Protein AF-A0A5J5F335-F1 (afdb_monomer_lite)

InterPro domains:
  IPR029191 Up-regulated during septation protein 1 [PF15456] (4-121)
  IPR056703 Domain of unknown function DUF7801 [PF25078] (533-702)

Structure (mmCIF, N/CA/C/O backbone):
data_AF-A0A5J5F335-F1
#
_entry.id   AF-A0A5J5F335-F1
#
loop_
_atom_site.group_PDB
_atom_site.id
_atom_site.type_symbol
_atom_site.label_atom_id
_atom_site.label_alt_id
_atom_site.label_comp_id
_atom_site.label_asym_id
_atom_site.label_entity_id
_atom_site.label_seq_id
_atom_site.pdbx_PDB_ins_code
_atom_site.Cartn_x
_atom_site.Cartn_y
_atom_site.Cartn_z
_atom_site.occupancy
_atom_site.B_iso_or_equiv
_atom_site.auth_seq_id
_atom_site.auth_comp_id
_atom_site.auth_asym_id
_atom_site.auth_atom_id
_atom_site.pdbx_PDB_model_num
ATOM 1 N N . MET A 1 1 ? 43.003 -23.056 -15.212 1.00 58.66 1 MET A N 1
ATOM 2 C CA . MET A 1 1 ? 42.452 -24.272 -14.570 1.00 58.66 1 MET A CA 1
ATOM 3 C C . MET A 1 1 ? 40.936 -24.201 -14.432 1.00 58.66 1 MET A C 1
ATOM 5 O O . MET A 1 1 ? 40.311 -24.820 -15.270 1.00 58.66 1 MET A O 1
ATOM 9 N N . SER A 1 2 ? 40.335 -23.432 -13.507 1.00 73.12 2 SER A N 1
ATOM 10 C CA . SER A 1 2 ? 38.863 -23.435 -13.282 1.00 73.12 2 SER A CA 1
ATOM 11 C C . SER A 1 2 ? 38.003 -23.395 -14.566 1.00 73.12 2 SER A C 1
ATOM 13 O O . SER A 1 2 ? 37.227 -24.313 -14.805 1.00 73.12 2 SER A O 1
ATOM 15 N N . LEU A 1 3 ? 38.220 -22.415 -15.456 1.00 77.25 3 LEU A N 1
ATOM 16 C CA . LEU A 1 3 ? 37.488 -22.321 -16.731 1.00 77.25 3 LEU A CA 1
ATOM 17 C C . LEU A 1 3 ? 37.682 -23.544 -17.650 1.00 77.25 3 LEU A C 1
ATOM 19 O O . LEU A 1 3 ? 36.741 -23.963 -18.308 1.00 77.25 3 LEU A O 1
ATOM 23 N N . HIS A 1 4 ? 38.879 -24.132 -17.677 1.00 78.81 4 HIS A N 1
ATOM 24 C CA . HIS A 1 4 ? 39.172 -25.312 -18.498 1.00 78.81 4 HIS A CA 1
ATOM 25 C C . HIS A 1 4 ? 38.404 -26.538 -17.989 1.00 78.81 4 HIS A C 1
ATOM 27 O O . HIS A 1 4 ? 37.780 -27.217 -18.794 1.00 78.81 4 HIS A O 1
ATOM 33 N N . LEU A 1 5 ? 38.357 -26.737 -16.666 1.00 84.62 5 LEU A N 1
ATOM 34 C CA . LEU A 1 5 ? 37.585 -27.805 -16.026 1.00 84.62 5 LEU A CA 1
ATOM 35 C C . LEU A 1 5 ? 36.072 -27.640 -16.266 1.00 84.62 5 LEU A C 1
ATOM 37 O O . LEU A 1 5 ? 35.371 -28.619 -16.501 1.00 84.62 5 LEU A O 1
ATOM 41 N N . LEU A 1 6 ? 35.567 -26.400 -16.254 1.00 85.00 6 LEU A N 1
ATOM 42 C CA . LEU A 1 6 ? 34.173 -26.096 -16.605 1.00 85.00 6 LEU A CA 1
ATOM 43 C C . LEU A 1 6 ? 33.867 -26.386 -18.084 1.00 85.00 6 LEU A C 1
ATOM 45 O O . LEU A 1 6 ? 32.785 -26.875 -18.393 1.00 85.00 6 LEU A O 1
ATOM 49 N N . VAL A 1 7 ? 34.813 -26.122 -18.991 1.00 84.06 7 VAL A N 1
ATOM 50 C CA . VAL A 1 7 ? 34.690 -26.463 -20.418 1.00 84.06 7 VAL A CA 1
ATOM 51 C C . VAL A 1 7 ? 34.743 -27.980 -20.629 1.00 84.06 7 VAL A C 1
ATOM 53 O O . VAL A 1 7 ? 33.899 -28.510 -21.343 1.00 84.06 7 VAL A O 1
ATOM 56 N N . GLU A 1 8 ? 35.655 -28.698 -19.969 1.00 83.50 8 GLU A N 1
ATOM 57 C CA . GLU A 1 8 ? 35.716 -30.167 -20.009 1.00 83.50 8 GLU A CA 1
ATOM 58 C C . GLU A 1 8 ? 34.421 -30.804 -19.484 1.00 83.50 8 GLU A C 1
ATOM 60 O O . GLU A 1 8 ? 33.870 -31.691 -20.137 1.00 83.50 8 GLU A O 1
ATOM 65 N N . GLN A 1 9 ? 33.877 -30.302 -18.368 1.00 87.12 9 GLN A N 1
ATOM 66 C CA . GLN A 1 9 ? 32.583 -30.740 -17.841 1.00 87.12 9 GLN A CA 1
ATOM 67 C C . GLN A 1 9 ? 31.438 -30.440 -18.823 1.00 87.12 9 GLN A C 1
ATOM 69 O O . GLN A 1 9 ? 30.628 -31.319 -19.094 1.00 87.12 9 GLN A O 1
ATOM 74 N N . ALA A 1 10 ? 31.395 -29.249 -19.428 1.00 85.19 10 ALA A N 1
ATOM 75 C CA . ALA A 1 10 ? 30.370 -28.898 -20.413 1.00 85.19 10 ALA A CA 1
ATOM 76 C C . ALA A 1 10 ? 30.464 -29.738 -21.703 1.00 85.19 10 ALA A C 1
ATOM 78 O O . ALA A 1 10 ? 29.437 -30.045 -22.310 1.00 85.19 10 ALA A O 1
ATOM 79 N N . ILE A 1 11 ? 31.664 -30.165 -22.110 1.00 84.62 11 ILE A N 1
ATOM 80 C CA . ILE A 1 11 ? 31.873 -31.102 -23.228 1.00 84.62 11 ILE A CA 1
ATOM 81 C C . ILE A 1 11 ? 31.425 -32.517 -22.833 1.00 84.62 11 ILE A C 1
ATOM 83 O O . ILE A 1 11 ? 30.781 -33.202 -23.628 1.00 84.62 11 ILE A O 1
ATOM 87 N N . PHE A 1 12 ? 31.704 -32.946 -21.600 1.00 84.69 12 PHE A N 1
ATOM 88 C CA . PHE A 1 12 ? 31.227 -34.223 -21.071 1.00 84.69 12 PHE A CA 1
ATOM 89 C C . PHE A 1 12 ? 29.693 -34.265 -21.001 1.00 84.69 12 PHE A C 1
ATOM 91 O O . PHE A 1 12 ? 29.079 -35.175 -21.558 1.00 84.69 12 PHE A O 1
ATOM 98 N N . ASP A 1 13 ? 29.061 -33.246 -20.419 1.00 87.56 13 ASP A N 1
ATOM 99 C CA . ASP A 1 13 ? 27.604 -33.152 -20.293 1.00 87.56 13 ASP A CA 1
ATOM 100 C C . ASP A 1 13 ? 26.923 -33.068 -21.669 1.00 87.56 13 ASP A C 1
ATOM 102 O O . ASP A 1 13 ? 25.933 -33.762 -21.922 1.00 87.56 13 ASP A O 1
ATOM 106 N N . SER A 1 14 ? 27.480 -32.285 -22.601 1.00 87.38 14 SER A N 1
ATOM 107 C CA . SER A 1 14 ? 26.935 -32.161 -23.963 1.00 87.38 14 SER A CA 1
ATOM 108 C C . SER A 1 14 ? 27.168 -33.390 -24.850 1.00 87.38 14 SER A C 1
ATOM 110 O O . SER A 1 14 ? 26.440 -33.566 -25.825 1.00 87.38 14 SER A O 1
ATOM 112 N N . SER A 1 15 ? 28.073 -34.308 -24.481 1.00 79.81 15 SER A N 1
ATOM 113 C CA . SER A 1 15 ? 28.213 -35.611 -25.158 1.00 79.81 15 SER A CA 1
ATOM 114 C C . SER A 1 15 ? 26.982 -36.521 -25.015 1.00 79.81 15 SER A C 1
ATOM 116 O O . SER A 1 15 ? 26.834 -37.476 -25.775 1.00 79.81 15 SER A O 1
ATOM 118 N N . SER A 1 16 ? 26.078 -36.207 -24.077 1.00 83.81 16 SER A N 1
ATOM 119 C CA . SER A 1 16 ? 24.790 -36.891 -23.900 1.00 83.81 16 SER A CA 1
ATOM 120 C C . SER A 1 16 ? 23.660 -36.352 -24.793 1.00 83.81 16 SER A C 1
ATOM 122 O O . SER A 1 16 ? 22.547 -36.878 -24.750 1.00 83.81 16 SER A O 1
ATOM 124 N N . TYR A 1 17 ? 23.904 -35.293 -25.573 1.00 89.56 17 TYR A N 1
ATOM 125 C CA . TYR A 1 17 ? 22.868 -34.612 -26.350 1.00 89.56 17 TYR A CA 1
ATOM 126 C C . TYR A 1 17 ? 22.776 -35.123 -27.791 1.00 89.56 17 TYR A C 1
ATOM 128 O O . TYR A 1 17 ? 23.773 -35.297 -28.488 1.00 89.56 17 TYR A O 1
ATOM 136 N N . GLU A 1 18 ? 21.542 -35.324 -28.248 1.00 85.50 18 GLU A N 1
ATOM 137 C CA . GLU A 1 18 ? 21.230 -35.791 -29.597 1.00 85.50 18 GLU A CA 1
ATOM 138 C C . GLU A 1 18 ? 21.487 -34.693 -30.642 1.00 85.50 18 GLU A C 1
ATOM 140 O O . GLU A 1 18 ? 20.960 -33.580 -30.549 1.00 85.50 18 GLU A O 1
ATOM 145 N N . VAL A 1 19 ? 22.290 -35.009 -31.662 1.00 87.44 19 VAL A N 1
ATOM 146 C CA . VAL A 1 19 ? 22.513 -34.134 -32.820 1.00 87.44 19 VAL A CA 1
ATOM 147 C C . VAL A 1 19 ? 21.468 -34.470 -33.884 1.00 87.44 19 VAL A C 1
ATOM 149 O O . VAL A 1 19 ? 21.657 -35.377 -34.693 1.00 87.44 19 VAL A O 1
ATOM 152 N N . LEU A 1 20 ? 20.351 -33.740 -33.847 1.00 90.00 20 LEU A N 1
ATOM 153 C CA . LEU A 1 20 ? 19.284 -33.810 -34.851 1.00 90.00 20 LEU A CA 1
ATOM 154 C C . LEU A 1 20 ? 19.783 -33.454 -36.264 1.00 90.00 20 LEU A C 1
ATOM 156 O O . LEU A 1 20 ? 20.772 -32.738 -36.432 1.00 90.00 20 LEU A O 1
ATOM 160 N N . SER A 1 21 ? 19.058 -33.905 -37.288 1.00 90.69 21 SER A N 1
ATOM 161 C CA . SER A 1 21 ? 19.352 -33.572 -38.684 1.00 90.69 21 SER A CA 1
ATOM 162 C C . SER A 1 21 ? 19.019 -32.114 -39.035 1.00 90.69 21 SER A C 1
ATOM 164 O O . SER A 1 21 ? 18.225 -31.443 -38.372 1.00 90.69 21 SER A O 1
ATOM 166 N N . TYR A 1 22 ? 19.593 -31.617 -40.137 1.00 88.94 22 TYR A N 1
ATOM 167 C CA . TYR A 1 22 ? 19.355 -30.251 -40.620 1.00 88.94 22 TYR A CA 1
ATOM 168 C C . TYR A 1 22 ? 17.865 -29.957 -40.880 1.00 88.94 22 TYR A C 1
ATOM 170 O O . TYR A 1 22 ? 17.378 -28.883 -40.523 1.00 88.94 22 TYR A O 1
ATOM 178 N N . GLU A 1 23 ? 17.129 -30.917 -41.449 1.00 92.06 23 GLU A N 1
ATOM 179 C CA . GLU A 1 23 ? 15.697 -30.777 -41.744 1.00 92.06 23 GLU A CA 1
ATOM 180 C C . GLU A 1 23 ? 14.858 -30.673 -40.462 1.00 92.06 23 GLU A C 1
ATOM 182 O O . GLU A 1 23 ? 13.974 -29.820 -40.364 1.00 92.06 23 GLU A O 1
ATOM 187 N N . GLU A 1 24 ? 15.179 -31.473 -39.441 1.00 92.31 24 GLU A N 1
ATOM 188 C CA . GLU A 1 24 ? 14.535 -31.407 -38.124 1.00 92.31 24 GLU A CA 1
ATOM 189 C C . GLU A 1 24 ? 14.860 -30.097 -37.398 1.00 92.31 24 GLU A C 1
ATOM 191 O O . GLU A 1 24 ? 13.988 -29.505 -36.766 1.00 92.31 24 GLU A O 1
ATOM 196 N N . VAL A 1 25 ? 16.090 -29.594 -37.523 1.00 92.56 25 VAL A N 1
ATOM 197 C CA . VAL A 1 25 ? 16.505 -28.305 -36.948 1.00 92.56 25 VAL A CA 1
ATOM 198 C C . VAL A 1 25 ? 15.804 -27.133 -37.637 1.00 92.56 25 VAL A C 1
ATOM 200 O O . VAL A 1 25 ? 15.388 -26.192 -36.959 1.00 92.56 25 VAL A O 1
ATOM 203 N N . GLU A 1 26 ? 15.615 -27.173 -38.959 1.00 93.00 26 GLU A N 1
ATOM 204 C CA . GLU A 1 26 ? 14.759 -26.205 -39.653 1.00 93.00 26 GLU A CA 1
ATOM 205 C C . GLU A 1 26 ? 13.293 -26.315 -39.219 1.00 93.00 26 GLU A C 1
ATOM 207 O O . GLU A 1 26 ? 12.652 -25.288 -38.986 1.00 93.00 26 GLU A O 1
ATOM 212 N N . ALA A 1 27 ? 12.757 -27.532 -39.098 1.00 93.62 27 ALA A N 1
ATOM 213 C CA . ALA A 1 27 ? 11.382 -27.762 -38.664 1.00 93.62 27 ALA A CA 1
ATOM 214 C C . ALA A 1 27 ? 11.145 -27.231 -37.242 1.00 93.62 27 ALA A C 1
ATOM 216 O O . ALA A 1 27 ? 10.187 -26.494 -37.025 1.00 93.62 27 ALA A O 1
ATOM 217 N N . LEU A 1 28 ? 12.057 -27.507 -36.303 1.00 94.38 28 LEU A N 1
ATOM 218 C CA . LEU A 1 28 ? 12.016 -26.995 -34.931 1.00 94.38 28 LEU A CA 1
ATOM 219 C C . LEU A 1 28 ? 12.176 -25.469 -34.871 1.00 94.38 28 LEU A C 1
ATOM 221 O O . LEU A 1 28 ? 11.483 -24.824 -34.090 1.00 94.38 28 LEU A O 1
ATOM 225 N N . LYS A 1 29 ? 13.025 -24.853 -35.708 1.00 95.06 29 LYS A N 1
ATOM 226 C CA . LYS A 1 29 ? 13.128 -23.381 -35.796 1.00 95.06 29 LYS A CA 1
ATOM 227 C C . LYS A 1 29 ? 11.828 -22.747 -36.301 1.00 95.06 29 LYS A C 1
ATOM 229 O O . LYS A 1 29 ? 11.349 -21.785 -35.703 1.00 95.06 29 LYS A O 1
ATOM 234 N N . LYS A 1 30 ? 11.229 -23.308 -37.357 1.00 96.44 30 LYS A N 1
ATOM 235 C CA . LYS A 1 30 ? 9.934 -22.863 -37.906 1.00 96.44 30 LYS A CA 1
ATOM 236 C C . LYS A 1 30 ? 8.808 -23.073 -36.889 1.00 96.44 30 LYS A C 1
ATOM 238 O O . LYS A 1 30 ? 7.989 -22.180 -36.685 1.00 96.44 30 LYS A O 1
ATOM 243 N N . GLU A 1 31 ? 8.796 -24.209 -36.190 1.00 95.56 31 GLU A N 1
ATOM 244 C CA . GLU A 1 31 ? 7.857 -24.469 -35.099 1.00 95.56 31 GLU A CA 1
ATOM 245 C C . GLU A 1 31 ? 8.012 -23.434 -33.978 1.00 95.56 31 GLU A C 1
ATOM 247 O O . GLU A 1 31 ? 7.020 -22.798 -33.621 1.00 95.56 31 GLU A O 1
ATOM 252 N N . HIS A 1 32 ? 9.234 -23.195 -33.489 1.00 95.31 32 HIS A N 1
ATOM 253 C CA . HIS A 1 32 ? 9.523 -22.184 -32.470 1.00 95.31 32 HIS A CA 1
ATOM 254 C C . HIS A 1 32 ? 8.989 -20.807 -32.876 1.00 95.31 32 HIS A C 1
ATOM 256 O O . HIS A 1 32 ? 8.255 -20.192 -32.111 1.00 95.31 32 HIS A O 1
ATOM 262 N N . GLU A 1 33 ? 9.275 -20.342 -34.096 1.00 96.12 33 GLU A N 1
ATOM 263 C CA . GLU A 1 33 ? 8.783 -19.053 -34.595 1.00 96.12 33 GLU A CA 1
ATOM 264 C C . GLU A 1 33 ? 7.241 -18.984 -34.622 1.00 96.12 33 GLU A C 1
ATOM 266 O O . GLU A 1 33 ? 6.650 -17.967 -34.246 1.00 96.12 33 GLU A O 1
ATOM 271 N N . THR A 1 34 ? 6.558 -20.070 -35.010 1.00 96.94 34 THR A N 1
ATOM 272 C CA . THR A 1 34 ? 5.085 -20.124 -34.947 1.00 96.94 34 THR A CA 1
ATOM 273 C C . THR A 1 34 ? 4.543 -20.198 -33.519 1.00 96.94 34 THR A C 1
ATOM 275 O O . THR A 1 34 ? 3.458 -19.674 -33.264 1.00 96.94 34 THR A O 1
ATOM 278 N N . LEU A 1 35 ? 5.276 -20.807 -32.582 1.00 96.12 35 LEU A N 1
ATOM 279 C CA . LEU A 1 35 ? 4.917 -20.840 -31.166 1.00 96.12 35 LEU A CA 1
ATOM 280 C C . LEU A 1 35 ? 5.094 -19.462 -30.529 1.00 96.12 35 LEU A C 1
ATOM 282 O O . LEU A 1 35 ? 4.150 -19.002 -29.895 1.00 96.12 35 LEU A O 1
ATOM 286 N N . THR A 1 36 ? 6.206 -18.757 -30.772 1.00 95.94 36 THR A N 1
ATOM 287 C CA . THR A 1 36 ? 6.413 -17.368 -30.321 1.00 95.94 36 THR A CA 1
ATOM 288 C C . THR A 1 36 ? 5.269 -16.471 -30.794 1.00 95.94 36 THR A C 1
ATOM 290 O O . THR A 1 36 ? 4.572 -15.891 -29.970 1.00 95.94 36 THR A O 1
ATOM 293 N N . LYS A 1 37 ? 4.943 -16.479 -32.096 1.00 96.88 37 LYS A N 1
ATOM 294 C CA . LYS A 1 37 ? 3.820 -15.689 -32.644 1.00 96.88 37 LYS A CA 1
ATOM 295 C C . LYS A 1 37 ? 2.458 -16.043 -32.027 1.00 96.88 37 LYS A C 1
ATOM 297 O O . LYS A 1 37 ? 1.587 -15.180 -31.924 1.00 96.88 37 LYS A O 1
ATOM 302 N N . ARG A 1 38 ? 2.245 -17.300 -31.611 1.00 96.75 38 ARG A N 1
ATOM 303 C CA . ARG A 1 38 ? 1.030 -17.727 -30.887 1.00 96.75 38 ARG A CA 1
ATOM 304 C C . ARG A 1 38 ? 1.041 -17.296 -29.421 1.00 96.75 38 ARG A C 1
ATOM 306 O O . ARG A 1 38 ? -0.008 -16.904 -28.922 1.00 96.75 38 ARG A O 1
ATOM 313 N N . ILE A 1 39 ? 2.194 -17.324 -28.756 1.00 96.81 39 ILE A N 1
ATOM 314 C CA . ILE A 1 39 ? 2.387 -16.801 -27.397 1.00 96.81 39 ILE A CA 1
ATOM 315 C C . ILE A 1 39 ? 2.133 -15.289 -27.387 1.00 96.81 39 ILE A C 1
ATOM 317 O O . ILE A 1 39 ? 1.351 -14.815 -26.568 1.00 96.81 39 ILE A O 1
ATOM 321 N N . ASP A 1 40 ? 2.673 -14.539 -28.347 1.00 96.31 40 ASP A N 1
ATOM 322 C CA . ASP A 1 40 ? 2.429 -13.099 -28.498 1.00 96.31 40 ASP A CA 1
ATOM 323 C C . ASP A 1 40 ? 0.942 -12.799 -28.752 1.00 96.31 40 ASP A C 1
ATOM 325 O O . ASP A 1 40 ? 0.357 -11.909 -28.130 1.00 96.31 40 ASP A O 1
ATOM 329 N N . ALA A 1 41 ? 0.275 -13.572 -29.614 1.00 95.62 41 ALA A N 1
ATOM 330 C CA . ALA A 1 41 ? -1.163 -13.427 -29.841 1.00 95.62 41 ALA A CA 1
ATOM 331 C C . ALA A 1 41 ? -1.994 -13.746 -28.579 1.00 95.62 41 ALA A C 1
ATOM 333 O O . ALA A 1 41 ? -2.930 -13.012 -28.249 1.00 95.62 41 ALA A O 1
ATOM 334 N N . ALA A 1 42 ? -1.656 -14.816 -27.853 1.00 93.88 42 ALA A N 1
ATOM 335 C CA . ALA A 1 42 ? -2.394 -15.263 -26.675 1.00 93.88 42 ALA A CA 1
ATOM 336 C C . ALA A 1 42 ? -2.124 -14.390 -25.433 1.00 93.88 42 ALA A C 1
ATOM 338 O O . ALA A 1 42 ? -3.052 -14.139 -24.667 1.00 93.88 42 ALA A O 1
ATOM 339 N N . THR A 1 43 ? -0.912 -13.848 -25.259 1.00 96.38 43 THR A N 1
ATOM 340 C CA . THR A 1 43 ? -0.593 -12.866 -24.202 1.00 96.38 43 THR A CA 1
ATOM 341 C C . THR A 1 43 ? -1.336 -11.557 -24.434 1.00 96.38 43 THR A C 1
ATOM 343 O O . THR A 1 43 ? -1.969 -11.053 -23.508 1.00 96.38 43 THR A O 1
ATOM 346 N N . ASN A 1 44 ? -1.367 -11.045 -25.670 1.00 96.19 44 ASN A N 1
ATOM 347 C CA . ASN A 1 44 ? -2.184 -9.881 -26.018 1.00 96.19 44 ASN A CA 1
ATOM 348 C C . ASN A 1 44 ? -3.684 -10.145 -25.787 1.00 96.19 44 ASN A C 1
ATOM 350 O O . ASN A 1 44 ? -4.380 -9.299 -25.223 1.00 96.19 44 ASN A O 1
ATOM 354 N N . LYS A 1 45 ? -4.187 -11.334 -26.148 1.00 96.31 45 LYS A N 1
ATOM 355 C CA . LYS A 1 45 ? -5.581 -11.735 -25.896 1.00 96.31 45 LYS A CA 1
ATOM 356 C C . LYS A 1 45 ? -5.896 -11.821 -24.395 1.00 96.31 45 LYS A C 1
ATOM 358 O O . LYS A 1 45 ? -6.913 -11.275 -23.974 1.00 96.31 45 LYS A O 1
ATOM 363 N N . LEU A 1 46 ? -5.016 -12.412 -23.581 1.00 96.31 46 LEU A N 1
ATOM 364 C CA . LEU A 1 46 ? -5.145 -12.453 -22.117 1.00 96.31 46 LEU A CA 1
ATOM 365 C C . LEU A 1 46 ? -5.077 -11.047 -21.499 1.00 96.31 46 LEU A C 1
ATOM 367 O O . LEU A 1 46 ? -5.864 -10.733 -20.612 1.00 96.31 46 LEU A O 1
ATOM 371 N N . ALA A 1 47 ? -4.197 -10.171 -21.987 1.00 95.94 47 ALA A N 1
ATOM 372 C CA . ALA A 1 47 ? -4.096 -8.789 -21.519 1.00 95.94 47 ALA A CA 1
ATOM 373 C C . ALA A 1 47 ? -5.345 -7.952 -21.853 1.00 95.94 47 ALA A C 1
ATOM 375 O O . ALA A 1 47 ? -5.653 -6.997 -21.138 1.00 95.94 47 ALA A O 1
ATOM 376 N N . MET A 1 48 ? -6.074 -8.295 -22.920 1.00 94.94 48 MET A N 1
ATOM 377 C CA . MET A 1 48 ? -7.357 -7.674 -23.260 1.00 94.94 48 MET A CA 1
ATOM 378 C C . MET A 1 48 ? -8.521 -8.278 -22.463 1.00 94.94 48 MET A C 1
ATOM 380 O O . MET A 1 48 ? -9.269 -7.520 -21.852 1.00 94.94 48 MET A O 1
ATOM 384 N N . GLU A 1 49 ? -8.645 -9.607 -22.381 1.00 94.31 49 GLU A N 1
ATOM 385 C CA . GLU A 1 49 ? -9.681 -10.262 -21.560 1.00 94.31 49 GLU A CA 1
ATOM 386 C C . GLU A 1 49 ? -9.498 -9.960 -20.058 1.00 94.31 49 GLU A C 1
ATOM 388 O O . GLU A 1 49 ? -10.490 -9.782 -19.364 1.00 94.31 49 GLU A O 1
ATOM 393 N N . SER A 1 50 ? -8.271 -9.750 -19.555 1.00 95.56 50 SER A N 1
ATOM 394 C CA . SER A 1 50 ? -8.057 -9.261 -18.181 1.00 95.56 50 SER A CA 1
ATOM 395 C C . SER A 1 50 ? -8.685 -7.886 -17.968 1.00 95.56 50 SER A C 1
ATOM 397 O O . SER A 1 50 ? -9.407 -7.693 -16.999 1.00 95.56 50 SER A O 1
ATOM 399 N N . LYS A 1 51 ? -8.486 -6.939 -18.896 1.00 96.25 51 LYS A N 1
ATOM 400 C CA . LYS A 1 51 ? -9.113 -5.608 -18.811 1.00 96.25 51 LYS A CA 1
ATOM 401 C C . LYS A 1 51 ? -10.640 -5.699 -18.884 1.00 96.25 51 LYS A C 1
ATOM 403 O O . LYS A 1 51 ? -11.315 -4.921 -18.218 1.00 96.25 51 LYS A O 1
ATOM 408 N N . VAL A 1 52 ? -11.183 -6.652 -19.649 1.00 94.06 52 VAL A N 1
ATOM 409 C CA . VAL A 1 52 ? -12.627 -6.947 -19.681 1.00 94.06 52 VAL A CA 1
ATOM 410 C C . VAL A 1 52 ? -13.102 -7.511 -18.338 1.00 94.06 52 VAL A C 1
ATOM 412 O O . VAL A 1 52 ? -14.109 -7.037 -17.821 1.00 94.06 52 VAL A O 1
ATOM 415 N N . ARG A 1 53 ? -12.361 -8.441 -17.728 1.00 94.75 53 ARG A N 1
ATOM 416 C CA . ARG A 1 53 ? -12.654 -9.017 -16.405 1.00 94.75 53 ARG A CA 1
ATOM 417 C C . ARG A 1 53 ? -12.652 -7.953 -15.310 1.00 94.75 53 ARG A C 1
ATOM 419 O O . ARG A 1 53 ? -13.559 -7.909 -14.484 1.00 94.75 53 ARG A O 1
ATOM 426 N N . ASP A 1 54 ? -11.662 -7.068 -15.337 1.00 94.06 54 ASP A N 1
ATOM 427 C CA . ASP A 1 54 ? -11.490 -5.992 -14.359 1.00 94.06 54 ASP A CA 1
ATOM 428 C C . ASP A 1 54 ? -12.556 -4.894 -14.552 1.00 94.06 54 ASP A C 1
ATOM 430 O O . ASP A 1 54 ? -13.090 -4.359 -13.577 1.00 94.06 54 ASP A O 1
ATOM 434 N N . ALA A 1 55 ? -12.964 -4.630 -15.801 1.00 93.12 55 ALA A N 1
ATOM 435 C CA . ALA A 1 55 ? -14.123 -3.797 -16.113 1.00 93.12 55 ALA A CA 1
ATOM 436 C C . ALA A 1 55 ? -15.442 -4.439 -15.639 1.00 93.12 55 ALA A C 1
ATOM 438 O O . ALA A 1 55 ? -16.223 -3.764 -14.971 1.00 93.12 55 ALA A O 1
ATOM 439 N N . ALA A 1 56 ? -15.674 -5.730 -15.895 1.00 90.75 56 ALA A N 1
ATOM 440 C CA . ALA A 1 56 ? -16.854 -6.465 -15.428 1.00 90.75 56 ALA A CA 1
ATOM 441 C C . ALA A 1 56 ? -16.946 -6.486 -13.892 1.00 90.75 56 ALA A C 1
ATOM 443 O O . ALA A 1 56 ? -18.006 -6.223 -13.331 1.00 90.75 56 ALA A O 1
ATOM 444 N N . LEU A 1 57 ? -15.817 -6.668 -13.201 1.00 90.38 57 LEU A N 1
ATOM 445 C CA . LEU A 1 57 ? -15.702 -6.549 -11.744 1.00 90.38 57 LEU A CA 1
ATOM 446 C C . LEU A 1 57 ? -15.963 -5.120 -11.241 1.00 90.38 57 LEU A C 1
ATOM 448 O O . LEU A 1 57 ? -16.514 -4.934 -10.154 1.00 90.38 57 LEU A O 1
ATOM 452 N N . SER A 1 58 ? -15.602 -4.089 -12.010 1.00 89.44 58 SER A N 1
ATOM 453 C CA . SER A 1 58 ? -15.998 -2.711 -11.690 1.00 89.44 58 SER A CA 1
ATOM 454 C C . SER A 1 58 ? -17.511 -2.507 -11.853 1.00 89.44 58 SER A C 1
ATOM 456 O O . SER A 1 58 ? -18.135 -1.863 -11.009 1.00 89.44 58 SER A O 1
ATOM 458 N N . LEU A 1 59 ? -18.122 -3.123 -12.872 1.00 84.25 59 LEU A N 1
ATOM 459 C CA . LEU A 1 59 ? -19.556 -3.053 -13.142 1.00 84.25 59 LEU A CA 1
ATOM 460 C C . LEU A 1 59 ? -20.375 -3.815 -12.092 1.00 84.25 59 LEU A C 1
ATOM 462 O O . LEU A 1 59 ? -21.323 -3.233 -11.569 1.00 84.25 59 LEU A O 1
ATOM 466 N N . SER A 1 60 ? -19.990 -5.033 -11.690 1.00 84.69 60 SER A N 1
ATOM 467 C CA . SER A 1 60 ? -20.697 -5.782 -10.635 1.00 84.69 60 SER A CA 1
ATOM 468 C C . SER A 1 60 ? -20.593 -5.106 -9.261 1.00 84.69 60 SER A C 1
ATOM 470 O O . SER A 1 60 ? -21.555 -5.065 -8.487 1.00 84.69 60 SER A O 1
ATOM 472 N N . ARG A 1 61 ? -19.464 -4.445 -8.970 1.00 85.88 61 ARG A N 1
ATOM 473 C CA . ARG A 1 61 ? -19.318 -3.559 -7.797 1.00 85.88 61 ARG A CA 1
ATOM 474 C C . ARG A 1 61 ? -20.205 -2.312 -7.875 1.00 85.88 61 ARG A C 1
ATOM 476 O O . ARG A 1 61 ? -20.600 -1.794 -6.830 1.00 85.88 61 ARG A O 1
ATOM 483 N N . LEU A 1 62 ? -20.531 -1.817 -9.070 1.00 78.44 62 LEU A N 1
ATOM 484 C CA . LEU A 1 62 ? -21.415 -0.662 -9.262 1.00 78.44 62 LEU A CA 1
ATOM 485 C C . LEU A 1 62 ? -22.903 -1.045 -9.247 1.00 78.44 62 LEU A C 1
ATOM 487 O O . LEU A 1 62 ? -23.685 -0.321 -8.625 1.00 78.44 62 LEU A O 1
ATOM 491 N N . THR A 1 63 ? -23.303 -2.175 -9.845 1.00 73.06 63 THR A N 1
ATOM 492 C CA . THR A 1 63 ? -24.684 -2.691 -9.772 1.00 73.06 63 THR A CA 1
ATOM 493 C C . THR A 1 63 ? -25.051 -3.015 -8.329 1.00 73.06 63 THR A C 1
ATOM 495 O O . THR A 1 63 ? -25.968 -2.396 -7.793 1.00 73.06 63 THR A O 1
ATOM 498 N N . SER A 1 64 ? -24.260 -3.843 -7.641 1.00 68.81 64 SER A N 1
ATOM 499 C CA . SER A 1 64 ? -24.497 -4.216 -6.238 1.00 68.81 64 SER A CA 1
ATOM 500 C C . SER A 1 64 ? -24.510 -3.007 -5.285 1.00 68.81 64 SER A C 1
ATOM 502 O O . SER A 1 64 ? -25.362 -2.912 -4.396 1.00 68.81 64 SER A O 1
ATOM 504 N N . LYS A 1 65 ? -23.627 -2.015 -5.487 1.00 69.25 65 LYS A N 1
ATOM 505 C CA . LYS A 1 65 ? -23.615 -0.766 -4.699 1.00 69.25 65 LYS A CA 1
ATOM 506 C C . LYS A 1 65 ? -24.830 0.130 -4.975 1.00 69.25 65 LYS A C 1
ATOM 508 O O . LYS A 1 65 ? -25.243 0.861 -4.073 1.00 69.25 65 LYS A O 1
ATOM 513 N N . LYS A 1 66 ? -25.423 0.069 -6.174 1.00 61.47 66 LYS A N 1
ATOM 514 C CA . LYS A 1 66 ? -26.669 0.779 -6.516 1.00 61.47 66 LYS A CA 1
ATOM 515 C C . LYS A 1 66 ? -27.912 0.021 -6.024 1.00 61.47 66 LYS A C 1
ATOM 517 O O . LYS A 1 66 ? -28.797 0.653 -5.453 1.00 61.47 66 LYS A O 1
ATOM 522 N N . SER A 1 67 ? -27.917 -1.312 -6.125 1.00 51.19 67 SER A N 1
ATOM 523 C CA . SER A 1 67 ? -28.964 -2.230 -5.638 1.00 51.19 67 SER A CA 1
ATOM 524 C C . SER A 1 67 ? -29.242 -2.043 -4.133 1.00 51.19 67 SER A C 1
ATOM 526 O O . SER A 1 67 ? -30.395 -1.963 -3.713 1.00 51.19 67 SER A O 1
ATOM 528 N N . ARG A 1 68 ? -28.207 -1.760 -3.318 1.00 54.91 68 ARG A N 1
ATOM 529 C CA . ARG A 1 68 ? -28.342 -1.379 -1.887 1.00 54.91 68 ARG A CA 1
ATOM 530 C C . ARG A 1 68 ? -29.183 -0.117 -1.596 1.00 54.91 68 ARG A C 1
ATOM 532 O O . ARG A 1 68 ? -29.394 0.194 -0.426 1.00 54.91 68 ARG A O 1
ATOM 539 N N . ARG A 1 69 ? -29.655 0.625 -2.606 1.00 56.28 69 ARG A N 1
ATOM 540 C CA . ARG A 1 69 ? -30.606 1.749 -2.458 1.00 56.28 69 ARG A CA 1
ATOM 541 C C . ARG A 1 69 ? -32.012 1.456 -3.007 1.00 56.28 69 ARG A C 1
ATOM 543 O O . ARG A 1 69 ? -32.877 2.319 -2.898 1.00 56.28 69 ARG A O 1
ATOM 550 N N . SER A 1 70 ? -32.262 0.270 -3.567 1.00 51.56 70 SER A N 1
ATOM 551 C CA . SER A 1 70 ? -33.543 -0.105 -4.184 1.00 51.56 70 SER A CA 1
ATOM 552 C C . SER A 1 70 ? -33.784 -1.619 -4.101 1.00 51.56 70 SER A C 1
ATOM 554 O O . SER A 1 70 ? -33.337 -2.374 -4.961 1.00 51.56 70 SER A O 1
ATOM 556 N N . ALA A 1 71 ? -34.518 -2.068 -3.080 1.00 51.50 71 ALA A N 1
ATOM 557 C CA . ALA A 1 71 ? -34.709 -3.484 -2.735 1.00 51.50 71 ALA A CA 1
ATOM 558 C C . ALA A 1 71 ? -35.683 -4.259 -3.664 1.00 51.50 71 ALA A C 1
ATOM 560 O O . ALA A 1 71 ? -36.594 -4.927 -3.182 1.00 51.50 71 ALA A O 1
ATOM 561 N N . ALA A 1 72 ? -35.537 -4.134 -4.990 1.00 52.03 72 ALA A N 1
ATOM 562 C CA . ALA A 1 72 ? -36.542 -4.585 -5.964 1.00 52.03 72 ALA A CA 1
ATOM 563 C C . ALA A 1 72 ? -35.994 -5.188 -7.283 1.00 52.03 72 ALA A C 1
ATOM 565 O O . ALA A 1 72 ? -36.776 -5.416 -8.203 1.00 52.03 72 ALA A O 1
ATOM 566 N N . SER A 1 73 ? -34.682 -5.433 -7.422 1.00 53.59 73 SER A N 1
ATOM 567 C CA . SER A 1 73 ? -34.054 -5.746 -8.727 1.00 53.59 73 SER A CA 1
ATOM 568 C C . SER A 1 73 ? -33.108 -6.959 -8.748 1.00 53.59 73 SER A C 1
ATOM 570 O O . SER A 1 73 ? -32.084 -6.931 -9.431 1.00 53.59 73 SER A O 1
ATOM 572 N N . THR A 1 74 ? -33.459 -8.052 -8.064 1.00 57.38 74 THR A N 1
ATOM 573 C CA . THR A 1 74 ? -32.639 -9.286 -7.985 1.00 57.38 74 THR A CA 1
ATOM 574 C C . THR A 1 74 ? -32.253 -9.890 -9.345 1.00 57.38 74 THR A C 1
ATOM 576 O O . THR A 1 74 ? -31.191 -10.491 -9.463 1.00 57.38 74 THR A O 1
ATOM 579 N N . ALA A 1 75 ? -33.060 -9.689 -10.393 1.00 58.78 75 ALA A N 1
ATOM 580 C CA . ALA A 1 75 ? -32.781 -10.167 -11.754 1.00 58.78 75 ALA A CA 1
ATOM 581 C C . ALA A 1 75 ? -31.744 -9.328 -12.542 1.00 58.78 75 ALA A C 1
ATOM 583 O O . ALA A 1 75 ? -31.429 -9.663 -13.686 1.00 58.78 75 ALA A O 1
ATOM 584 N N . SER A 1 76 ? -31.240 -8.225 -11.973 1.00 58.75 76 SER A N 1
ATOM 585 C CA . SER A 1 76 ? -30.160 -7.424 -12.573 1.00 58.75 76 SER A CA 1
ATOM 586 C C . SER A 1 76 ? -28.792 -7.702 -11.956 1.00 58.75 76 SER A C 1
ATOM 588 O O . SER A 1 76 ? -27.785 -7.411 -12.601 1.00 58.75 76 SER A O 1
ATOM 590 N N . ASP A 1 77 ? -28.746 -8.219 -10.728 1.00 60.50 77 ASP A N 1
ATOM 591 C CA . ASP A 1 77 ? -27.487 -8.443 -10.018 1.00 60.50 77 ASP A CA 1
ATOM 592 C C . ASP A 1 77 ? -26.754 -9.681 -10.580 1.00 60.50 77 ASP A C 1
ATOM 594 O O . ASP A 1 77 ? -25.547 -9.615 -10.804 1.00 60.50 77 ASP A O 1
ATOM 598 N N . THR A 1 78 ? -27.476 -10.753 -10.951 1.00 66.88 78 THR A N 1
ATOM 599 C CA . THR A 1 78 ? -26.851 -11.989 -11.474 1.00 66.88 78 THR A CA 1
ATOM 600 C C . THR A 1 78 ? -26.070 -11.767 -12.769 1.00 66.88 78 THR A C 1
ATOM 602 O O . THR A 1 78 ? -24.980 -12.303 -12.911 1.00 66.88 78 THR A O 1
ATOM 605 N N . LYS A 1 79 ? -26.559 -10.922 -13.689 1.00 75.81 79 LYS A N 1
ATOM 606 C CA . LYS A 1 79 ? -25.932 -10.715 -15.008 1.00 75.81 79 LYS A CA 1
ATOM 607 C C . LYS A 1 79 ? -24.513 -10.155 -14.930 1.00 75.81 79 LYS A C 1
ATOM 609 O O . LYS A 1 79 ? -23.649 -10.593 -15.680 1.00 75.81 79 LYS A O 1
ATOM 614 N N . GLY A 1 80 ? -24.260 -9.216 -14.016 1.00 79.62 80 GLY A N 1
ATOM 615 C CA . GLY A 1 80 ? -22.919 -8.653 -13.828 1.00 79.62 80 GLY A CA 1
ATOM 616 C C . GLY A 1 80 ? -21.931 -9.682 -13.271 1.00 79.62 80 GLY A C 1
ATOM 617 O O . GLY A 1 80 ? -20.775 -9.722 -13.690 1.00 79.62 80 GLY A O 1
ATOM 618 N N . ASP A 1 81 ? -22.400 -10.551 -12.375 1.00 83.94 81 ASP A N 1
ATOM 619 C CA . ASP A 1 81 ? -21.595 -11.634 -11.806 1.00 83.94 81 ASP A CA 1
ATOM 620 C C . ASP A 1 81 ? -21.423 -12.812 -12.789 1.00 83.94 81 ASP A C 1
ATOM 622 O O . ASP A 1 81 ? -20.355 -13.421 -12.832 1.00 83.94 81 ASP A O 1
ATOM 626 N N . GLU A 1 82 ? -22.417 -13.092 -13.640 1.00 87.94 82 GLU A N 1
ATOM 627 C CA . GLU A 1 82 ? -22.344 -14.038 -14.765 1.00 87.94 82 GLU A CA 1
ATOM 628 C C . GLU A 1 82 ? -21.317 -13.583 -15.817 1.00 87.94 82 GLU A C 1
ATOM 630 O O . GLU A 1 82 ? -20.465 -14.375 -16.227 1.00 87.94 82 GLU A O 1
ATOM 635 N N . GLU A 1 83 ? -21.344 -12.308 -16.222 1.00 87.69 83 GLU A N 1
ATOM 636 C CA . GLU A 1 83 ? -20.378 -11.720 -17.163 1.00 87.69 83 GLU A CA 1
ATOM 637 C C . GLU A 1 83 ? -18.954 -11.700 -16.582 1.00 87.69 83 GLU A C 1
ATOM 639 O O . GLU A 1 83 ? -17.998 -12.075 -17.271 1.00 87.69 83 GLU A O 1
ATOM 644 N N . TYR A 1 84 ? -18.801 -11.353 -15.298 1.00 92.19 84 TYR A N 1
ATOM 645 C CA . TYR A 1 84 ? -17.521 -11.450 -14.593 1.00 92.19 84 TYR A CA 1
ATOM 646 C C . TYR A 1 84 ? -17.009 -12.898 -14.524 1.00 92.19 84 TYR A C 1
ATOM 648 O O . TYR A 1 84 ? -15.855 -13.158 -14.871 1.00 92.19 84 TYR A O 1
ATOM 656 N N . ALA A 1 85 ? -17.856 -13.861 -14.144 1.00 92.19 85 ALA A N 1
ATOM 657 C CA . ALA A 1 85 ? -17.483 -15.273 -14.072 1.00 92.19 85 ALA A CA 1
ATOM 658 C C . ALA A 1 85 ? -17.106 -15.847 -15.449 1.00 92.19 85 ALA A C 1
ATOM 660 O O . ALA A 1 85 ? -16.154 -16.624 -15.553 1.00 92.19 85 ALA A O 1
ATOM 661 N N . ALA A 1 86 ? -17.804 -15.443 -16.515 1.00 92.12 86 ALA A N 1
ATOM 662 C CA . ALA A 1 86 ? -17.469 -15.818 -17.884 1.00 92.12 86 ALA A CA 1
ATOM 663 C C . ALA A 1 86 ? -16.119 -15.229 -18.332 1.00 92.12 86 ALA A C 1
ATOM 665 O O . ALA A 1 86 ? -15.308 -15.941 -18.923 1.00 92.12 86 ALA A O 1
ATOM 666 N N . SER A 1 87 ? -15.839 -13.959 -18.021 1.00 92.12 87 SER A N 1
ATOM 667 C CA . SER A 1 87 ? -14.549 -13.332 -18.342 1.00 92.12 87 SER A CA 1
ATOM 668 C C . SER A 1 87 ? -13.392 -13.901 -17.506 1.00 92.12 87 SER A C 1
ATOM 670 O O . SER A 1 87 ? -12.297 -14.093 -18.035 1.00 92.12 87 SER A O 1
ATOM 672 N N . SER A 1 88 ? -13.633 -14.278 -16.242 1.00 93.69 88 SER A N 1
ATOM 673 C CA . SER A 1 88 ? -12.644 -14.992 -15.422 1.00 93.69 88 SER A CA 1
ATOM 674 C C . SER A 1 88 ? -12.277 -16.333 -16.052 1.00 93.69 88 SER A C 1
ATOM 676 O O . SER A 1 88 ? -11.109 -16.538 -16.362 1.00 93.69 88 SER A O 1
ATOM 678 N N . ARG A 1 89 ? -13.267 -17.185 -16.368 1.00 95.62 89 ARG A N 1
ATOM 679 C CA . ARG A 1 89 ? -13.024 -18.498 -16.997 1.00 95.62 89 ARG A CA 1
ATOM 680 C C . ARG A 1 89 ? -12.215 -18.389 -18.288 1.00 95.62 89 ARG A C 1
ATOM 682 O O . ARG A 1 89 ? -11.284 -19.158 -18.480 1.00 95.62 89 ARG A O 1
ATOM 689 N N . LYS A 1 90 ? -12.498 -17.392 -19.132 1.00 95.44 90 LYS A N 1
ATOM 690 C CA . LYS A 1 90 ? -11.691 -17.118 -20.332 1.00 95.44 90 LYS A CA 1
ATOM 691 C C . LYS A 1 90 ? -10.249 -16.717 -20.014 1.00 95.44 90 LYS A C 1
ATOM 693 O O . LYS A 1 90 ? -9.343 -17.100 -20.747 1.00 95.44 90 LYS A O 1
ATOM 698 N N . CYS A 1 91 ? -10.014 -15.931 -18.960 1.00 95.69 91 CYS A N 1
ATOM 699 C CA . CYS A 1 91 ? -8.655 -15.612 -18.515 1.00 95.69 91 CYS A CA 1
ATOM 700 C C . CYS A 1 91 ? -7.924 -16.874 -18.043 1.00 95.69 91 CYS A C 1
ATOM 702 O O . CYS A 1 91 ? -6.765 -17.077 -18.403 1.00 95.69 91 CYS A O 1
ATOM 704 N N . ASP A 1 92 ? -8.614 -17.732 -17.292 1.00 96.25 92 ASP A N 1
ATOM 705 C CA . ASP A 1 92 ? -8.077 -18.991 -16.780 1.00 96.25 92 ASP A CA 1
ATOM 706 C C . ASP A 1 92 ? -7.727 -19.938 -17.948 1.00 96.25 92 ASP A C 1
ATOM 708 O O . ASP A 1 92 ? -6.593 -20.411 -18.046 1.00 96.25 92 ASP A O 1
ATOM 712 N N . GLU A 1 93 ? -8.642 -20.110 -18.909 1.00 96.38 93 GLU A N 1
ATOM 713 C CA . GLU A 1 93 ? -8.444 -20.852 -20.164 1.00 96.38 93 GLU A CA 1
ATOM 714 C C . GLU A 1 93 ? -7.249 -20.329 -20.978 1.00 96.38 93 GLU A C 1
ATOM 716 O O . GLU A 1 93 ? -6.394 -21.116 -21.388 1.00 96.38 93 GLU A O 1
ATOM 721 N N . LEU A 1 94 ? -7.142 -19.009 -21.172 1.00 96.00 94 LEU A N 1
ATOM 722 C CA . LEU A 1 94 ? -6.037 -18.383 -21.910 1.00 96.00 94 LEU A CA 1
ATOM 723 C C . LEU A 1 94 ? -4.696 -18.502 -21.181 1.00 96.00 94 LEU A C 1
ATOM 725 O O . LEU A 1 94 ? -3.666 -18.692 -21.826 1.00 96.00 94 LEU A O 1
ATOM 729 N N . SER A 1 95 ? -4.688 -18.432 -19.848 1.00 95.75 95 SER A N 1
ATOM 730 C CA . SER A 1 95 ? -3.477 -18.664 -19.055 1.00 95.75 95 SER A CA 1
ATOM 731 C C . SER A 1 95 ? -3.010 -20.124 -19.153 1.00 95.75 95 SER A C 1
ATOM 733 O O . SER A 1 95 ? -1.815 -20.384 -19.295 1.00 95.75 95 SER A O 1
ATOM 735 N N . ALA A 1 96 ? -3.947 -21.079 -19.189 1.00 96.88 96 ALA A N 1
ATOM 736 C CA . ALA A 1 96 ? -3.660 -22.496 -19.383 1.00 96.88 96 ALA A CA 1
ATOM 737 C C . ALA A 1 96 ? -3.236 -22.827 -20.828 1.00 96.88 96 ALA A C 1
ATOM 739 O O . ALA A 1 96 ? -2.427 -23.735 -21.034 1.00 96.88 96 ALA A O 1
ATOM 740 N N . GLU A 1 97 ? -3.745 -22.107 -21.833 1.00 95.69 97 GLU A N 1
ATOM 741 C CA . GLU A 1 97 ? -3.256 -22.174 -23.217 1.00 95.69 97 GLU A CA 1
ATOM 742 C C . GLU A 1 97 ? -1.820 -21.635 -23.314 1.00 95.69 97 GLU A C 1
ATOM 744 O O . GLU A 1 97 ? -0.940 -22.326 -23.829 1.00 95.69 97 GLU A O 1
ATOM 749 N N . LEU A 1 98 ? -1.548 -20.465 -22.729 1.00 96.00 98 LEU A N 1
ATOM 750 C CA . LEU A 1 98 ? -0.208 -19.876 -22.657 1.00 96.00 98 LEU A CA 1
ATOM 751 C C . LEU A 1 98 ? 0.801 -20.774 -21.940 1.00 96.00 98 LEU A C 1
ATOM 753 O O . LEU A 1 98 ? 1.911 -20.945 -22.436 1.00 96.00 98 LEU A O 1
ATOM 757 N N . ALA A 1 99 ? 0.426 -21.397 -20.821 1.00 95.69 99 ALA A N 1
ATOM 758 C CA . ALA A 1 99 ? 1.288 -22.346 -20.121 1.00 95.69 99 ALA A CA 1
ATOM 759 C C . ALA A 1 99 ? 1.679 -23.537 -21.017 1.00 95.69 99 ALA A C 1
ATOM 761 O O . ALA A 1 99 ? 2.845 -23.928 -21.049 1.00 95.69 99 ALA A O 1
ATOM 762 N N . LYS A 1 100 ? 0.734 -24.076 -21.803 1.00 96.94 100 LYS A N 1
ATOM 763 C CA . LYS A 1 100 ? 0.988 -25.170 -22.760 1.00 96.94 100 LYS A CA 1
ATOM 764 C C . LYS A 1 100 ? 1.855 -24.721 -23.940 1.00 96.94 100 LYS A C 1
ATOM 766 O O . LYS A 1 100 ? 2.754 -25.458 -24.341 1.00 96.94 100 LYS A O 1
ATOM 771 N N . LEU A 1 101 ? 1.608 -23.527 -24.484 1.00 95.62 101 LEU A N 1
ATOM 772 C CA . LEU A 1 101 ? 2.402 -22.958 -25.577 1.00 95.62 101 LEU A CA 1
ATOM 773 C C . LEU A 1 101 ? 3.843 -22.667 -25.132 1.00 95.62 101 LEU A C 1
ATOM 775 O O . LEU A 1 101 ? 4.771 -23.080 -25.821 1.00 95.62 101 LEU A O 1
ATOM 779 N N . ASN A 1 102 ? 4.033 -22.054 -23.959 1.00 95.25 102 ASN A N 1
ATOM 780 C CA . ASN A 1 102 ? 5.350 -21.800 -23.370 1.00 95.25 102 ASN A CA 1
ATOM 781 C C . ASN A 1 102 ? 6.094 -23.102 -23.049 1.00 95.25 102 ASN A C 1
ATOM 783 O O . ASN A 1 102 ? 7.265 -23.226 -23.386 1.00 95.25 102 ASN A O 1
ATOM 787 N N . ALA A 1 103 ? 5.428 -24.106 -22.465 1.00 96.50 103 ALA A N 1
ATOM 788 C CA . ALA A 1 103 ? 6.048 -25.409 -22.216 1.00 96.50 103 ALA A CA 1
ATOM 789 C C . ALA A 1 103 ? 6.541 -26.074 -23.516 1.00 96.50 103 ALA A C 1
ATOM 791 O O . ALA A 1 103 ? 7.643 -26.621 -23.553 1.00 96.50 103 ALA A O 1
ATOM 792 N N . ARG A 1 104 ? 5.761 -25.976 -24.603 1.00 96.38 104 ARG A N 1
ATOM 793 C CA . ARG A 1 104 ? 6.146 -26.493 -25.924 1.00 96.38 104 ARG A CA 1
ATOM 794 C C . ARG A 1 104 ? 7.271 -25.674 -26.570 1.00 96.38 104 ARG A C 1
ATOM 796 O O . ARG A 1 104 ? 8.188 -26.266 -27.126 1.00 96.38 104 ARG A O 1
ATOM 803 N N . ALA A 1 105 ? 7.242 -24.345 -26.462 1.00 95.50 105 ALA A N 1
ATOM 804 C CA . ALA A 1 105 ? 8.310 -23.478 -26.964 1.00 95.50 105 ALA A CA 1
ATOM 805 C C . ALA A 1 105 ? 9.638 -23.739 -26.235 1.00 95.50 105 ALA A C 1
ATOM 807 O O . ALA A 1 105 ? 10.657 -23.942 -26.889 1.00 95.50 105 ALA A O 1
ATOM 808 N N . ASN A 1 106 ? 9.603 -23.849 -24.903 1.00 94.50 106 ASN A N 1
ATOM 809 C CA . ASN A 1 106 ? 10.759 -24.195 -24.077 1.00 94.50 106 ASN A CA 1
ATOM 810 C C . ASN A 1 106 ? 11.325 -25.578 -24.436 1.00 94.50 106 ASN A C 1
ATOM 812 O O . ASN A 1 106 ? 12.537 -25.730 -24.512 1.00 94.50 106 ASN A O 1
ATOM 816 N N . GLU A 1 107 ? 10.479 -26.580 -24.697 1.00 96.19 107 GLU A N 1
ATOM 817 C CA . GLU A 1 107 ? 10.916 -27.915 -25.136 1.00 96.19 107 GLU A CA 1
ATOM 818 C C . GLU A 1 107 ? 11.588 -27.884 -26.522 1.00 96.19 107 GLU A C 1
ATOM 820 O O . GLU A 1 107 ? 12.634 -28.504 -26.721 1.00 96.19 107 GLU A O 1
ATOM 825 N N . VAL A 1 108 ? 11.040 -27.120 -27.472 1.00 95.06 108 VAL A N 1
ATOM 826 C CA . VAL A 1 108 ? 11.644 -26.915 -28.799 1.00 95.06 108 VAL A CA 1
ATOM 827 C C . VAL A 1 108 ? 12.978 -26.162 -28.686 1.00 95.06 108 VAL A C 1
ATOM 829 O O . VAL A 1 108 ? 13.977 -26.585 -29.270 1.00 95.06 108 VAL A O 1
ATOM 832 N N . GLN A 1 109 ? 13.036 -25.095 -27.884 1.00 95.12 109 GLN A N 1
ATOM 833 C CA . GLN A 1 109 ? 14.262 -24.340 -27.613 1.00 95.12 109 GLN A CA 1
ATOM 834 C C . GLN A 1 109 ? 15.318 -25.215 -26.922 1.00 95.12 109 GLN A C 1
ATOM 836 O O . GLN A 1 109 ? 16.485 -25.181 -27.307 1.00 95.12 109 GLN A O 1
ATOM 841 N N . ARG A 1 110 ? 14.918 -26.054 -25.957 1.00 94.19 110 ARG A N 1
ATOM 842 C CA . ARG A 1 110 ? 15.788 -27.020 -25.269 1.00 94.19 110 ARG A CA 1
ATOM 843 C C . ARG A 1 110 ? 16.429 -27.992 -26.258 1.00 94.19 110 ARG A C 1
ATOM 845 O O . ARG A 1 110 ? 17.636 -28.193 -26.183 1.00 94.19 110 ARG A O 1
ATOM 852 N N . ARG A 1 111 ? 15.668 -28.539 -27.217 1.00 93.75 111 ARG A N 1
ATOM 853 C CA . ARG A 1 111 ? 16.211 -29.405 -28.285 1.00 93.75 111 ARG A CA 1
ATOM 854 C C . ARG A 1 111 ? 17.176 -28.662 -29.205 1.00 93.75 111 ARG A C 1
ATOM 856 O O . ARG A 1 111 ? 18.253 -29.175 -29.486 1.00 93.75 111 ARG A O 1
ATOM 863 N N . LEU A 1 112 ? 16.838 -27.442 -29.628 1.00 93.75 112 LEU A N 1
ATOM 864 C CA . LEU A 1 112 ? 17.720 -26.615 -30.464 1.00 93.75 112 LEU A CA 1
ATOM 865 C C . LEU A 1 112 ? 19.039 -26.265 -29.750 1.00 93.75 112 LEU A C 1
ATOM 867 O O . LEU A 1 112 ? 20.102 -26.296 -30.373 1.00 93.75 112 LEU A O 1
ATOM 871 N N . LEU A 1 113 ? 18.992 -25.977 -28.446 1.00 92.69 113 LEU A N 1
ATOM 872 C CA . LEU A 1 113 ? 20.178 -25.738 -27.618 1.00 92.69 113 LEU A CA 1
ATOM 873 C C . LEU A 1 113 ? 20.988 -27.021 -27.389 1.00 92.69 113 LEU A C 1
ATOM 875 O O . LEU A 1 113 ? 22.208 -26.977 -27.511 1.00 92.69 113 LEU A O 1
ATOM 879 N N . GLN A 1 114 ? 20.338 -28.162 -27.137 1.00 92.94 114 GLN A N 1
ATOM 880 C CA . GLN A 1 114 ? 21.006 -29.462 -27.005 1.00 92.94 114 GLN A CA 1
ATOM 881 C C . GLN A 1 114 ? 21.726 -29.877 -28.290 1.00 92.94 114 GLN A C 1
ATOM 883 O O . GLN A 1 114 ? 22.905 -30.205 -28.228 1.00 92.94 114 GLN A O 1
ATOM 888 N N . HIS A 1 115 ? 21.074 -29.764 -29.450 1.00 92.75 115 HIS A N 1
ATOM 889 C CA . HIS A 1 115 ? 21.707 -29.950 -30.759 1.00 92.75 115 HIS A CA 1
ATOM 890 C C . HIS A 1 115 ? 22.920 -29.021 -30.940 1.00 92.75 115 HIS A C 1
ATOM 892 O O . HIS A 1 115 ? 23.984 -29.458 -31.372 1.00 92.75 115 HIS A O 1
ATOM 898 N N . SER A 1 116 ? 22.786 -27.740 -30.577 1.00 89.62 116 SER A N 1
ATOM 899 C CA . SER A 1 116 ? 23.866 -26.754 -30.735 1.00 89.62 116 SER A CA 1
ATOM 900 C C . SER A 1 116 ? 25.061 -27.055 -29.823 1.00 89.62 116 SER A C 1
ATOM 902 O O . SER A 1 116 ? 26.204 -26.991 -30.267 1.00 89.62 116 SER A O 1
ATOM 904 N N . ALA A 1 117 ? 24.810 -27.441 -28.570 1.00 90.38 117 ALA A N 1
ATOM 905 C CA . ALA A 1 117 ? 25.845 -27.873 -27.635 1.00 90.38 117 ALA A CA 1
ATOM 906 C C . ALA A 1 117 ? 26.475 -29.216 -28.048 1.00 90.38 117 ALA A C 1
ATOM 908 O O . ALA A 1 117 ? 27.691 -29.356 -27.972 1.00 90.38 117 ALA A O 1
ATOM 909 N N . GLY A 1 118 ? 25.685 -30.164 -28.563 1.00 88.56 118 GLY A N 1
ATOM 910 C CA . GLY A 1 118 ? 26.171 -31.432 -29.112 1.00 88.56 118 GLY A CA 1
ATOM 911 C C . GLY A 1 118 ? 27.094 -31.229 -30.318 1.00 88.56 118 GLY A C 1
ATOM 912 O O . GLY A 1 118 ? 28.174 -31.813 -30.360 1.00 88.56 118 GLY A O 1
ATOM 913 N N . ILE A 1 119 ? 26.747 -30.329 -31.249 1.00 88.88 119 ILE A N 1
ATOM 914 C CA . ILE A 1 119 ? 27.647 -29.927 -32.345 1.00 88.88 119 ILE A CA 1
ATOM 915 C C . ILE A 1 119 ? 28.944 -29.317 -31.806 1.00 88.88 119 ILE A C 1
ATOM 917 O O . ILE A 1 119 ? 30.014 -29.674 -32.291 1.00 88.88 119 ILE A O 1
ATOM 921 N N . LEU A 1 120 ? 28.882 -28.431 -30.807 1.00 86.38 120 LEU A N 1
ATOM 922 C CA . LEU A 1 120 ? 30.082 -27.821 -30.220 1.00 86.38 120 LEU A CA 1
ATOM 923 C C . LEU A 1 120 ? 30.973 -28.860 -29.514 1.00 86.38 120 LEU A C 1
ATOM 925 O O . LEU A 1 120 ? 32.190 -28.835 -29.694 1.00 86.38 120 LEU A O 1
ATOM 929 N N . GLY A 1 121 ? 30.384 -29.815 -28.788 1.00 85.31 121 GLY A N 1
ATOM 930 C CA . GLY A 1 121 ? 31.100 -30.938 -28.177 1.00 85.31 121 GLY A CA 1
ATOM 931 C C . GLY A 1 121 ? 31.745 -31.866 -29.213 1.00 85.31 121 GLY A C 1
ATOM 932 O O . GLY A 1 121 ? 32.917 -32.223 -29.080 1.00 85.31 121 GLY A O 1
ATOM 933 N N . VAL A 1 122 ? 31.028 -32.203 -30.292 1.00 83.62 122 VAL A N 1
ATOM 934 C CA . VAL A 1 122 ? 31.558 -32.995 -31.418 1.00 83.62 122 VAL A CA 1
ATOM 935 C C . VAL A 1 122 ? 32.673 -32.245 -32.151 1.00 83.62 122 VAL A C 1
ATOM 937 O O . VAL A 1 122 ? 33.703 -32.847 -32.446 1.00 83.62 122 VAL A O 1
ATOM 940 N N . ALA A 1 123 ? 32.525 -30.941 -32.394 1.00 79.19 123 ALA A N 1
ATOM 941 C CA . ALA A 1 123 ? 33.548 -30.115 -33.033 1.00 79.19 123 ALA A CA 1
ATOM 942 C C . ALA A 1 123 ? 34.822 -30.025 -32.177 1.00 79.19 123 ALA A C 1
ATOM 944 O O . ALA A 1 123 ? 35.918 -30.264 -32.682 1.00 79.19 123 ALA A O 1
ATOM 945 N N . HIS A 1 124 ? 34.693 -29.773 -30.870 1.00 77.94 124 HIS A N 1
ATOM 946 C CA . HIS A 1 124 ? 35.835 -29.770 -29.953 1.00 77.94 124 HIS A CA 1
ATOM 947 C C . HIS A 1 124 ? 36.503 -31.153 -29.871 1.00 77.94 124 HIS A C 1
ATOM 949 O O . HIS A 1 124 ? 37.730 -31.253 -29.810 1.00 77.94 124 HIS A O 1
ATOM 955 N N . LYS A 1 125 ? 35.725 -32.243 -29.907 1.00 72.94 125 LYS A N 1
ATOM 956 C CA . LYS A 1 125 ? 36.275 -33.604 -29.927 1.00 72.94 125 LYS A CA 1
ATOM 957 C C . LYS A 1 125 ? 36.997 -33.921 -31.241 1.00 72.94 125 LYS A C 1
ATOM 959 O O . LYS A 1 125 ? 38.064 -34.521 -31.193 1.00 72.94 125 LYS A O 1
ATOM 964 N N . ALA A 1 126 ? 36.484 -33.466 -32.384 1.00 63.09 126 ALA A N 1
ATOM 965 C CA . ALA A 1 126 ? 37.142 -33.611 -33.684 1.00 63.09 126 ALA A CA 1
ATOM 966 C C . ALA A 1 126 ? 38.469 -32.830 -33.770 1.00 63.09 126 ALA A C 1
ATOM 968 O O . ALA A 1 126 ? 39.412 -33.298 -34.403 1.00 63.09 126 ALA A O 1
ATOM 969 N N . VAL A 1 127 ? 38.573 -31.681 -33.090 1.00 63.94 127 VAL A N 1
ATOM 970 C CA . VAL A 1 127 ? 39.843 -30.950 -32.918 1.00 63.94 127 VAL A CA 1
ATOM 971 C C . VAL A 1 127 ? 40.807 -31.704 -31.987 1.00 63.94 127 VAL A C 1
ATOM 973 O O . VAL A 1 127 ? 42.009 -31.713 -32.238 1.00 63.94 127 VAL A O 1
ATOM 976 N N . GLY A 1 128 ? 40.301 -32.371 -30.944 1.00 58.19 128 GLY A N 1
ATOM 977 C CA . GLY A 1 128 ? 41.115 -33.134 -29.987 1.00 58.19 128 GLY A CA 1
ATOM 978 C C . GLY A 1 128 ? 41.663 -34.472 -30.506 1.00 58.19 128 GLY A C 1
ATOM 979 O O . GLY A 1 128 ? 42.787 -34.833 -30.173 1.00 58.19 128 GLY A O 1
ATOM 980 N N . ASP A 1 129 ? 40.901 -35.194 -31.334 1.00 49.97 129 ASP A N 1
ATOM 981 C CA . ASP A 1 129 ? 41.297 -36.498 -31.907 1.00 49.97 129 ASP A CA 1
ATOM 982 C C . ASP A 1 129 ? 42.233 -36.347 -33.133 1.00 49.97 129 ASP A C 1
ATOM 984 O O . ASP A 1 129 ? 42.810 -37.316 -33.628 1.00 49.97 129 ASP A O 1
ATOM 988 N N . GLY A 1 130 ? 42.422 -35.111 -33.619 1.00 43.00 130 GLY A N 1
ATOM 989 C CA . GLY A 1 130 ? 43.261 -34.728 -34.763 1.00 43.00 130 GLY A CA 1
ATOM 990 C C . GLY A 1 130 ? 44.774 -34.784 -34.504 1.00 43.00 130 GLY A C 1
ATOM 991 O O . GLY A 1 130 ? 45.496 -33.821 -34.769 1.00 43.00 130 GLY A O 1
ATOM 992 N N . GLY A 1 131 ? 45.271 -35.902 -33.977 1.00 43.03 131 GLY A N 1
ATOM 993 C CA . GLY A 1 131 ? 46.677 -36.088 -33.625 1.00 43.03 131 GLY A CA 1
ATOM 994 C C . GLY A 1 131 ? 47.646 -35.969 -34.813 1.00 43.03 131 GLY A C 1
ATOM 995 O O . GLY A 1 131 ? 47.705 -36.846 -35.669 1.00 43.03 131 GLY A O 1
ATOM 996 N N . ALA A 1 132 ? 48.491 -34.933 -34.777 1.00 43.25 132 ALA A N 1
ATOM 997 C CA . ALA A 1 132 ? 49.707 -34.754 -35.583 1.00 43.25 132 ALA A CA 1
ATOM 998 C C . ALA A 1 132 ? 49.556 -34.491 -37.104 1.00 43.25 132 ALA A C 1
ATOM 1000 O O . ALA A 1 132 ? 50.058 -35.241 -37.940 1.00 43.25 132 ALA A O 1
ATOM 1001 N N . SER A 1 133 ? 49.073 -33.295 -37.462 1.00 38.00 133 SER A N 1
ATOM 1002 C CA . SER A 1 133 ? 49.627 -32.562 -38.617 1.00 38.00 133 SER A CA 1
ATOM 1003 C C . SER A 1 133 ? 49.734 -31.058 -38.335 1.00 38.00 133 SER A C 1
ATOM 1005 O O . SER A 1 133 ? 49.001 -30.513 -37.514 1.00 38.00 133 SER A O 1
ATOM 1007 N N . ARG A 1 134 ? 50.692 -30.377 -38.977 1.00 48.00 134 ARG A N 1
ATOM 1008 C CA . ARG A 1 134 ? 50.988 -28.951 -38.747 1.00 48.00 134 ARG A CA 1
ATOM 1009 C C . ARG A 1 134 ? 50.104 -28.060 -39.621 1.00 48.00 134 ARG A C 1
ATOM 1011 O O . ARG A 1 134 ? 50.325 -27.984 -40.824 1.00 48.00 134 ARG A O 1
ATOM 1018 N N . GLY A 1 135 ? 49.202 -27.306 -38.998 1.00 35.25 135 GLY A N 1
ATOM 1019 C CA . GLY A 1 135 ? 48.453 -26.235 -39.656 1.00 35.25 135 GLY A CA 1
ATOM 1020 C C . GLY A 1 135 ? 47.611 -25.447 -38.659 1.00 35.25 135 GLY A C 1
ATOM 1021 O O . GLY A 1 135 ? 46.493 -25.851 -38.362 1.00 35.25 135 GLY A O 1
ATOM 1022 N N . SER A 1 136 ? 48.141 -24.337 -38.132 1.00 35.91 136 SER A N 1
ATOM 1023 C CA . SER A 1 136 ? 47.336 -23.443 -37.291 1.00 35.91 136 SER A CA 1
ATOM 1024 C C . SER A 1 136 ? 46.370 -22.656 -38.174 1.00 35.91 136 SER A C 1
ATOM 1026 O O . SER A 1 136 ? 46.795 -21.793 -38.941 1.00 35.91 136 SER A O 1
ATOM 1028 N N . VAL A 1 137 ? 45.080 -22.973 -38.074 1.00 40.62 137 VAL A N 1
ATOM 1029 C CA . VAL A 1 137 ? 43.983 -22.167 -38.621 1.00 40.62 137 VAL A CA 1
ATOM 1030 C C . VAL A 1 137 ? 43.173 -21.671 -37.429 1.00 40.62 137 VAL A C 1
ATOM 1032 O O . VAL A 1 137 ? 42.186 -22.274 -37.011 1.00 40.62 137 VAL A O 1
ATOM 1035 N N . GLU A 1 138 ? 43.682 -20.612 -36.810 1.00 30.08 138 GLU A N 1
ATOM 1036 C CA . GLU A 1 138 ? 43.211 -20.125 -35.519 1.00 30.08 138 GLU A CA 1
ATOM 1037 C C . GLU A 1 138 ? 42.024 -19.160 -35.675 1.00 30.08 138 GLU A C 1
ATOM 1039 O O . GLU A 1 138 ? 42.189 -17.950 -35.825 1.00 30.08 138 GLU A O 1
ATOM 1044 N N . TYR A 1 139 ? 40.802 -19.691 -35.599 1.00 36.62 139 TYR A N 1
ATOM 1045 C CA . TYR A 1 139 ? 39.577 -18.889 -35.492 1.00 36.62 139 TYR A CA 1
ATOM 1046 C C . TYR A 1 139 ? 39.319 -18.433 -34.040 1.00 36.62 139 TYR A C 1
ATOM 1048 O O . TYR A 1 139 ? 38.271 -18.721 -33.458 1.00 36.62 139 TYR A O 1
ATOM 1056 N N . SER A 1 140 ? 40.279 -17.717 -33.448 1.00 28.92 140 SER A N 1
ATOM 1057 C CA . SER A 1 140 ? 40.162 -17.142 -32.100 1.00 28.92 140 SER A CA 1
ATOM 1058 C C . SER A 1 140 ? 39.249 -15.908 -32.095 1.00 28.92 140 SER A C 1
ATOM 1060 O O . SER A 1 140 ? 39.689 -14.777 -32.304 1.00 28.92 140 SER A O 1
ATOM 1062 N N . LEU A 1 141 ? 37.958 -16.119 -31.825 1.00 36.97 141 LEU A N 1
ATOM 1063 C CA . LEU A 1 141 ? 37.048 -15.046 -31.419 1.00 36.97 141 LEU A CA 1
ATOM 1064 C C . LEU A 1 141 ? 37.312 -14.647 -29.957 1.00 36.97 141 LEU A C 1
ATOM 1066 O O . LEU A 1 141 ? 37.449 -15.505 -29.090 1.00 36.97 141 LEU A O 1
ATOM 1070 N N . SER A 1 142 ? 37.292 -13.336 -29.697 1.00 36.84 142 SER A N 1
ATOM 1071 C CA . SER A 1 142 ? 37.334 -12.705 -28.367 1.00 36.84 142 SER A CA 1
ATOM 1072 C C . SER A 1 142 ? 38.634 -12.862 -27.559 1.00 36.84 142 SER A C 1
ATOM 1074 O O . SER A 1 142 ? 38.743 -13.700 -26.669 1.00 36.84 142 SER A O 1
ATOM 1076 N N . SER A 1 143 ? 39.556 -11.909 -27.744 1.00 30.47 143 SER A N 1
ATOM 1077 C CA . SER A 1 143 ? 40.490 -11.485 -26.690 1.00 30.47 143 SER A CA 1
ATOM 1078 C C . SER A 1 143 ? 40.207 -10.029 -26.319 1.00 30.47 143 SER A C 1
ATOM 1080 O O . SER A 1 143 ? 40.048 -9.182 -27.198 1.00 30.47 143 SER A O 1
ATOM 1082 N N . SER A 1 144 ? 40.113 -9.739 -25.022 1.00 39.00 144 SER A N 1
ATOM 1083 C CA . SER A 1 144 ? 39.769 -8.418 -24.491 1.00 39.00 144 SER A CA 1
ATOM 1084 C C . SER A 1 144 ? 40.889 -7.870 -23.606 1.00 39.00 144 SER A C 1
ATOM 1086 O O . SER A 1 144 ? 40.925 -8.175 -22.414 1.00 39.00 144 SER A O 1
ATOM 1088 N N . ASN A 1 145 ? 41.786 -7.062 -24.181 1.00 33.44 145 ASN A N 1
ATOM 1089 C CA . ASN A 1 145 ? 42.434 -5.919 -23.518 1.00 33.44 145 ASN A CA 1
ATOM 1090 C C . ASN A 1 145 ? 43.253 -5.071 -24.522 1.00 33.44 145 ASN A C 1
ATOM 1092 O O . ASN A 1 145 ? 43.427 -5.504 -25.662 1.00 33.44 145 ASN A O 1
ATOM 1096 N N . PRO A 1 146 ? 43.638 -3.825 -24.174 1.00 45.84 146 PRO A N 1
ATOM 1097 C CA . PRO A 1 146 ? 43.837 -2.769 -25.169 1.00 45.84 146 PRO A CA 1
ATOM 1098 C C . PRO A 1 146 ? 45.162 -2.864 -25.932 1.00 45.84 146 PRO A C 1
ATOM 1100 O O . PRO A 1 146 ? 46.199 -3.205 -25.366 1.00 45.84 146 PRO A O 1
ATOM 1103 N N . ILE A 1 147 ? 45.115 -2.485 -27.212 1.00 37.28 147 ILE A N 1
ATOM 1104 C CA . ILE A 1 147 ? 46.274 -2.387 -28.104 1.00 37.28 147 ILE A CA 1
ATOM 1105 C C . ILE A 1 147 ? 46.664 -0.914 -28.275 1.00 37.28 147 ILE A C 1
ATOM 1107 O O . ILE A 1 147 ? 45.826 -0.064 -28.573 1.00 37.28 147 ILE A O 1
ATOM 1111 N N . ASP A 1 148 ? 47.954 -0.648 -28.087 1.00 41.44 148 ASP A N 1
ATOM 1112 C CA . ASP A 1 148 ? 48.626 0.633 -28.308 1.00 41.44 148 ASP A CA 1
ATOM 1113 C C . ASP A 1 148 ? 48.803 0.883 -29.827 1.00 41.44 148 ASP A C 1
ATOM 1115 O O . ASP A 1 148 ? 49.390 0.037 -30.509 1.00 41.44 148 ASP A O 1
ATOM 1119 N N . PRO A 1 149 ? 48.276 1.979 -30.411 1.00 44.84 149 PRO A N 1
ATOM 1120 C CA . PRO A 1 149 ? 48.075 2.096 -31.861 1.00 44.84 149 PRO A CA 1
ATOM 1121 C C . PRO A 1 149 ? 49.329 2.525 -32.655 1.00 44.84 149 PRO A C 1
ATOM 1123 O O . PRO A 1 149 ? 49.214 3.309 -33.599 1.00 44.84 149 PRO A O 1
ATOM 1126 N N . GLN A 1 150 ? 50.535 2.066 -32.284 1.00 50.53 150 GLN A N 1
ATOM 1127 C CA . GLN A 1 150 ? 51.784 2.614 -32.848 1.00 50.53 150 GLN A CA 1
ATOM 1128 C C . GLN A 1 150 ? 52.951 1.636 -33.122 1.00 50.53 150 GLN A C 1
ATOM 1130 O O . GLN A 1 150 ? 54.077 2.092 -33.327 1.00 50.53 150 GLN A O 1
ATO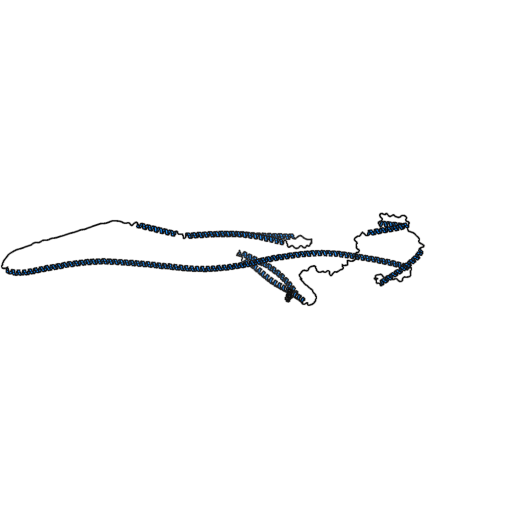M 1135 N N . ALA A 1 151 ? 52.723 0.316 -33.189 1.00 43.28 151 ALA A N 1
ATOM 1136 C CA . ALA A 1 151 ? 53.782 -0.679 -33.440 1.00 43.28 151 ALA A CA 1
ATOM 1137 C C . ALA A 1 151 ? 53.513 -1.599 -34.654 1.00 43.28 151 ALA A C 1
ATOM 1139 O O . ALA A 1 151 ? 52.467 -2.234 -34.710 1.00 43.28 151 ALA A O 1
ATOM 1140 N N . PHE A 1 152 ? 54.521 -1.721 -35.542 1.00 31.02 152 PHE A N 1
ATOM 1141 C CA . PHE A 1 152 ? 54.566 -2.472 -36.823 1.00 31.02 152 PHE A CA 1
ATOM 1142 C C . PHE A 1 152 ? 53.553 -2.004 -37.894 1.00 31.02 152 PHE A C 1
ATOM 1144 O O . PHE A 1 152 ? 52.356 -2.016 -37.652 1.00 31.02 152 PHE A O 1
ATOM 1151 N N . ASP A 1 153 ? 53.897 -1.496 -39.088 1.00 48.41 153 ASP A N 1
ATOM 1152 C CA . ASP A 1 153 ? 55.056 -1.553 -40.022 1.00 48.41 153 ASP A CA 1
ATOM 1153 C C . ASP A 1 153 ? 54.912 -2.529 -41.211 1.00 48.41 153 ASP A C 1
ATOM 1155 O O . ASP A 1 153 ? 55.530 -3.591 -41.261 1.00 48.41 153 ASP A O 1
ATOM 1159 N N . ASP A 1 154 ? 54.161 -2.081 -42.224 1.00 39.59 154 ASP A N 1
ATOM 1160 C CA . ASP A 1 154 ? 54.018 -2.715 -43.544 1.00 39.59 154 ASP A CA 1
ATOM 1161 C C . ASP A 1 154 ? 54.935 -2.105 -44.634 1.00 39.59 154 ASP A C 1
ATOM 1163 O O . ASP A 1 154 ? 54.682 -2.237 -45.834 1.00 39.59 154 ASP A O 1
ATOM 1167 N N . ARG A 1 155 ? 56.056 -1.450 -44.283 1.00 51.72 155 ARG A N 1
ATOM 1168 C CA . ARG A 1 155 ? 56.977 -0.851 -45.283 1.00 51.72 155 ARG A CA 1
ATOM 1169 C C . ARG A 1 155 ? 57.845 -1.860 -46.058 1.00 51.72 155 ARG A C 1
ATOM 1171 O O . ARG A 1 155 ? 58.815 -1.469 -46.712 1.00 51.72 155 ARG A O 1
ATOM 1178 N N . SER A 1 156 ? 57.517 -3.151 -46.013 1.00 51.03 156 SER A N 1
ATOM 1179 C CA . SER A 1 156 ? 58.440 -4.232 -46.389 1.00 51.03 156 SER A CA 1
ATOM 1180 C C . SER A 1 156 ? 58.213 -4.887 -47.759 1.00 51.03 156 SER A C 1
ATOM 1182 O O . SER A 1 156 ? 59.038 -5.716 -48.140 1.00 51.03 156 SER A O 1
ATOM 1184 N N . PHE A 1 157 ? 57.180 -4.514 -48.534 1.00 40.84 157 PHE A N 1
ATOM 1185 C CA . PHE A 1 157 ? 56.892 -5.171 -49.829 1.00 40.84 157 PHE A CA 1
ATOM 1186 C C . PHE A 1 157 ? 56.865 -4.301 -51.096 1.00 40.84 157 PHE A C 1
ATOM 1188 O O . PHE A 1 157 ? 56.767 -4.861 -52.185 1.00 40.84 157 PHE A O 1
ATOM 1195 N N . TYR A 1 158 ? 57.082 -2.983 -51.010 1.00 43.88 158 TYR A N 1
ATOM 1196 C CA . TYR A 1 158 ? 57.313 -2.147 -52.200 1.00 43.88 158 TYR A CA 1
ATOM 1197 C C . TYR A 1 158 ? 58.583 -1.300 -52.067 1.00 43.88 158 TYR A C 1
ATOM 1199 O O . TYR A 1 158 ? 58.568 -0.178 -51.569 1.00 43.88 158 TYR A O 1
ATOM 1207 N N . LYS A 1 159 ? 59.704 -1.847 -52.558 1.00 46.72 159 LYS A N 1
ATOM 1208 C CA . LYS A 1 159 ? 60.945 -1.102 -52.823 1.00 46.72 159 LYS A CA 1
ATOM 1209 C C . LYS A 1 159 ? 61.125 -0.901 -54.327 1.00 46.72 159 LYS A C 1
ATOM 1211 O O . LYS A 1 159 ? 61.844 -1.650 -54.982 1.00 46.72 159 LYS A O 1
ATOM 1216 N N . THR A 1 160 ? 60.503 0.142 -54.862 1.00 40.09 160 THR A N 1
ATOM 1217 C CA . THR A 1 160 ? 60.727 0.616 -56.234 1.00 40.09 160 THR A CA 1
ATOM 1218 C C . THR A 1 160 ? 61.545 1.904 -56.215 1.00 40.09 160 THR A C 1
ATOM 1220 O O . THR A 1 160 ? 61.018 2.962 -55.902 1.00 40.09 160 THR A O 1
ATOM 1223 N N . VAL A 1 161 ? 62.840 1.773 -56.523 1.00 37.31 161 VAL A N 1
ATOM 1224 C CA . VAL A 1 161 ? 63.735 2.804 -57.096 1.00 37.31 161 VAL A CA 1
ATOM 1225 C C . VAL A 1 161 ? 63.407 4.287 -56.824 1.00 37.31 161 VAL A C 1
ATOM 1227 O O . VAL A 1 161 ? 63.082 5.034 -57.738 1.00 37.31 161 VAL A O 1
ATOM 1230 N N . ASP A 1 162 ? 63.645 4.741 -55.590 1.00 40.59 162 ASP A N 1
ATOM 1231 C CA . ASP A 1 162 ? 63.836 6.170 -55.277 1.00 40.59 162 ASP A CA 1
ATOM 1232 C C . ASP A 1 162 ? 65.047 6.389 -54.349 1.00 40.59 162 ASP A C 1
ATOM 1234 O O . ASP A 1 162 ? 64.919 6.764 -53.185 1.00 40.59 162 ASP A O 1
ATOM 1238 N N . LYS A 1 163 ? 66.246 6.054 -54.854 1.00 45.81 163 LYS A N 1
ATOM 1239 C CA . LYS A 1 163 ? 67.557 6.482 -54.315 1.00 45.81 163 LYS A CA 1
ATOM 1240 C C . LYS A 1 163 ? 68.627 6.521 -55.413 1.00 45.81 163 LYS A C 1
ATOM 1242 O O . LYS A 1 163 ? 69.586 5.754 -55.382 1.00 45.81 163 LYS A O 1
ATOM 1247 N N . LEU A 1 164 ? 68.472 7.441 -56.366 1.00 38.12 164 LEU A N 1
ATOM 1248 C CA . LEU A 1 164 ? 69.544 7.836 -57.296 1.00 38.12 164 LEU A CA 1
ATOM 1249 C C . LEU A 1 164 ? 69.692 9.366 -57.431 1.00 38.12 164 LEU A C 1
ATOM 1251 O O . LEU A 1 164 ? 70.144 9.882 -58.448 1.00 38.12 164 LEU A O 1
ATOM 1255 N N . ALA A 1 165 ? 69.369 10.098 -56.360 1.00 40.84 165 ALA A N 1
ATOM 1256 C CA . ALA A 1 165 ? 69.726 11.507 -56.206 1.00 40.84 165 ALA A CA 1
ATOM 1257 C C . ALA A 1 165 ? 71.257 11.648 -56.070 1.00 40.84 165 ALA A C 1
ATOM 1259 O O . ALA A 1 165 ? 71.795 11.599 -54.963 1.00 40.84 165 ALA A O 1
ATOM 1260 N N . GLY A 1 166 ? 71.967 11.741 -57.201 1.00 41.06 166 GLY A N 1
ATOM 1261 C CA . GLY A 1 166 ? 73.434 11.704 -57.200 1.00 41.06 166 GLY A CA 1
ATOM 1262 C C . GLY A 1 166 ? 74.164 11.907 -58.532 1.00 41.06 166 GLY A C 1
ATOM 1263 O O . GLY A 1 166 ? 75.364 11.663 -58.564 1.00 41.06 166 GLY A O 1
ATOM 1264 N N . PHE A 1 167 ? 73.502 12.339 -59.612 1.00 34.31 167 PHE A N 1
ATOM 1265 C CA . PHE A 1 167 ? 74.156 12.789 -60.853 1.00 34.31 167 PHE A CA 1
ATOM 1266 C C . PHE A 1 167 ? 73.234 13.745 -61.631 1.00 34.31 167 PHE A C 1
ATOM 1268 O O . PHE A 1 167 ? 72.032 13.506 -61.683 1.00 34.31 167 PHE A O 1
ATOM 1275 N N . GLY A 1 168 ? 73.798 14.776 -62.277 1.00 33.25 168 GLY A N 1
ATOM 1276 C CA . GLY A 1 168 ? 73.094 15.553 -63.311 1.00 33.25 168 GLY A CA 1
ATOM 1277 C C . GLY A 1 168 ? 72.623 16.971 -62.956 1.00 33.25 168 GLY A C 1
ATOM 1278 O O . GLY A 1 168 ? 71.472 17.306 -63.221 1.00 33.25 168 GLY A O 1
ATOM 1279 N N . GLU A 1 169 ? 73.505 17.853 -62.473 1.00 40.62 169 GLU A N 1
ATOM 1280 C CA . GLU A 1 169 ? 73.327 19.288 -62.757 1.00 40.62 169 GLU A CA 1
ATOM 1281 C C . GLU A 1 169 ? 73.574 19.535 -64.256 1.00 40.62 169 GLU A C 1
ATOM 1283 O O . GLU A 1 169 ? 74.717 19.750 -64.650 1.00 40.62 169 GLU A O 1
ATOM 1288 N N . MET A 1 170 ? 72.533 19.502 -65.101 1.00 33.12 170 MET A N 1
ATOM 1289 C CA . MET A 1 170 ? 72.542 20.216 -66.390 1.00 33.12 170 MET A CA 1
ATOM 1290 C C . MET A 1 170 ? 71.168 20.321 -67.068 1.00 33.12 170 MET A C 1
ATOM 1292 O O . MET A 1 170 ? 70.446 19.344 -67.225 1.00 33.12 170 MET A O 1
ATOM 1296 N N . SER A 1 171 ? 70.878 21.533 -67.548 1.00 36.75 171 SER A N 1
ATOM 1297 C CA . SER A 1 171 ? 69.973 21.867 -68.657 1.00 36.75 171 SER A CA 1
ATOM 1298 C C . SER A 1 171 ? 68.577 21.228 -68.716 1.00 36.75 171 SER A C 1
ATOM 1300 O O . SER A 1 171 ? 68.347 20.289 -69.475 1.00 36.75 171 SER A O 1
ATOM 1302 N N . ARG A 1 172 ? 67.583 21.943 -68.166 1.00 30.66 172 ARG A N 1
ATOM 1303 C CA . ARG A 1 172 ? 66.474 22.446 -69.007 1.00 30.66 172 ARG A CA 1
ATOM 1304 C C . ARG A 1 172 ? 65.728 23.614 -68.357 1.00 30.66 172 ARG A C 1
ATOM 1306 O O . ARG A 1 172 ? 64.892 23.430 -67.483 1.00 30.66 172 ARG A O 1
ATOM 1313 N N . GLY A 1 173 ? 65.998 24.817 -68.854 1.00 29.17 173 GLY A N 1
ATOM 1314 C CA . GLY A 1 173 ? 65.078 25.944 -68.759 1.00 29.17 173 GLY A CA 1
ATOM 1315 C C . GLY A 1 173 ? 64.646 26.347 -70.165 1.00 29.17 173 GLY A C 1
ATOM 1316 O O . GLY A 1 173 ? 65.502 26.654 -70.988 1.00 29.17 173 GLY A O 1
ATOM 1317 N N . VAL A 1 174 ? 63.339 26.357 -70.432 1.00 35.03 174 VAL A N 1
ATOM 1318 C CA . VAL A 1 174 ? 62.725 27.154 -71.504 1.00 35.03 174 VAL A CA 1
ATOM 1319 C C . VAL A 1 174 ? 61.442 27.744 -70.928 1.00 35.03 174 VAL A C 1
ATOM 1321 O O . VAL A 1 174 ? 60.518 27.023 -70.570 1.00 35.03 174 VAL A O 1
ATOM 1324 N N . GLY A 1 175 ? 61.429 29.065 -70.792 1.00 37.25 175 GLY A N 1
ATOM 1325 C CA . GLY A 1 175 ? 60.366 29.841 -70.149 1.00 37.25 175 GLY A CA 1
ATOM 1326 C C . GLY A 1 175 ? 60.664 31.329 -70.302 1.00 37.25 175 GLY A C 1
ATOM 1327 O O . GLY A 1 175 ? 60.720 32.061 -69.322 1.00 37.25 175 GLY A O 1
ATOM 1328 N N . GLY A 1 176 ? 60.996 31.730 -71.531 1.00 33.09 176 GLY A N 1
ATOM 1329 C CA . GLY A 1 176 ? 61.643 33.007 -71.835 1.00 33.09 176 GLY A CA 1
ATOM 1330 C C . GLY A 1 176 ? 61.880 33.182 -73.332 1.00 33.09 176 GLY A C 1
ATOM 1331 O O . GLY A 1 176 ? 63.013 33.380 -73.762 1.00 33.09 176 GLY A O 1
ATOM 1332 N N . ASP A 1 177 ? 60.814 33.057 -74.124 1.00 40.06 177 ASP A N 1
ATOM 1333 C CA . ASP A 1 177 ? 60.846 33.459 -75.532 1.00 40.06 177 ASP A CA 1
ATOM 1334 C C . ASP A 1 177 ? 61.042 34.987 -75.627 1.00 40.06 177 ASP A C 1
ATOM 1336 O O . ASP A 1 177 ? 60.420 35.741 -74.876 1.00 40.06 177 ASP A O 1
ATOM 1340 N N . GLY A 1 178 ? 61.935 35.435 -76.515 1.00 43.94 178 GLY A N 1
ATOM 1341 C CA . GLY A 1 178 ? 62.236 36.858 -76.740 1.00 43.94 178 GLY A CA 1
ATOM 1342 C C . GLY A 1 178 ? 63.689 37.321 -76.542 1.00 43.94 178 GLY A C 1
ATOM 1343 O O . GLY A 1 178 ? 63.993 38.450 -76.914 1.00 43.94 178 GLY A O 1
ATOM 1344 N N . ALA A 1 179 ? 64.604 36.496 -76.011 1.00 44.88 179 ALA A N 1
ATOM 1345 C CA . ALA A 1 179 ? 65.978 36.937 -75.698 1.00 44.88 179 ALA A CA 1
ATOM 1346 C C . ALA A 1 179 ? 67.057 36.602 -76.754 1.00 44.88 179 ALA A C 1
ATOM 1348 O O . ALA A 1 179 ? 68.075 37.285 -76.809 1.00 44.88 179 ALA A O 1
ATOM 1349 N N . GLN A 1 180 ? 66.874 35.571 -77.590 1.00 45.50 180 GLN A N 1
ATOM 1350 C CA . GLN A 1 180 ? 67.939 35.106 -78.503 1.00 45.50 180 GLN A CA 1
ATOM 1351 C C . GLN A 1 180 ? 67.980 35.843 -79.854 1.00 45.50 180 GLN A C 1
ATOM 1353 O O . GLN A 1 180 ? 69.059 36.008 -80.416 1.00 45.50 180 GLN A O 1
ATOM 1358 N N . LYS A 1 181 ? 66.842 36.360 -80.342 1.00 48.22 181 LYS A N 1
ATOM 1359 C CA . LYS A 1 181 ? 66.756 37.041 -81.650 1.00 48.22 181 LYS A CA 1
ATOM 1360 C C . LYS A 1 181 ? 67.663 38.270 -81.778 1.00 48.22 181 LYS A C 1
ATOM 1362 O O . LYS A 1 181 ? 68.251 38.480 -82.829 1.00 48.22 181 LYS A O 1
ATOM 1367 N N . ALA A 1 182 ? 67.808 39.046 -80.703 1.00 48.97 182 ALA A N 1
ATOM 1368 C CA . ALA A 1 182 ? 68.588 40.284 -80.723 1.00 48.97 182 ALA A CA 1
ATOM 1369 C C . ALA A 1 182 ? 70.093 40.061 -80.976 1.00 48.97 182 ALA A C 1
ATOM 1371 O O . ALA A 1 182 ? 70.747 40.936 -81.530 1.00 48.97 182 ALA A O 1
ATOM 1372 N N . VAL A 1 183 ? 70.635 38.898 -80.591 1.00 54.97 183 VAL A N 1
ATOM 1373 C CA . VAL A 1 183 ? 72.071 38.588 -80.721 1.00 54.97 183 VAL A CA 1
ATOM 1374 C C . VAL A 1 183 ? 72.406 38.025 -82.107 1.00 54.97 183 VAL A C 1
ATOM 1376 O O . VAL A 1 183 ? 73.501 38.249 -82.619 1.00 54.97 183 VAL A O 1
ATOM 1379 N N . GLU A 1 184 ? 71.467 37.316 -82.743 1.00 55.56 184 GLU A N 1
ATOM 1380 C CA . GLU A 1 184 ? 71.649 36.830 -84.116 1.00 55.56 184 GLU A CA 1
ATOM 1381 C C . GLU A 1 184 ? 71.601 37.980 -85.134 1.00 55.56 184 GLU A C 1
ATOM 1383 O O . GLU A 1 184 ? 72.451 38.028 -86.023 1.00 55.56 184 GLU A O 1
ATOM 1388 N N . ASP A 1 185 ? 70.682 38.941 -84.971 1.00 59.22 185 ASP A N 1
ATOM 1389 C CA . ASP A 1 185 ? 70.600 40.116 -85.851 1.00 59.22 185 ASP A CA 1
ATOM 1390 C C . ASP A 1 185 ? 71.883 40.978 -85.783 1.00 59.22 185 ASP A C 1
ATOM 1392 O O . ASP A 1 185 ? 72.392 41.398 -86.822 1.00 59.22 185 ASP A O 1
ATOM 1396 N N . GLU A 1 186 ? 72.464 41.186 -84.594 1.00 64.00 186 GLU A N 1
ATOM 1397 C CA . GLU A 1 186 ? 73.689 41.989 -84.405 1.00 64.00 186 GLU A CA 1
ATOM 1398 C C . GLU A 1 186 ? 74.925 41.352 -85.084 1.00 64.00 186 GLU A C 1
ATOM 1400 O O . GLU A 1 186 ? 75.680 42.031 -85.784 1.00 64.00 186 GLU A O 1
ATOM 1405 N N . LEU A 1 187 ? 75.080 40.023 -84.989 1.00 67.88 187 LEU A N 1
ATOM 1406 C CA . LEU A 1 187 ? 76.139 39.270 -85.685 1.00 67.88 187 LEU A CA 1
ATOM 1407 C C . LEU A 1 187 ? 75.941 39.203 -87.211 1.00 67.88 187 LEU A C 1
ATOM 1409 O O . LEU A 1 187 ? 76.915 39.121 -87.966 1.00 67.88 187 LEU A O 1
ATOM 1413 N N . VAL A 1 188 ? 74.693 39.225 -87.690 1.00 68.38 188 VAL A N 1
ATOM 1414 C CA . VAL A 1 188 ? 74.390 39.306 -89.129 1.00 68.38 188 VAL A CA 1
ATOM 1415 C C . VAL A 1 188 ? 74.731 40.696 -89.676 1.00 68.38 188 VAL A C 1
ATOM 1417 O O . VAL A 1 188 ? 75.296 40.780 -90.770 1.00 68.38 188 VAL A O 1
ATOM 1420 N N . VAL A 1 189 ? 74.471 41.758 -88.904 1.00 72.31 189 VAL A N 1
ATOM 1421 C CA . VAL A 1 189 ? 74.831 43.144 -89.246 1.00 72.31 189 VAL A CA 1
ATOM 1422 C C . VAL A 1 189 ? 76.349 43.310 -89.396 1.00 72.31 189 VAL A C 1
ATOM 1424 O O . VAL A 1 189 ? 76.815 43.761 -90.443 1.00 72.31 189 VAL A O 1
ATOM 1427 N N . GLU A 1 190 ? 77.151 42.874 -88.418 1.00 70.88 190 GLU A N 1
ATOM 1428 C CA . GLU A 1 190 ? 78.623 42.974 -88.496 1.00 70.88 190 GLU A CA 1
ATOM 1429 C C . GLU A 1 190 ? 79.185 42.241 -89.734 1.00 70.88 190 GLU A C 1
ATOM 1431 O O . GLU A 1 190 ? 80.054 42.744 -90.457 1.00 70.88 190 GLU A O 1
ATOM 1436 N N . ARG A 1 191 ? 78.636 41.059 -90.046 1.00 74.25 191 ARG A N 1
ATOM 1437 C CA . ARG A 1 191 ? 79.105 40.228 -91.162 1.00 74.25 191 ARG A CA 1
ATOM 1438 C C . ARG A 1 191 ? 78.720 40.775 -92.541 1.00 74.25 191 ARG A C 1
ATOM 1440 O O . ARG A 1 191 ? 79.499 40.623 -93.487 1.00 74.25 191 ARG A O 1
ATOM 1447 N N . LEU A 1 192 ? 77.553 41.407 -92.675 1.00 73.88 192 LEU A N 1
ATOM 1448 C CA . LEU A 1 192 ? 77.146 42.100 -93.903 1.00 73.88 192 LEU A CA 1
ATOM 1449 C C . LEU A 1 192 ? 77.962 43.378 -94.132 1.00 73.88 192 LEU A C 1
ATOM 1451 O O . LEU A 1 192 ? 78.286 43.700 -95.278 1.00 73.88 192 LEU A O 1
ATOM 1455 N N . GLU A 1 193 ? 78.356 44.071 -93.063 1.00 76.12 193 GLU A N 1
ATOM 1456 C CA . GLU A 1 193 ? 79.232 45.243 -93.139 1.00 76.12 193 GLU A CA 1
ATOM 1457 C C . GLU A 1 193 ? 80.635 44.867 -93.641 1.00 76.12 193 GLU A C 1
ATOM 1459 O O . GLU A 1 193 ? 81.136 45.456 -94.604 1.00 76.12 193 GLU A O 1
ATOM 1464 N N . MET A 1 194 ? 81.223 43.800 -93.082 1.00 73.75 194 MET A N 1
ATOM 1465 C CA . MET A 1 194 ? 82.486 43.226 -93.568 1.00 73.75 194 MET A CA 1
ATOM 1466 C C . MET A 1 194 ? 82.428 42.826 -95.049 1.00 73.75 194 MET A C 1
ATOM 1468 O O . MET A 1 194 ? 83.384 43.066 -95.791 1.00 73.75 194 MET A O 1
ATOM 1472 N N . PHE A 1 195 ? 81.330 42.209 -95.498 1.00 74.06 195 PHE A N 1
ATOM 1473 C CA . PHE A 1 195 ? 81.203 41.767 -96.889 1.00 74.06 195 PHE A CA 1
ATOM 1474 C C . PHE A 1 195 ? 81.043 42.949 -97.856 1.00 74.06 195 PHE A C 1
ATOM 1476 O O . PHE A 1 195 ? 81.691 42.978 -98.902 1.00 74.06 195 PHE A O 1
ATOM 1483 N N . ASN A 1 196 ? 80.274 43.975 -97.477 1.00 74.75 196 ASN A N 1
ATOM 1484 C CA . ASN A 1 196 ? 80.195 45.229 -98.228 1.00 74.75 196 ASN A CA 1
ATOM 1485 C C . ASN A 1 196 ? 81.568 45.905 -98.364 1.00 74.75 196 ASN A C 1
ATOM 1487 O O . ASN A 1 196 ? 81.938 46.307 -99.468 1.00 74.75 196 ASN A O 1
ATOM 1491 N N . ALA A 1 197 ? 82.361 45.959 -97.288 1.00 74.50 197 ALA A N 1
ATOM 1492 C CA . ALA A 1 197 ? 83.721 46.497 -97.337 1.00 74.50 197 ALA A CA 1
ATOM 1493 C C . ALA A 1 197 ? 84.636 45.707 -98.299 1.00 74.50 197 ALA A C 1
ATOM 1495 O O . ALA A 1 197 ? 85.423 46.307 -99.030 1.00 74.50 197 ALA A O 1
ATOM 1496 N N . GLN A 1 198 ? 84.502 44.375 -98.367 1.00 74.12 198 GLN A N 1
ATOM 1497 C CA . GLN A 1 198 ? 85.252 43.545 -99.320 1.00 74.12 198 GLN A CA 1
ATOM 1498 C C . GLN A 1 198 ? 84.848 43.803 -100.781 1.00 74.12 198 GLN A C 1
ATOM 1500 O O . GLN A 1 198 ? 85.725 43.922 -101.638 1.00 74.12 198 GLN A O 1
ATOM 1505 N N . VAL A 1 199 ? 83.551 43.940 -101.084 1.00 71.12 199 VAL A N 1
ATOM 1506 C CA . VAL A 1 199 ? 83.102 44.268 -102.452 1.00 71.12 199 VAL A CA 1
ATOM 1507 C C . VAL A 1 199 ? 83.514 45.694 -102.837 1.00 71.12 199 VAL A C 1
ATOM 1509 O O . VAL A 1 199 ? 83.933 45.917 -103.972 1.00 71.12 199 VAL A O 1
ATOM 1512 N N . GLN A 1 200 ? 83.492 46.649 -101.902 1.00 71.19 200 GLN A N 1
ATOM 1513 C CA . GLN A 1 200 ? 83.991 48.007 -102.143 1.00 71.19 200 GLN A CA 1
ATOM 1514 C C . GLN A 1 200 ? 85.507 48.053 -102.378 1.00 71.19 200 GLN A C 1
ATOM 1516 O O . GLN A 1 200 ? 85.952 48.809 -103.241 1.00 71.19 200 GLN A O 1
ATOM 1521 N N . GLU A 1 201 ? 86.305 47.214 -101.709 1.00 69.88 201 GLU A N 1
ATOM 1522 C CA . GLU A 1 201 ? 87.737 47.098 -102.013 1.00 69.88 201 GLU A CA 1
ATOM 1523 C C . GLU A 1 201 ? 87.979 46.504 -103.410 1.00 69.88 201 GLU A C 1
ATOM 1525 O O . GLU A 1 201 ? 88.820 47.005 -104.159 1.00 69.88 201 GLU A O 1
ATOM 1530 N N . LEU A 1 202 ? 87.191 45.499 -103.812 1.00 68.25 202 LEU A N 1
ATOM 1531 C CA . LEU A 1 202 ? 87.241 44.947 -105.169 1.00 68.25 202 LEU A CA 1
ATOM 1532 C C . LEU A 1 202 ? 86.872 46.007 -106.220 1.00 68.25 202 LEU A C 1
ATOM 1534 O O . LEU A 1 202 ? 87.629 46.190 -107.172 1.00 68.25 202 LEU A O 1
ATOM 1538 N N . LEU A 1 203 ? 85.797 46.776 -106.016 1.00 67.81 203 LEU A N 1
ATOM 1539 C CA . LEU A 1 203 ? 85.410 47.902 -106.882 1.00 67.81 203 LEU A CA 1
ATOM 1540 C C . LEU A 1 203 ? 86.484 48.998 -106.952 1.00 67.81 203 LEU A C 1
ATOM 1542 O O . LEU A 1 203 ? 86.754 49.537 -108.028 1.00 67.81 203 LEU A O 1
ATOM 1546 N N . ARG A 1 204 ? 87.137 49.298 -105.822 1.00 66.94 204 ARG A N 1
ATOM 1547 C CA . ARG A 1 204 ? 88.251 50.251 -105.740 1.00 66.94 204 ARG A CA 1
ATOM 1548 C C . ARG A 1 204 ? 89.474 49.761 -106.515 1.00 66.94 204 ARG A C 1
ATOM 1550 O O . ARG A 1 204 ? 90.102 50.553 -107.212 1.00 66.94 204 ARG A O 1
ATOM 1557 N N . SER A 1 205 ? 89.776 48.462 -106.454 1.00 62.59 205 SER A N 1
ATOM 1558 C CA . SER A 1 205 ? 90.845 47.839 -107.248 1.00 62.59 205 SER A CA 1
ATOM 1559 C C . SER A 1 205 ? 90.503 47.718 -108.743 1.00 62.59 205 SER A C 1
ATOM 1561 O O . SER A 1 205 ? 91.401 47.788 -109.579 1.00 62.59 205 SER A O 1
ATOM 1563 N N . ALA A 1 206 ? 89.214 47.619 -109.088 1.00 58.12 206 ALA A N 1
ATOM 1564 C CA . ALA A 1 206 ? 88.702 47.621 -110.460 1.00 58.12 206 ALA A CA 1
ATOM 1565 C C . ALA A 1 206 ? 88.571 49.033 -111.076 1.00 58.12 206 ALA A C 1
ATOM 1567 O O . ALA A 1 206 ? 88.296 49.159 -112.267 1.00 58.12 206 ALA A O 1
ATOM 1568 N N . GLY A 1 207 ? 88.790 50.100 -110.295 1.00 60.19 207 GLY A N 1
ATOM 1569 C CA . GLY A 1 207 ? 88.851 51.479 -110.793 1.00 60.19 207 GLY A CA 1
ATOM 1570 C C . GLY A 1 207 ? 87.507 52.209 -110.925 1.00 60.19 207 GLY A C 1
ATOM 1571 O O . GLY A 1 207 ? 87.443 53.215 -111.637 1.00 60.19 207 GLY A O 1
ATOM 1572 N N . ALA A 1 208 ? 86.450 51.744 -110.249 1.00 57.09 208 ALA A N 1
ATOM 1573 C CA . ALA A 1 208 ? 85.162 52.443 -110.200 1.00 57.09 208 ALA A CA 1
ATOM 1574 C C . ALA A 1 208 ? 85.302 53.848 -109.574 1.00 57.09 208 ALA A C 1
ATOM 1576 O O . ALA A 1 208 ? 86.098 54.051 -108.653 1.00 57.09 208 ALA A O 1
ATOM 1577 N N . LYS A 1 209 ? 84.550 54.832 -110.092 1.00 55.75 209 LYS A N 1
ATOM 1578 C CA . LYS A 1 209 ? 84.809 56.264 -109.833 1.00 55.75 209 LYS A CA 1
ATOM 1579 C C . LYS A 1 209 ? 83.776 56.997 -108.978 1.00 55.75 209 LYS A C 1
ATOM 1581 O O . LYS A 1 209 ? 84.122 58.021 -108.396 1.00 55.75 209 LYS A O 1
ATOM 1586 N N . ASP A 1 210 ? 82.573 56.449 -108.869 1.00 57.03 210 ASP A N 1
ATOM 1587 C CA . ASP A 1 210 ? 81.513 56.914 -107.978 1.00 57.03 210 ASP A CA 1
ATOM 1588 C C . ASP A 1 210 ? 81.199 55.785 -106.988 1.00 57.03 210 ASP A C 1
ATOM 1590 O O . ASP A 1 210 ? 80.978 54.642 -107.394 1.00 57.03 210 ASP A O 1
ATOM 1594 N N . LEU A 1 211 ? 81.237 56.083 -105.687 1.00 58.25 211 LEU A N 1
ATOM 1595 C CA . LEU A 1 211 ? 81.065 55.098 -104.616 1.00 58.25 211 LEU A CA 1
ATOM 1596 C C . LEU A 1 211 ? 80.110 55.667 -103.549 1.00 58.25 211 LEU A C 1
ATOM 1598 O O . LEU A 1 211 ? 80.355 56.781 -103.072 1.00 58.25 211 LEU A O 1
ATOM 1602 N N . PRO A 1 212 ? 79.026 54.962 -103.169 1.00 58.69 212 PRO A N 1
ATOM 1603 C CA . PRO A 1 212 ? 78.067 55.473 -102.194 1.00 58.69 212 PRO A CA 1
ATOM 1604 C C . PRO A 1 212 ? 78.691 55.562 -100.794 1.00 58.69 212 PRO A C 1
ATOM 1606 O O . PRO A 1 212 ? 79.291 54.608 -100.297 1.00 58.69 212 PRO A O 1
ATOM 1609 N N . LEU A 1 213 ? 78.536 56.720 -100.147 1.00 58.47 213 LEU A N 1
ATOM 1610 C CA . LEU A 1 213 ? 78.996 56.962 -98.778 1.00 58.47 213 LEU A CA 1
ATOM 1611 C C . LEU A 1 213 ? 77.922 56.519 -97.765 1.00 58.47 213 LEU A C 1
ATOM 1613 O O . LEU A 1 213 ? 76.769 56.920 -97.920 1.00 58.47 213 LEU A O 1
ATOM 1617 N N . PRO A 1 214 ? 78.273 55.751 -96.715 1.00 56.09 214 PRO A N 1
ATOM 1618 C CA . PRO A 1 214 ? 77.318 55.338 -95.689 1.00 56.09 214 PRO A CA 1
ATOM 1619 C C . PRO A 1 214 ? 76.972 56.499 -94.744 1.00 56.09 214 PRO A C 1
ATOM 1621 O O . PRO A 1 214 ? 77.870 57.164 -94.214 1.00 56.09 214 PRO A O 1
ATOM 1624 N N . ASP A 1 215 ? 75.677 56.717 -94.496 1.00 53.44 215 ASP A N 1
ATOM 1625 C CA . ASP A 1 215 ? 75.205 57.711 -93.528 1.00 53.44 215 ASP A CA 1
ATOM 1626 C C . ASP A 1 215 ? 75.250 57.133 -92.103 1.00 53.44 215 ASP A C 1
ATOM 1628 O O . ASP A 1 215 ? 74.616 56.128 -91.776 1.00 53.44 215 ASP A O 1
ATOM 1632 N N . LYS A 1 216 ? 76.071 57.738 -91.242 1.00 55.56 216 LYS A N 1
ATOM 1633 C CA . LYS A 1 216 ? 76.659 57.064 -90.069 1.00 55.56 216 LYS A CA 1
ATOM 1634 C C . LYS A 1 216 ? 75.747 56.952 -88.842 1.00 55.56 216 LYS A C 1
ATOM 1636 O O . LYS A 1 216 ? 76.239 56.639 -87.764 1.00 55.56 216 LYS A O 1
ATOM 1641 N N . ASN A 1 217 ? 74.452 57.234 -88.984 1.00 54.53 217 ASN A N 1
ATOM 1642 C CA . ASN A 1 217 ? 73.519 57.347 -87.856 1.00 54.53 217 ASN A CA 1
ATOM 1643 C C . ASN A 1 217 ? 72.331 56.362 -87.894 1.00 54.53 217 ASN A C 1
ATOM 1645 O O . ASN A 1 217 ? 71.517 56.405 -86.975 1.00 54.53 217 ASN A O 1
ATOM 1649 N N . LEU A 1 218 ? 72.214 55.493 -88.912 1.00 52.50 218 LEU A N 1
ATOM 1650 C CA . LEU A 1 218 ? 71.135 54.485 -89.009 1.00 52.50 218 LEU A CA 1
ATOM 1651 C C . LEU A 1 218 ? 71.592 53.045 -89.337 1.00 52.50 218 LEU A C 1
ATOM 1653 O O . LEU A 1 218 ? 70.775 52.131 -89.264 1.00 52.50 218 LEU A O 1
ATOM 1657 N N . ALA A 1 219 ? 72.885 52.821 -89.605 1.00 52.53 219 ALA A N 1
ATOM 1658 C CA . ALA A 1 219 ? 73.450 51.606 -90.224 1.00 52.53 219 ALA A CA 1
ATOM 1659 C C . ALA A 1 219 ? 73.233 50.248 -89.501 1.00 52.53 219 ALA A C 1
ATOM 1661 O O . ALA A 1 219 ? 73.647 49.209 -90.007 1.00 52.53 219 ALA A O 1
ATOM 1662 N N . ASN A 1 220 ? 72.554 50.218 -88.354 1.00 60.47 220 ASN A N 1
ATOM 1663 C CA . ASN A 1 220 ? 72.388 49.043 -87.494 1.00 60.47 220 ASN A CA 1
ATOM 1664 C C . ASN A 1 220 ? 71.243 48.097 -87.932 1.00 60.47 220 ASN A C 1
ATOM 1666 O O . ASN A 1 220 ? 70.787 47.281 -87.134 1.00 60.47 220 ASN A O 1
ATOM 1670 N N . THR A 1 221 ? 70.735 48.211 -89.167 1.00 67.62 221 THR A N 1
ATOM 1671 C CA . THR A 1 221 ? 69.598 47.409 -89.659 1.00 67.62 221 THR A CA 1
ATOM 1672 C C . THR A 1 221 ? 69.987 46.580 -90.884 1.00 67.62 221 THR A C 1
ATOM 1674 O O . THR A 1 221 ? 70.310 47.131 -91.936 1.00 67.62 221 THR A O 1
ATOM 1677 N N . VAL A 1 222 ? 69.844 45.251 -90.780 1.00 69.81 222 VAL A N 1
ATOM 1678 C CA . VAL A 1 222 ? 70.152 44.243 -91.824 1.00 69.81 222 VAL A CA 1
ATOM 1679 C C . VAL A 1 222 ? 69.655 44.640 -93.227 1.00 69.81 222 VAL A C 1
ATOM 1681 O O . VAL A 1 222 ? 70.331 44.409 -94.229 1.00 69.81 222 VAL A O 1
ATOM 1684 N N . HIS A 1 223 ? 68.477 45.264 -93.316 1.00 69.12 223 HIS A N 1
ATOM 1685 C CA . HIS A 1 223 ? 67.841 45.636 -94.583 1.00 69.12 223 HIS A CA 1
ATOM 1686 C C . HIS A 1 223 ? 68.588 46.744 -95.357 1.00 69.12 223 HIS A C 1
ATOM 1688 O O . HIS A 1 223 ? 68.667 46.692 -96.586 1.00 69.12 223 HIS A O 1
ATOM 1694 N N . GLU A 1 224 ? 69.193 47.717 -94.667 1.00 68.44 224 GLU A N 1
ATOM 1695 C CA . GLU A 1 224 ? 69.942 48.804 -95.318 1.00 68.44 224 GLU A CA 1
ATOM 1696 C C . GLU A 1 224 ? 71.310 48.320 -95.819 1.00 68.44 224 GLU A C 1
ATOM 1698 O O . GLU A 1 224 ? 71.720 48.647 -96.933 1.00 68.44 224 GLU A O 1
ATOM 1703 N N . GLN A 1 225 ? 71.982 47.450 -95.059 1.00 69.38 225 GLN A N 1
ATOM 1704 C CA . GLN A 1 225 ? 73.242 46.833 -95.486 1.00 69.38 225 GLN A CA 1
ATOM 1705 C C . GLN A 1 225 ? 73.064 45.872 -96.676 1.00 69.38 225 GLN A C 1
ATOM 1707 O O . GLN A 1 225 ? 73.942 45.798 -97.540 1.00 69.38 225 GLN A O 1
ATOM 1712 N N . LEU A 1 226 ? 71.926 45.170 -96.767 1.00 74.31 226 LEU A N 1
ATOM 1713 C CA . LEU A 1 226 ? 71.554 44.411 -97.969 1.00 74.31 226 LEU A CA 1
ATOM 1714 C C . LEU A 1 226 ? 71.322 45.339 -99.172 1.00 74.31 226 LEU A C 1
ATOM 1716 O O . LEU A 1 226 ? 71.808 45.052 -100.262 1.00 74.31 226 LEU A O 1
ATOM 1720 N N . THR A 1 227 ? 70.671 46.487 -98.966 1.00 76.38 227 THR A N 1
ATOM 1721 C CA . THR A 1 227 ? 70.456 47.495 -100.022 1.00 76.38 227 THR A CA 1
ATOM 1722 C C . THR A 1 227 ? 71.786 48.067 -100.545 1.00 76.38 227 THR A C 1
ATOM 1724 O O . THR A 1 227 ? 71.964 48.236 -101.753 1.00 76.38 227 THR A O 1
ATOM 1727 N N . LEU A 1 228 ? 72.763 48.302 -99.659 1.00 74.06 228 LEU A N 1
ATOM 1728 C CA . LEU A 1 228 ? 74.143 48.652 -100.029 1.00 74.06 228 LEU A CA 1
ATOM 1729 C C . LEU A 1 228 ? 74.835 47.540 -100.835 1.00 74.06 228 LEU A C 1
ATOM 1731 O O . LEU A 1 228 ? 75.530 47.830 -101.811 1.00 74.06 228 LEU A O 1
ATOM 1735 N N . LEU A 1 229 ? 74.619 46.273 -100.472 1.00 75.06 229 LEU A N 1
ATOM 1736 C CA . LEU A 1 229 ? 75.215 45.133 -101.168 1.00 75.06 229 LEU A CA 1
ATOM 1737 C C . LEU A 1 229 ? 74.665 44.970 -102.589 1.00 75.06 229 LEU A C 1
ATOM 1739 O O . LEU A 1 229 ? 75.437 44.724 -103.515 1.00 75.06 229 LEU A O 1
ATOM 1743 N N . GLU A 1 230 ? 73.360 45.159 -102.784 1.00 76.12 230 GLU A N 1
ATOM 1744 C CA . GLU A 1 230 ? 72.735 45.140 -104.111 1.00 76.12 230 GLU A CA 1
ATOM 1745 C C . GLU A 1 230 ? 73.311 46.231 -105.029 1.00 76.12 230 GLU A C 1
ATOM 1747 O O . GLU A 1 230 ? 73.616 45.958 -106.192 1.00 76.12 230 GLU A O 1
ATOM 1752 N N . GLN A 1 231 ? 73.557 47.436 -104.500 1.00 72.38 231 GLN A N 1
ATOM 1753 C CA . GLN A 1 231 ? 74.205 48.529 -105.239 1.00 72.38 231 GLN A CA 1
ATOM 1754 C C . GLN A 1 231 ? 75.672 48.210 -105.576 1.00 72.38 231 GLN A C 1
ATOM 1756 O O . GLN A 1 231 ? 76.083 48.347 -106.729 1.00 72.38 231 GLN A O 1
ATOM 1761 N N . ASN A 1 232 ? 76.450 47.713 -104.608 1.00 69.75 232 ASN A N 1
ATOM 1762 C CA . ASN A 1 232 ? 77.843 47.307 -104.824 1.00 69.75 232 ASN A CA 1
ATOM 1763 C C . ASN A 1 232 ? 77.954 46.188 -105.891 1.00 69.75 232 ASN A C 1
ATOM 1765 O O . ASN A 1 232 ? 78.813 46.242 -106.774 1.00 69.75 232 ASN A O 1
ATOM 1769 N N . LEU A 1 233 ? 77.053 45.198 -105.869 1.00 73.38 233 LEU A N 1
ATOM 1770 C CA . LEU A 1 233 ? 76.993 44.132 -106.879 1.00 73.38 233 LEU A CA 1
ATOM 1771 C C . LEU A 1 233 ? 76.533 44.632 -108.260 1.00 73.38 233 LEU A C 1
ATOM 1773 O O . LEU A 1 233 ? 76.944 44.065 -109.276 1.00 73.38 233 LEU A O 1
ATOM 1777 N N . HIS A 1 234 ? 75.732 45.700 -108.324 1.00 68.50 234 HIS A N 1
ATOM 1778 C CA . HIS A 1 234 ? 75.361 46.347 -109.585 1.00 68.50 234 HIS A CA 1
ATOM 1779 C C . HIS A 1 234 ? 76.587 46.978 -110.263 1.00 68.50 234 HIS A C 1
ATOM 1781 O O . HIS A 1 234 ? 76.891 46.637 -111.406 1.00 68.50 234 HIS A O 1
ATOM 1787 N N . CYS A 1 235 ? 77.368 47.780 -109.530 1.00 65.75 235 CYS A N 1
ATOM 1788 C CA . CYS A 1 235 ? 78.609 48.381 -110.037 1.00 65.75 235 CYS A CA 1
ATOM 1789 C C . CYS A 1 235 ? 79.646 47.328 -110.480 1.00 65.75 235 CYS A C 1
ATOM 1791 O O . CYS A 1 235 ? 80.379 47.538 -111.451 1.00 65.75 235 CYS A O 1
ATOM 1793 N N . LEU A 1 236 ? 79.694 46.175 -109.797 1.00 65.44 236 LEU A N 1
ATOM 1794 C CA . LEU A 1 236 ? 80.595 45.068 -110.139 1.00 65.44 236 LEU A CA 1
ATOM 1795 C C . LEU A 1 236 ? 80.169 44.357 -111.436 1.00 65.44 236 LEU A C 1
ATOM 1797 O O . LEU A 1 236 ? 81.018 43.915 -112.208 1.00 65.44 236 LEU A O 1
ATOM 1801 N N . ARG A 1 237 ? 78.859 44.280 -111.709 1.00 64.25 237 ARG A N 1
ATOM 1802 C CA . ARG A 1 237 ? 78.315 43.745 -112.969 1.00 64.25 237 ARG A CA 1
ATOM 1803 C C . ARG A 1 237 ? 78.641 44.635 -114.174 1.00 64.25 237 ARG A C 1
ATOM 1805 O O . ARG A 1 237 ? 78.777 44.103 -115.274 1.00 64.25 237 ARG A O 1
ATOM 1812 N N . GLU A 1 238 ? 78.766 45.948 -113.993 1.00 60.03 238 GLU A N 1
ATOM 1813 C CA . GLU A 1 238 ? 79.088 46.875 -115.089 1.00 60.03 238 GLU A CA 1
ATOM 1814 C C . GLU A 1 238 ? 80.569 46.843 -115.512 1.00 60.03 238 GLU A C 1
ATOM 1816 O O . GLU A 1 238 ? 80.879 47.221 -116.640 1.00 60.03 238 GLU A O 1
ATOM 1821 N N . ASN A 1 239 ? 81.481 46.347 -114.662 1.00 56.84 239 ASN A N 1
ATOM 1822 C CA . ASN A 1 239 ? 82.931 46.348 -114.918 1.00 56.84 239 ASN A CA 1
ATOM 1823 C C . ASN A 1 239 ? 83.575 44.948 -114.755 1.00 56.84 239 ASN A C 1
ATOM 1825 O O . ASN A 1 239 ? 84.318 44.714 -113.799 1.00 56.84 239 ASN A O 1
ATOM 1829 N N . PRO A 1 240 ? 83.323 43.995 -115.676 1.00 60.53 240 PRO A N 1
ATOM 1830 C CA . PRO A 1 240 ? 83.907 42.654 -115.615 1.00 60.53 240 PRO A CA 1
ATOM 1831 C C . PRO A 1 240 ? 85.394 42.637 -116.042 1.00 60.53 240 PRO A C 1
ATOM 1833 O O . PRO A 1 240 ? 85.710 43.045 -117.166 1.00 60.53 240 PRO A O 1
ATOM 1836 N N . PRO A 1 241 ? 86.324 42.105 -115.221 1.00 47.41 241 PRO A N 1
ATOM 1837 C CA . PRO A 1 241 ? 87.738 42.018 -115.582 1.00 47.41 241 PRO A CA 1
ATOM 1838 C C . PRO A 1 241 ? 87.979 40.995 -116.705 1.00 47.41 241 PRO A C 1
ATOM 1840 O O . PRO A 1 241 ? 87.911 39.782 -116.512 1.00 47.41 241 PRO A O 1
ATOM 1843 N N . SER A 1 242 ? 88.298 41.520 -117.885 1.00 43.66 242 SER A N 1
ATOM 1844 C CA . SER A 1 242 ? 88.776 40.803 -119.075 1.00 43.66 242 SER A CA 1
ATOM 1845 C C . SER A 1 242 ? 90.268 41.123 -119.275 1.00 43.66 242 SER A C 1
ATOM 1847 O O . SER A 1 242 ? 90.697 42.209 -118.900 1.00 43.66 242 SER A O 1
ATOM 1849 N N . SER A 1 243 ? 91.121 40.300 -119.888 1.00 44.16 243 SER A N 1
ATOM 1850 C CA . SER A 1 243 ? 91.023 38.901 -120.341 1.00 44.16 243 SER A CA 1
ATOM 1851 C C . SER A 1 243 ? 92.399 38.499 -120.887 1.00 44.16 243 SER A C 1
ATOM 1853 O O . SER A 1 243 ? 92.971 39.299 -121.618 1.00 44.16 243 SER A O 1
ATOM 1855 N N . ASP A 1 244 ? 92.879 37.273 -120.659 1.00 39.09 244 ASP A N 1
ATOM 1856 C CA . ASP A 1 244 ? 93.955 36.702 -121.490 1.00 39.09 244 ASP A CA 1
ATOM 1857 C C . ASP A 1 244 ? 93.913 35.164 -121.481 1.00 39.09 244 ASP A C 1
ATOM 1859 O O . ASP A 1 244 ? 94.282 34.502 -120.510 1.00 39.09 244 ASP A O 1
ATOM 1863 N N . LEU A 1 245 ? 93.421 34.585 -122.581 1.00 51.19 245 LEU A N 1
ATOM 1864 C CA . LEU A 1 245 ? 93.305 33.143 -122.799 1.00 51.19 245 LEU A CA 1
ATOM 1865 C C . LEU A 1 245 ? 93.774 32.805 -124.218 1.00 51.19 245 LEU A C 1
ATOM 1867 O O . LEU A 1 245 ? 93.096 33.149 -125.180 1.00 51.19 245 LEU A O 1
ATOM 1871 N N . ASN A 1 246 ? 94.909 32.107 -124.340 1.00 54.03 246 ASN A N 1
ATOM 1872 C CA . ASN A 1 246 ? 95.199 31.236 -125.493 1.00 54.03 246 ASN A CA 1
ATOM 1873 C C . ASN A 1 246 ? 96.392 30.296 -125.242 1.00 54.03 246 ASN A C 1
ATOM 1875 O O . ASN A 1 246 ? 96.283 29.101 -125.492 1.00 54.03 246 ASN A O 1
ATOM 1879 N N . ASN A 1 247 ? 97.501 30.783 -124.673 1.00 53.38 247 ASN A N 1
ATOM 1880 C CA . ASN A 1 247 ? 98.708 29.950 -124.507 1.00 53.38 247 ASN A CA 1
ATOM 1881 C C . ASN A 1 247 ? 98.577 28.861 -123.425 1.00 53.38 247 ASN A C 1
ATOM 1883 O O . ASN A 1 247 ? 99.258 27.844 -123.499 1.00 53.38 247 ASN A O 1
ATOM 1887 N N . ARG A 1 248 ? 97.686 29.040 -122.441 1.00 52.06 248 ARG A N 1
ATOM 1888 C CA . ARG A 1 248 ? 97.522 28.098 -121.321 1.00 52.06 248 ARG A CA 1
ATOM 1889 C C . ARG A 1 248 ? 96.773 26.810 -121.699 1.00 52.06 248 ARG A C 1
ATOM 1891 O O . ARG A 1 248 ? 96.848 25.838 -120.958 1.00 52.06 248 ARG A O 1
ATOM 1898 N N . ALA A 1 249 ? 96.077 26.778 -122.839 1.00 52.91 249 ALA A N 1
ATOM 1899 C CA . ALA A 1 249 ? 95.181 25.678 -123.205 1.00 52.91 249 ALA A CA 1
ATOM 1900 C C . ALA A 1 249 ? 95.899 24.332 -123.439 1.00 52.91 249 ALA A C 1
ATOM 1902 O O . ALA A 1 249 ? 95.323 23.287 -123.158 1.00 52.91 249 ALA A O 1
ATOM 1903 N N . ALA A 1 250 ? 97.151 24.348 -123.915 1.00 56.12 250 ALA A N 1
ATOM 1904 C CA . ALA A 1 250 ? 97.942 23.131 -124.120 1.00 56.12 250 ALA A CA 1
ATOM 1905 C C . ALA A 1 250 ? 98.427 22.537 -122.785 1.00 56.12 250 ALA A C 1
ATOM 1907 O O . ALA A 1 250 ? 98.135 21.383 -122.483 1.00 56.12 250 ALA A O 1
ATOM 1908 N N . GLU A 1 251 ? 99.066 23.355 -121.941 1.00 58.03 251 GLU A N 1
ATOM 1909 C CA . GLU A 1 251 ? 99.466 22.967 -120.578 1.00 58.03 251 GLU A CA 1
ATOM 1910 C C . GLU A 1 251 ? 98.254 22.547 -119.732 1.00 58.03 251 GLU A C 1
ATOM 1912 O O . GLU A 1 251 ? 98.342 21.630 -118.921 1.00 58.03 251 GLU A O 1
ATOM 1917 N N . GLN A 1 252 ? 97.095 23.185 -119.934 1.00 56.03 252 GLN A N 1
ATOM 1918 C CA . GLN A 1 252 ? 95.845 22.796 -119.283 1.00 56.03 252 GLN A CA 1
ATOM 1919 C C . GLN A 1 252 ? 95.342 21.422 -119.716 1.00 56.03 252 GLN A C 1
ATOM 1921 O O . GLN A 1 252 ? 94.711 20.782 -118.886 1.00 56.03 252 GLN A O 1
ATOM 1926 N N . LEU A 1 253 ? 95.606 20.950 -120.938 1.00 63.25 253 LEU A N 1
ATOM 1927 C CA . LEU A 1 253 ? 95.178 19.617 -121.370 1.00 63.25 253 LEU A CA 1
ATOM 1928 C C . LEU A 1 253 ? 96.044 18.517 -120.744 1.00 63.25 253 LEU A C 1
ATOM 1930 O O . LEU A 1 253 ? 95.486 17.608 -120.138 1.00 63.25 253 LEU A O 1
ATOM 1934 N N . GLU A 1 254 ? 97.376 18.639 -120.770 1.00 65.12 254 GLU A N 1
ATOM 1935 C CA . GLU A 1 254 ? 98.262 17.692 -120.063 1.00 65.12 254 GLU A CA 1
ATOM 1936 C C . GLU A 1 254 ? 98.024 17.725 -118.542 1.00 65.12 254 GLU A C 1
ATOM 1938 O O . GLU A 1 254 ? 97.956 16.686 -117.885 1.00 65.12 254 GLU A O 1
ATOM 1943 N N . HIS A 1 255 ? 97.815 18.915 -117.966 1.00 71.56 255 HIS A N 1
ATOM 1944 C CA . HIS A 1 255 ? 97.480 19.053 -116.549 1.00 71.56 255 HIS A CA 1
ATOM 1945 C C . HIS A 1 255 ? 96.090 18.484 -116.219 1.00 71.56 255 HIS A C 1
ATOM 1947 O O . HIS A 1 255 ? 95.930 17.878 -115.164 1.00 71.56 255 HIS A O 1
ATOM 1953 N N . GLN A 1 256 ? 95.097 18.619 -117.106 1.00 69.31 256 GLN A N 1
ATOM 1954 C CA . GLN A 1 256 ? 93.784 17.981 -116.949 1.00 69.31 256 GLN A CA 1
ATOM 1955 C C . GLN A 1 256 ? 93.882 16.460 -117.056 1.00 69.31 256 GLN A C 1
ATOM 1957 O O . GLN A 1 256 ? 93.271 15.780 -116.244 1.00 69.31 256 GLN A O 1
ATOM 1962 N N . GLU A 1 257 ? 94.663 15.912 -117.985 1.00 71.06 257 GLU A N 1
ATOM 1963 C CA . GLU A 1 257 ? 94.866 14.463 -118.112 1.00 71.06 257 GLU A CA 1
ATOM 1964 C C . GLU A 1 257 ? 95.611 13.882 -116.895 1.00 71.06 257 GLU A C 1
ATOM 1966 O O . GLU A 1 257 ? 95.212 12.846 -116.359 1.00 71.06 257 GLU A O 1
ATOM 1971 N N . SER A 1 258 ? 96.600 14.608 -116.360 1.00 79.00 258 SER A N 1
ATOM 1972 C CA . SER A 1 258 ? 97.264 14.299 -115.083 1.00 79.00 258 SER A CA 1
ATOM 1973 C C . SER A 1 258 ? 96.324 14.405 -113.867 1.00 79.00 258 SER A C 1
ATOM 1975 O O . SER A 1 258 ? 96.362 13.557 -112.974 1.00 79.00 258 SER A O 1
ATOM 1977 N N . ILE A 1 259 ? 95.434 15.403 -113.828 1.00 78.81 259 ILE A N 1
ATOM 1978 C CA . ILE A 1 259 ? 94.391 15.514 -112.795 1.00 78.81 259 ILE A CA 1
ATOM 1979 C C . ILE A 1 259 ? 93.373 14.374 -112.927 1.00 78.81 259 ILE A C 1
ATOM 1981 O O . ILE A 1 259 ? 92.943 13.824 -111.922 1.00 78.81 259 ILE A O 1
ATOM 1985 N N . LEU A 1 260 ? 92.989 13.981 -114.141 1.00 78.50 260 LEU A N 1
ATOM 1986 C CA . LEU A 1 260 ? 91.995 12.930 -114.370 1.00 78.50 260 LEU A CA 1
ATOM 1987 C C . LEU A 1 260 ? 92.543 11.532 -114.063 1.00 78.50 260 LEU A C 1
ATOM 1989 O O . LEU A 1 260 ? 91.796 10.709 -113.541 1.00 78.50 260 LEU A O 1
ATOM 1993 N N . THR A 1 261 ? 93.830 11.281 -114.313 1.00 78.19 261 THR A N 1
ATOM 1994 C CA . THR A 1 261 ? 94.513 10.050 -113.875 1.00 78.19 261 THR A CA 1
ATOM 1995 C C . THR A 1 261 ? 94.700 10.020 -112.360 1.00 78.19 261 THR A C 1
ATOM 1997 O O . THR A 1 261 ? 94.298 9.049 -111.734 1.00 78.19 261 THR A O 1
ATOM 2000 N N . THR A 1 262 ? 95.177 11.097 -111.727 1.00 80.75 262 THR A N 1
ATOM 2001 C CA . THR A 1 262 ? 95.296 11.128 -110.252 1.00 80.75 262 THR A CA 1
ATOM 2002 C C . THR A 1 262 ? 93.943 11.089 -109.528 1.00 80.75 262 THR A C 1
ATOM 2004 O O . THR A 1 262 ? 93.847 10.491 -108.458 1.00 80.75 262 THR A O 1
ATOM 2007 N N . LEU A 1 263 ? 92.874 11.649 -110.109 1.00 81.56 263 LEU A N 1
ATOM 2008 C CA . LEU A 1 263 ? 91.501 11.466 -109.618 1.00 81.56 263 LEU A CA 1
ATOM 2009 C C . LEU A 1 263 ? 90.971 10.050 -109.872 1.00 81.56 263 LEU A C 1
ATOM 2011 O O . LEU A 1 263 ? 90.208 9.552 -109.051 1.00 81.56 263 LEU A O 1
ATOM 2015 N N . TRP A 1 264 ? 91.338 9.401 -110.981 1.00 80.12 264 TRP A N 1
ATOM 2016 C CA . TRP A 1 264 ? 90.975 8.006 -111.237 1.00 80.12 264 TRP A CA 1
ATOM 2017 C C . TRP A 1 264 ? 91.638 7.073 -110.228 1.00 80.12 264 TRP A C 1
ATOM 2019 O O . TRP A 1 264 ? 90.925 6.328 -109.566 1.00 80.12 264 TRP A O 1
ATOM 2029 N N . ASP A 1 265 ? 92.954 7.180 -110.043 1.00 79.12 265 ASP A N 1
ATOM 2030 C CA . ASP A 1 265 ? 93.701 6.389 -109.063 1.00 79.12 265 ASP A CA 1
ATOM 2031 C C . ASP A 1 265 ? 93.131 6.603 -107.654 1.00 79.12 265 ASP A C 1
ATOM 2033 O O . ASP A 1 265 ? 92.867 5.635 -106.950 1.00 79.12 265 ASP A O 1
ATOM 2037 N N . MET A 1 266 ? 92.828 7.854 -107.277 1.00 79.56 266 MET A N 1
ATOM 2038 C CA . MET A 1 266 ? 92.192 8.182 -105.996 1.00 79.56 266 MET A CA 1
ATOM 2039 C C . MET A 1 266 ? 90.775 7.594 -105.853 1.00 79.56 266 MET A C 1
ATOM 2041 O O . MET A 1 266 ? 90.406 7.139 -104.772 1.00 79.56 266 MET A O 1
ATOM 2045 N N . ILE A 1 267 ? 89.969 7.586 -106.922 1.00 79.56 267 ILE A N 1
ATOM 2046 C CA . ILE A 1 267 ? 88.646 6.939 -106.926 1.00 79.56 267 ILE A CA 1
ATOM 2047 C C . ILE A 1 267 ? 88.796 5.422 -106.794 1.00 79.56 267 ILE A C 1
ATOM 2049 O O . ILE A 1 267 ? 88.052 4.825 -106.024 1.00 79.56 267 ILE A O 1
ATOM 2053 N N . VAL A 1 268 ? 89.757 4.808 -107.490 1.00 79.06 268 VAL A N 1
ATOM 2054 C CA . VAL A 1 268 ? 90.029 3.367 -107.406 1.00 79.06 268 VAL A CA 1
ATOM 2055 C C . VAL A 1 268 ? 90.513 2.993 -106.005 1.00 79.06 268 VAL A C 1
ATOM 2057 O O . VAL A 1 268 ? 89.956 2.067 -105.427 1.00 79.06 268 VAL A O 1
ATOM 2060 N N . THR A 1 269 ? 91.446 3.738 -105.399 1.00 79.00 269 THR A N 1
ATOM 2061 C CA . THR A 1 269 ? 91.878 3.471 -104.015 1.00 79.00 269 THR A CA 1
ATOM 2062 C C . THR A 1 269 ? 90.747 3.660 -103.008 1.00 79.00 269 THR A C 1
ATOM 2064 O O . THR A 1 269 ? 90.623 2.845 -102.102 1.00 79.00 269 THR A O 1
ATOM 2067 N N . PHE A 1 270 ? 89.876 4.665 -103.166 1.00 75.81 270 PHE A N 1
ATOM 2068 C CA . PHE A 1 270 ? 88.718 4.817 -102.275 1.00 75.81 270 PHE A CA 1
ATOM 2069 C C . PHE A 1 270 ? 87.631 3.756 -102.505 1.00 75.81 270 PHE A C 1
ATOM 2071 O O . PHE A 1 270 ? 87.001 3.328 -101.541 1.00 75.81 270 PHE A O 1
ATOM 2078 N N . ASP A 1 271 ? 87.393 3.310 -103.742 1.00 73.88 271 ASP A N 1
ATOM 2079 C CA . ASP A 1 271 ? 86.497 2.181 -104.019 1.00 73.88 271 ASP A CA 1
ATOM 2080 C C . ASP A 1 271 ? 87.066 0.876 -103.415 1.00 73.88 271 ASP A C 1
ATOM 2082 O O . ASP A 1 271 ? 86.300 0.085 -102.862 1.00 73.88 271 ASP A O 1
ATOM 2086 N N . GLU A 1 272 ? 88.391 0.689 -103.436 1.00 74.56 272 GLU A N 1
ATOM 2087 C CA . GLU A 1 272 ? 89.105 -0.430 -102.804 1.00 74.56 272 GLU A CA 1
ATOM 2088 C C . GLU A 1 272 ? 89.012 -0.373 -101.266 1.00 74.56 272 GLU A C 1
ATOM 2090 O O . GLU A 1 272 ? 88.525 -1.321 -100.653 1.00 74.56 272 GLU A O 1
ATOM 2095 N N . GLU A 1 273 ? 89.335 0.764 -100.634 1.00 76.75 273 GLU A N 1
ATOM 2096 C CA . GLU A 1 273 ? 89.167 0.990 -99.184 1.00 76.75 273 GLU A CA 1
ATOM 2097 C C . GLU A 1 273 ? 87.709 0.783 -98.730 1.00 76.75 273 GLU A C 1
ATOM 2099 O O . GLU A 1 273 ? 87.445 0.212 -97.669 1.00 76.75 273 GLU A O 1
ATOM 2104 N N . VAL A 1 274 ? 86.728 1.215 -99.531 1.00 73.25 274 VAL A N 1
ATOM 2105 C CA . VAL A 1 274 ? 85.299 0.996 -99.251 1.00 73.25 274 VAL A CA 1
ATOM 2106 C C . VAL A 1 274 ? 84.906 -0.474 -99.439 1.00 73.25 274 VAL A C 1
ATOM 2108 O O . VAL A 1 274 ? 84.034 -0.964 -98.713 1.00 73.25 274 VAL A O 1
ATOM 2111 N N . ARG A 1 275 ? 85.532 -1.203 -100.370 1.00 72.88 275 ARG A N 1
ATOM 2112 C CA . ARG A 1 275 ? 85.350 -2.653 -100.543 1.00 72.88 275 ARG A CA 1
ATOM 2113 C C . ARG A 1 275 ? 85.952 -3.428 -99.368 1.00 72.88 275 ARG A C 1
ATOM 2115 O O . ARG A 1 275 ? 85.311 -4.359 -98.879 1.00 72.88 275 ARG A O 1
ATOM 2122 N N . GLU A 1 276 ? 87.113 -3.011 -98.867 1.00 75.06 276 GLU A N 1
ATOM 2123 C CA . GLU A 1 276 ? 87.737 -3.569 -97.665 1.00 75.06 276 GLU A CA 1
ATOM 2124 C C . GLU A 1 276 ? 86.902 -3.275 -96.411 1.00 75.06 276 GLU A C 1
ATOM 2126 O O . GLU A 1 276 ? 86.481 -4.223 -95.755 1.00 75.06 276 GLU A O 1
ATOM 2131 N N . GLN A 1 277 ? 86.498 -2.025 -96.144 1.00 71.06 277 GLN A N 1
ATOM 2132 C CA . GLN A 1 277 ? 85.602 -1.713 -95.014 1.00 71.06 277 GLN A CA 1
ATOM 2133 C C . GLN A 1 277 ? 84.254 -2.452 -95.086 1.00 71.06 277 GLN A C 1
ATOM 2135 O O . GLN A 1 277 ? 83.686 -2.823 -94.056 1.00 71.06 277 GLN A O 1
ATOM 2140 N N . LYS A 1 278 ? 83.706 -2.682 -96.289 1.00 69.62 278 LYS A N 1
ATOM 2141 C CA . LYS A 1 278 ? 82.521 -3.539 -96.474 1.00 69.62 278 LYS A CA 1
ATOM 2142 C C . LYS A 1 278 ? 82.807 -4.989 -96.078 1.00 69.62 278 LYS A C 1
ATOM 2144 O O . LYS A 1 278 ? 81.963 -5.609 -95.436 1.00 69.62 278 LYS A O 1
ATOM 2149 N N . LEU A 1 279 ? 83.961 -5.535 -96.465 1.00 69.38 279 LEU A N 1
ATOM 2150 C CA . LEU A 1 279 ? 84.382 -6.893 -96.110 1.00 69.38 279 LEU A CA 1
ATOM 2151 C C . LEU A 1 279 ? 84.654 -7.038 -94.610 1.00 69.38 279 LEU A C 1
ATOM 2153 O O . LEU A 1 279 ? 84.211 -8.021 -94.024 1.00 69.38 279 LEU A O 1
ATOM 2157 N N . GLU A 1 280 ? 85.279 -6.049 -93.973 1.00 70.75 280 GLU A N 1
ATOM 2158 C CA . GLU A 1 280 ? 85.455 -5.995 -92.518 1.00 70.75 280 GLU A CA 1
ATOM 2159 C C . GLU A 1 280 ? 84.101 -5.973 -91.797 1.00 70.75 280 GLU A C 1
ATOM 2161 O O . GLU A 1 280 ? 83.866 -6.791 -90.912 1.00 70.75 280 GLU A O 1
ATOM 2166 N N . ARG A 1 281 ? 83.150 -5.127 -92.221 1.00 68.88 281 ARG A N 1
ATOM 2167 C CA . ARG A 1 281 ? 81.790 -5.107 -91.642 1.00 68.88 281 ARG A CA 1
ATOM 2168 C C . ARG A 1 281 ? 80.995 -6.389 -91.919 1.00 68.88 281 ARG A C 1
ATOM 2170 O O . ARG A 1 281 ? 80.183 -6.780 -91.081 1.00 68.88 281 ARG A O 1
ATOM 2177 N N . LYS A 1 282 ? 81.243 -7.077 -93.046 1.00 67.00 282 LYS A N 1
ATOM 2178 C CA . LYS A 1 282 ? 80.713 -8.432 -93.313 1.00 67.00 282 LYS A CA 1
ATOM 2179 C C . LYS A 1 282 ? 81.332 -9.474 -92.369 1.00 67.00 282 LYS A C 1
ATOM 2181 O O . LYS A 1 282 ? 80.593 -10.305 -91.853 1.00 67.00 282 LYS A O 1
ATOM 2186 N N . GLN A 1 283 ? 82.642 -9.427 -92.100 1.00 67.31 283 GLN A N 1
ATOM 2187 C CA . GLN A 1 283 ? 83.309 -10.345 -91.160 1.00 67.31 283 GLN A CA 1
ATOM 2188 C C . GLN A 1 283 ? 82.924 -10.088 -89.695 1.00 67.31 283 GLN A C 1
ATOM 2190 O O . GLN A 1 283 ? 82.707 -11.040 -88.950 1.00 67.31 283 GLN A O 1
ATOM 2195 N N . ASN A 1 284 ? 82.776 -8.822 -89.298 1.00 66.56 284 ASN A N 1
ATOM 2196 C CA . ASN A 1 284 ? 82.398 -8.420 -87.939 1.00 66.56 284 ASN A CA 1
ATOM 2197 C C . ASN A 1 284 ? 80.902 -8.640 -87.630 1.00 66.56 284 ASN A C 1
ATOM 2199 O O . ASN A 1 284 ? 80.489 -8.494 -86.482 1.00 66.56 284 ASN A O 1
ATOM 2203 N N . GLY A 1 285 ? 80.084 -8.998 -88.628 1.00 60.59 285 GLY A N 1
ATOM 2204 C CA . GLY A 1 285 ? 78.665 -9.324 -88.449 1.00 60.59 285 GLY A CA 1
ATOM 2205 C C . GLY A 1 285 ? 77.736 -8.122 -88.230 1.00 60.59 285 GLY A C 1
ATOM 2206 O O . GLY A 1 285 ? 76.584 -8.310 -87.852 1.00 60.59 285 GLY A O 1
ATOM 2207 N N . GLU A 1 286 ? 78.201 -6.894 -88.476 1.00 59.09 286 GLU A N 1
ATOM 2208 C CA . GLU A 1 286 ? 77.448 -5.655 -88.199 1.00 59.09 286 GLU A CA 1
ATOM 2209 C C . GLU A 1 286 ? 76.427 -5.283 -89.295 1.00 59.09 286 GLU A C 1
ATOM 2211 O O . GLU A 1 286 ? 75.676 -4.312 -89.164 1.00 59.09 286 GLU A O 1
ATOM 2216 N N . LEU A 1 287 ? 76.385 -6.035 -90.398 1.00 51.03 287 LEU A N 1
ATOM 2217 C CA . LEU A 1 287 ? 75.472 -5.784 -91.513 1.00 51.03 287 LEU A CA 1
ATOM 2218 C C . LEU A 1 287 ? 74.101 -6.435 -91.294 1.00 51.03 287 LEU A C 1
ATOM 2220 O O . LEU A 1 287 ? 73.894 -7.616 -91.571 1.00 51.03 287 LEU A O 1
ATOM 2224 N N . ASN A 1 288 ? 73.133 -5.615 -90.877 1.00 52.81 288 ASN A N 1
ATOM 2225 C CA . ASN A 1 288 ? 71.713 -5.939 -91.007 1.00 52.81 288 ASN A CA 1
ATOM 2226 C C . ASN A 1 288 ? 71.364 -6.212 -92.482 1.00 52.81 288 ASN A C 1
ATOM 2228 O O . ASN A 1 288 ? 71.692 -5.411 -93.359 1.00 52.81 288 ASN A O 1
ATOM 2232 N N . ALA A 1 289 ? 70.649 -7.310 -92.740 1.00 50.66 289 ALA A N 1
ATOM 2233 C CA . ALA A 1 289 ? 70.374 -7.843 -94.081 1.00 50.66 289 ALA A CA 1
ATOM 2234 C C . ALA A 1 289 ? 69.414 -7.000 -94.960 1.00 50.66 289 ALA A C 1
ATOM 2236 O O . ALA A 1 289 ? 69.077 -7.418 -96.063 1.00 50.66 289 ALA A O 1
ATOM 2237 N N . ASP A 1 290 ? 68.980 -5.830 -94.482 1.00 50.66 290 ASP A N 1
ATOM 2238 C CA . ASP A 1 290 ? 68.028 -4.927 -95.151 1.00 50.66 290 ASP A CA 1
ATOM 2239 C C . ASP A 1 290 ? 68.702 -3.892 -96.081 1.00 50.66 290 ASP A C 1
ATOM 2241 O O . ASP A 1 290 ? 68.020 -3.117 -96.752 1.00 50.66 290 ASP A O 1
ATOM 2245 N N . TYR A 1 291 ? 70.040 -3.847 -96.139 1.00 52.34 291 TYR A N 1
ATOM 2246 C CA . TYR A 1 291 ? 70.750 -2.992 -97.098 1.00 52.34 291 TYR A CA 1
ATOM 2247 C C . TYR A 1 291 ? 70.762 -3.620 -98.503 1.00 52.34 291 TYR A C 1
ATOM 2249 O O . TYR A 1 291 ? 71.222 -4.754 -98.642 1.00 52.34 291 TYR A O 1
ATOM 2257 N N . PRO A 1 292 ? 70.343 -2.897 -99.565 1.00 52.34 292 PRO A N 1
ATOM 2258 C CA . PRO A 1 292 ? 70.388 -3.414 -100.930 1.00 52.34 292 PRO A CA 1
ATOM 2259 C C . PRO A 1 292 ? 71.813 -3.785 -101.364 1.00 52.34 292 PRO A C 1
ATOM 2261 O O . PRO A 1 292 ? 72.681 -2.923 -101.523 1.00 52.34 292 PRO A O 1
ATOM 2264 N N . GLU A 1 293 ? 72.042 -5.078 -101.590 1.00 54.94 293 GLU A N 1
ATOM 2265 C CA . GLU A 1 293 ? 73.314 -5.636 -102.052 1.00 54.94 293 GLU A CA 1
ATOM 2266 C C . GLU A 1 293 ? 73.484 -5.419 -103.567 1.00 54.94 293 GLU A C 1
ATOM 2268 O O . GLU A 1 293 ? 73.401 -6.336 -104.380 1.00 54.94 293 GLU A O 1
ATOM 2273 N N . SER A 1 294 ? 73.649 -4.152 -103.957 1.00 54.22 294 SER A N 1
ATOM 2274 C CA . SER A 1 294 ? 73.807 -3.722 -105.349 1.00 54.22 294 SER A CA 1
ATOM 2275 C C . SER A 1 294 ? 75.265 -3.394 -105.688 1.00 54.22 294 SER A C 1
ATOM 2277 O O . SER A 1 294 ? 75.888 -2.571 -105.006 1.00 54.22 294 SER A O 1
ATOM 2279 N N . ASP A 1 295 ? 75.734 -3.953 -106.804 1.00 49.91 295 ASP A N 1
ATOM 2280 C CA . ASP A 1 295 ? 76.981 -3.633 -107.510 1.00 49.91 295 ASP A CA 1
ATOM 2281 C C . ASP A 1 295 ? 78.278 -4.006 -106.759 1.00 49.91 295 ASP A C 1
ATOM 2283 O O . ASP A 1 295 ? 79.123 -3.156 -106.461 1.00 49.91 295 ASP A O 1
ATOM 2287 N N . ASP A 1 296 ? 78.464 -5.311 -106.530 1.00 51.09 296 ASP A N 1
ATOM 2288 C CA . ASP A 1 296 ? 79.800 -5.924 -106.564 1.00 51.09 296 ASP A CA 1
ATOM 2289 C C . ASP A 1 296 ? 80.224 -6.038 -108.050 1.00 51.09 296 ASP A C 1
ATOM 2291 O O . ASP A 1 296 ? 79.847 -6.977 -108.753 1.00 51.09 296 ASP A O 1
ATOM 2295 N N . GLU A 1 297 ? 80.947 -5.034 -108.561 1.00 56.22 297 GLU A N 1
ATOM 2296 C CA . GLU A 1 297 ? 81.512 -5.025 -109.925 1.00 56.22 297 GLU A CA 1
ATOM 2297 C C . GLU A 1 297 ? 82.922 -5.657 -109.982 1.00 56.22 297 GLU A C 1
ATOM 2299 O O . GLU A 1 297 ? 83.625 -5.673 -108.970 1.00 56.22 297 GLU A O 1
ATOM 2304 N N . PRO A 1 298 ? 83.348 -6.182 -111.152 1.00 56.16 298 PRO A N 1
ATOM 2305 C CA . PRO A 1 298 ? 84.655 -6.819 -111.328 1.00 56.16 298 PRO A CA 1
ATOM 2306 C C . PRO A 1 298 ? 85.833 -5.826 -111.332 1.00 56.16 298 PRO A C 1
ATOM 2308 O O . PRO A 1 298 ? 85.645 -4.611 -111.357 1.00 56.16 298 PRO A O 1
ATOM 2311 N N . GLU A 1 299 ? 87.047 -6.389 -111.334 1.00 56.84 299 GLU A N 1
ATOM 2312 C CA . GLU A 1 299 ? 88.350 -5.705 -111.306 1.00 56.84 299 GLU A CA 1
ATOM 2313 C C . GLU A 1 299 ? 88.425 -4.469 -112.224 1.00 56.84 299 GLU A C 1
ATOM 2315 O O . GLU A 1 299 ? 87.952 -4.484 -113.364 1.00 56.84 299 GLU A O 1
ATOM 2320 N N . ALA A 1 300 ? 89.038 -3.393 -111.718 1.00 58.09 300 ALA A N 1
ATOM 2321 C CA . ALA A 1 300 ? 89.071 -2.098 -112.390 1.00 58.09 300 ALA A CA 1
ATOM 2322 C C . ALA A 1 300 ? 89.804 -2.173 -113.751 1.00 58.09 300 ALA A C 1
ATOM 2324 O O . ALA A 1 300 ? 90.992 -2.501 -113.784 1.00 58.09 300 ALA A O 1
ATOM 2325 N N . PRO A 1 301 ? 89.140 -1.848 -114.879 1.00 62.00 301 PRO A N 1
ATOM 2326 C CA . PRO A 1 301 ? 89.791 -1.812 -116.184 1.00 62.00 301 PRO A CA 1
ATOM 2327 C C . PRO A 1 301 ? 90.729 -0.601 -116.312 1.00 62.00 301 PRO A C 1
ATOM 2329 O O . PRO A 1 301 ? 90.583 0.398 -115.606 1.00 62.00 301 PRO A O 1
ATOM 2332 N N . GLU A 1 302 ? 91.666 -0.682 -117.260 1.00 60.50 302 GLU A N 1
ATOM 2333 C CA . GLU A 1 302 ? 92.648 0.370 -117.554 1.00 60.50 302 GLU A CA 1
ATOM 2334 C C . GLU A 1 302 ? 91.997 1.748 -117.802 1.00 60.50 302 GLU A C 1
ATOM 2336 O O . GLU A 1 302 ? 90.886 1.850 -118.338 1.00 60.50 302 GLU A O 1
ATOM 2341 N N . PHE A 1 303 ? 92.701 2.822 -117.416 1.00 69.81 303 PHE A N 1
ATOM 2342 C CA . PHE A 1 303 ? 92.178 4.189 -117.466 1.00 69.81 303 PHE A CA 1
ATOM 2343 C C . PHE A 1 303 ? 91.674 4.571 -118.864 1.00 69.81 303 PHE A C 1
ATOM 2345 O O . PHE A 1 303 ? 92.397 4.533 -119.859 1.00 69.81 303 PHE A O 1
ATOM 2352 N N . SER A 1 304 ? 90.417 5.006 -118.922 1.00 76.38 304 SER A N 1
ATOM 2353 C CA . SER A 1 304 ? 89.785 5.512 -120.135 1.00 76.38 304 SER A CA 1
ATOM 2354 C C . SER A 1 304 ? 88.771 6.590 -119.782 1.00 76.38 304 SER A C 1
ATOM 2356 O O . SER A 1 304 ? 87.938 6.413 -118.890 1.00 76.38 304 SER A O 1
ATOM 2358 N N . MET A 1 305 ? 88.794 7.699 -120.523 1.00 68.81 305 MET A N 1
ATOM 2359 C CA . MET A 1 305 ? 87.940 8.868 -120.278 1.00 68.81 305 MET A CA 1
ATOM 2360 C C . MET A 1 305 ? 86.437 8.528 -120.281 1.00 68.81 305 MET A C 1
ATOM 2362 O O . MET A 1 305 ? 85.659 9.094 -119.510 1.00 68.81 305 MET A O 1
ATOM 2366 N N . SER A 1 306 ? 86.020 7.548 -121.093 1.00 75.50 306 SER A N 1
ATOM 2367 C CA . SER A 1 306 ? 84.636 7.052 -121.098 1.00 75.50 306 SER A CA 1
ATOM 2368 C C . SER A 1 306 ? 84.289 6.271 -119.826 1.00 75.50 306 SER A C 1
ATOM 2370 O O . SER A 1 306 ? 83.165 6.371 -119.331 1.00 75.50 306 SER A O 1
ATOM 2372 N N . VAL A 1 307 ? 85.240 5.505 -119.282 1.00 76.75 307 VAL A N 1
ATOM 2373 C CA . VAL A 1 307 ? 85.052 4.722 -118.053 1.00 76.75 307 VAL A CA 1
ATOM 2374 C C . VAL A 1 307 ? 85.004 5.660 -116.849 1.00 76.75 307 VAL A C 1
ATOM 2376 O O . VAL A 1 307 ? 84.028 5.604 -116.100 1.00 76.75 307 VAL A O 1
ATOM 2379 N N . PHE A 1 308 ? 85.961 6.591 -116.733 1.00 80.75 308 PHE A N 1
ATOM 2380 C CA . PHE A 1 308 ? 85.973 7.648 -115.713 1.00 80.75 308 PHE A CA 1
ATOM 2381 C C . PHE A 1 308 ? 84.648 8.423 -115.695 1.00 80.75 308 PHE A C 1
ATOM 2383 O O . PHE A 1 308 ? 83.982 8.494 -114.661 1.00 80.75 308 PHE A O 1
ATOM 2390 N N . SER A 1 309 ? 84.200 8.924 -116.855 1.00 80.50 309 SER A N 1
ATOM 2391 C CA . SER A 1 309 ? 82.928 9.650 -116.970 1.00 80.50 309 SER A CA 1
ATOM 2392 C C . SER A 1 309 ? 81.734 8.800 -116.511 1.00 80.50 309 SER A C 1
ATOM 2394 O O . SER A 1 309 ? 80.904 9.271 -115.730 1.00 80.50 309 SER A O 1
ATOM 2396 N N . SER A 1 310 ? 81.681 7.519 -116.898 1.00 80.31 310 SER A N 1
ATOM 2397 C CA . SER A 1 310 ? 80.626 6.599 -116.450 1.00 80.31 310 SER A CA 1
ATOM 2398 C C . SER A 1 310 ? 80.661 6.322 -114.940 1.00 80.31 310 SER A C 1
ATOM 2400 O O . SER A 1 310 ? 79.604 6.193 -114.321 1.00 80.31 310 SER A O 1
ATOM 2402 N N . ARG A 1 311 ? 81.850 6.250 -114.319 1.00 80.81 311 ARG A N 1
ATOM 2403 C CA . ARG A 1 311 ? 82.008 6.029 -112.871 1.00 80.81 311 ARG A CA 1
ATOM 2404 C C . ARG A 1 311 ? 81.565 7.268 -112.097 1.00 80.81 311 ARG A C 1
ATOM 2406 O O . ARG A 1 311 ? 80.770 7.133 -111.173 1.00 80.81 311 ARG A O 1
ATOM 2413 N N . VAL A 1 312 ? 81.959 8.467 -112.534 1.00 84.44 312 VAL A N 1
ATOM 2414 C CA . VAL A 1 312 ? 81.526 9.743 -111.934 1.00 84.44 312 VAL A CA 1
ATOM 2415 C C . VAL A 1 312 ? 80.012 9.949 -112.070 1.00 84.44 312 VAL A C 1
ATOM 2417 O O . VAL A 1 312 ? 79.363 10.325 -111.097 1.00 84.44 312 VAL A O 1
ATOM 2420 N N . GLN A 1 313 ? 79.408 9.638 -113.224 1.00 82.25 313 GLN A N 1
ATOM 2421 C CA . GLN A 1 313 ? 77.947 9.699 -113.390 1.00 82.25 313 GLN A CA 1
ATOM 2422 C C . GLN A 1 313 ? 77.214 8.693 -112.488 1.00 82.25 313 GLN A C 1
ATOM 2424 O O . GLN A 1 313 ? 76.199 9.036 -111.877 1.00 82.25 313 GLN A O 1
ATOM 2429 N N . ARG A 1 314 ? 77.730 7.464 -112.347 1.00 81.75 314 ARG A N 1
ATOM 2430 C CA . ARG A 1 314 ? 77.173 6.467 -111.418 1.00 81.75 314 ARG A CA 1
ATOM 2431 C C . ARG A 1 314 ? 77.328 6.890 -109.957 1.00 81.75 314 ARG A C 1
ATOM 2433 O O . ARG A 1 314 ? 76.367 6.764 -109.201 1.00 81.75 314 ARG A O 1
ATOM 2440 N N . LEU A 1 315 ? 78.470 7.462 -109.577 1.00 83.38 315 LEU A N 1
ATOM 2441 C CA . LEU A 1 315 ? 78.706 8.007 -108.239 1.00 83.38 315 LEU A CA 1
ATOM 2442 C C . LEU A 1 315 ? 77.753 9.172 -107.933 1.00 83.38 315 LEU A C 1
ATOM 2444 O O . LEU A 1 315 ? 77.135 9.182 -106.872 1.00 83.38 315 LEU A O 1
ATOM 2448 N N . LEU A 1 316 ? 77.548 10.096 -108.877 1.00 84.12 316 LEU A N 1
ATOM 2449 C CA . LEU A 1 316 ? 76.581 11.190 -108.744 1.00 84.12 316 LEU A CA 1
ATOM 2450 C C . LEU A 1 316 ? 75.151 10.657 -108.556 1.00 84.12 316 LEU A C 1
ATOM 2452 O O . LEU A 1 316 ? 74.457 11.078 -107.633 1.00 84.12 316 LEU A O 1
ATOM 2456 N N . ASN A 1 317 ? 74.728 9.682 -109.366 1.00 86.19 317 ASN A N 1
ATOM 2457 C CA . ASN A 1 317 ? 73.417 9.039 -109.224 1.00 86.19 317 ASN A CA 1
ATOM 2458 C C . ASN A 1 317 ? 73.267 8.304 -107.877 1.00 86.19 317 ASN A C 1
ATOM 2460 O O . ASN A 1 317 ? 72.201 8.355 -107.264 1.00 86.19 317 ASN A O 1
ATOM 2464 N N . LYS A 1 318 ? 74.333 7.661 -107.384 1.00 84.25 318 LYS A N 1
ATOM 2465 C CA . LYS A 1 318 ? 74.383 7.004 -106.067 1.00 84.25 318 LYS A CA 1
ATOM 2466 C C . LYS A 1 318 ? 74.279 8.018 -104.923 1.00 84.25 318 LYS A C 1
ATOM 2468 O O . LYS A 1 318 ? 73.503 7.797 -104.001 1.00 84.25 318 LYS A O 1
ATOM 2473 N N . VAL A 1 319 ? 74.976 9.153 -105.011 1.00 87.38 319 VAL A N 1
ATOM 2474 C CA . VAL A 1 319 ? 74.870 10.266 -104.049 1.00 87.38 319 VAL A CA 1
ATOM 2475 C C . VAL A 1 319 ? 73.470 10.887 -104.063 1.00 87.38 319 VAL A C 1
ATOM 2477 O O . VAL A 1 319 ? 72.925 11.166 -102.998 1.00 87.38 319 VAL A O 1
ATOM 2480 N N . MET A 1 320 ? 72.846 11.054 -105.234 1.00 83.62 320 MET A N 1
ATOM 2481 C CA . MET A 1 320 ? 71.471 11.563 -105.334 1.00 83.62 320 MET A CA 1
ATOM 2482 C C . MET A 1 320 ? 70.444 10.596 -104.724 1.00 83.62 320 MET A C 1
ATOM 2484 O O . MET A 1 320 ? 69.563 11.051 -103.996 1.00 83.62 320 MET A O 1
ATOM 2488 N N . LYS A 1 321 ? 70.587 9.278 -104.946 1.00 86.19 321 LYS A N 1
ATOM 2489 C CA . LYS A 1 321 ? 69.771 8.250 -104.271 1.00 86.19 321 LYS A CA 1
ATOM 2490 C C . LYS A 1 321 ? 69.959 8.292 -102.756 1.00 86.19 321 LYS A C 1
ATOM 2492 O O . LYS A 1 321 ? 69.002 8.583 -102.053 1.00 86.19 321 LYS A O 1
ATOM 2497 N N . LEU A 1 322 ? 71.197 8.148 -102.273 1.00 86.50 322 LEU A N 1
ATOM 2498 C CA . LEU A 1 322 ? 71.517 8.157 -100.839 1.00 86.50 322 LEU A CA 1
ATOM 2499 C C . LEU A 1 322 ? 71.089 9.453 -100.139 1.00 86.50 322 LEU A C 1
ATOM 2501 O O . LEU A 1 322 ? 70.731 9.427 -98.964 1.00 86.50 322 LEU A O 1
ATOM 2505 N N . ARG A 1 323 ? 71.092 10.594 -100.842 1.00 85.88 323 ARG A N 1
ATOM 2506 C CA . ARG A 1 323 ? 70.517 11.839 -100.325 1.00 85.88 323 ARG A CA 1
ATOM 2507 C C . ARG A 1 323 ? 68.997 11.743 -100.181 1.00 85.88 323 ARG A C 1
ATOM 2509 O O . ARG A 1 323 ? 68.487 12.149 -99.143 1.00 85.88 323 ARG A O 1
ATOM 2516 N N . GLY A 1 324 ? 68.294 11.218 -101.184 1.00 88.56 324 GLY A N 1
ATOM 2517 C CA . GLY A 1 324 ? 66.857 10.945 -101.102 1.00 88.56 324 GLY A CA 1
ATOM 2518 C C . GLY A 1 324 ? 66.523 9.987 -99.957 1.00 88.56 324 GLY A C 1
ATOM 2519 O O . GLY A 1 324 ? 65.677 10.307 -99.130 1.00 88.56 324 GLY A O 1
ATOM 2520 N N . ASP A 1 325 ? 67.255 8.878 -99.844 1.00 85.31 325 ASP A N 1
ATOM 2521 C CA . ASP A 1 325 ? 67.089 7.883 -98.779 1.00 85.31 325 ASP A CA 1
ATOM 2522 C C . ASP A 1 325 ? 67.337 8.500 -97.390 1.00 85.31 325 ASP A C 1
ATOM 2524 O O . ASP A 1 325 ? 66.546 8.305 -96.469 1.00 85.31 325 ASP A O 1
ATOM 2528 N N . ARG A 1 326 ? 68.390 9.319 -97.240 1.00 88.06 326 ARG A N 1
ATOM 2529 C CA . ARG A 1 326 ? 68.684 10.083 -96.014 1.00 88.06 326 ARG A CA 1
ATOM 2530 C C . ARG A 1 326 ? 67.573 11.074 -95.671 1.00 88.06 326 ARG A C 1
ATOM 2532 O O . ARG A 1 326 ? 67.200 11.181 -94.506 1.00 88.06 326 ARG A O 1
ATOM 2539 N N . ASP A 1 327 ? 67.081 11.822 -96.654 1.00 88.25 327 ASP A N 1
ATOM 2540 C CA . ASP A 1 327 ? 66.076 12.862 -96.433 1.00 88.25 327 ASP A CA 1
ATOM 2541 C C . ASP A 1 327 ? 64.710 12.221 -96.086 1.00 88.25 327 ASP A C 1
ATOM 2543 O O . ASP A 1 327 ? 64.061 12.665 -95.139 1.00 88.25 327 ASP A O 1
ATOM 2547 N N . MET A 1 328 ? 64.360 11.085 -96.709 1.00 88.50 328 MET A N 1
ATOM 2548 C CA . MET A 1 328 ? 63.224 10.222 -96.335 1.00 88.50 328 MET A CA 1
ATOM 2549 C C . MET A 1 328 ? 63.378 9.594 -94.940 1.00 88.50 328 MET A C 1
ATOM 2551 O O . MET A 1 328 ? 62.421 9.560 -94.167 1.00 88.50 328 MET A O 1
ATOM 2555 N N . LEU A 1 329 ? 64.570 9.102 -94.582 1.00 86.62 329 LEU A N 1
ATOM 2556 C CA . LEU A 1 329 ? 64.842 8.565 -93.243 1.00 86.62 329 LEU A CA 1
ATOM 2557 C C . LEU A 1 329 ? 64.721 9.654 -92.174 1.00 86.62 329 LEU A C 1
ATOM 2559 O O . LEU A 1 329 ? 64.109 9.409 -91.140 1.00 86.62 329 LEU A O 1
ATOM 2563 N N . ARG A 1 330 ? 65.227 10.864 -92.439 1.00 86.75 330 ARG A N 1
ATOM 2564 C CA . ARG A 1 330 ? 65.096 12.024 -91.545 1.00 86.75 330 ARG A CA 1
ATOM 2565 C C . ARG A 1 330 ? 63.644 12.482 -91.399 1.00 86.75 330 ARG A C 1
ATOM 2567 O O . ARG A 1 330 ? 63.238 12.887 -90.312 1.00 86.75 330 ARG A O 1
ATOM 2574 N N . GLU A 1 331 ? 62.849 12.409 -92.463 1.00 87.75 331 GLU A N 1
ATOM 2575 C CA . GLU A 1 331 ? 61.408 12.652 -92.376 1.00 87.75 331 GLU A CA 1
ATOM 2576 C C . GLU A 1 331 ? 60.699 11.563 -91.557 1.00 87.75 331 GLU A C 1
ATOM 2578 O O . GLU A 1 331 ? 59.840 11.886 -90.735 1.00 87.75 331 GLU A O 1
ATOM 2583 N N . ARG A 1 332 ? 61.088 10.289 -91.711 1.00 88.75 332 ARG A N 1
ATOM 2584 C CA . ARG A 1 332 ? 60.549 9.170 -90.924 1.00 88.75 332 ARG A CA 1
ATOM 2585 C C . ARG A 1 332 ? 60.906 9.278 -89.440 1.00 88.75 332 ARG A C 1
ATOM 2587 O O . ARG A 1 332 ? 60.010 9.109 -88.617 1.00 88.75 332 ARG A O 1
ATOM 2594 N N . THR A 1 333 ? 62.157 9.589 -89.085 1.00 86.44 333 THR A N 1
ATOM 2595 C CA . THR A 1 333 ? 62.537 9.801 -87.677 1.00 86.44 333 THR A CA 1
ATOM 2596 C C . THR A 1 333 ? 61.828 11.020 -87.108 1.00 86.44 333 THR A C 1
ATOM 2598 O O . THR A 1 333 ? 61.246 10.907 -86.042 1.00 86.44 333 THR A O 1
ATOM 2601 N N . SER A 1 334 ? 61.738 12.132 -87.846 1.00 89.62 334 SER A N 1
ATOM 2602 C CA . SER A 1 334 ? 61.003 13.321 -87.391 1.00 89.62 334 SER A CA 1
ATOM 2603 C C . SER A 1 334 ? 59.506 13.063 -87.173 1.00 89.62 334 SER A C 1
ATOM 2605 O O . SER A 1 334 ? 58.911 13.651 -86.271 1.00 89.62 334 SER A O 1
ATOM 2607 N N . HIS A 1 335 ? 58.874 12.207 -87.983 1.00 86.19 335 HIS A N 1
ATOM 2608 C CA . HIS A 1 335 ? 57.487 11.786 -87.758 1.00 86.19 335 HIS A CA 1
ATOM 2609 C C . HIS A 1 335 ? 57.355 10.848 -86.554 1.00 86.19 335 HIS A C 1
ATOM 2611 O O . HIS A 1 335 ? 56.399 10.979 -85.795 1.00 86.19 335 HIS A O 1
ATOM 2617 N N . GLN A 1 336 ? 58.316 9.945 -86.345 1.00 88.06 336 GLN A N 1
ATOM 2618 C CA . GLN A 1 336 ? 58.349 9.080 -85.166 1.00 88.06 336 GLN A CA 1
ATOM 2619 C C . GLN A 1 336 ? 58.588 9.883 -83.878 1.00 88.06 336 GLN A C 1
ATOM 2621 O O . GLN A 1 336 ? 57.897 9.660 -82.894 1.00 88.06 336 GLN A O 1
ATOM 2626 N N . GLU A 1 337 ? 59.511 10.845 -83.888 1.00 84.81 337 GLU A N 1
ATOM 2627 C CA . GLU A 1 337 ? 59.793 11.761 -82.776 1.00 84.81 337 GLU A CA 1
ATOM 2628 C C . GLU A 1 337 ? 58.550 12.580 -82.407 1.00 84.81 337 GLU A C 1
ATOM 2630 O O . GLU A 1 337 ? 58.177 12.607 -81.238 1.00 84.81 337 GLU A O 1
ATOM 2635 N N . ARG A 1 338 ? 57.853 13.162 -83.397 1.00 86.88 338 ARG A N 1
ATOM 2636 C CA . ARG A 1 338 ? 56.588 13.884 -83.172 1.00 86.88 338 ARG A CA 1
ATOM 2637 C C . ARG A 1 338 ? 55.480 12.987 -82.623 1.00 86.88 338 ARG A C 1
ATOM 2639 O O . ARG A 1 338 ? 54.831 13.382 -81.666 1.00 86.88 338 ARG A O 1
ATOM 2646 N N . GLY A 1 339 ? 55.303 11.779 -83.163 1.00 88.94 339 GLY A N 1
ATOM 2647 C CA . GLY A 1 339 ? 54.327 10.821 -82.628 1.00 88.94 339 GLY A CA 1
ATOM 2648 C C . GLY A 1 339 ? 54.620 10.443 -81.173 1.00 88.94 339 GLY A C 1
ATOM 2649 O O . GLY A 1 339 ? 53.729 10.482 -80.336 1.00 88.94 339 GLY A O 1
ATOM 2650 N N . MET A 1 340 ? 55.888 10.181 -80.841 1.00 86.94 340 MET A N 1
ATOM 2651 C CA . MET A 1 340 ? 56.308 9.879 -79.467 1.00 86.94 340 MET A CA 1
ATOM 2652 C C . MET A 1 340 ? 56.192 11.095 -78.528 1.00 86.94 340 MET A C 1
ATOM 2654 O O . MET A 1 340 ? 55.976 10.910 -77.334 1.00 86.94 340 MET A O 1
ATOM 2658 N N . GLU A 1 341 ? 56.328 12.329 -79.029 1.00 90.94 341 GLU A N 1
ATOM 2659 C CA . GLU A 1 341 ? 56.099 13.565 -78.262 1.00 90.94 341 GLU A CA 1
ATOM 2660 C C . GLU A 1 341 ? 54.599 13.827 -78.028 1.00 90.94 341 GLU A C 1
ATOM 2662 O O . GLU A 1 341 ? 54.208 14.207 -76.922 1.00 90.94 341 GLU A O 1
ATOM 2667 N N . GLU A 1 342 ? 53.749 13.554 -79.022 1.00 90.38 342 GLU A N 1
ATOM 2668 C CA . GLU A 1 342 ? 52.287 13.577 -78.897 1.00 90.38 342 GLU A CA 1
ATOM 2669 C C . GLU A 1 342 ? 51.797 12.508 -77.901 1.00 90.38 342 GLU A C 1
ATOM 2671 O O . GLU A 1 342 ? 51.063 12.844 -76.969 1.00 90.38 342 GLU A O 1
ATOM 2676 N N . ASP A 1 343 ? 52.278 11.263 -78.003 1.00 92.62 343 ASP A N 1
ATOM 2677 C CA . ASP A 1 343 ? 51.976 10.175 -77.059 1.00 92.62 343 ASP A CA 1
ATOM 2678 C C . ASP A 1 343 ? 52.478 10.488 -75.636 1.00 92.62 343 ASP A C 1
ATOM 2680 O O . ASP A 1 343 ? 51.748 10.302 -74.660 1.00 92.62 343 ASP A O 1
ATOM 2684 N N . MET A 1 344 ? 53.703 11.014 -75.488 1.00 90.31 344 MET A N 1
ATOM 2685 C CA . MET A 1 344 ? 54.234 11.466 -74.191 1.00 90.31 344 MET A CA 1
ATOM 2686 C C . MET A 1 344 ? 53.378 12.568 -73.572 1.00 90.31 344 MET A C 1
ATOM 2688 O O . MET A 1 344 ? 53.157 12.565 -72.361 1.00 90.31 344 MET A O 1
ATOM 2692 N N . LYS A 1 345 ? 52.876 13.502 -74.384 1.00 92.94 345 LYS A N 1
ATOM 2693 C CA . LYS A 1 345 ? 51.990 14.564 -73.911 1.00 92.94 345 LYS A CA 1
ATOM 2694 C C . LYS A 1 345 ? 50.631 14.013 -73.478 1.00 92.94 345 LYS A C 1
ATOM 2696 O O . LYS A 1 345 ? 50.168 14.373 -72.400 1.00 92.94 345 LYS A O 1
ATOM 2701 N N . MET A 1 346 ? 50.037 13.105 -74.254 1.00 90.69 346 MET A N 1
ATOM 2702 C CA . MET A 1 346 ? 48.796 12.419 -73.874 1.00 90.69 346 MET A CA 1
ATOM 2703 C C . MET A 1 346 ? 48.963 11.658 -72.552 1.00 90.69 346 MET A C 1
ATOM 2705 O O . MET A 1 346 ? 48.154 11.834 -71.643 1.00 90.69 346 MET A O 1
ATOM 2709 N N . MET A 1 347 ? 50.053 10.899 -72.387 1.00 90.94 347 MET A N 1
ATOM 2710 C CA . MET A 1 347 ? 50.367 10.222 -71.122 1.00 90.94 347 MET A CA 1
ATOM 2711 C C . MET A 1 347 ? 50.603 11.207 -69.967 1.00 90.94 347 MET A C 1
ATOM 2713 O O . MET A 1 347 ? 50.180 10.939 -68.845 1.00 90.94 347 MET A O 1
ATOM 2717 N N . GLN A 1 348 ? 51.234 12.361 -70.207 1.00 93.31 348 GLN A N 1
ATOM 2718 C CA . GLN A 1 348 ? 51.426 13.392 -69.182 1.00 93.31 348 GLN A CA 1
ATOM 2719 C C . GLN A 1 348 ? 50.098 14.046 -68.762 1.00 93.31 348 GLN A C 1
ATOM 2721 O O . GLN A 1 348 ? 49.899 14.296 -67.570 1.00 93.31 348 GLN A O 1
ATOM 2726 N N . ASP A 1 349 ? 49.176 14.289 -69.694 1.00 92.50 349 ASP A N 1
ATOM 2727 C CA . ASP A 1 349 ? 47.835 14.811 -69.402 1.00 92.50 349 ASP A CA 1
ATOM 2728 C C . ASP A 1 349 ? 46.971 13.754 -68.668 1.00 92.50 349 ASP A C 1
ATOM 2730 O O . ASP A 1 349 ? 46.275 14.077 -67.697 1.00 92.50 349 ASP A O 1
ATOM 2734 N N . GLU A 1 350 ? 47.082 12.467 -69.023 1.00 94.56 350 GLU A N 1
ATOM 2735 C CA . GLU A 1 350 ? 46.468 11.353 -68.279 1.00 94.56 350 GLU A CA 1
ATOM 2736 C C . GLU A 1 350 ? 47.038 11.218 -66.856 1.00 94.56 350 GLU A C 1
ATOM 2738 O O . GLU A 1 350 ? 46.277 11.163 -65.891 1.00 94.56 350 GLU A O 1
ATOM 2743 N N . ILE A 1 351 ? 48.363 11.257 -66.680 1.00 92.94 351 ILE A N 1
ATOM 2744 C CA . ILE A 1 351 ? 49.008 11.246 -65.354 1.00 92.94 351 ILE A CA 1
ATOM 2745 C C . ILE A 1 351 ? 48.562 12.455 -64.521 1.00 92.94 351 ILE A C 1
ATOM 2747 O O . ILE A 1 351 ? 48.293 12.315 -63.327 1.00 92.94 351 ILE A O 1
ATOM 2751 N N . SER A 1 352 ? 48.425 13.631 -65.137 1.00 93.88 352 SER A N 1
ATOM 2752 C CA . SER A 1 352 ? 47.997 14.857 -64.449 1.00 93.88 352 SER A CA 1
ATOM 2753 C C . SER A 1 352 ? 46.528 14.790 -64.012 1.00 93.88 352 SER A C 1
ATOM 2755 O O . SER A 1 352 ? 46.194 15.172 -62.889 1.00 93.88 352 SER A O 1
ATOM 2757 N N . THR A 1 353 ? 45.641 14.251 -64.855 1.00 94.75 353 THR A N 1
ATOM 2758 C CA . THR A 1 353 ? 44.221 14.062 -64.507 1.00 94.75 353 THR A CA 1
ATOM 2759 C C . THR A 1 353 ? 44.012 12.945 -63.482 1.00 94.75 353 THR A C 1
ATOM 2761 O O . THR A 1 353 ? 43.201 13.111 -62.569 1.00 94.75 353 THR A O 1
ATOM 2764 N N . MET A 1 354 ? 44.776 11.851 -63.552 1.00 93.00 354 MET A N 1
ATOM 2765 C CA . MET A 1 354 ? 44.783 10.801 -62.526 1.00 93.00 354 MET A CA 1
ATOM 2766 C C . MET A 1 354 ? 45.353 11.307 -61.193 1.00 93.00 354 MET A C 1
ATOM 2768 O O . MET A 1 354 ? 44.793 11.006 -60.140 1.00 93.00 354 MET A O 1
ATOM 2772 N N . GLY A 1 355 ? 46.403 12.134 -61.216 1.00 94.00 355 GLY A N 1
ATOM 2773 C CA . GLY A 1 355 ? 46.941 12.800 -60.026 1.00 94.00 355 GLY A CA 1
ATOM 2774 C C . GLY A 1 355 ? 45.901 13.683 -59.333 1.00 94.00 355 GLY A C 1
ATOM 2775 O O . GLY A 1 355 ? 45.687 13.554 -58.128 1.00 94.00 355 GLY A O 1
ATOM 2776 N N . ALA A 1 356 ? 45.169 14.496 -60.102 1.00 94.31 356 ALA A N 1
ATOM 2777 C CA . ALA A 1 356 ? 44.069 15.308 -59.580 1.00 94.31 356 ALA A CA 1
ATOM 2778 C C . ALA A 1 356 ? 42.920 14.460 -58.995 1.00 94.31 356 ALA A C 1
ATOM 2780 O O . ALA A 1 356 ? 42.334 14.836 -57.979 1.00 94.31 356 ALA A O 1
ATOM 2781 N N . GLN A 1 357 ? 42.610 13.294 -59.579 1.00 95.38 357 GLN A N 1
ATOM 2782 C CA . GLN A 1 357 ? 41.642 12.351 -59.000 1.00 95.38 357 GLN A CA 1
ATOM 2783 C C . GLN A 1 357 ? 42.142 11.751 -57.676 1.00 95.38 357 GLN A C 1
ATOM 2785 O O . GLN A 1 357 ? 41.369 11.648 -56.724 1.00 95.38 357 GLN A O 1
ATOM 2790 N N . VAL A 1 358 ? 43.428 11.397 -57.575 1.00 94.88 358 VAL A N 1
ATOM 2791 C CA . VAL A 1 358 ? 44.032 10.897 -56.327 1.00 94.88 358 VAL A CA 1
ATOM 2792 C C . VAL A 1 358 ? 44.019 11.971 -55.233 1.00 94.88 358 VAL A C 1
ATOM 2794 O O . VAL A 1 358 ? 43.702 11.660 -54.087 1.00 94.88 358 VAL A O 1
ATOM 2797 N N . GLU A 1 359 ? 44.272 13.239 -55.564 1.00 94.69 359 GLU A N 1
ATOM 2798 C CA . GLU A 1 359 ? 44.173 14.352 -54.608 1.00 94.69 359 GLU A CA 1
ATOM 2799 C C . GLU A 1 359 ? 42.722 14.604 -54.147 1.00 94.69 359 GLU A C 1
ATOM 2801 O O . GLU A 1 359 ? 42.464 14.795 -52.953 1.00 94.69 359 GLU A O 1
ATOM 2806 N N . GLN A 1 360 ? 41.744 14.509 -55.054 1.00 95.62 360 GLN A N 1
ATOM 2807 C CA . GLN A 1 360 ? 40.316 14.572 -54.709 1.00 95.62 360 GLN A CA 1
ATOM 2808 C C . GLN A 1 360 ? 39.875 13.405 -53.812 1.00 95.62 360 GLN A C 1
ATOM 2810 O O . GLN A 1 360 ? 39.128 13.609 -52.855 1.00 95.62 360 GLN A O 1
ATOM 2815 N N . LEU A 1 361 ? 40.357 12.185 -54.066 1.00 94.19 361 LEU A N 1
ATOM 2816 C CA . LEU A 1 361 ? 40.074 11.027 -53.214 1.00 94.19 361 LEU A CA 1
ATOM 2817 C C . LEU A 1 361 ? 40.766 11.138 -51.848 1.00 94.19 361 LEU A C 1
ATOM 2819 O O . LEU A 1 361 ? 40.143 10.841 -50.834 1.00 94.19 361 LEU A O 1
ATOM 2823 N N . SER A 1 362 ? 42.009 11.623 -51.801 1.00 95.94 362 SER A N 1
ATOM 2824 C CA . SER A 1 362 ? 42.762 11.866 -50.563 1.00 95.94 362 SER A CA 1
ATOM 2825 C C . SER A 1 362 ? 42.078 12.912 -49.673 1.00 95.94 362 SER A C 1
ATOM 2827 O O . SER A 1 362 ? 41.833 12.675 -48.489 1.00 95.94 362 SER A O 1
ATOM 2829 N N . THR A 1 363 ? 41.662 14.043 -50.252 1.00 95.88 363 THR A N 1
ATOM 2830 C CA . THR A 1 363 ? 40.925 15.085 -49.517 1.00 95.88 363 THR A CA 1
ATOM 2831 C C . THR A 1 363 ? 39.538 14.618 -49.061 1.00 95.88 363 THR A C 1
ATOM 2833 O O . THR A 1 363 ? 39.116 14.976 -47.959 1.00 95.88 363 THR A O 1
ATOM 2836 N N . LEU A 1 364 ? 38.848 13.772 -49.835 1.00 96.44 364 LEU A N 1
ATOM 2837 C CA . LEU A 1 364 ? 37.587 13.146 -49.420 1.00 96.44 364 LEU A CA 1
ATOM 2838 C C . LEU A 1 364 ? 37.791 12.120 -48.292 1.00 96.44 364 LEU A C 1
ATOM 2840 O O . LEU A 1 364 ? 37.001 12.103 -47.348 1.00 96.44 364 LEU A O 1
ATOM 2844 N N . LEU A 1 365 ? 38.845 11.300 -48.343 1.00 94.88 365 LEU A N 1
ATOM 2845 C CA . LEU A 1 365 ? 39.199 10.371 -47.263 1.00 94.88 365 LEU A CA 1
ATOM 2846 C C . LEU A 1 365 ? 39.486 11.130 -45.964 1.00 94.88 365 LEU A C 1
ATOM 2848 O O . LEU A 1 365 ? 38.847 10.846 -44.953 1.00 94.88 365 LEU A O 1
ATOM 2852 N N . GLY A 1 366 ? 40.317 12.175 -46.012 1.00 96.06 366 GLY A N 1
ATOM 2853 C CA . GLY A 1 366 ? 40.577 13.036 -44.856 1.00 96.06 366 GLY A CA 1
ATOM 2854 C C . GLY A 1 366 ? 39.309 13.698 -44.298 1.00 96.06 366 GLY A C 1
ATOM 2855 O O . GLY A 1 366 ? 39.157 13.821 -43.084 1.00 96.06 366 GLY A O 1
ATOM 2856 N N . GLN A 1 367 ? 38.340 14.075 -45.142 1.00 95.75 367 GLN A N 1
ATOM 2857 C CA . GLN A 1 367 ? 37.028 14.540 -44.665 1.00 95.75 367 GLN A CA 1
ATOM 2858 C C . GLN A 1 367 ? 36.260 13.433 -43.923 1.00 95.75 367 GLN A C 1
ATOM 2860 O O . GLN A 1 367 ? 35.726 13.692 -42.845 1.00 95.75 367 GLN A O 1
ATOM 2865 N N . ARG A 1 368 ? 36.244 12.195 -44.437 1.00 93.81 368 ARG A N 1
ATOM 2866 C CA . ARG A 1 368 ? 35.577 11.059 -43.772 1.00 93.81 368 ARG A CA 1
ATOM 2867 C C . ARG A 1 368 ? 36.273 10.626 -42.481 1.00 93.81 368 ARG A C 1
ATOM 2869 O O . ARG A 1 368 ? 35.586 10.273 -41.531 1.00 93.81 368 ARG A O 1
ATOM 2876 N N . GLU A 1 369 ? 37.595 10.713 -42.391 1.00 96.12 369 GLU A N 1
ATOM 2877 C CA . GLU A 1 369 ? 38.341 10.472 -41.146 1.00 96.12 369 GLU A CA 1
ATOM 2878 C C . GLU A 1 369 ? 38.014 11.524 -40.071 1.00 96.12 369 GLU A C 1
ATOM 2880 O O . GLU A 1 369 ? 37.796 11.183 -38.904 1.00 96.12 369 GLU A O 1
ATOM 2885 N N . ASN A 1 370 ? 37.881 12.796 -40.462 1.00 96.25 370 ASN A N 1
ATOM 2886 C CA . ASN A 1 370 ? 37.422 13.867 -39.571 1.00 96.25 370 ASN A CA 1
ATOM 2887 C C . ASN A 1 370 ? 35.949 13.685 -39.141 1.00 96.25 370 ASN A C 1
ATOM 2889 O O . ASN A 1 370 ? 35.607 13.912 -37.981 1.00 96.25 370 ASN A O 1
ATOM 2893 N N . GLU A 1 371 ? 35.067 13.221 -40.031 1.00 96.06 371 GLU A N 1
ATOM 2894 C CA . GLU A 1 371 ? 33.690 12.859 -39.667 1.00 96.06 371 GLU A CA 1
ATOM 2895 C C . GLU A 1 371 ? 33.632 11.656 -38.710 1.00 96.06 371 GLU A C 1
ATOM 2897 O O . GLU A 1 371 ? 32.884 11.692 -37.733 1.00 96.06 371 GLU A O 1
ATOM 2902 N N . LEU A 1 372 ? 34.428 10.607 -38.953 1.00 95.25 372 LEU A N 1
ATOM 2903 C CA . LEU A 1 372 ? 34.489 9.401 -38.120 1.00 95.25 372 LEU A CA 1
ATOM 2904 C C . LEU A 1 372 ? 35.054 9.695 -36.727 1.00 95.25 372 LEU A C 1
ATOM 2906 O O . LEU A 1 372 ? 34.494 9.239 -35.732 1.00 95.25 372 LEU A O 1
ATOM 2910 N N . THR A 1 373 ? 36.115 10.496 -36.623 1.00 96.25 373 THR A N 1
ATOM 2911 C CA . THR A 1 373 ? 36.654 10.930 -35.322 1.00 96.25 373 THR A CA 1
ATOM 2912 C C . THR A 1 373 ? 35.659 11.815 -34.566 1.00 96.25 373 THR A C 1
ATOM 2914 O O . THR A 1 373 ? 35.429 11.589 -33.376 1.00 96.25 373 THR A O 1
ATOM 2917 N N . ALA A 1 374 ? 34.967 12.738 -35.244 1.00 96.12 374 ALA A N 1
ATOM 2918 C CA . ALA A 1 374 ? 33.892 13.529 -34.642 1.00 96.12 374 ALA A CA 1
ATOM 2919 C C . ALA A 1 374 ? 32.664 12.684 -34.233 1.00 96.12 374 ALA A C 1
ATOM 2921 O O . ALA A 1 374 ? 32.002 12.999 -33.241 1.00 96.12 374 ALA A O 1
ATOM 2922 N N . ALA A 1 375 ? 32.347 11.611 -34.964 1.00 93.94 375 ALA A N 1
ATOM 2923 C CA . ALA A 1 375 ? 31.300 10.657 -34.600 1.00 93.94 375 ALA A CA 1
ATOM 2924 C C . ALA A 1 375 ? 31.703 9.805 -33.385 1.00 93.94 375 ALA A C 1
ATOM 2926 O O . ALA A 1 375 ? 30.911 9.657 -32.456 1.00 93.94 375 ALA A O 1
ATOM 2927 N N . ASN A 1 376 ? 32.949 9.326 -33.341 1.00 94.31 376 ASN A N 1
ATOM 2928 C CA . ASN A 1 376 ? 33.497 8.578 -32.209 1.00 94.31 376 ASN A CA 1
ATOM 2929 C C . ASN A 1 376 ? 33.545 9.427 -30.930 1.00 94.31 376 ASN A C 1
ATOM 2931 O O . ASN A 1 376 ? 33.148 8.940 -29.875 1.00 94.31 376 ASN A O 1
ATOM 2935 N N . ALA A 1 377 ? 33.923 10.706 -31.014 1.00 96.19 377 ALA A N 1
ATOM 2936 C CA . ALA A 1 377 ? 33.875 11.626 -29.874 1.00 96.19 377 ALA A CA 1
ATOM 2937 C C . ALA A 1 377 ? 32.438 11.837 -29.350 1.00 96.19 377 ALA A C 1
ATOM 2939 O O . ALA A 1 377 ? 32.198 11.814 -28.144 1.00 96.19 377 ALA A O 1
ATOM 2940 N N . LYS A 1 378 ? 31.446 11.967 -30.246 1.00 96.06 378 LYS A N 1
ATOM 2941 C CA . LYS A 1 378 ? 30.022 12.023 -29.858 1.00 96.06 378 LYS A CA 1
ATOM 2942 C C . LYS A 1 378 ? 29.554 10.719 -29.207 1.00 96.06 378 LYS A C 1
ATOM 2944 O O . LYS A 1 378 ? 28.826 10.771 -28.222 1.00 96.06 378 LYS A O 1
ATOM 2949 N N . MET A 1 379 ? 29.980 9.566 -29.727 1.00 94.31 379 MET A N 1
ATOM 2950 C CA . MET A 1 379 ? 29.676 8.260 -29.140 1.00 94.31 379 MET A CA 1
ATOM 2951 C C . MET A 1 379 ? 30.281 8.122 -27.737 1.00 94.31 379 MET A C 1
ATOM 2953 O O . MET A 1 379 ? 29.574 7.710 -26.825 1.00 94.31 379 MET A O 1
ATOM 2957 N N . GLN A 1 380 ? 31.541 8.527 -27.544 1.00 95.88 380 GLN A N 1
ATOM 2958 C CA . GLN A 1 380 ? 32.206 8.529 -26.237 1.00 95.88 380 GLN A CA 1
ATOM 2959 C C . GLN A 1 380 ? 31.452 9.396 -25.220 1.00 95.88 380 GLN A C 1
ATOM 2961 O O . GLN A 1 380 ? 31.139 8.916 -24.129 1.00 95.88 380 GLN A O 1
ATOM 2966 N N . ASN A 1 381 ? 31.066 10.620 -25.599 1.00 96.69 381 ASN A N 1
ATOM 2967 C CA . ASN A 1 381 ? 30.261 11.497 -24.744 1.00 96.69 381 ASN A CA 1
ATOM 2968 C C . ASN A 1 381 ? 28.909 10.860 -24.382 1.00 96.69 381 ASN A C 1
ATOM 2970 O O . ASN A 1 381 ? 28.556 10.814 -23.208 1.00 96.69 381 ASN A O 1
ATOM 2974 N N . LEU A 1 382 ? 28.191 10.284 -25.354 1.00 95.12 382 LEU A N 1
ATOM 2975 C CA . LEU A 1 382 ? 26.924 9.587 -25.096 1.00 95.12 382 LEU A CA 1
ATOM 2976 C C . LEU A 1 382 ? 27.102 8.356 -24.191 1.00 95.12 382 LEU A C 1
ATOM 2978 O O . LEU A 1 382 ? 26.246 8.098 -23.349 1.00 95.12 382 LEU A O 1
ATOM 2982 N N . THR A 1 383 ? 28.207 7.610 -24.303 1.00 95.00 383 THR A N 1
ATOM 2983 C CA . THR A 1 383 ? 28.498 6.511 -23.364 1.00 95.00 383 THR A CA 1
ATOM 2984 C C . THR A 1 383 ? 28.839 7.009 -21.959 1.00 95.00 383 THR A C 1
ATOM 2986 O O . THR A 1 383 ? 28.456 6.361 -20.990 1.00 95.00 383 THR A O 1
ATOM 2989 N N . ALA A 1 384 ? 29.486 8.171 -21.822 1.00 96.19 384 ALA A N 1
ATOM 2990 C CA . ALA A 1 384 ? 29.733 8.792 -20.521 1.00 96.19 384 ALA A CA 1
ATOM 2991 C C . ALA A 1 384 ? 28.428 9.293 -19.874 1.00 96.19 384 ALA A C 1
ATOM 2993 O O . ALA A 1 384 ? 28.176 8.994 -18.709 1.00 96.19 384 ALA A O 1
ATOM 2994 N N . GLU A 1 385 ? 27.557 9.962 -20.639 1.00 96.62 385 GLU A N 1
ATOM 2995 C CA . GLU A 1 385 ? 26.221 10.386 -20.189 1.00 96.62 385 GLU A CA 1
ATOM 2996 C C . GLU A 1 385 ? 25.342 9.192 -19.777 1.00 96.62 385 GLU A C 1
ATOM 2998 O O . GLU A 1 385 ? 24.643 9.259 -18.765 1.00 96.62 385 GLU A O 1
ATOM 3003 N N . LEU A 1 386 ? 25.393 8.078 -20.521 1.00 93.44 386 LEU A N 1
ATOM 3004 C CA . LEU A 1 386 ? 24.690 6.839 -20.168 1.00 93.44 386 LEU A CA 1
ATOM 3005 C C . LEU A 1 386 ? 25.251 6.187 -18.897 1.00 93.44 386 LEU A C 1
ATOM 3007 O O . LEU A 1 386 ? 24.469 5.713 -18.076 1.00 93.44 386 LEU A O 1
ATOM 3011 N N . ASN A 1 387 ? 26.572 6.181 -18.705 1.00 96.00 387 ASN A N 1
ATOM 3012 C CA . ASN A 1 387 ? 27.188 5.649 -17.488 1.00 96.00 387 ASN A CA 1
ATOM 3013 C C . ASN A 1 387 ? 26.818 6.496 -16.263 1.00 96.00 387 ASN A C 1
ATOM 3015 O O . ASN A 1 387 ? 26.310 5.942 -15.292 1.00 96.00 387 ASN A O 1
ATOM 3019 N N . GLN A 1 388 ? 26.934 7.827 -16.348 1.00 96.75 388 GLN A N 1
ATOM 3020 C CA . GLN A 1 388 ? 26.476 8.736 -15.291 1.00 96.75 388 GLN A CA 1
ATOM 3021 C C . GLN A 1 388 ? 24.984 8.525 -14.978 1.00 96.75 388 GLN A C 1
ATOM 3023 O O . GLN A 1 388 ? 24.592 8.453 -13.817 1.00 96.75 388 GLN A O 1
ATOM 3028 N N . ARG A 1 389 ? 24.132 8.364 -16.001 1.00 94.25 389 ARG A N 1
ATOM 3029 C CA . ARG A 1 389 ? 22.701 8.071 -15.804 1.00 94.25 389 ARG A CA 1
ATOM 3030 C C . ARG A 1 389 ? 22.446 6.714 -15.153 1.00 94.25 389 ARG A C 1
ATOM 3032 O O . ARG A 1 389 ? 21.501 6.603 -14.379 1.00 94.25 389 ARG A O 1
ATOM 3039 N N . ASN A 1 390 ? 23.267 5.704 -15.427 1.00 93.50 390 ASN A N 1
ATOM 3040 C CA . ASN A 1 390 ? 23.188 4.412 -14.745 1.00 93.50 390 ASN A CA 1
ATOM 3041 C C . ASN A 1 390 ? 23.633 4.514 -13.277 1.00 93.50 390 ASN A C 1
ATOM 3043 O O . ASN A 1 390 ? 23.013 3.885 -12.426 1.00 93.50 390 ASN A O 1
ATOM 3047 N N . GLU A 1 391 ? 24.640 5.332 -12.961 1.00 96.19 391 GLU A N 1
ATOM 3048 C CA . GLU A 1 391 ? 25.067 5.618 -11.583 1.00 96.19 391 GLU A CA 1
ATOM 3049 C C . GLU A 1 391 ? 23.983 6.392 -10.803 1.00 96.19 391 GLU A C 1
ATOM 3051 O O . GLU A 1 391 ? 23.618 5.994 -9.697 1.00 96.19 391 GLU A O 1
ATOM 3056 N N . GLU A 1 392 ? 23.376 7.423 -11.407 1.00 95.00 392 GLU A N 1
ATOM 3057 C CA . GLU A 1 392 ? 22.220 8.154 -10.853 1.00 95.00 392 GLU A CA 1
ATOM 3058 C C . GLU A 1 392 ? 21.007 7.222 -10.611 1.00 95.00 392 GLU A C 1
ATOM 3060 O O . GLU A 1 392 ? 20.320 7.322 -9.588 1.00 95.00 392 GLU A O 1
ATOM 3065 N N . LEU A 1 393 ? 20.755 6.270 -11.520 1.00 93.88 393 LEU A N 1
ATOM 3066 C CA . LEU A 1 393 ? 19.704 5.255 -11.368 1.00 93.88 393 LEU A CA 1
ATOM 3067 C C . LEU A 1 393 ? 20.033 4.200 -10.301 1.00 93.88 393 LEU A C 1
ATOM 3069 O O . LEU A 1 393 ? 19.126 3.754 -9.604 1.00 93.88 393 LEU A O 1
ATOM 3073 N N . GLN A 1 394 ? 21.300 3.810 -10.133 1.00 94.56 394 GLN A N 1
ATOM 3074 C CA . GLN A 1 394 ? 21.713 2.906 -9.054 1.00 94.56 394 GLN A CA 1
ATOM 3075 C C . GLN A 1 394 ? 21.604 3.580 -7.683 1.00 94.56 394 GLN A C 1
ATOM 3077 O O . GLN A 1 394 ? 21.088 2.966 -6.753 1.00 94.56 394 GLN A O 1
ATOM 3082 N N . HIS A 1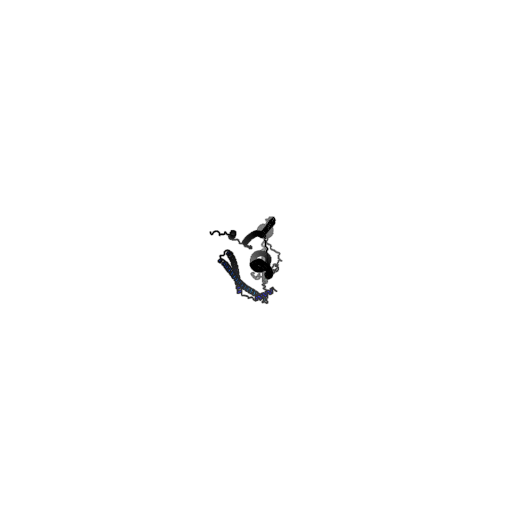 395 ? 22.005 4.849 -7.559 1.00 95.69 395 HIS A N 1
ATOM 3083 C CA . HIS A 1 395 ? 21.853 5.611 -6.317 1.00 95.69 395 HIS A CA 1
ATOM 3084 C C . HIS A 1 395 ? 20.379 5.691 -5.894 1.00 95.69 395 HIS A C 1
ATOM 3086 O O . HIS A 1 395 ? 20.021 5.276 -4.793 1.00 95.69 395 HIS A O 1
ATOM 3092 N N . THR A 1 396 ? 19.505 6.119 -6.810 1.00 93.31 396 THR A N 1
ATOM 3093 C CA . THR A 1 396 ? 18.064 6.247 -6.534 1.00 93.31 396 THR A CA 1
ATOM 3094 C C . THR A 1 396 ? 17.353 4.903 -6.341 1.00 93.31 396 THR A C 1
ATOM 3096 O O . THR A 1 396 ? 16.365 4.838 -5.608 1.00 93.31 396 THR A O 1
ATOM 3099 N N . ALA A 1 397 ? 17.855 3.809 -6.928 1.00 92.50 397 ALA A N 1
ATOM 3100 C CA . ALA A 1 397 ? 17.383 2.457 -6.628 1.00 92.50 397 ALA A CA 1
ATOM 3101 C C . ALA A 1 397 ? 17.772 2.008 -5.208 1.00 92.50 397 ALA A C 1
ATOM 3103 O O . ALA A 1 397 ? 16.923 1.470 -4.496 1.00 92.50 397 ALA A O 1
ATOM 3104 N N . ASN A 1 398 ? 19.008 2.280 -4.775 1.00 94.88 398 ASN A N 1
ATOM 3105 C CA . ASN A 1 398 ? 19.478 1.965 -3.424 1.00 94.88 398 ASN A CA 1
ATOM 3106 C C . ASN A 1 398 ? 18.700 2.768 -2.366 1.00 94.88 398 ASN A C 1
ATOM 3108 O O . ASN A 1 398 ? 18.188 2.183 -1.417 1.00 94.88 398 ASN A O 1
ATOM 3112 N N . GLU A 1 399 ? 18.509 4.078 -2.565 1.00 94.94 399 GLU A N 1
ATOM 3113 C CA . GLU A 1 399 ? 17.680 4.927 -1.687 1.00 94.94 399 GLU A CA 1
ATOM 3114 C C . GLU A 1 399 ? 16.229 4.415 -1.586 1.00 94.94 399 GLU A C 1
ATOM 3116 O O . GLU A 1 399 ? 15.608 4.450 -0.518 1.00 94.94 399 GLU A O 1
ATOM 3121 N N . LEU A 1 400 ? 15.674 3.901 -2.690 1.00 92.62 400 LEU A N 1
ATOM 3122 C CA . LEU A 1 400 ? 14.344 3.295 -2.706 1.00 92.62 400 LEU A CA 1
ATOM 3123 C C . LEU A 1 400 ? 14.310 1.947 -1.967 1.00 92.62 400 LEU A C 1
ATOM 3125 O O . LEU A 1 400 ? 13.303 1.639 -1.326 1.00 92.62 400 LEU A O 1
ATOM 3129 N N . GLU A 1 401 ? 15.381 1.151 -2.015 1.00 93.06 401 GLU A N 1
ATOM 3130 C CA . GLU A 1 401 ? 15.500 -0.106 -1.268 1.00 93.06 401 GLU A CA 1
ATOM 3131 C C . GLU A 1 401 ? 15.727 0.124 0.237 1.00 93.06 401 GLU A C 1
ATOM 3133 O O . GLU A 1 401 ? 15.081 -0.536 1.054 1.00 93.06 401 GLU A O 1
ATOM 3138 N N . GLU A 1 402 ? 16.521 1.122 0.630 1.00 94.12 402 GLU A N 1
ATOM 3139 C CA . GLU A 1 402 ? 16.637 1.586 2.021 1.00 94.12 402 GLU A CA 1
ATOM 3140 C C . GLU A 1 402 ? 15.285 2.086 2.556 1.00 94.12 402 GLU A C 1
ATOM 3142 O O . GLU A 1 402 ? 14.829 1.674 3.624 1.00 94.12 402 GLU A O 1
ATOM 3147 N N . SER A 1 403 ? 14.568 2.900 1.776 1.00 89.12 403 SER A N 1
ATOM 3148 C CA . SER A 1 403 ? 13.216 3.359 2.122 1.00 89.12 403 SER A CA 1
ATOM 3149 C C . SER A 1 403 ? 12.220 2.194 2.245 1.00 89.12 403 SER A C 1
ATOM 3151 O O . SER A 1 403 ? 11.426 2.130 3.189 1.00 89.12 403 SER A O 1
ATOM 3153 N N . ARG A 1 404 ? 12.291 1.211 1.337 1.00 92.56 404 ARG A N 1
ATOM 3154 C CA . ARG A 1 404 ? 11.434 0.015 1.335 1.00 92.56 404 ARG A CA 1
ATOM 3155 C C . ARG A 1 404 ? 11.735 -0.931 2.497 1.00 92.56 404 ARG A C 1
ATOM 3157 O O . ARG A 1 404 ? 10.796 -1.473 3.080 1.00 92.56 404 ARG A O 1
ATOM 3164 N N . THR A 1 405 ? 13.001 -1.134 2.848 1.00 92.75 405 THR A N 1
ATOM 3165 C CA . THR A 1 405 ? 13.403 -1.957 3.999 1.00 92.75 405 THR A CA 1
ATOM 3166 C C . THR A 1 405 ? 13.037 -1.270 5.313 1.00 92.75 405 THR A C 1
ATOM 3168 O O . THR A 1 405 ? 12.409 -1.905 6.158 1.00 92.75 405 THR A O 1
ATOM 3171 N N . ALA A 1 406 ? 13.263 0.041 5.445 1.00 93.81 406 ALA A N 1
ATOM 3172 C CA . ALA A 1 406 ? 12.802 0.826 6.593 1.00 93.81 406 ALA A CA 1
ATOM 3173 C C . ALA A 1 406 ? 11.266 0.826 6.742 1.00 93.81 406 ALA A C 1
ATOM 3175 O O . ALA A 1 406 ? 10.752 0.745 7.860 1.00 93.81 406 ALA A O 1
ATOM 3176 N N . PHE A 1 407 ? 10.512 0.871 5.636 1.00 92.06 407 PHE A N 1
ATOM 3177 C CA . PHE A 1 407 ? 9.057 0.687 5.659 1.00 92.06 407 PHE A CA 1
ATOM 3178 C C . PHE A 1 407 ? 8.666 -0.742 6.067 1.00 92.06 407 PHE A C 1
ATOM 3180 O O . PHE A 1 407 ? 7.751 -0.921 6.867 1.00 92.06 407 PHE A O 1
ATOM 3187 N N . SER A 1 408 ? 9.374 -1.762 5.570 1.00 93.81 408 SER A N 1
ATOM 3188 C CA . SER A 1 408 ? 9.128 -3.162 5.934 1.00 93.81 408 SER A CA 1
ATOM 3189 C C . SER A 1 408 ? 9.396 -3.436 7.416 1.00 93.81 408 SER A C 1
ATOM 3191 O O . SER A 1 408 ? 8.628 -4.170 8.033 1.00 93.81 408 SER A O 1
ATOM 3193 N N . MET A 1 409 ? 10.436 -2.830 8.001 1.00 92.75 409 MET A N 1
ATOM 3194 C CA . MET A 1 409 ? 10.720 -2.913 9.439 1.00 92.75 409 MET A CA 1
ATOM 3195 C C . MET A 1 409 ? 9.610 -2.248 10.255 1.00 92.75 409 MET A C 1
ATOM 3197 O O . MET A 1 409 ? 9.003 -2.909 11.089 1.00 92.75 409 MET A O 1
ATOM 3201 N N . LYS A 1 410 ? 9.231 -1.005 9.930 1.00 92.06 410 LYS A N 1
ATOM 3202 C CA . LYS A 1 410 ? 8.114 -0.307 10.597 1.00 92.06 410 LYS A CA 1
ATOM 3203 C C . LYS A 1 410 ? 6.776 -1.033 10.451 1.00 92.06 410 LYS A C 1
ATOM 3205 O O . LYS A 1 410 ? 5.945 -0.990 11.353 1.00 92.06 410 LYS A O 1
ATOM 3210 N N . SER A 1 411 ? 6.556 -1.724 9.332 1.00 90.56 411 SER A N 1
ATOM 3211 C CA . SER A 1 411 ? 5.375 -2.569 9.144 1.00 90.56 411 SER A CA 1
ATOM 3212 C C . SER A 1 411 ? 5.423 -3.851 9.981 1.00 90.56 411 SER A C 1
ATOM 3214 O O . SER A 1 411 ? 4.359 -4.350 10.338 1.00 90.56 411 SER A O 1
ATOM 3216 N N . ALA A 1 412 ? 6.606 -4.389 10.290 1.00 92.19 412 ALA A N 1
ATOM 3217 C CA . ALA A 1 412 ? 6.764 -5.518 11.205 1.00 92.19 412 ALA A CA 1
ATOM 3218 C C . ALA A 1 412 ? 6.583 -5.072 12.666 1.00 92.19 412 ALA A C 1
ATOM 3220 O O . ALA A 1 412 ? 5.764 -5.655 13.369 1.00 92.19 412 ALA A O 1
ATOM 3221 N N . GLU A 1 413 ? 7.233 -3.976 13.073 1.00 92.69 413 GLU A N 1
ATOM 3222 C CA . GLU A 1 413 ? 7.059 -3.317 14.380 1.00 92.69 413 GLU A CA 1
ATOM 3223 C C . GLU A 1 413 ? 5.578 -3.003 14.661 1.00 92.69 413 GLU A C 1
ATOM 3225 O O . GLU A 1 413 ? 5.069 -3.273 15.747 1.00 92.69 413 GLU A O 1
ATOM 3230 N N . PHE A 1 414 ? 4.845 -2.490 13.664 1.00 92.44 414 PHE A N 1
ATOM 3231 C CA . PHE A 1 414 ? 3.409 -2.223 13.787 1.00 92.44 414 PHE A CA 1
ATOM 3232 C C . PHE A 1 414 ? 2.569 -3.501 13.951 1.00 92.44 414 PHE A C 1
ATOM 3234 O O . PHE A 1 414 ? 1.607 -3.504 14.719 1.00 92.44 414 PHE A O 1
ATOM 3241 N N . LEU A 1 415 ? 2.911 -4.590 13.252 1.00 92.88 415 LEU A N 1
ATOM 3242 C CA . LEU A 1 415 ? 2.223 -5.878 13.401 1.00 92.88 415 LEU A CA 1
ATOM 3243 C C . LEU A 1 415 ? 2.504 -6.521 14.767 1.00 92.88 415 LEU A C 1
ATOM 3245 O O . LEU A 1 415 ? 1.592 -7.097 15.358 1.00 92.88 415 LEU A O 1
ATOM 3249 N N . GLU A 1 416 ? 3.728 -6.389 15.281 1.00 92.69 416 GLU A N 1
ATOM 3250 C CA . GLU A 1 416 ? 4.118 -6.860 16.611 1.00 92.69 416 GLU A CA 1
ATOM 3251 C C . GLU A 1 416 ? 3.393 -6.068 17.709 1.00 92.69 416 GLU A C 1
ATOM 3253 O O . GLU A 1 416 ? 2.688 -6.667 18.520 1.00 92.69 416 GLU A O 1
ATOM 3258 N N . ALA A 1 417 ? 3.416 -4.732 17.654 1.00 93.12 417 ALA A N 1
ATOM 3259 C CA . ALA A 1 417 ? 2.674 -3.875 18.583 1.00 93.12 417 ALA A CA 1
ATOM 3260 C C . ALA A 1 417 ? 1.149 -4.106 18.526 1.00 93.12 417 ALA A C 1
ATOM 3262 O O . ALA A 1 417 ? 0.469 -4.074 19.552 1.00 93.12 417 ALA A O 1
ATOM 3263 N N . MET A 1 418 ? 0.585 -4.380 17.343 1.00 90.25 418 MET A N 1
ATOM 3264 C CA . MET A 1 418 ? -0.830 -4.745 17.201 1.00 90.25 418 MET A CA 1
ATOM 3265 C C . MET A 1 418 ? -1.135 -6.106 17.850 1.00 90.25 418 MET A C 1
ATOM 3267 O O . MET A 1 418 ? -2.167 -6.252 18.504 1.00 90.25 418 MET A O 1
ATOM 3271 N N . HIS A 1 419 ? -0.234 -7.084 17.710 1.00 92.81 419 HIS A N 1
ATOM 3272 C CA . HIS A 1 419 ? -0.351 -8.389 18.358 1.00 92.81 419 HIS A CA 1
ATOM 3273 C C . HIS A 1 419 ? -0.223 -8.287 19.887 1.00 92.81 419 HIS A C 1
ATOM 3275 O O . HIS A 1 419 ? -1.021 -8.897 20.596 1.00 92.81 419 HIS A O 1
ATOM 3281 N N . GLU A 1 420 ? 0.703 -7.479 20.415 1.00 93.19 420 GLU A N 1
ATOM 3282 C CA . GLU A 1 420 ? 0.796 -7.200 21.855 1.00 93.19 420 GLU A CA 1
ATOM 3283 C C . GLU A 1 420 ? -0.499 -6.584 22.402 1.00 93.19 420 GLU A C 1
ATOM 3285 O O . GLU A 1 420 ? -1.015 -7.038 23.426 1.00 93.19 420 GLU A O 1
ATOM 3290 N N . LEU A 1 421 ? -1.072 -5.608 21.690 1.00 91.62 421 LEU A N 1
ATOM 3291 C CA . LEU A 1 421 ? -2.298 -4.914 22.088 1.00 91.62 421 LEU A CA 1
ATOM 3292 C C . LEU A 1 421 ? -3.521 -5.855 22.064 1.00 91.62 421 LEU A C 1
ATOM 3294 O O . LEU A 1 421 ? -4.352 -5.814 22.973 1.00 91.62 421 LEU A O 1
ATOM 3298 N N . ASP A 1 422 ? -3.625 -6.763 21.088 1.00 91.38 422 ASP A N 1
ATOM 3299 C CA . ASP A 1 422 ? -4.675 -7.793 21.078 1.00 91.38 422 ASP A CA 1
ATOM 3300 C C . ASP A 1 422 ? -4.446 -8.896 22.133 1.00 91.38 422 ASP A C 1
ATOM 3302 O O . ASP A 1 422 ? -5.412 -9.378 22.736 1.00 91.38 422 ASP A O 1
ATOM 3306 N N . VAL A 1 423 ? -3.193 -9.238 22.457 1.00 93.56 423 VAL A N 1
ATOM 3307 C CA . VAL A 1 423 ? -2.860 -10.098 23.606 1.00 93.56 423 VAL A CA 1
ATOM 3308 C C . VAL A 1 423 ? -3.260 -9.423 24.923 1.00 93.56 423 VAL A C 1
ATOM 3310 O O . VAL A 1 423 ? -3.848 -10.081 25.783 1.00 93.56 423 VAL A O 1
ATOM 3313 N N . GLU A 1 424 ? -3.012 -8.127 25.097 1.00 91.62 424 GLU A N 1
ATOM 3314 C CA . GLU A 1 424 ? -3.416 -7.382 26.294 1.00 91.62 424 GLU A CA 1
ATOM 3315 C C . GLU A 1 424 ? -4.943 -7.270 26.415 1.00 91.62 424 GLU A C 1
ATOM 3317 O O . GLU A 1 424 ? -5.505 -7.646 27.446 1.00 91.62 424 GLU A O 1
ATOM 3322 N N . ARG A 1 425 ? -5.645 -6.941 25.321 1.00 89.62 425 ARG A N 1
ATOM 3323 C CA . ARG A 1 425 ? -7.117 -7.021 25.242 1.00 89.62 425 ARG A CA 1
ATOM 3324 C C . ARG A 1 425 ? -7.658 -8.405 25.597 1.00 89.62 425 ARG A C 1
ATOM 3326 O O . ARG A 1 425 ? -8.721 -8.496 26.210 1.00 89.62 425 ARG A O 1
ATOM 3333 N N . SER A 1 426 ? -6.968 -9.484 25.220 1.00 92.12 426 SER A N 1
ATOM 3334 C CA . SER A 1 426 ? -7.388 -10.846 25.573 1.00 92.12 426 SER A CA 1
ATOM 3335 C C . SER A 1 426 ? -7.283 -11.104 27.083 1.00 92.12 426 SER A C 1
ATOM 3337 O O . SER A 1 426 ? -8.224 -11.645 27.670 1.00 92.12 426 SER A O 1
ATOM 3339 N N . LYS A 1 427 ? -6.208 -10.624 27.729 1.00 92.88 427 LYS A N 1
ATOM 3340 C CA . LYS A 1 427 ? -6.006 -10.696 29.186 1.00 92.88 427 LYS A CA 1
ATOM 3341 C C . LYS A 1 427 ? -7.049 -9.865 29.931 1.00 92.88 427 LYS A C 1
ATOM 3343 O O . LYS A 1 427 ? -7.635 -10.353 30.891 1.00 92.88 427 LYS A O 1
ATOM 3348 N N . ASP A 1 428 ? -7.336 -8.649 29.473 1.00 90.12 428 ASP A N 1
ATOM 3349 C CA . ASP A 1 428 ? -8.341 -7.785 30.104 1.00 90.12 428 ASP A CA 1
ATOM 3350 C C . ASP A 1 428 ? -9.767 -8.300 29.907 1.00 90.12 428 ASP A C 1
ATOM 3352 O O . ASP A 1 428 ? -10.574 -8.257 30.836 1.00 90.12 428 ASP A O 1
ATOM 3356 N N . LYS A 1 429 ? -10.071 -8.899 28.751 1.00 91.56 429 LYS A N 1
ATOM 3357 C CA . LYS A 1 429 ? -11.335 -9.615 28.542 1.00 91.56 429 LYS A CA 1
ATOM 3358 C C . LYS A 1 429 ? -11.456 -10.838 29.456 1.00 91.56 429 LYS A C 1
ATOM 3360 O O . LYS A 1 429 ? -12.548 -11.105 29.954 1.00 91.56 429 LYS A O 1
ATOM 3365 N N . GLN A 1 430 ? -10.364 -11.562 29.712 1.00 91.06 430 GLN A N 1
ATOM 3366 C CA . GLN A 1 430 ? -10.355 -12.655 30.687 1.00 91.06 430 GLN A CA 1
ATOM 3367 C C . GLN A 1 430 ? -10.574 -12.132 32.116 1.00 91.06 430 GLN A C 1
ATOM 3369 O O . GLN A 1 430 ? -11.495 -12.604 32.778 1.00 91.06 430 GLN A O 1
ATOM 3374 N N . ARG A 1 431 ? -9.834 -11.104 32.555 1.00 92.00 431 ARG A N 1
ATOM 3375 C CA . ARG A 1 431 ? -10.024 -10.439 33.861 1.00 92.00 431 ARG A CA 1
ATOM 3376 C C . ARG A 1 431 ? -11.465 -9.955 34.057 1.00 92.00 431 ARG A C 1
ATOM 3378 O O . ARG A 1 431 ? -12.041 -10.149 35.121 1.00 92.00 431 ARG A O 1
ATOM 3385 N N . ALA A 1 432 ? -12.071 -9.363 33.026 1.00 89.75 432 ALA A N 1
ATOM 3386 C CA . ALA A 1 432 ? -13.464 -8.924 33.058 1.00 89.75 432 ALA A CA 1
ATOM 3387 C C . ALA A 1 432 ? -14.452 -10.102 33.160 1.00 89.75 432 ALA A C 1
ATOM 3389 O O . ALA A 1 432 ? -15.453 -10.000 33.866 1.00 89.75 432 ALA A O 1
ATOM 3390 N N . ASN A 1 433 ? -14.180 -11.231 32.499 1.00 90.88 433 ASN A N 1
ATOM 3391 C CA . ASN A 1 433 ? -14.985 -12.448 32.645 1.00 90.88 433 ASN A CA 1
ATOM 3392 C C . ASN A 1 433 ? -14.853 -13.057 34.052 1.00 90.88 433 ASN A C 1
ATOM 3394 O O . ASN A 1 433 ? -15.859 -13.459 34.629 1.00 90.88 433 ASN A O 1
ATOM 3398 N N . GLU A 1 434 ? -13.644 -13.094 34.615 1.00 92.69 434 GLU A N 1
ATOM 3399 C CA . GLU A 1 434 ? -13.371 -13.582 35.975 1.00 92.69 434 GLU A CA 1
ATOM 3400 C C . GLU A 1 434 ? -14.052 -12.698 37.032 1.00 92.69 434 GLU A C 1
ATOM 3402 O O . GLU A 1 434 ? -14.735 -13.211 37.919 1.00 92.69 434 GLU A O 1
ATOM 3407 N N . ALA A 1 435 ? -13.973 -11.370 36.886 1.00 90.94 435 ALA A N 1
ATOM 3408 C CA . ALA A 1 435 ? -14.691 -10.421 37.735 1.00 90.94 435 ALA A CA 1
ATOM 3409 C C . ALA A 1 435 ? -16.219 -10.572 37.618 1.00 90.94 435 ALA A C 1
ATOM 3411 O O . ALA A 1 435 ? -16.912 -10.593 38.632 1.00 90.94 435 ALA A O 1
ATOM 3412 N N . ASN A 1 436 ? -16.754 -10.744 36.402 1.00 90.12 436 ASN A N 1
ATOM 3413 C CA . ASN A 1 436 ? -18.183 -11.001 36.193 1.00 90.12 436 ASN A CA 1
ATOM 3414 C C . ASN A 1 436 ? -18.637 -12.341 36.797 1.00 90.12 436 ASN A C 1
ATOM 3416 O O . ASN A 1 436 ? -19.740 -12.413 37.331 1.00 90.12 436 ASN A O 1
ATOM 3420 N N . ALA A 1 437 ? -17.806 -13.387 36.753 1.00 92.19 437 ALA A N 1
ATOM 3421 C CA . ALA A 1 437 ? -18.100 -14.666 37.399 1.00 92.19 437 ALA A CA 1
ATOM 3422 C C . ALA A 1 437 ? -18.113 -14.536 38.933 1.00 92.19 437 ALA A C 1
ATOM 3424 O O . ALA A 1 437 ? -19.031 -15.041 39.579 1.00 92.19 437 ALA A O 1
ATOM 3425 N N . GLY A 1 438 ? -17.157 -13.796 39.508 1.00 92.31 438 GLY A N 1
ATOM 3426 C CA . GLY A 1 438 ? -17.142 -13.459 40.935 1.00 92.31 438 GLY A CA 1
ATOM 3427 C C . GLY A 1 438 ? -18.383 -12.670 41.361 1.00 92.31 438 GLY A C 1
ATOM 3428 O O . GLY A 1 438 ? -19.062 -13.062 42.308 1.00 92.31 438 GLY A O 1
ATOM 3429 N N . LEU A 1 439 ? -18.745 -11.627 40.605 1.00 90.12 439 LEU A N 1
ATOM 3430 C CA . LEU A 1 439 ? -19.964 -10.846 40.837 1.00 90.12 439 LEU A CA 1
ATOM 3431 C C . LEU A 1 439 ? -21.232 -11.702 40.714 1.00 90.12 439 LEU A C 1
ATOM 3433 O O . LEU A 1 439 ? -22.127 -11.560 41.536 1.00 90.12 439 LEU A O 1
ATOM 3437 N N . GLN A 1 440 ? -21.325 -12.617 39.742 1.00 91.62 440 GLN A N 1
ATOM 3438 C CA . GLN A 1 440 ? -22.458 -13.549 39.634 1.00 91.62 440 GLN A CA 1
ATOM 3439 C C . GLN A 1 440 ? -22.541 -14.502 40.834 1.00 91.62 440 GLN A C 1
ATOM 3441 O O . GLN A 1 440 ? -23.637 -14.749 41.342 1.00 91.62 440 GLN A O 1
ATOM 3446 N N . GLN A 1 441 ? -21.402 -15.005 41.317 1.00 92.00 441 GLN A N 1
ATOM 3447 C CA . GLN A 1 441 ? -21.352 -15.838 42.516 1.00 92.00 441 GLN A CA 1
ATOM 3448 C C . GLN A 1 441 ? -21.819 -15.054 43.752 1.00 92.00 441 GLN A C 1
ATOM 3450 O O . GLN A 1 441 ? -22.698 -15.531 44.472 1.00 92.00 441 GLN A O 1
ATOM 3455 N N . GLU A 1 442 ? -21.314 -13.836 43.958 1.00 91.50 442 GLU A N 1
ATOM 3456 C CA . GLU A 1 442 ? -21.733 -12.939 45.042 1.00 91.50 442 GLU A CA 1
ATOM 3457 C C . GLU A 1 442 ? -23.229 -12.593 44.955 1.00 91.50 442 GLU A C 1
ATOM 3459 O O . GLU A 1 442 ? -23.947 -12.691 45.951 1.00 91.50 442 GLU A O 1
ATOM 3464 N N . HIS A 1 443 ? -23.743 -12.299 43.755 1.00 90.56 443 HIS A N 1
ATOM 3465 C CA . HIS A 1 443 ? -25.164 -12.019 43.539 1.00 90.56 443 HIS A CA 1
ATOM 3466 C C . HIS A 1 443 ? -26.053 -13.227 43.877 1.00 90.56 443 HIS A C 1
ATOM 3468 O O . HIS A 1 443 ? -27.136 -13.051 44.440 1.00 90.56 443 HIS A O 1
ATOM 3474 N N . SER A 1 444 ? -25.592 -14.448 43.575 1.00 92.81 444 SER A N 1
ATOM 3475 C CA . SER A 1 444 ? -26.294 -15.690 43.924 1.00 92.81 444 SER A CA 1
ATOM 3476 C C . SER A 1 444 ? -26.271 -15.971 45.433 1.00 92.81 444 SER A C 1
ATOM 3478 O O . SER A 1 444 ? -27.290 -16.377 45.993 1.00 92.81 444 SER A O 1
ATOM 3480 N N . ALA A 1 445 ? -25.160 -15.670 46.115 1.00 92.94 445 ALA A N 1
ATOM 3481 C CA . ALA A 1 445 ? -25.044 -15.784 47.567 1.00 92.94 445 ALA A CA 1
ATOM 3482 C C . ALA A 1 445 ? -25.930 -14.753 48.290 1.00 92.94 445 ALA A C 1
ATOM 3484 O O . ALA A 1 445 ? -26.636 -15.105 49.233 1.00 92.94 445 ALA A O 1
ATOM 3485 N N . LEU A 1 446 ? -25.980 -13.509 47.799 1.00 92.88 446 LEU A N 1
ATOM 3486 C CA . LEU A 1 446 ? -26.923 -12.484 48.261 1.00 92.88 446 LEU A CA 1
ATOM 3487 C C . LEU A 1 446 ? -28.382 -12.904 48.049 1.00 92.88 446 LEU A C 1
ATOM 3489 O O . LEU A 1 446 ? -29.217 -12.684 48.924 1.00 92.88 446 LEU A O 1
ATOM 3493 N N . GLN A 1 447 ? -28.708 -13.537 46.918 1.00 93.12 447 GLN A N 1
ATOM 3494 C CA . GLN A 1 447 ? -30.059 -14.042 46.666 1.00 93.12 447 GLN A CA 1
ATOM 3495 C C . GLN A 1 447 ? -30.444 -15.162 47.647 1.00 93.12 447 GLN A C 1
ATOM 3497 O O . GLN A 1 447 ? -31.548 -15.126 48.190 1.00 93.12 447 GLN A O 1
ATOM 3502 N N . GLN A 1 448 ? -29.535 -16.100 47.934 1.00 93.62 448 GLN A N 1
ATOM 3503 C CA . GLN A 1 448 ? -29.740 -17.153 48.939 1.00 93.62 448 GLN A CA 1
ATOM 3504 C C . GLN A 1 448 ? -29.860 -16.579 50.361 1.00 93.62 448 GLN A C 1
ATOM 3506 O O . GLN A 1 448 ? -30.748 -16.978 51.112 1.00 93.62 448 GLN A O 1
ATOM 3511 N N . ALA A 1 449 ? -29.029 -15.597 50.724 1.00 91.62 449 ALA A N 1
ATOM 3512 C CA . ALA A 1 449 ? -29.104 -14.920 52.018 1.00 91.62 449 ALA A CA 1
ATOM 3513 C C . ALA A 1 449 ? -30.431 -14.158 52.197 1.00 91.62 449 ALA A C 1
ATOM 3515 O O . ALA A 1 449 ? -31.050 -14.239 53.256 1.00 91.62 449 ALA A O 1
ATOM 3516 N N . ASN A 1 450 ? -30.914 -13.481 51.151 1.00 91.88 450 ASN A N 1
ATOM 3517 C CA . ASN A 1 450 ? -32.216 -12.809 51.160 1.00 91.88 450 ASN A CA 1
ATOM 3518 C C . ASN A 1 450 ? -33.390 -13.801 51.248 1.00 91.88 450 ASN A C 1
ATOM 3520 O O . ASN A 1 450 ? -34.379 -13.506 51.916 1.00 91.88 450 ASN A O 1
ATOM 3524 N N . GLN A 1 451 ? -33.284 -14.982 50.629 1.00 93.44 451 GLN A N 1
ATOM 3525 C CA . GLN A 1 451 ? -34.267 -16.062 50.788 1.00 93.44 451 GLN A CA 1
ATOM 3526 C C . GLN A 1 451 ? -34.289 -16.584 52.232 1.00 93.44 451 GLN A C 1
ATOM 3528 O O . GLN A 1 451 ? -35.353 -16.608 52.846 1.00 93.44 451 GLN A O 1
ATOM 3533 N N . ALA A 1 452 ? -33.127 -16.887 52.817 1.00 93.38 452 ALA A N 1
ATOM 3534 C CA . ALA A 1 452 ? -33.023 -17.320 54.211 1.00 93.38 452 ALA A CA 1
ATOM 3535 C C . ALA A 1 452 ? -33.524 -16.254 55.209 1.00 93.38 452 ALA A C 1
ATOM 3537 O O . ALA A 1 452 ? -34.163 -16.590 56.205 1.00 93.38 452 ALA A O 1
ATOM 3538 N N . LEU A 1 453 ? -33.294 -14.963 54.938 1.00 91.62 453 LEU A N 1
ATOM 3539 C CA . LEU A 1 453 ? -33.856 -13.864 55.732 1.00 91.62 453 LEU A CA 1
ATOM 3540 C C . LEU A 1 453 ? -35.385 -13.789 55.623 1.00 91.62 453 LEU A C 1
ATOM 3542 O O . LEU A 1 453 ? -36.044 -13.592 56.642 1.00 91.62 453 LEU A O 1
ATOM 3546 N N . ALA A 1 454 ? -35.959 -13.984 54.433 1.00 92.56 454 ALA A N 1
ATOM 3547 C CA . ALA A 1 454 ? -37.410 -14.023 54.249 1.00 92.56 454 ALA A CA 1
ATOM 3548 C C . ALA A 1 454 ? -38.051 -15.244 54.940 1.00 92.56 454 ALA A C 1
ATOM 3550 O O . ALA A 1 454 ? -39.103 -15.116 55.565 1.00 92.56 454 ALA A O 1
ATOM 3551 N N . GLU A 1 455 ? -37.400 -16.411 54.897 1.00 93.12 455 GLU A N 1
ATOM 3552 C CA . GLU A 1 455 ? -37.822 -17.610 55.635 1.00 93.12 455 GLU A CA 1
ATOM 3553 C C . GLU A 1 455 ? -37.763 -17.399 57.155 1.00 93.12 455 GLU A C 1
ATOM 3555 O O . GLU A 1 455 ? -38.708 -17.754 57.862 1.00 93.12 455 GLU A O 1
ATOM 3560 N N . LEU A 1 456 ? -36.696 -16.774 57.665 1.00 92.56 456 LEU A N 1
ATOM 3561 C CA . LEU A 1 456 ? -36.576 -16.416 59.081 1.00 92.56 456 LEU A CA 1
ATOM 3562 C C . LEU A 1 456 ? -37.631 -15.386 59.503 1.00 92.56 456 LEU A C 1
ATOM 3564 O O . LEU A 1 456 ? -38.223 -15.546 60.565 1.00 92.56 456 LEU A O 1
ATOM 3568 N N . GLN A 1 457 ? -37.918 -14.374 58.679 1.00 93.00 457 GLN A N 1
ATOM 3569 C CA . GLN A 1 457 ? -38.991 -13.404 58.937 1.00 93.00 457 GLN A CA 1
ATOM 3570 C C . GLN A 1 457 ? -40.372 -14.071 58.961 1.00 93.00 457 GLN A C 1
ATOM 3572 O O . GLN A 1 457 ? -41.159 -13.801 59.866 1.00 93.00 457 GLN A O 1
ATOM 3577 N N . ALA A 1 458 ? -40.657 -14.989 58.032 1.00 92.31 458 ALA A N 1
ATOM 3578 C CA . ALA A 1 458 ? -41.905 -15.752 58.028 1.00 92.31 458 ALA A CA 1
ATOM 3579 C C . ALA A 1 458 ? -42.047 -16.637 59.281 1.00 92.31 458 ALA A C 1
ATOM 3581 O O . ALA A 1 458 ? -43.117 -16.676 59.887 1.00 92.31 458 ALA A O 1
ATOM 3582 N N . GLN A 1 459 ? -40.965 -17.293 59.718 1.00 94.25 459 GLN A N 1
ATOM 3583 C CA . GLN A 1 459 ? -40.944 -18.043 60.979 1.00 94.25 459 GLN A CA 1
ATOM 3584 C C . GLN A 1 459 ? -41.136 -17.134 62.200 1.00 94.25 459 GLN A C 1
ATOM 3586 O O . GLN A 1 459 ? -41.833 -17.524 63.133 1.00 94.25 459 GLN A O 1
ATOM 3591 N N . LEU A 1 460 ? -40.549 -15.933 62.204 1.00 91.75 460 LEU A N 1
ATOM 3592 C CA . LEU A 1 460 ? -40.690 -14.961 63.291 1.00 91.75 460 LEU A CA 1
ATOM 3593 C C . LEU A 1 460 ? -42.155 -14.512 63.415 1.00 91.75 460 LEU A C 1
ATOM 3595 O O . LEU A 1 460 ? -42.726 -14.632 64.494 1.00 91.75 460 LEU A O 1
ATOM 3599 N N . ILE A 1 461 ? -42.800 -14.167 62.295 1.00 94.19 461 ILE A N 1
ATOM 3600 C CA . ILE A 1 461 ? -44.236 -13.844 62.225 1.00 94.19 461 ILE A CA 1
ATOM 3601 C C . ILE A 1 461 ? -45.107 -15.035 62.675 1.00 94.19 461 ILE A C 1
ATOM 3603 O O . ILE A 1 461 ? -46.099 -14.848 63.377 1.00 94.19 461 ILE A O 1
ATOM 3607 N N . GLU A 1 462 ? -44.751 -16.279 62.331 1.00 94.06 462 GLU A N 1
ATOM 3608 C CA . GLU A 1 462 ? -45.441 -17.473 62.854 1.00 94.06 462 GLU A CA 1
ATOM 3609 C C . GLU A 1 462 ? -45.307 -17.577 64.387 1.00 94.06 462 GLU A C 1
ATOM 3611 O O . GLU A 1 462 ? -46.286 -17.888 65.069 1.00 94.06 462 GLU A O 1
ATOM 3616 N N . LYS A 1 463 ? -44.126 -17.285 64.955 1.00 91.62 463 LYS A N 1
ATOM 3617 C CA . LYS A 1 463 ? -43.927 -17.290 66.416 1.00 91.62 463 LYS A CA 1
ATOM 3618 C C . LYS A 1 463 ? -44.640 -16.132 67.106 1.00 91.62 463 LYS A C 1
ATOM 3620 O O . LYS A 1 463 ? -45.198 -16.361 68.171 1.00 91.62 463 LYS A O 1
ATOM 3625 N N . GLU A 1 464 ? -44.679 -14.942 66.514 1.00 93.69 464 GLU A N 1
ATOM 3626 C CA . GLU A 1 464 ? -45.423 -13.787 67.033 1.00 93.69 464 GLU A CA 1
ATOM 3627 C C . GLU A 1 464 ? -46.930 -14.057 67.055 1.00 93.69 464 GLU A C 1
ATOM 3629 O O . GLU A 1 464 ? -47.561 -13.905 68.100 1.00 93.69 464 GLU A O 1
ATOM 3634 N N . ASN A 1 465 ? -47.499 -14.560 65.953 1.00 93.94 465 ASN A N 1
ATOM 3635 C CA . ASN A 1 465 ? -48.907 -14.965 65.904 1.00 93.94 465 ASN A CA 1
ATOM 3636 C C . ASN A 1 465 ? -49.216 -16.046 66.949 1.00 93.94 465 ASN A C 1
ATOM 3638 O O . ASN A 1 465 ? -50.197 -15.939 67.682 1.00 93.94 465 ASN A O 1
ATOM 3642 N N . ARG A 1 466 ? -48.350 -17.057 67.083 1.00 94.44 466 ARG A N 1
ATOM 3643 C CA . ARG A 1 466 ? -48.528 -18.135 68.065 1.00 94.44 466 ARG A CA 1
ATOM 3644 C C . ARG A 1 466 ? -48.336 -17.672 69.514 1.00 94.44 466 ARG A C 1
ATOM 3646 O O . ARG A 1 466 ? -48.967 -18.223 70.412 1.00 94.44 466 ARG A O 1
ATOM 3653 N N . LEU A 1 467 ? -47.497 -16.667 69.764 1.00 92.12 467 LEU A N 1
ATOM 3654 C CA . LEU A 1 467 ? -47.407 -16.002 71.066 1.00 92.12 467 LEU A CA 1
ATOM 3655 C C . LEU A 1 467 ? -48.693 -15.223 71.357 1.00 92.12 467 LEU A C 1
ATOM 3657 O O . LEU A 1 467 ? -49.250 -15.395 72.435 1.00 92.12 467 LEU A O 1
ATOM 3661 N N . ALA A 1 468 ? -49.222 -14.467 70.392 1.00 92.44 468 ALA A N 1
ATOM 3662 C CA . ALA A 1 468 ? -50.492 -13.757 70.537 1.00 92.44 468 ALA A CA 1
ATOM 3663 C C . ALA A 1 468 ? -51.680 -14.712 70.779 1.00 92.44 468 ALA A C 1
ATOM 3665 O O . ALA A 1 468 ? -52.527 -14.432 71.625 1.00 92.44 468 ALA A O 1
ATOM 3666 N N . GLU A 1 469 ? -51.728 -15.872 70.112 1.00 93.00 469 GLU A N 1
ATOM 3667 C CA . GLU A 1 469 ? -52.695 -16.943 70.402 1.00 93.00 469 GLU A CA 1
ATOM 3668 C C . GLU A 1 469 ? -52.576 -17.448 71.849 1.00 93.00 469 GLU A C 1
ATOM 3670 O O . GLU A 1 469 ? -53.578 -17.517 72.562 1.00 93.00 469 GLU A O 1
ATOM 3675 N N . MET A 1 470 ? -51.358 -17.754 72.310 1.00 89.50 470 MET A N 1
ATOM 3676 C CA . MET A 1 470 ? -51.109 -18.208 73.685 1.00 89.50 470 MET A CA 1
ATOM 3677 C C . MET A 1 470 ? -51.417 -17.122 74.729 1.00 89.50 470 MET A C 1
ATOM 3679 O O . MET A 1 470 ? -51.918 -17.437 75.808 1.00 89.50 470 MET A O 1
ATOM 3683 N N . GLU A 1 471 ? -51.161 -15.846 74.430 1.00 92.25 471 GLU A N 1
ATOM 3684 C CA . GLU A 1 471 ? -51.521 -14.712 75.288 1.00 92.25 471 GLU A CA 1
ATOM 3685 C C . GLU A 1 471 ? -53.033 -14.482 75.346 1.00 92.25 471 GLU A C 1
ATOM 3687 O O . GLU A 1 471 ? -53.560 -14.186 76.419 1.00 92.25 471 GLU A O 1
ATOM 3692 N N . ASN A 1 472 ? -53.742 -14.653 74.227 1.00 92.75 472 ASN A N 1
ATOM 3693 C CA . ASN A 1 472 ? -55.201 -14.587 74.180 1.00 92.75 472 ASN A CA 1
ATOM 3694 C C . ASN A 1 472 ? -55.820 -15.724 75.003 1.00 92.75 472 ASN A C 1
ATOM 3696 O O . ASN A 1 472 ? -56.604 -15.442 75.905 1.00 92.75 472 ASN A O 1
ATOM 3700 N N . GLN A 1 473 ? -55.369 -16.970 74.817 1.00 92.44 473 GLN A N 1
ATOM 3701 C CA . GLN A 1 473 ? -55.780 -18.110 75.651 1.00 92.44 473 GLN A CA 1
ATOM 3702 C C . GLN A 1 473 ? -55.459 -17.879 77.138 1.00 92.44 473 GLN A C 1
ATOM 3704 O O . GLN A 1 473 ? -56.269 -18.178 78.013 1.00 92.44 473 GLN A O 1
ATOM 3709 N N . ALA A 1 474 ? -54.298 -17.295 77.457 1.00 89.69 474 ALA A N 1
ATOM 3710 C CA . ALA A 1 474 ? -53.939 -16.944 78.830 1.00 89.69 474 ALA A CA 1
ATOM 3711 C C . ALA A 1 474 ? -54.773 -15.781 79.404 1.00 89.69 474 ALA A C 1
ATOM 3713 O O . ALA A 1 474 ? -54.864 -15.656 80.628 1.00 89.69 474 ALA A O 1
ATOM 3714 N N . ARG A 1 475 ? -55.374 -14.932 78.561 1.00 92.69 475 ARG A N 1
ATOM 3715 C CA . ARG A 1 475 ? -56.316 -13.876 78.962 1.00 92.69 475 ARG A CA 1
ATOM 3716 C C . ARG A 1 475 ? -57.709 -14.456 79.198 1.00 92.69 475 ARG A C 1
ATOM 3718 O O . ARG A 1 475 ? -58.239 -14.272 80.285 1.00 92.69 475 ARG A O 1
ATOM 3725 N N . GLU A 1 476 ? -58.219 -15.256 78.265 1.00 9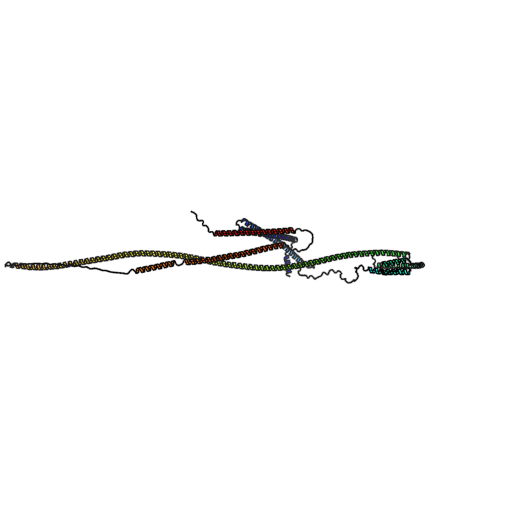2.19 476 GLU A N 1
ATOM 3726 C CA . GLU A 1 476 ? -59.480 -16.004 78.386 1.00 92.19 476 GLU A CA 1
ATOM 3727 C C . GLU A 1 476 ? -59.485 -16.896 79.638 1.00 92.19 476 GLU A C 1
ATOM 3729 O O . GLU A 1 476 ? -60.409 -16.837 80.445 1.00 92.19 476 GLU A O 1
ATOM 3734 N N . MET A 1 477 ? -58.405 -17.645 79.891 1.00 91.00 477 MET A N 1
ATOM 3735 C CA . MET A 1 477 ? -58.258 -18.448 81.112 1.00 91.00 477 MET A CA 1
ATOM 3736 C C . MET A 1 477 ? -58.224 -17.598 82.392 1.00 91.00 477 MET A C 1
ATOM 3738 O O . MET A 1 477 ? -58.747 -18.030 83.419 1.00 91.00 477 MET A O 1
ATOM 3742 N N . LYS A 1 478 ? -57.647 -16.387 82.363 1.00 90.31 478 LYS A N 1
ATOM 3743 C CA . LYS A 1 478 ? -57.698 -15.451 83.505 1.00 90.31 478 LYS A CA 1
ATOM 3744 C C . LYS A 1 478 ? -59.098 -14.880 83.704 1.00 90.31 478 LYS A C 1
ATOM 3746 O O . LYS A 1 478 ? -59.523 -14.746 84.845 1.00 90.31 478 LYS A O 1
ATOM 3751 N N . GLU A 1 479 ? -59.818 -14.570 82.632 1.00 91.62 479 GLU A N 1
ATOM 3752 C CA . GLU A 1 479 ? -61.200 -14.090 82.691 1.00 91.62 479 GLU A CA 1
ATOM 3753 C C . GLU A 1 479 ? -62.132 -15.185 83.227 1.00 91.62 479 GLU A C 1
ATOM 3755 O O . GLU A 1 479 ? -62.853 -14.931 84.188 1.00 91.62 479 GLU A O 1
ATOM 3760 N N . HIS A 1 480 ? -62.014 -16.426 82.746 1.00 91.06 480 HIS A N 1
ATOM 3761 C CA . HIS A 1 480 ? -62.712 -17.587 83.308 1.00 91.06 480 HIS A CA 1
ATOM 3762 C C . HIS A 1 480 ? -62.349 -17.856 84.776 1.00 91.06 480 HIS A C 1
ATOM 3764 O O . HIS A 1 480 ? -63.231 -18.135 85.588 1.00 91.06 480 HIS A O 1
ATOM 3770 N N . HIS A 1 481 ? -61.072 -17.744 85.160 1.00 91.12 481 HIS A N 1
ATOM 3771 C CA . HIS A 1 481 ? -60.675 -17.843 86.568 1.00 91.12 481 HIS A CA 1
ATOM 3772 C C . HIS A 1 481 ? -61.266 -16.704 87.412 1.00 91.12 481 HIS A C 1
ATOM 3774 O O . HIS A 1 481 ? -61.669 -16.948 88.547 1.00 91.12 481 HIS A O 1
ATOM 3780 N N . ASN A 1 482 ? -61.361 -15.484 86.877 1.00 91.06 482 ASN A N 1
ATOM 3781 C CA . ASN A 1 482 ? -61.951 -14.340 87.570 1.00 91.06 482 ASN A CA 1
ATOM 3782 C C . ASN A 1 482 ? -63.475 -14.472 87.717 1.00 91.06 482 ASN A C 1
ATOM 3784 O O . ASN A 1 482 ? -63.989 -14.156 88.787 1.00 91.06 482 ASN A O 1
ATOM 3788 N N . THR A 1 483 ? -64.200 -14.976 86.710 1.00 91.81 483 THR A N 1
ATOM 3789 C CA . THR A 1 483 ? -65.648 -15.225 86.830 1.00 91.81 483 THR A CA 1
ATOM 3790 C C . THR A 1 483 ? -65.932 -16.357 87.812 1.00 91.81 483 THR A C 1
ATOM 3792 O O . THR A 1 483 ? -66.703 -16.159 88.742 1.00 91.81 483 THR A O 1
ATOM 3795 N N . VAL A 1 484 ? -65.231 -17.494 87.705 1.00 92.00 484 VAL A N 1
ATOM 3796 C CA . VAL A 1 484 ? -65.373 -18.609 88.664 1.00 92.00 484 VAL A CA 1
ATOM 3797 C C . VAL A 1 484 ? -64.992 -18.171 90.082 1.00 92.00 484 VAL A C 1
ATOM 3799 O O . VAL A 1 484 ? -65.635 -18.576 91.048 1.00 92.00 484 VAL A O 1
ATOM 3802 N N . ARG A 1 485 ? -63.982 -17.304 90.232 1.00 93.75 485 ARG A N 1
ATOM 3803 C CA . ARG A 1 485 ? -63.640 -16.693 91.521 1.00 93.75 485 ARG A CA 1
ATOM 3804 C C . ARG A 1 485 ? -64.766 -15.802 92.047 1.00 93.75 485 ARG A C 1
ATOM 3806 O O . ARG A 1 485 ? -65.089 -15.919 93.223 1.00 93.75 485 ARG A O 1
ATOM 3813 N N . ALA A 1 486 ? -65.358 -14.949 91.214 1.00 91.00 486 ALA A N 1
ATOM 3814 C CA . ALA A 1 486 ? -66.467 -14.084 91.614 1.00 91.00 486 ALA A CA 1
ATOM 3815 C C . ALA A 1 486 ? -67.713 -14.896 92.013 1.00 91.00 486 ALA A C 1
ATOM 3817 O O . ALA A 1 486 ? -68.329 -14.594 93.032 1.00 91.00 486 ALA A O 1
ATOM 3818 N N . ASP A 1 487 ? -68.030 -15.969 91.283 1.00 91.12 487 ASP A N 1
ATOM 3819 C CA . ASP A 1 487 ? -69.115 -16.900 91.620 1.00 91.12 487 ASP A CA 1
ATOM 3820 C C . ASP A 1 487 ? -68.857 -17.606 92.965 1.00 91.12 487 ASP A C 1
ATOM 3822 O O . ASP A 1 487 ? -69.761 -17.730 93.794 1.00 91.12 487 ASP A O 1
ATOM 3826 N N . LEU A 1 488 ? -67.612 -18.029 93.222 1.00 89.00 488 LEU A N 1
ATOM 3827 C CA . LEU A 1 488 ? -67.206 -18.616 94.503 1.00 89.00 488 LEU A CA 1
ATOM 3828 C C . LEU A 1 488 ? -67.248 -17.597 95.651 1.00 89.00 488 LEU A C 1
ATOM 3830 O O . LEU A 1 488 ? -67.737 -17.928 96.729 1.00 89.00 488 LEU A O 1
ATOM 3834 N N . GLU A 1 489 ? -66.784 -16.365 95.442 1.00 91.50 489 GLU A N 1
ATOM 3835 C CA . GLU A 1 489 ? -66.847 -15.290 96.442 1.00 91.50 489 GLU A CA 1
ATOM 3836 C C . GLU A 1 489 ? -68.302 -14.887 96.741 1.00 91.50 489 GLU A C 1
ATOM 3838 O O . GLU A 1 489 ? -68.658 -14.714 97.908 1.00 91.50 489 GLU A O 1
ATOM 3843 N N . ALA A 1 490 ? -69.177 -14.847 95.731 1.00 90.38 490 ALA A N 1
ATOM 3844 C CA . ALA A 1 490 ? -70.614 -14.630 95.899 1.00 90.38 490 ALA A CA 1
ATOM 3845 C C . ALA A 1 490 ? -71.296 -15.790 96.648 1.00 90.38 490 ALA A C 1
ATOM 3847 O O . ALA A 1 490 ? -72.087 -15.553 97.563 1.00 90.38 490 ALA A O 1
ATOM 3848 N N . ALA A 1 491 ? -70.959 -17.043 96.329 1.00 90.19 491 ALA A N 1
ATOM 3849 C CA . ALA A 1 491 ? -71.466 -18.212 97.046 1.00 90.19 491 ALA A CA 1
ATOM 3850 C C . ALA A 1 491 ? -70.989 -18.240 98.510 1.00 90.19 491 ALA A C 1
ATOM 3852 O O . ALA A 1 491 ? -71.779 -18.534 99.409 1.00 90.19 491 ALA A O 1
ATOM 3853 N N . VAL A 1 492 ? -69.727 -17.886 98.775 1.00 90.56 492 VAL A N 1
ATOM 3854 C CA . VAL A 1 492 ? -69.189 -17.727 100.136 1.00 90.56 492 VAL A CA 1
ATOM 3855 C C . VAL A 1 492 ? -69.905 -16.596 100.874 1.00 90.56 492 VAL A C 1
ATOM 3857 O O . VAL A 1 492 ? -70.285 -16.791 102.026 1.00 90.56 492 VAL A O 1
ATOM 3860 N N . ALA A 1 493 ? -70.176 -15.459 100.226 1.00 89.81 493 ALA A N 1
ATOM 3861 C CA . ALA A 1 493 ? -70.951 -14.367 100.815 1.00 89.81 493 ALA A CA 1
ATOM 3862 C C . ALA A 1 493 ? -72.403 -14.778 101.134 1.00 89.81 493 ALA A C 1
ATOM 3864 O O . ALA A 1 493 ? -72.913 -14.429 102.198 1.00 89.81 493 ALA A O 1
ATOM 3865 N N . GLU A 1 494 ? -73.051 -15.576 100.276 1.00 90.31 494 GLU A N 1
ATOM 3866 C CA . GLU A 1 494 ? -74.381 -16.154 100.524 1.00 90.31 494 GLU A CA 1
ATOM 3867 C C . GLU A 1 494 ? -74.368 -17.099 101.737 1.00 90.31 494 GLU A C 1
ATOM 3869 O O . GLU A 1 494 ? -75.244 -17.007 102.600 1.00 90.31 494 GLU A O 1
ATOM 3874 N N . LYS A 1 495 ? -73.359 -17.979 101.856 1.00 88.19 495 LYS A N 1
ATOM 3875 C CA . LYS A 1 495 ? -73.240 -18.876 103.021 1.00 88.19 495 LYS A CA 1
ATOM 3876 C C . LYS A 1 495 ? -72.871 -18.112 104.293 1.00 88.19 495 LYS A C 1
ATOM 3878 O O . LYS A 1 495 ? -73.406 -18.427 105.347 1.00 88.19 495 LYS A O 1
ATOM 3883 N N . ALA A 1 496 ? -72.032 -17.081 104.204 1.00 89.88 496 ALA A N 1
ATOM 3884 C CA . ALA A 1 496 ? -71.694 -16.197 105.320 1.00 89.88 496 ALA A CA 1
ATOM 3885 C C . ALA A 1 496 ? -72.849 -15.260 105.720 1.00 89.88 496 ALA A C 1
ATOM 3887 O O . ALA A 1 496 ? -72.866 -14.762 106.842 1.00 89.88 496 ALA A O 1
ATOM 3888 N N . GLY A 1 497 ? -73.807 -14.996 104.825 1.00 89.31 497 GLY A N 1
ATOM 3889 C CA . GLY A 1 497 ? -75.116 -14.427 105.162 1.00 89.31 497 GLY A CA 1
ATOM 3890 C C . GLY A 1 497 ? -75.916 -15.405 106.007 1.00 89.31 497 GLY A C 1
ATOM 3891 O O . GLY A 1 497 ? -76.148 -15.146 107.180 1.00 89.31 497 GLY A O 1
ATOM 3892 N N . LYS A 1 498 ? -76.188 -16.591 105.454 1.00 90.44 498 LYS A N 1
ATOM 3893 C CA . LYS A 1 498 ? -76.973 -17.641 106.121 1.00 90.44 498 LYS A CA 1
ATOM 3894 C C . LYS A 1 498 ? -76.382 -18.110 107.453 1.00 90.44 498 LYS A C 1
ATOM 3896 O O . LYS A 1 498 ? -77.138 -18.480 108.339 1.00 90.44 498 LYS A O 1
ATOM 3901 N N . LEU A 1 499 ? -75.058 -18.081 107.615 1.00 89.81 499 LEU A N 1
ATOM 3902 C CA . LEU A 1 499 ? -74.408 -18.327 108.905 1.00 89.81 499 LEU A CA 1
ATOM 3903 C C . LEU A 1 499 ? -74.720 -17.225 109.922 1.00 89.81 499 LEU A C 1
ATOM 3905 O O . LEU A 1 499 ? -75.107 -17.562 111.030 1.00 89.81 499 LEU A O 1
ATOM 3909 N N . ARG A 1 500 ? -74.649 -15.941 109.546 1.00 90.94 500 ARG A N 1
ATOM 3910 C CA . ARG A 1 500 ? -75.035 -14.828 110.435 1.00 90.94 500 ARG A CA 1
ATOM 3911 C C . ARG A 1 500 ? -76.524 -14.835 110.770 1.00 90.94 500 ARG A C 1
ATOM 3913 O O . ARG A 1 500 ? -76.881 -14.534 111.902 1.00 90.94 500 ARG A O 1
ATOM 3920 N N . ASP A 1 501 ? -77.375 -15.206 109.815 1.00 89.44 501 ASP A N 1
ATOM 3921 C CA . ASP A 1 501 ? -78.813 -15.367 110.049 1.00 89.44 501 ASP A CA 1
ATOM 3922 C C . ASP A 1 501 ? -79.060 -16.484 111.086 1.00 89.44 501 ASP A C 1
ATOM 3924 O O . ASP A 1 501 ? -79.761 -16.273 112.071 1.00 89.44 501 ASP A O 1
ATOM 3928 N N . LEU A 1 502 ? -78.391 -17.638 110.939 1.00 89.56 502 LEU A N 1
ATOM 3929 C CA . LEU A 1 502 ? -78.448 -18.747 111.902 1.00 89.56 502 LEU A CA 1
ATOM 3930 C C . LEU A 1 502 ? -77.819 -18.403 113.265 1.00 89.56 502 LEU A C 1
ATOM 3932 O O . LEU A 1 502 ? -78.334 -18.829 114.294 1.00 89.56 502 LEU A O 1
ATOM 3936 N N . GLU A 1 503 ? -76.727 -17.638 113.304 1.00 90.56 503 GLU A N 1
ATOM 3937 C CA . GLU A 1 503 ? -76.119 -17.133 114.543 1.00 90.56 503 GLU A CA 1
ATOM 3938 C C . GLU A 1 503 ? -77.077 -16.179 115.276 1.00 90.56 503 GLU A C 1
ATOM 3940 O O . GLU A 1 503 ? -77.221 -16.263 116.496 1.00 90.56 503 GLU A O 1
ATOM 3945 N N . GLN A 1 504 ? -77.794 -15.325 114.540 1.00 89.25 504 GLN A N 1
ATOM 3946 C CA . GLN A 1 504 ? -78.806 -14.426 115.091 1.00 89.25 504 GLN A CA 1
ATOM 3947 C C . GLN A 1 504 ? -80.047 -15.184 115.592 1.00 89.25 504 GLN A C 1
ATOM 3949 O O . GLN A 1 504 ? -80.533 -14.880 116.684 1.00 89.25 504 GLN A O 1
ATOM 3954 N N . ASP A 1 505 ? -80.521 -16.197 114.857 1.00 88.12 505 ASP A N 1
ATOM 3955 C CA . ASP A 1 505 ? -81.581 -17.109 115.312 1.00 88.12 505 ASP A CA 1
ATOM 3956 C C . ASP A 1 505 ? -81.158 -17.853 116.590 1.00 88.12 505 ASP A C 1
ATOM 3958 O O . ASP A 1 505 ? -81.941 -17.967 117.534 1.00 88.12 505 ASP A O 1
ATOM 3962 N N . ILE A 1 506 ? -79.903 -18.311 116.671 1.00 87.56 506 ILE A N 1
ATOM 3963 C CA . ILE A 1 506 ? -79.343 -18.946 117.873 1.00 87.56 506 ILE A CA 1
ATOM 3964 C C . ILE A 1 506 ? -79.342 -17.975 119.063 1.00 87.56 506 ILE A C 1
ATOM 3966 O O . ILE A 1 506 ? -79.686 -18.400 120.166 1.00 87.56 506 ILE A O 1
ATOM 3970 N N . ILE A 1 507 ? -79.009 -16.693 118.875 1.00 89.00 507 ILE A N 1
ATOM 3971 C CA . ILE A 1 507 ? -79.079 -15.679 119.944 1.00 89.00 507 ILE A CA 1
ATOM 3972 C C . ILE A 1 507 ? -80.527 -15.488 120.418 1.00 89.00 507 ILE A C 1
ATOM 3974 O O . ILE A 1 507 ? -80.790 -15.586 121.616 1.00 89.00 507 ILE A O 1
ATOM 3978 N N . VAL A 1 508 ? -81.480 -15.305 119.498 1.00 88.62 508 VAL A N 1
ATOM 3979 C CA . VAL A 1 508 ? -82.908 -15.133 119.834 1.00 88.62 508 VAL A CA 1
ATOM 3980 C C . VAL A 1 508 ? -83.469 -16.370 120.549 1.00 88.62 508 VAL A C 1
ATOM 3982 O O . VAL A 1 508 ? -84.247 -16.244 121.495 1.00 88.62 508 VAL A O 1
ATOM 3985 N N . LEU A 1 509 ? -83.041 -17.575 120.160 1.00 85.62 509 LEU A N 1
ATOM 3986 C CA . LEU A 1 509 ? -83.399 -18.813 120.853 1.00 85.62 509 LEU A CA 1
ATOM 3987 C C . LEU A 1 509 ? -82.789 -18.898 122.262 1.00 85.62 509 LEU A C 1
ATOM 3989 O O . LEU A 1 509 ? -83.470 -19.370 123.171 1.00 85.62 509 LEU A O 1
ATOM 3993 N N . HIS A 1 510 ? -81.564 -18.410 122.485 1.00 88.56 510 HIS A N 1
ATOM 3994 C CA . HIS A 1 510 ? -80.991 -18.324 123.835 1.00 88.56 510 HIS A CA 1
ATOM 3995 C C . HIS A 1 510 ? -81.752 -17.321 124.716 1.00 88.56 510 HIS A C 1
ATOM 3997 O O . HIS A 1 510 ? -82.052 -17.645 125.862 1.00 88.56 510 HIS A O 1
ATOM 4003 N N . GLU A 1 511 ? -82.138 -16.153 124.195 1.00 85.56 511 GLU A N 1
ATOM 4004 C CA . GLU A 1 511 ? -82.970 -15.178 124.924 1.00 85.56 511 GLU A CA 1
ATOM 4005 C C . GLU A 1 511 ? -84.365 -15.747 125.260 1.00 85.56 511 GLU A C 1
ATOM 4007 O O . GLU A 1 511 ? -84.879 -15.561 126.369 1.00 85.56 511 GLU A O 1
ATOM 4012 N N . ALA A 1 512 ? -84.969 -16.506 124.338 1.00 83.00 512 ALA A N 1
ATOM 4013 C CA . ALA A 1 512 ? -86.237 -17.202 124.563 1.00 83.00 512 ALA A CA 1
ATOM 4014 C C . ALA A 1 512 ? -86.126 -18.316 125.626 1.00 83.00 512 ALA A C 1
ATOM 4016 O O . ALA A 1 512 ? -87.033 -18.488 126.443 1.00 83.00 512 ALA A O 1
ATOM 4017 N N . VAL A 1 513 ? -85.008 -19.051 125.663 1.00 85.62 513 VAL A N 1
ATOM 4018 C CA . VAL A 1 513 ? -84.730 -20.039 126.719 1.00 85.62 513 VAL A CA 1
ATOM 4019 C C . VAL A 1 513 ? -84.499 -19.345 128.061 1.00 85.62 513 VAL A C 1
ATOM 4021 O O . VAL A 1 513 ? -85.154 -19.701 129.036 1.00 85.62 513 VAL A O 1
ATOM 4024 N N . GLU A 1 514 ? -83.656 -18.313 128.125 1.00 85.94 514 GLU A N 1
ATOM 4025 C CA . GLU A 1 514 ? -83.330 -17.614 129.375 1.00 85.94 514 GLU A CA 1
ATOM 4026 C C . GLU A 1 514 ? -84.570 -16.934 129.996 1.00 85.94 514 GLU A C 1
ATOM 4028 O O . GLU A 1 514 ? -84.769 -16.958 131.213 1.00 85.94 514 GLU A O 1
ATOM 4033 N N . THR A 1 515 ? -85.463 -16.375 129.172 1.00 84.69 515 THR A N 1
ATOM 4034 C CA . THR A 1 515 ? -86.754 -15.838 129.639 1.00 84.69 515 THR A CA 1
ATOM 4035 C C . THR A 1 515 ? -87.721 -16.936 130.092 1.00 84.69 515 THR A C 1
ATOM 4037 O O . THR A 1 515 ? -88.399 -16.761 131.109 1.00 84.69 515 THR A O 1
ATOM 4040 N N . SER A 1 516 ? -87.738 -18.097 129.426 1.00 79.31 516 SER A N 1
ATOM 4041 C CA . SER A 1 516 ? -88.496 -19.271 129.879 1.00 79.31 516 SER A CA 1
ATOM 4042 C C . SER A 1 516 ? -87.965 -19.836 131.205 1.00 79.31 516 SER A C 1
ATOM 4044 O O . SER A 1 516 ? -88.758 -20.243 132.056 1.00 79.31 516 SER A O 1
ATOM 4046 N N . GLU A 1 517 ? -86.648 -19.852 131.418 1.00 84.06 517 GLU A N 1
ATOM 4047 C CA . GLU A 1 517 ? -86.025 -20.279 132.677 1.00 84.06 517 GLU A CA 1
ATOM 4048 C C . GLU A 1 517 ? -86.328 -19.299 133.815 1.00 84.06 517 GLU A C 1
ATOM 4050 O O . GLU A 1 517 ? -86.738 -19.727 134.894 1.00 84.06 517 GLU A O 1
ATOM 4055 N N . LYS A 1 518 ? -86.244 -17.984 133.571 1.00 84.62 518 LYS A N 1
ATOM 4056 C CA . LYS A 1 518 ? -86.656 -16.950 134.541 1.00 84.62 518 LYS A CA 1
ATOM 4057 C C . LYS A 1 518 ? -88.123 -17.111 134.959 1.00 84.62 518 LYS A C 1
ATOM 4059 O O . LYS A 1 518 ? -88.422 -17.081 136.153 1.00 84.62 518 LYS A O 1
ATOM 4064 N N . ALA A 1 519 ? -89.027 -17.348 134.005 1.00 79.31 519 ALA A N 1
ATOM 4065 C CA . ALA A 1 519 ? -90.443 -17.595 134.287 1.00 79.31 519 ALA A CA 1
ATOM 4066 C C . ALA A 1 519 ? -90.673 -18.899 135.077 1.00 79.31 519 ALA A C 1
ATOM 4068 O O . ALA A 1 519 ? -91.472 -18.924 136.015 1.00 79.31 519 ALA A O 1
ATOM 4069 N N . ARG A 1 520 ? -89.941 -19.971 134.741 1.00 81.06 520 ARG A N 1
ATOM 4070 C CA . ARG A 1 520 ? -89.974 -21.255 135.459 1.00 81.06 520 ARG A CA 1
ATOM 4071 C C . ARG A 1 520 ? -89.488 -21.113 136.904 1.00 81.06 520 ARG A C 1
ATOM 4073 O O . ARG A 1 520 ? -90.142 -21.626 137.808 1.00 81.06 520 ARG A O 1
ATOM 4080 N N . ASN A 1 521 ? -88.386 -20.399 137.122 1.00 84.81 521 ASN A N 1
ATOM 4081 C CA . ASN A 1 521 ? -87.813 -20.187 138.451 1.00 84.81 521 ASN A CA 1
ATOM 4082 C C . ASN A 1 521 ? -88.778 -19.389 139.341 1.00 84.81 521 ASN A C 1
ATOM 4084 O O . ASN A 1 521 ? -89.094 -19.837 140.443 1.00 84.81 521 ASN A O 1
ATOM 4088 N N . TRP A 1 522 ? -89.350 -18.293 138.827 1.00 80.31 522 TRP A N 1
ATOM 4089 C CA . TRP A 1 522 ? -90.383 -17.526 139.535 1.00 80.31 522 TRP A CA 1
ATOM 4090 C C . TRP A 1 522 ? -91.598 -18.388 139.916 1.00 80.31 522 TRP A C 1
ATOM 4092 O O . TRP A 1 522 ? -92.076 -18.315 141.048 1.00 80.31 522 TRP A O 1
ATOM 4102 N N . ALA A 1 523 ? -92.067 -19.262 139.017 1.00 76.50 523 ALA A N 1
ATOM 4103 C CA . ALA A 1 523 ? -93.159 -20.185 139.326 1.00 76.50 523 ALA A CA 1
ATOM 4104 C C . ALA A 1 523 ? -92.802 -21.144 140.481 1.00 76.50 523 ALA A C 1
ATOM 4106 O O . ALA A 1 523 ? -93.615 -21.335 141.385 1.00 76.50 523 ALA A O 1
ATOM 4107 N N . THR A 1 524 ? -91.576 -21.685 140.511 1.00 81.44 524 THR A N 1
ATOM 4108 C CA . THR A 1 524 ? -91.122 -22.539 141.626 1.00 81.44 524 THR A CA 1
ATOM 4109 C C . THR A 1 524 ? -90.931 -21.777 142.943 1.00 81.44 524 THR A C 1
ATOM 4111 O O . THR A 1 524 ? -91.149 -22.345 144.012 1.00 81.44 524 THR A O 1
ATOM 4114 N N . GLU A 1 525 ? -90.580 -20.488 142.913 1.00 81.88 525 GLU A N 1
ATOM 4115 C CA . GLU A 1 525 ? -90.546 -19.648 144.121 1.00 81.88 525 GLU A CA 1
ATOM 4116 C C . GLU A 1 525 ? -91.956 -19.424 144.693 1.00 81.88 525 GLU A C 1
ATOM 4118 O O . GLU A 1 525 ? -92.154 -19.548 145.903 1.00 81.88 525 GLU A O 1
ATOM 4123 N N . GLN A 1 526 ? -92.955 -19.169 143.836 1.00 77.44 526 GLN A N 1
ATOM 4124 C CA . GLN A 1 526 ? -94.357 -19.044 144.260 1.00 77.44 526 GLN A CA 1
ATOM 4125 C C . GLN A 1 526 ? -94.914 -20.360 144.831 1.00 77.44 526 GLN A C 1
ATOM 4127 O O . GLN A 1 526 ? -95.600 -20.342 145.853 1.00 77.44 526 GLN A O 1
ATOM 4132 N N . GLU A 1 527 ? -94.595 -21.503 144.216 1.00 74.06 527 GLU A N 1
ATOM 4133 C CA . GLU A 1 527 ? -95.009 -22.828 144.701 1.00 74.06 527 GLU A CA 1
ATOM 4134 C C . GLU A 1 527 ? -94.436 -23.126 146.099 1.00 74.06 527 GLU A C 1
ATOM 4136 O O . GLU A 1 527 ? -95.170 -23.541 147.000 1.00 74.06 527 GLU A O 1
ATOM 4141 N N . ASN A 1 528 ? -93.150 -22.827 146.322 1.00 81.56 528 ASN A N 1
ATOM 4142 C CA . ASN A 1 528 ? -92.511 -22.979 147.632 1.00 81.56 528 ASN A CA 1
ATOM 4143 C C . ASN A 1 528 ? -93.117 -22.047 148.701 1.00 81.56 528 ASN A C 1
ATOM 4145 O O . ASN A 1 528 ? -93.309 -22.473 149.840 1.00 81.56 528 ASN A O 1
ATOM 4149 N N . LEU A 1 529 ? -93.467 -20.804 148.349 1.00 86.12 529 LEU A N 1
ATOM 4150 C CA . LEU A 1 529 ? -94.089 -19.857 149.282 1.00 86.12 529 LEU A CA 1
ATOM 4151 C C . LEU A 1 529 ? -95.495 -20.306 149.715 1.00 86.12 529 LEU A C 1
ATOM 4153 O O . LEU A 1 529 ? -95.821 -20.268 150.903 1.00 86.12 529 LEU A O 1
ATOM 4157 N N . LEU A 1 530 ? -96.319 -20.773 148.770 1.00 75.94 530 LEU A N 1
ATOM 4158 C CA . LEU A 1 530 ? -97.647 -21.330 149.059 1.00 75.94 530 LEU A CA 1
ATOM 4159 C C . LEU A 1 530 ? -97.552 -22.592 149.924 1.00 75.94 530 LEU A C 1
ATOM 4161 O O . LEU A 1 530 ? -98.341 -22.776 150.853 1.00 75.94 530 LEU A O 1
ATOM 4165 N N . ARG A 1 531 ? -96.552 -23.439 149.661 1.00 81.50 531 ARG A N 1
ATOM 4166 C CA . ARG A 1 531 ? -96.265 -24.617 150.478 1.00 81.50 531 ARG A CA 1
ATOM 4167 C C . ARG A 1 531 ? -95.904 -24.244 151.918 1.00 81.50 531 ARG A C 1
ATOM 4169 O O . ARG A 1 531 ? -96.483 -24.822 152.834 1.00 81.50 531 ARG A O 1
ATOM 4176 N N . GLN A 1 532 ? -95.023 -23.263 152.128 1.00 79.44 532 GLN A N 1
ATOM 4177 C CA . GLN A 1 532 ? -94.676 -22.796 153.475 1.00 79.44 532 GLN A CA 1
ATOM 4178 C C . GLN A 1 532 ? -95.916 -22.289 154.231 1.00 79.44 532 GLN A C 1
ATOM 4180 O O . GLN A 1 532 ? -96.116 -22.650 155.388 1.00 79.44 532 GLN A O 1
ATOM 4185 N N . GLN A 1 533 ? -96.798 -21.527 153.573 1.00 78.31 533 GLN A N 1
ATOM 4186 C CA . GLN A 1 533 ? -98.056 -21.077 154.184 1.00 78.31 533 GLN A CA 1
ATOM 4187 C C . GLN A 1 533 ? -98.982 -22.246 154.563 1.00 78.31 533 GLN A C 1
ATOM 4189 O O . GLN A 1 533 ? -99.647 -22.189 155.597 1.00 78.31 533 GLN A O 1
ATOM 4194 N N . SER A 1 534 ? -99.016 -23.327 153.776 1.00 71.81 534 SER A N 1
ATOM 4195 C CA . SER A 1 534 ? -99.757 -24.544 154.140 1.00 71.81 534 SER A CA 1
ATOM 4196 C C . SER A 1 534 ? -99.157 -25.234 155.369 1.00 71.81 534 SER A C 1
ATOM 4198 O O . SER A 1 534 ? -99.892 -25.590 156.287 1.00 71.81 534 SER A O 1
ATOM 4200 N N . GLU A 1 535 ? -97.830 -25.382 155.419 1.00 79.69 535 GLU A N 1
ATOM 4201 C CA . GLU A 1 535 ? -97.122 -26.012 156.542 1.00 79.69 535 GLU A CA 1
ATOM 4202 C C . GLU A 1 535 ? -97.261 -25.182 157.844 1.00 79.69 535 GLU A C 1
ATOM 4204 O O . GLU A 1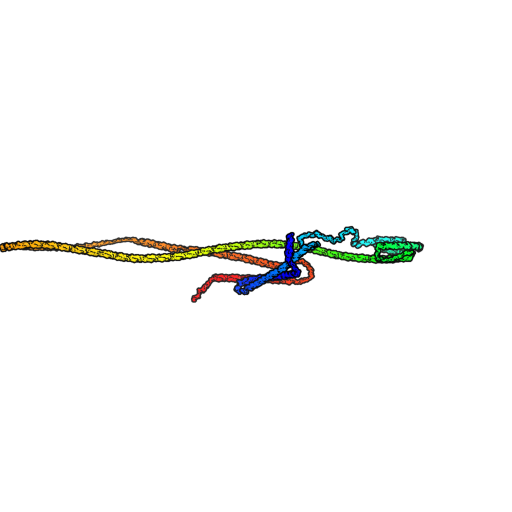 535 ? -97.412 -25.748 158.931 1.00 79.69 535 GLU A O 1
ATOM 4209 N N . GLU A 1 536 ? -9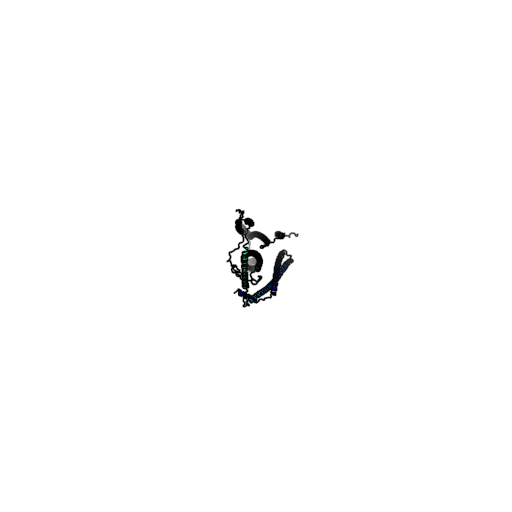7.324 -23.847 157.748 1.00 75.50 536 GLU A N 1
ATOM 4210 C CA . GLU A 1 536 ? -97.638 -22.945 158.869 1.00 75.50 536 GLU A CA 1
ATOM 4211 C C . GLU A 1 536 ? -99.105 -23.049 159.333 1.00 75.50 536 GLU A C 1
ATOM 4213 O O . GLU A 1 536 ? -99.362 -23.077 160.540 1.00 75.50 536 GLU A O 1
ATOM 4218 N N . ASN A 1 537 ? -100.072 -23.163 158.413 1.00 73.25 537 ASN A N 1
ATOM 4219 C CA . ASN A 1 537 ? -101.489 -23.360 158.752 1.00 73.25 537 ASN A CA 1
ATOM 4220 C C . ASN A 1 537 ? -101.731 -24.714 159.447 1.00 73.25 537 ASN A C 1
ATOM 4222 O O . ASN A 1 537 ? -102.402 -24.766 160.482 1.00 73.25 537 ASN A O 1
ATOM 4226 N N . ASP A 1 538 ? -101.120 -25.797 158.958 1.00 76.31 538 ASP A N 1
ATOM 4227 C CA . ASP A 1 538 ? -101.171 -27.119 159.601 1.00 76.31 538 ASP A CA 1
ATOM 4228 C C . ASP A 1 538 ? -100.558 -27.103 161.013 1.00 76.31 538 ASP A C 1
ATOM 4230 O O . ASP A 1 538 ? -101.001 -27.831 161.908 1.00 76.31 538 ASP A O 1
ATOM 4234 N N . ALA A 1 539 ? -99.535 -26.271 161.239 1.00 80.25 539 ALA A N 1
ATOM 4235 C CA . ALA A 1 539 ? -98.934 -26.072 162.556 1.00 80.25 539 ALA A CA 1
ATOM 4236 C C . ALA A 1 539 ? -99.817 -25.240 163.509 1.00 80.25 539 ALA A C 1
ATOM 4238 O O . ALA A 1 539 ? -99.711 -25.408 164.726 1.00 80.25 539 ALA A O 1
ATOM 4239 N N . GLN A 1 540 ? -100.695 -24.372 162.992 1.00 77.25 540 GLN A N 1
ATOM 4240 C CA . GLN A 1 540 ? -101.712 -23.679 163.795 1.00 77.25 540 GLN A CA 1
ATOM 4241 C C . GLN A 1 540 ? -102.875 -24.610 164.161 1.00 77.25 540 GLN A C 1
ATOM 4243 O O . GLN A 1 540 ? -103.257 -24.658 165.331 1.00 77.25 540 GLN A O 1
ATOM 4248 N N . MET A 1 541 ? -103.372 -25.412 163.212 1.00 67.75 541 MET A N 1
ATOM 4249 C CA . MET A 1 541 ? -104.425 -26.408 163.468 1.00 67.75 541 MET A CA 1
ATOM 4250 C C . MET A 1 541 ? -104.037 -27.367 164.601 1.00 67.75 541 MET A C 1
ATOM 4252 O O . MET A 1 541 ? -104.775 -27.501 165.572 1.00 67.75 541 MET A O 1
ATOM 4256 N N . LYS A 1 542 ? -102.816 -27.920 164.566 1.00 79.94 542 LYS A N 1
ATOM 4257 C CA . LYS A 1 542 ? -102.302 -28.822 165.617 1.00 79.94 542 LYS A CA 1
ATOM 4258 C C . LYS A 1 542 ? -102.219 -28.189 167.014 1.00 79.94 542 LYS A C 1
ATOM 4260 O O . LYS A 1 542 ? -102.226 -28.923 167.999 1.00 79.94 542 LYS A O 1
ATOM 4265 N N . LYS A 1 543 ? -102.134 -26.856 167.124 1.00 78.38 543 LYS A N 1
ATOM 4266 C CA . LYS A 1 543 ? -102.205 -26.147 168.417 1.00 78.38 543 LYS A CA 1
ATOM 4267 C C . LYS A 1 543 ? -103.648 -26.019 168.896 1.00 78.38 543 LYS A C 1
ATOM 4269 O O . LYS A 1 543 ? -103.925 -26.370 170.036 1.00 78.38 543 LYS A O 1
ATOM 4274 N N . MET A 1 544 ? -104.561 -25.615 168.010 1.00 68.25 544 MET A N 1
ATOM 4275 C CA . MET A 1 544 ? -105.999 -25.567 168.305 1.00 68.25 544 MET A CA 1
ATOM 4276 C C . MET A 1 544 ? -106.540 -26.943 168.728 1.00 68.25 544 MET A C 1
ATOM 4278 O O . MET A 1 544 ? -107.282 -27.027 169.701 1.00 68.25 544 MET A O 1
ATOM 4282 N N . ASP A 1 545 ? -106.123 -28.028 168.068 1.00 76.19 545 ASP A N 1
ATOM 4283 C CA . ASP A 1 545 ? -106.510 -29.395 168.444 1.00 76.19 545 ASP A CA 1
ATOM 4284 C C . ASP A 1 545 ? -105.983 -29.796 169.837 1.00 76.19 545 ASP A C 1
ATOM 4286 O O . ASP A 1 545 ? -106.700 -30.426 170.614 1.00 76.19 545 ASP A O 1
ATOM 4290 N N . ALA A 1 546 ? -104.756 -29.393 170.193 1.00 79.50 546 ALA A N 1
ATOM 4291 C CA . ALA A 1 546 ? -104.189 -29.643 171.520 1.00 79.50 546 ALA A CA 1
ATOM 4292 C C . ALA A 1 546 ? -104.903 -28.837 172.623 1.00 79.50 546 ALA A C 1
ATOM 4294 O O . ALA A 1 546 ? -105.223 -29.386 173.678 1.00 79.50 546 ALA A O 1
ATOM 4295 N N . GLU A 1 547 ? -105.213 -27.563 172.365 1.00 78.62 547 GLU A N 1
ATOM 4296 C CA . GLU A 1 547 ? -106.011 -26.713 173.260 1.00 78.62 547 GLU A CA 1
ATOM 4297 C C . GLU A 1 547 ? -107.437 -27.273 173.443 1.00 78.62 547 GLU A C 1
ATOM 4299 O O . GLU A 1 547 ? -107.975 -27.267 174.553 1.00 78.62 547 GLU A O 1
ATOM 4304 N N . LEU A 1 548 ? -108.037 -27.833 172.385 1.00 73.25 548 LEU A N 1
ATOM 4305 C CA . LEU A 1 548 ? -109.338 -28.504 172.452 1.00 73.25 548 LEU A CA 1
ATOM 4306 C C . LEU A 1 548 ? -109.308 -29.783 173.299 1.00 73.25 548 LEU A C 1
ATOM 4308 O O . LEU A 1 548 ? -110.266 -30.017 174.036 1.00 73.25 548 LEU A O 1
ATOM 4312 N N . GLU A 1 549 ? -108.250 -30.597 173.244 1.00 79.38 549 GLU A N 1
ATOM 4313 C CA . GLU A 1 549 ? -108.135 -31.778 174.116 1.00 79.38 549 GLU A CA 1
ATOM 4314 C C . GLU A 1 549 ? -107.832 -31.416 175.578 1.00 79.38 549 GLU A C 1
ATOM 4316 O O . GLU A 1 549 ? -108.389 -32.034 176.487 1.00 79.38 549 GLU A O 1
ATOM 4321 N N . GLU A 1 550 ? -107.056 -30.360 175.846 1.00 80.81 550 GLU A N 1
ATOM 4322 C CA . GLU A 1 550 ? -106.881 -29.852 177.216 1.00 80.81 550 GLU A CA 1
ATOM 4323 C C . GLU A 1 550 ? -108.219 -29.365 177.811 1.00 80.81 550 GLU A C 1
ATOM 4325 O O . GLU A 1 550 ? -108.533 -29.625 178.977 1.00 80.81 550 GLU A O 1
ATOM 4330 N N . LEU A 1 551 ? -109.057 -28.713 176.998 1.00 75.31 551 LEU A N 1
ATOM 4331 C CA . LEU A 1 551 ? -110.413 -28.318 177.387 1.00 75.31 551 LEU A CA 1
ATOM 4332 C C . LEU A 1 551 ? -111.354 -29.524 177.558 1.00 75.31 551 LEU A C 1
ATOM 4334 O O . LEU A 1 551 ? -112.157 -29.528 178.491 1.00 75.31 551 LEU A O 1
ATOM 4338 N N . ARG A 1 552 ? -111.249 -30.568 176.721 1.00 74.00 552 ARG A N 1
ATOM 4339 C CA . ARG A 1 552 ? -112.021 -31.821 176.871 1.00 74.00 552 ARG A CA 1
ATOM 4340 C C . ARG A 1 552 ? -111.672 -32.550 178.169 1.00 74.00 552 ARG A C 1
ATOM 4342 O O . ARG A 1 552 ? -112.588 -32.962 178.880 1.00 74.00 552 ARG A O 1
ATOM 4349 N N . MET A 1 553 ? -110.386 -32.640 178.514 1.00 74.19 553 MET A N 1
ATOM 4350 C CA . MET A 1 553 ? -109.906 -33.196 179.787 1.00 74.19 553 MET A CA 1
ATOM 4351 C C . MET A 1 553 ? -110.516 -32.453 180.987 1.00 74.19 553 MET A C 1
ATOM 4353 O O . MET A 1 553 ? -111.149 -33.072 181.840 1.00 74.19 553 MET A O 1
ATOM 4357 N N . LYS A 1 554 ? -110.436 -31.116 180.998 1.00 71.88 554 LYS A N 1
ATOM 4358 C CA . LYS A 1 554 ? -111.002 -30.272 182.069 1.00 71.88 554 LYS A CA 1
ATOM 4359 C C . LYS A 1 554 ? -112.526 -30.391 182.188 1.00 71.88 554 LYS A C 1
ATOM 4361 O O . LYS A 1 554 ? -113.065 -30.382 183.292 1.00 71.88 554 LYS A O 1
ATOM 4366 N N . VAL A 1 555 ? -113.238 -30.535 181.067 1.00 70.75 555 VAL A N 1
ATOM 4367 C CA . VAL A 1 555 ? -114.689 -30.802 181.068 1.00 70.75 555 VAL A CA 1
ATOM 4368 C C . VAL A 1 555 ? -115.004 -32.193 181.630 1.00 70.75 555 VAL A C 1
ATOM 4370 O O . VAL A 1 555 ? -115.997 -32.338 182.344 1.00 70.75 555 VAL A O 1
ATOM 4373 N N . ALA A 1 556 ? -114.170 -33.204 181.365 1.00 68.81 556 ALA A N 1
ATOM 4374 C CA . ALA A 1 556 ? -114.346 -34.543 181.925 1.00 68.81 556 ALA A CA 1
ATOM 4375 C C . ALA A 1 556 ? -114.180 -34.550 183.456 1.00 68.81 556 ALA A C 1
ATOM 4377 O O . ALA A 1 556 ? -115.063 -35.060 184.146 1.00 68.81 556 ALA A O 1
ATOM 4378 N N . GLU A 1 557 ? -113.129 -33.920 183.989 1.00 66.88 557 GLU A N 1
ATOM 4379 C CA . GLU A 1 557 ? -112.897 -33.780 185.437 1.00 66.88 557 GLU A CA 1
ATOM 4380 C C . GLU A 1 557 ? -114.096 -33.110 186.129 1.00 66.88 557 GLU A C 1
ATOM 4382 O O . GLU A 1 557 ? -114.765 -33.737 186.958 1.00 66.88 557 GLU A O 1
ATOM 4387 N N . LEU A 1 558 ? -114.466 -31.901 185.683 1.00 65.38 558 LEU A N 1
ATOM 4388 C CA . LEU A 1 558 ? -115.611 -31.144 186.206 1.00 65.38 558 LEU A CA 1
ATOM 4389 C C . LEU A 1 558 ? -116.939 -31.917 186.102 1.00 65.38 558 LEU A C 1
ATOM 4391 O O . LEU A 1 558 ? -117.815 -31.764 186.955 1.00 65.38 558 LEU A O 1
ATOM 4395 N N . SER A 1 559 ? -117.111 -32.776 185.088 1.00 66.75 559 SER A N 1
ATOM 4396 C CA . SER A 1 559 ? -118.323 -33.596 184.957 1.00 66.75 559 SER A CA 1
ATOM 4397 C C . SER A 1 559 ? -118.471 -34.638 186.072 1.00 66.75 559 SER A C 1
ATOM 4399 O O . SER A 1 559 ? -119.597 -34.943 186.466 1.00 66.75 559 SER A O 1
ATOM 4401 N N . THR A 1 560 ? -117.361 -35.145 186.624 1.00 63.12 560 THR A N 1
ATOM 4402 C CA . THR A 1 560 ? -117.384 -36.125 187.724 1.00 63.12 560 THR A CA 1
ATOM 4403 C C . THR A 1 560 ? -117.648 -35.467 189.078 1.00 63.12 560 THR A C 1
ATOM 4405 O O . THR A 1 560 ? -118.461 -35.969 189.859 1.00 63.12 560 THR A O 1
ATOM 4408 N N . GLU A 1 561 ? -117.066 -34.290 189.318 1.00 63.88 561 GLU A N 1
ATOM 4409 C CA . GLU A 1 561 ? -117.317 -33.488 190.521 1.00 63.88 561 GLU A CA 1
ATOM 4410 C C . GLU A 1 561 ? -118.794 -33.064 190.610 1.00 63.88 561 GLU A C 1
ATOM 4412 O O . GLU A 1 561 ? -119.424 -33.197 191.660 1.00 63.88 561 GLU A O 1
ATOM 4417 N N . VAL A 1 562 ? -119.395 -32.668 189.478 1.00 63.31 562 VAL A N 1
ATOM 4418 C CA . VAL A 1 562 ? -120.824 -32.312 189.369 1.00 63.31 562 VAL A CA 1
ATOM 4419 C C . VAL A 1 562 ? -121.771 -33.486 189.666 1.00 63.31 562 VAL A C 1
ATOM 4421 O O . VAL A 1 562 ? -122.929 -33.248 190.018 1.00 63.31 562 VAL A O 1
ATOM 4424 N N . VAL A 1 563 ? -121.328 -34.744 189.559 1.00 64.88 563 VAL A N 1
ATOM 4425 C CA . VAL A 1 563 ? -122.149 -35.912 189.935 1.00 64.88 563 VAL A CA 1
ATOM 4426 C C . VAL A 1 563 ? -122.111 -36.157 191.443 1.00 64.88 563 VAL A C 1
ATOM 4428 O O . VAL A 1 563 ? -123.169 -36.364 192.034 1.00 64.88 563 VAL A O 1
ATOM 4431 N N . MET A 1 564 ? -120.942 -36.072 192.087 1.00 58.50 564 MET A N 1
ATOM 4432 C CA . MET A 1 564 ? -120.854 -36.235 193.548 1.00 58.50 564 MET A CA 1
ATOM 4433 C C . MET A 1 564 ? -121.519 -35.064 194.285 1.00 58.50 564 MET A C 1
ATOM 4435 O O . MET A 1 564 ? -122.352 -35.285 195.163 1.00 58.50 564 MET A O 1
ATOM 4439 N N . ALA A 1 565 ? -121.273 -33.826 193.844 1.00 58.34 565 ALA A N 1
ATOM 4440 C CA . ALA A 1 565 ? -121.895 -32.629 194.414 1.00 58.34 565 ALA A CA 1
ATOM 4441 C C . ALA A 1 565 ? -123.434 -32.603 194.285 1.00 58.34 565 ALA A C 1
ATOM 4443 O O . ALA A 1 565 ? -124.097 -31.868 195.013 1.00 58.34 565 ALA A O 1
ATOM 4444 N N . LYS A 1 566 ? -124.032 -33.409 193.394 1.00 51.03 566 LYS A N 1
ATOM 4445 C CA . LYS A 1 566 ? -125.495 -33.540 193.265 1.00 51.03 566 LYS A CA 1
ATOM 4446 C C . LYS A 1 566 ? -126.144 -34.485 194.276 1.00 51.03 566 LYS A C 1
ATOM 4448 O O . LYS A 1 566 ? -127.357 -34.413 194.429 1.00 51.03 566 LYS A O 1
ATOM 4453 N N . ALA A 1 567 ? -125.385 -35.336 194.967 1.00 54.91 567 ALA A N 1
ATOM 4454 C CA . ALA A 1 567 ? -125.932 -36.209 196.008 1.00 54.91 567 ALA A CA 1
ATOM 4455 C C . ALA A 1 567 ? -126.071 -35.497 197.368 1.00 54.91 567 ALA A C 1
ATOM 4457 O O . ALA A 1 567 ? -126.951 -35.835 198.155 1.00 54.91 567 ALA A O 1
ATOM 4458 N N . GLU A 1 568 ? -125.224 -34.500 197.638 1.00 53.19 568 GLU A N 1
ATOM 4459 C CA . GLU A 1 568 ? -125.189 -33.778 198.921 1.00 53.19 568 GLU A CA 1
ATOM 4460 C C . GLU A 1 568 ? -126.088 -32.523 198.935 1.00 53.19 568 GLU A C 1
ATOM 4462 O O . GLU A 1 568 ? -126.480 -32.045 199.999 1.00 53.19 568 GLU A O 1
ATOM 4467 N N . LEU A 1 569 ? -126.457 -32.000 197.758 1.00 49.41 569 LEU A N 1
ATOM 4468 C CA . LEU A 1 569 ? -127.178 -30.728 197.614 1.00 49.41 569 LEU A CA 1
ATOM 4469 C C . LEU A 1 569 ? -128.687 -30.810 197.924 1.00 49.41 569 LEU A C 1
ATOM 4471 O O . LEU A 1 569 ? -129.290 -29.807 198.308 1.00 49.41 569 LEU A O 1
ATOM 4475 N N . ASP A 1 570 ? -129.301 -31.991 197.802 1.00 50.59 570 ASP A N 1
ATOM 4476 C CA . ASP A 1 570 ? -130.766 -32.184 197.855 1.00 50.59 570 ASP A CA 1
ATOM 4477 C C . ASP A 1 570 ? -131.382 -32.113 199.275 1.00 50.59 570 ASP A C 1
ATOM 4479 O O . ASP A 1 570 ? -132.570 -32.378 199.461 1.00 50.59 570 ASP A O 1
ATOM 4483 N N . ILE A 1 571 ? -130.599 -31.721 200.291 1.00 45.12 571 ILE A N 1
ATOM 4484 C CA . ILE A 1 571 ? -131.064 -31.533 201.680 1.00 45.12 571 ILE A CA 1
ATOM 4485 C C . ILE A 1 571 ? -130.910 -30.074 202.183 1.00 45.12 571 ILE A C 1
ATOM 4487 O O . ILE A 1 571 ? -131.573 -29.711 203.157 1.00 45.12 571 ILE A O 1
ATOM 4491 N N . ALA A 1 572 ? -130.122 -29.191 201.536 1.00 31.36 572 ALA A N 1
ATOM 4492 C CA . ALA A 1 572 ? -129.828 -27.849 202.084 1.00 31.36 572 ALA A CA 1
ATOM 4493 C C . ALA A 1 572 ? -129.600 -26.692 201.063 1.00 31.36 572 ALA A C 1
ATOM 4495 O O . ALA A 1 572 ? -128.477 -26.369 200.698 1.00 31.36 572 ALA A O 1
ATOM 4496 N N . TYR A 1 573 ? -130.690 -26.001 200.694 1.00 36.53 573 TYR A N 1
ATOM 4497 C CA . TYR A 1 573 ? -130.822 -24.551 200.384 1.00 36.53 573 TYR A CA 1
ATOM 4498 C C . TYR A 1 573 ? -129.593 -23.667 199.978 1.00 36.53 573 TYR A C 1
ATOM 4500 O O . TYR A 1 573 ? -128.783 -23.318 200.831 1.00 36.53 573 TYR A O 1
ATOM 4508 N N . GLY A 1 574 ? -129.673 -22.990 198.805 1.00 32.41 574 GLY A N 1
ATOM 4509 C CA . GLY A 1 574 ? -129.657 -21.496 198.782 1.00 32.41 574 GLY A CA 1
ATOM 4510 C C . GLY A 1 574 ? -128.784 -20.646 197.800 1.00 32.41 574 GLY A C 1
ATOM 4511 O O . GLY A 1 574 ? -127.608 -20.435 198.040 1.00 32.41 574 GLY A O 1
ATOM 4512 N N . SER A 1 575 ? -129.452 -19.917 196.874 1.00 35.16 575 SER A N 1
ATOM 4513 C CA . SER A 1 575 ? -129.308 -18.446 196.587 1.00 35.16 575 SER A CA 1
ATOM 4514 C C . SER A 1 575 ? -128.190 -17.764 195.705 1.00 35.16 575 SER A C 1
ATOM 4516 O O . SER A 1 575 ? -127.178 -17.328 196.237 1.00 35.16 575 SER A O 1
ATOM 4518 N N . LYS A 1 576 ? -128.585 -17.338 194.470 1.00 37.94 576 LYS A N 1
ATOM 4519 C CA . LYS A 1 576 ? -128.376 -16.013 193.748 1.00 37.94 576 LYS A CA 1
ATOM 4520 C C . LYS A 1 576 ? -127.015 -15.543 193.099 1.00 37.94 576 LYS A C 1
ATOM 4522 O O . LYS A 1 576 ? -125.951 -15.984 193.498 1.00 37.94 576 LYS A O 1
ATOM 4527 N N . SER A 1 577 ? -127.125 -14.558 192.154 1.00 33.53 577 SER A N 1
ATOM 4528 C CA . SER A 1 577 ? -126.113 -13.761 191.340 1.00 33.53 577 SER A CA 1
ATOM 4529 C C . SER A 1 577 ? -125.478 -14.422 190.064 1.00 33.53 577 SER A C 1
ATOM 4531 O O . SER A 1 577 ? -125.469 -15.646 190.034 1.00 33.53 577 SER A O 1
ATOM 4533 N N . GLU A 1 578 ? -124.970 -13.797 188.946 1.00 31.83 578 GLU A N 1
ATOM 4534 C CA . GLU A 1 578 ? -124.821 -12.396 188.361 1.00 31.83 578 GLU A CA 1
ATOM 4535 C C . GLU A 1 578 ? -124.439 -12.345 186.796 1.00 31.83 578 GLU A C 1
ATOM 4537 O O . GLU A 1 578 ? -124.535 -13.413 186.190 1.00 31.83 578 GLU A O 1
ATOM 4542 N N . ARG A 1 579 ? -124.070 -11.191 186.101 1.00 38.09 579 ARG A N 1
ATOM 4543 C CA . ARG A 1 579 ? -123.718 -10.938 184.600 1.00 38.09 579 ARG A CA 1
ATOM 4544 C C . ARG A 1 579 ? -123.019 -9.532 184.282 1.00 38.09 579 ARG A C 1
ATOM 4546 O O . ARG A 1 579 ? -122.992 -8.774 185.240 1.00 38.09 579 ARG A O 1
ATOM 4553 N N . ALA A 1 580 ? -122.606 -8.942 183.095 1.00 49.78 580 ALA A N 1
ATOM 4554 C CA . ALA A 1 580 ? -121.971 -9.159 181.708 1.00 49.78 580 ALA A CA 1
ATOM 4555 C C . ALA A 1 580 ? -121.982 -7.790 180.842 1.00 49.78 580 ALA A C 1
ATOM 4557 O O . ALA A 1 580 ? -122.745 -6.938 181.286 1.00 49.78 580 ALA A O 1
ATOM 4558 N N . ALA A 1 581 ? -121.386 -7.381 179.656 1.00 48.12 581 ALA A N 1
ATOM 4559 C CA . ALA A 1 581 ? -120.242 -7.627 178.672 1.00 48.12 581 ALA A CA 1
ATOM 4560 C C . ALA A 1 581 ? -120.101 -6.477 177.531 1.00 48.12 581 ALA A C 1
ATOM 4562 O O . ALA A 1 581 ? -121.029 -5.675 177.460 1.00 48.12 581 ALA A O 1
ATOM 4563 N N . ALA A 1 582 ? -119.039 -6.337 176.646 1.00 42.25 582 ALA A N 1
ATOM 4564 C CA . ALA A 1 582 ? -118.805 -5.221 175.591 1.00 42.25 582 ALA A CA 1
ATOM 4565 C C . ALA A 1 582 ? -117.723 -5.415 174.368 1.00 42.25 582 ALA A C 1
ATOM 4567 O O . ALA A 1 582 ? -117.163 -6.507 174.359 1.00 42.25 582 ALA A O 1
ATOM 4568 N N . THR A 1 583 ? -117.412 -4.465 173.356 1.00 51.50 583 THR A N 1
ATOM 4569 C CA . THR A 1 583 ? -116.585 -4.573 171.992 1.00 51.50 583 THR A CA 1
ATOM 4570 C C . THR A 1 583 ? -115.953 -3.294 171.150 1.00 51.50 583 THR A C 1
ATOM 4572 O O . THR A 1 583 ? -116.397 -2.197 171.468 1.00 51.50 583 THR A O 1
ATOM 4575 N N . ALA A 1 584 ? -115.046 -3.346 170.055 1.00 50.16 584 ALA A N 1
ATOM 4576 C CA . ALA A 1 584 ? -114.424 -2.195 169.154 1.00 50.16 584 ALA A CA 1
ATOM 4577 C C . ALA A 1 584 ? -113.685 -2.427 167.678 1.00 50.16 584 ALA A C 1
ATOM 4579 O O . ALA A 1 584 ? -113.697 -3.580 167.260 1.00 50.16 584 ALA A O 1
ATOM 4580 N N . GLN A 1 585 ? -113.086 -1.429 166.856 1.00 50.69 585 GLN A N 1
ATOM 4581 C CA . GLN A 1 585 ? -112.501 -1.472 165.372 1.00 50.69 585 GLN A CA 1
ATOM 4582 C C . GLN A 1 585 ? -111.409 -0.379 164.751 1.00 50.69 585 GLN A C 1
ATOM 4584 O O . GLN A 1 585 ? -111.146 0.572 165.478 1.00 50.69 585 GLN A O 1
ATOM 4589 N N . ALA A 1 586 ? -110.793 -0.422 163.467 1.00 51.41 586 ALA A N 1
ATOM 4590 C CA . ALA A 1 586 ? -109.721 0.530 162.779 1.00 51.41 586 ALA A CA 1
ATOM 4591 C C . ALA A 1 586 ? -109.325 0.543 161.157 1.00 51.41 586 ALA A C 1
ATOM 4593 O O . ALA A 1 586 ? -109.862 -0.330 160.476 1.00 51.41 586 ALA A O 1
ATOM 4594 N N . LYS A 1 587 ? -108.437 1.457 160.509 1.00 46.19 587 LYS A N 1
ATOM 4595 C CA . LYS A 1 587 ? -107.797 1.580 159.040 1.00 46.19 587 LYS A CA 1
ATOM 4596 C C . LYS A 1 587 ? -106.824 2.861 158.691 1.00 46.19 587 LYS A C 1
ATOM 4598 O O . LYS A 1 587 ? -106.742 3.608 159.655 1.00 46.19 587 LYS A O 1
ATOM 4603 N N . ALA A 1 588 ? -106.100 3.360 157.570 1.00 44.56 588 ALA A N 1
ATOM 4604 C CA . ALA A 1 588 ? -105.493 3.188 156.118 1.00 44.56 588 ALA A CA 1
ATOM 4605 C C . ALA A 1 588 ? -104.539 4.459 155.619 1.00 44.56 588 ALA A C 1
ATOM 4607 O O . ALA A 1 588 ? -104.443 5.294 156.510 1.00 44.56 588 ALA A O 1
ATOM 4608 N N . ALA A 1 589 ? -103.827 4.896 154.462 1.00 44.81 589 ALA A N 1
ATOM 4609 C CA . ALA A 1 589 ? -103.300 4.640 153.000 1.00 44.81 589 ALA A CA 1
ATOM 4610 C C . ALA A 1 589 ? -102.211 5.722 152.331 1.00 44.81 589 ALA A C 1
ATOM 4612 O O . ALA A 1 589 ? -101.861 6.621 153.088 1.00 44.81 589 ALA A O 1
ATOM 4613 N N . ALA A 1 590 ? -101.656 5.729 151.023 1.00 44.78 590 ALA A N 1
ATOM 4614 C CA . ALA A 1 590 ? -100.523 6.647 150.390 1.00 44.78 590 ALA A CA 1
ATOM 4615 C C . ALA A 1 590 ? -100.255 6.883 148.764 1.00 44.78 590 ALA A C 1
ATOM 4617 O O . ALA A 1 590 ? -101.015 6.285 148.009 1.00 44.78 590 ALA A O 1
ATOM 4618 N N . LEU A 1 591 ? -99.247 7.705 148.184 1.00 41.62 591 LEU A N 1
ATOM 4619 C CA . LEU A 1 591 ? -98.906 8.054 146.670 1.00 41.62 591 LEU A CA 1
ATOM 4620 C C . LEU A 1 591 ? -97.506 8.797 146.165 1.00 41.62 591 LEU A C 1
ATOM 4622 O O . LEU A 1 591 ? -96.741 9.137 147.061 1.00 41.62 591 LEU A O 1
ATOM 4626 N N . ALA A 1 592 ? -97.133 9.082 144.824 1.00 48.69 592 ALA A N 1
ATOM 4627 C CA . ALA A 1 592 ? -95.811 9.706 144.211 1.00 48.69 592 ALA A CA 1
ATOM 4628 C C . ALA A 1 592 ? -95.672 10.326 142.674 1.00 48.69 592 ALA A C 1
ATOM 4630 O O . ALA A 1 592 ? -96.679 10.233 141.977 1.00 48.69 592 ALA A O 1
ATOM 4631 N N . LEU A 1 593 ? -94.520 10.941 142.109 1.00 49.72 593 LEU A N 1
ATOM 4632 C CA . LEU A 1 593 ? -94.243 11.547 140.665 1.00 49.72 593 LEU A CA 1
ATOM 4633 C C . LEU A 1 593 ? -92.757 12.051 140.127 1.00 49.72 593 LEU A C 1
ATOM 4635 O O . LEU A 1 593 ? -91.866 12.086 140.970 1.00 49.72 593 LEU A O 1
ATOM 4639 N N . GLU A 1 594 ? -92.440 12.480 138.817 1.00 48.12 594 GLU A N 1
ATOM 4640 C CA . GLU A 1 594 ? -91.057 12.843 138.142 1.00 48.12 594 GLU A CA 1
ATOM 4641 C C . GLU A 1 594 ? -90.866 13.817 136.816 1.00 48.12 594 GLU A C 1
ATOM 4643 O O . GLU A 1 594 ? -91.914 14.179 136.273 1.00 48.12 594 GLU A O 1
ATOM 4648 N N . LYS A 1 595 ? -89.619 14.243 136.268 1.00 50.16 595 LYS A N 1
ATOM 4649 C CA . LYS A 1 595 ? -89.144 14.713 134.813 1.00 50.16 595 LYS A CA 1
ATOM 4650 C C . LYS A 1 595 ? -87.773 15.569 134.500 1.00 50.16 595 LYS A C 1
ATOM 4652 O O . LYS A 1 595 ? -87.215 16.072 135.467 1.00 50.16 595 LYS A O 1
ATOM 4657 N N . ALA A 1 596 ? -87.220 15.780 133.217 1.00 46.62 596 ALA A N 1
ATOM 4658 C CA . ALA A 1 596 ? -85.937 16.568 132.754 1.00 46.62 596 ALA A CA 1
ATOM 4659 C C . ALA A 1 596 ? -85.651 16.991 131.186 1.00 46.62 596 ALA A C 1
ATOM 4661 O O . ALA A 1 596 ? -86.478 16.590 130.372 1.00 46.62 596 ALA A O 1
ATOM 4662 N N . ASN A 1 597 ? -84.568 17.768 130.707 1.00 47.50 597 ASN A N 1
ATOM 4663 C CA . ASN A 1 597 ? -84.247 18.246 129.241 1.00 47.50 597 ASN A CA 1
ATOM 4664 C C . ASN A 1 597 ? -82.855 19.003 128.757 1.00 47.50 597 ASN A C 1
ATOM 4666 O O . ASN A 1 597 ? -82.279 19.699 129.586 1.00 47.50 597 ASN A O 1
ATOM 4670 N N . LYS A 1 598 ? -82.445 19.030 127.413 1.00 48.22 598 LYS A N 1
ATOM 4671 C CA . LYS A 1 598 ? -81.659 19.997 126.438 1.00 48.22 598 LYS A CA 1
ATOM 4672 C C . LYS A 1 598 ? -80.117 19.983 125.899 1.00 48.22 598 LYS A C 1
ATOM 4674 O O . LYS A 1 598 ? -79.325 19.190 126.384 1.00 48.22 598 LYS A O 1
ATOM 4679 N N . GLN A 1 599 ? -79.717 20.807 124.836 1.00 47.03 599 GLN A N 1
ATOM 4680 C CA . GLN A 1 599 ? -78.456 20.899 123.910 1.00 47.03 599 GLN A CA 1
ATOM 4681 C C . GLN A 1 599 ? -78.328 22.263 123.026 1.00 47.03 599 GLN A C 1
ATOM 4683 O O . GLN A 1 599 ? -79.204 23.074 123.373 1.00 47.03 599 GLN A O 1
ATOM 4688 N N . PRO A 1 600 ? -77.528 22.636 121.900 1.00 52.22 600 PRO A N 1
ATOM 4689 C CA . PRO A 1 600 ? -76.245 22.277 121.077 1.00 52.22 600 PRO A CA 1
ATOM 4690 C C . PRO A 1 600 ? -75.327 23.420 120.323 1.00 52.22 600 PRO A C 1
ATOM 4692 O O . PRO A 1 600 ? -75.757 24.569 120.344 1.00 52.22 600 PRO A O 1
ATOM 4695 N N . GLN A 1 601 ? -74.165 23.182 119.569 1.00 39.16 601 GLN A N 1
ATOM 4696 C CA . GLN A 1 601 ? -73.433 24.147 118.579 1.00 39.16 601 GLN A CA 1
ATOM 4697 C C . GLN A 1 601 ? -72.173 23.693 117.638 1.00 39.16 601 GLN A C 1
ATOM 4699 O O . GLN A 1 601 ? -71.387 22.881 118.108 1.00 39.16 601 GLN A O 1
ATOM 4704 N N . SER A 1 602 ? -71.898 24.315 116.420 1.00 39.94 602 SER A N 1
ATOM 4705 C CA . SER A 1 602 ? -70.613 24.597 115.556 1.00 39.94 602 SER A CA 1
ATOM 4706 C C . SER A 1 602 ? -69.653 23.511 114.860 1.00 39.94 602 SER A C 1
ATOM 4708 O O . SER A 1 602 ? -69.774 22.380 115.304 1.00 39.94 602 SER A O 1
ATOM 4710 N N . ILE A 1 603 ? -68.649 23.652 113.887 1.00 43.31 603 ILE A N 1
ATOM 4711 C CA . ILE A 1 603 ? -68.095 24.522 112.716 1.00 43.31 603 ILE A CA 1
ATOM 4712 C C . ILE A 1 603 ? -66.851 23.833 111.926 1.00 43.31 603 ILE A C 1
ATOM 4714 O O . ILE A 1 603 ? -66.230 23.021 112.597 1.00 43.31 603 ILE A O 1
ATOM 4718 N N . ASP A 1 604 ? -66.419 24.111 110.625 1.00 40.94 604 ASP A N 1
ATOM 4719 C C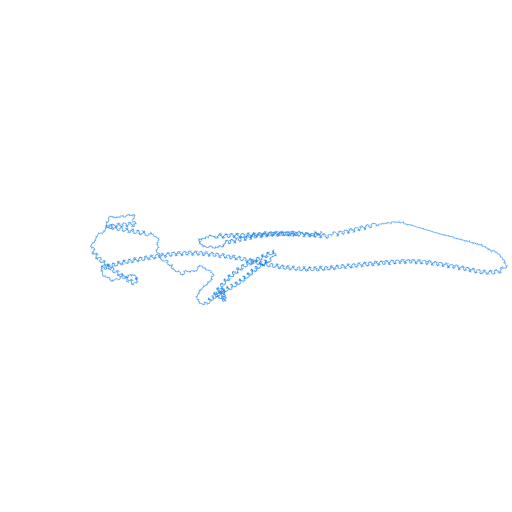A . ASP A 1 604 ? -65.231 23.433 109.890 1.00 40.94 604 ASP A CA 1
ATOM 4720 C C . ASP A 1 604 ? -64.617 23.972 108.488 1.00 40.94 604 ASP A C 1
ATOM 4722 O O . ASP A 1 604 ? -65.225 24.869 107.897 1.00 40.94 604 ASP A O 1
ATOM 4726 N N . PRO A 1 605 ? -63.464 23.456 107.896 1.00 53.78 605 PRO A N 1
ATOM 4727 C CA . PRO A 1 605 ? -62.668 24.078 106.775 1.00 53.78 605 PRO A CA 1
ATOM 4728 C C . PRO A 1 605 ? -62.317 23.280 105.445 1.00 53.78 605 PRO A C 1
ATOM 4730 O O . PRO A 1 605 ? -61.156 23.246 105.029 1.00 53.78 605 PRO A O 1
ATOM 4733 N N . GLY A 1 606 ? -63.246 22.656 104.703 1.00 57.28 606 GLY A N 1
ATOM 4734 C CA . GLY A 1 606 ? -62.886 21.729 103.586 1.00 57.28 606 GLY A CA 1
ATOM 4735 C C . GLY A 1 606 ? -62.373 22.288 102.226 1.00 57.28 606 GLY A C 1
ATOM 4736 O O . GLY A 1 606 ? -61.650 21.596 101.508 1.00 57.28 606 GLY A O 1
ATOM 4737 N N . LEU A 1 607 ? -62.734 23.516 101.832 1.00 57.41 607 LEU A N 1
ATOM 4738 C CA . LEU A 1 607 ? -62.794 23.934 100.408 1.00 57.41 607 LEU A CA 1
ATOM 4739 C C . LEU A 1 607 ? -61.456 24.267 99.701 1.00 57.41 607 LEU A C 1
ATOM 4741 O O . LEU A 1 607 ? -61.427 24.391 98.479 1.00 57.41 607 LEU A O 1
ATOM 4745 N N . LEU A 1 608 ? -60.344 24.411 100.430 1.00 55.19 608 LEU A N 1
ATOM 4746 C CA . LEU A 1 608 ? -59.038 24.776 99.842 1.00 55.19 608 LEU A CA 1
ATOM 4747 C C . LEU A 1 608 ? -58.276 23.585 99.232 1.00 55.19 608 LEU A C 1
ATOM 4749 O O . LEU A 1 608 ? -57.473 23.773 98.320 1.00 55.19 608 LEU A O 1
ATOM 4753 N N . SER A 1 609 ? -58.540 22.363 99.706 1.00 66.75 609 SER A N 1
ATOM 4754 C CA . SER A 1 609 ? -57.879 21.140 99.221 1.00 66.75 609 SER A CA 1
ATOM 4755 C C . SER A 1 609 ? -58.239 20.821 97.764 1.00 66.75 609 SER A C 1
ATOM 4757 O O . SER A 1 609 ? -57.405 20.379 96.974 1.00 66.75 609 SER A O 1
ATOM 4759 N N . GLU A 1 610 ? -59.493 21.062 97.387 1.00 69.50 610 GLU A N 1
ATOM 4760 C CA . GLU A 1 610 ? -60.033 20.636 96.095 1.00 69.50 610 GLU A CA 1
ATOM 4761 C C . GLU A 1 610 ? -59.575 21.540 94.939 1.00 69.50 610 GLU A C 1
ATOM 4763 O O . GLU A 1 610 ? -59.278 21.047 93.852 1.00 69.50 610 GLU A O 1
ATOM 4768 N N . ILE A 1 611 ? -59.387 22.840 95.198 1.00 67.00 611 ILE A N 1
ATOM 4769 C CA . ILE A 1 611 ? -58.862 23.807 94.219 1.00 67.00 611 ILE A CA 1
ATOM 4770 C C . ILE A 1 611 ? -57.421 23.446 93.816 1.00 67.00 611 ILE A C 1
ATOM 4772 O O . ILE A 1 611 ? -57.131 23.318 92.627 1.00 67.00 611 ILE A O 1
ATOM 4776 N N . ALA A 1 612 ? -56.541 23.176 94.787 1.00 69.94 612 ALA A N 1
ATOM 4777 C CA . ALA A 1 612 ? -55.147 22.802 94.520 1.00 69.94 612 ALA A CA 1
ATOM 4778 C C . ALA A 1 612 ? -55.016 21.486 93.720 1.00 69.94 612 ALA A C 1
ATOM 4780 O O . ALA A 1 612 ? -54.120 21.332 92.888 1.00 69.94 612 ALA A O 1
ATOM 4781 N N . ASN A 1 613 ? -55.938 20.537 93.929 1.00 73.56 613 ASN A N 1
ATOM 4782 C CA . ASN A 1 613 ? -55.985 19.284 93.169 1.00 73.56 613 ASN A CA 1
ATOM 4783 C C . ASN A 1 613 ? -56.473 19.464 91.717 1.00 73.56 613 ASN A C 1
ATOM 4785 O O . ASN A 1 613 ? -56.161 18.628 90.865 1.00 73.56 613 ASN A O 1
ATOM 4789 N N . LEU A 1 614 ? -57.213 20.536 91.415 1.00 71.31 614 LEU A N 1
ATOM 4790 C CA . LEU A 1 614 ? -57.635 20.879 90.053 1.00 71.31 614 LEU A CA 1
ATOM 4791 C C . LEU A 1 614 ? -56.542 21.643 89.291 1.00 71.31 614 LEU A C 1
ATOM 4793 O O . LEU A 1 614 ? -56.292 21.329 88.129 1.00 71.31 614 LEU A O 1
ATOM 4797 N N . GLU A 1 615 ? -55.837 22.573 89.944 1.00 72.00 615 GLU A N 1
ATOM 4798 C CA . GLU A 1 615 ? -54.689 23.274 89.345 1.00 72.00 615 GLU A CA 1
ATOM 4799 C C . GLU A 1 615 ? -53.587 22.298 88.908 1.00 72.00 615 GLU A C 1
ATOM 4801 O O . GLU A 1 615 ? -53.065 22.407 87.797 1.00 72.00 615 GLU A O 1
ATOM 4806 N N . LYS A 1 616 ? -53.286 21.287 89.736 1.00 76.44 616 LYS A N 1
ATOM 4807 C CA . LYS A 1 616 ? -52.275 20.265 89.422 1.00 76.44 616 LYS A CA 1
ATOM 4808 C C . LYS A 1 616 ? -52.598 19.492 88.136 1.00 76.44 616 LYS A C 1
ATOM 4810 O O . LYS A 1 616 ? -51.739 19.390 87.264 1.00 76.44 616 LYS A O 1
ATOM 4815 N N . LYS A 1 617 ? -53.846 19.033 87.980 1.00 76.56 617 LYS A N 1
ATOM 4816 C CA . LYS A 1 617 ? -54.312 18.320 86.774 1.00 76.56 617 LYS A CA 1
ATOM 4817 C C . LYS A 1 617 ? -54.316 19.196 85.523 1.00 76.56 617 LYS A C 1
ATOM 4819 O O . LYS A 1 617 ? -54.096 18.699 84.424 1.00 76.56 617 LYS A O 1
ATOM 4824 N N . ASN A 1 618 ? -54.568 20.495 85.679 1.00 75.12 618 ASN A N 1
ATOM 4825 C CA . ASN A 1 618 ? -54.555 21.436 84.561 1.00 75.12 618 ASN A CA 1
ATOM 4826 C C . ASN A 1 618 ? -53.130 21.623 84.006 1.00 75.12 618 ASN A C 1
ATOM 4828 O O . ASN A 1 618 ? -52.946 21.668 82.794 1.00 75.12 618 ASN A O 1
ATOM 4832 N N . ASN A 1 619 ? -52.116 21.646 84.879 1.00 73.06 619 ASN A N 1
ATOM 4833 C CA . ASN A 1 619 ? -50.709 21.683 84.467 1.00 73.06 619 ASN A CA 1
ATOM 4834 C C . ASN A 1 619 ? -50.264 20.361 83.815 1.00 73.06 619 ASN A C 1
ATOM 4836 O O . ASN A 1 619 ? -49.649 20.389 82.754 1.00 73.06 619 ASN A O 1
ATOM 4840 N N . GLU A 1 620 ? -50.646 19.212 84.385 1.00 75.06 620 GLU A N 1
ATOM 4841 C CA . GLU A 1 620 ? -50.337 17.881 83.828 1.00 75.06 620 GLU A CA 1
ATOM 4842 C C . GLU A 1 620 ? -50.859 17.719 82.378 1.00 75.06 620 GLU A C 1
ATOM 4844 O O . GLU A 1 620 ? -50.151 17.198 81.518 1.00 75.06 620 GLU A O 1
ATOM 4849 N N . LEU A 1 621 ? -52.048 18.257 82.069 1.00 74.06 621 LEU A N 1
ATOM 4850 C CA . LEU A 1 621 ? -52.608 18.290 80.707 1.00 74.06 621 LEU A CA 1
ATOM 4851 C C . LEU A 1 621 ? -51.925 19.310 79.774 1.00 74.06 621 LEU A C 1
ATOM 4853 O O . LEU A 1 621 ? -51.926 19.130 78.555 1.00 74.06 621 LEU A O 1
ATOM 4857 N N . ILE A 1 622 ? -51.344 20.389 80.308 1.00 76.88 622 ILE A N 1
ATOM 4858 C CA . ILE A 1 622 ? -50.568 21.355 79.514 1.00 76.88 622 ILE A CA 1
ATOM 4859 C C . ILE A 1 622 ? -49.247 20.723 79.060 1.00 76.88 622 ILE A C 1
ATOM 4861 O O . ILE A 1 622 ? -48.894 20.859 77.887 1.00 76.88 622 ILE A O 1
ATOM 4865 N N . ASP A 1 623 ? -48.563 19.989 79.941 1.00 71.00 623 ASP A N 1
ATOM 4866 C CA . ASP A 1 623 ? -47.316 19.288 79.615 1.00 71.00 623 ASP A CA 1
ATOM 4867 C C . ASP A 1 623 ? -47.541 18.184 78.559 1.00 71.00 623 ASP A C 1
ATOM 4869 O O . ASP A 1 623 ? -46.776 18.077 77.597 1.00 71.00 623 ASP A O 1
ATOM 4873 N N . GLU A 1 624 ? -48.644 17.431 78.651 1.00 73.31 624 GLU A N 1
ATOM 4874 C CA . GLU A 1 624 ? -49.050 16.445 77.633 1.00 73.31 624 GLU A CA 1
ATOM 4875 C C . GLU A 1 624 ? -49.308 17.101 76.257 1.00 73.31 624 GLU A C 1
ATOM 4877 O O . GLU A 1 624 ? -48.847 16.615 75.220 1.00 73.31 624 GLU A O 1
ATOM 4882 N N . ILE A 1 625 ? -49.959 18.271 76.232 1.00 71.00 625 ILE A N 1
ATOM 4883 C CA . ILE A 1 625 ? -50.184 19.063 75.008 1.00 71.00 625 ILE A CA 1
ATOM 4884 C C . ILE A 1 625 ? -48.878 19.646 74.435 1.00 71.00 625 ILE A C 1
ATOM 4886 O O . ILE A 1 625 ? -48.807 19.897 73.226 1.00 71.00 625 ILE A O 1
ATOM 4890 N N . VAL A 1 626 ? -47.849 19.876 75.256 1.00 71.25 626 VAL A N 1
ATOM 4891 C CA . VAL A 1 626 ? -46.514 20.287 74.788 1.00 71.25 626 VAL A CA 1
ATOM 4892 C C . VAL A 1 626 ? -45.776 19.102 74.161 1.00 71.25 626 VAL A C 1
ATOM 4894 O O . VAL A 1 626 ? -45.305 19.235 73.030 1.00 71.25 626 VAL A O 1
ATOM 4897 N N . MET A 1 627 ? -45.762 17.936 74.815 1.00 65.06 627 MET A N 1
ATOM 4898 C CA . MET A 1 627 ? -45.141 16.706 74.294 1.00 65.06 627 MET A CA 1
ATOM 4899 C C . MET A 1 627 ? -45.723 16.287 72.932 1.00 65.06 627 MET A C 1
ATOM 4901 O O . MET A 1 627 ? -44.988 16.071 71.967 1.00 65.06 627 MET A O 1
ATOM 4905 N N . LEU A 1 628 ? -47.055 16.286 72.801 1.00 62.41 628 LEU A N 1
ATOM 4906 C CA . LEU A 1 628 ? -47.744 15.963 71.542 1.00 62.41 628 LEU A CA 1
ATOM 4907 C C . LEU A 1 628 ? -47.561 17.031 70.442 1.00 62.41 628 LEU A C 1
ATOM 4909 O O . LEU A 1 628 ? -47.897 16.797 69.277 1.00 62.41 628 LEU A O 1
ATOM 4913 N N . LYS A 1 629 ? -47.031 18.216 70.779 1.00 57.03 629 LYS A N 1
ATOM 4914 C CA . LYS A 1 629 ? -46.620 19.236 69.801 1.00 57.03 629 LYS A CA 1
ATOM 4915 C C . LYS A 1 629 ? -45.163 19.088 69.381 1.00 57.03 629 LYS A C 1
ATOM 4917 O O . LYS A 1 629 ? -44.885 19.340 68.211 1.00 57.03 629 LYS A O 1
ATOM 4922 N N . THR A 1 630 ? -44.256 18.664 70.264 1.00 56.12 630 THR A N 1
ATOM 4923 C CA . THR A 1 630 ? -42.856 18.401 69.891 1.00 56.12 630 THR A CA 1
ATOM 4924 C C . THR A 1 630 ? -42.744 17.184 68.973 1.00 56.12 630 THR A C 1
ATOM 4926 O O . THR A 1 630 ? -42.164 17.313 67.896 1.00 56.12 630 THR A O 1
ATOM 4929 N N . GLU A 1 631 ? -43.427 16.070 69.272 1.00 56.41 631 GLU A N 1
ATOM 4930 C CA . GLU A 1 631 ? -43.480 14.900 68.368 1.00 56.41 631 GLU A CA 1
ATOM 4931 C C . GLU A 1 631 ? -44.031 15.236 66.969 1.00 56.41 631 GLU A C 1
ATOM 4933 O O . GLU A 1 631 ? -43.668 14.609 65.974 1.00 56.41 631 GLU A O 1
ATOM 4938 N N . ARG A 1 632 ? -44.892 16.257 66.865 1.00 53.84 632 ARG A N 1
ATOM 4939 C CA . ARG A 1 632 ? -45.477 16.710 65.594 1.00 53.84 632 ARG A CA 1
ATOM 4940 C C . ARG A 1 632 ? -44.650 17.785 64.873 1.00 53.84 632 ARG A C 1
ATOM 4942 O O . ARG A 1 632 ? -44.966 18.116 63.729 1.00 53.84 632 ARG A O 1
ATOM 4949 N N . ALA A 1 633 ? -43.617 18.333 65.512 1.00 50.66 633 ALA A N 1
ATOM 4950 C CA . ALA A 1 633 ? -42.761 19.380 64.954 1.00 50.66 633 ALA A CA 1
ATOM 4951 C C . ALA A 1 633 ? -41.443 18.844 64.363 1.00 50.66 633 ALA A C 1
ATOM 4953 O O . ALA A 1 633 ? -40.881 19.469 63.461 1.00 50.66 633 ALA A O 1
ATOM 4954 N N . GLU A 1 634 ? -40.944 17.694 64.828 1.00 50.03 634 GLU A N 1
ATOM 4955 C CA . GLU A 1 634 ? -39.586 17.228 64.515 1.00 50.03 634 GLU A CA 1
ATOM 4956 C C . GLU A 1 634 ? -39.443 16.495 63.164 1.00 50.03 634 GLU A C 1
ATOM 4958 O O . GLU A 1 634 ? -39.234 15.290 63.064 1.00 50.03 634 GLU A O 1
ATOM 4963 N N . GLY A 1 635 ? -39.463 17.291 62.091 1.00 55.47 635 GLY A N 1
ATOM 4964 C CA . GLY A 1 635 ? -38.371 17.337 61.103 1.00 55.47 635 GLY A CA 1
ATOM 4965 C C . GLY A 1 635 ? -38.166 16.195 60.093 1.00 55.47 635 GLY A C 1
ATOM 4966 O O . GLY A 1 635 ? -37.704 16.483 58.986 1.00 55.47 635 GLY A O 1
ATOM 4967 N N . ALA A 1 636 ? -38.515 14.942 60.405 1.00 52.88 636 ALA A N 1
ATOM 4968 C CA . ALA A 1 636 ? -38.020 13.744 59.704 1.00 52.88 636 ALA A CA 1
ATOM 4969 C C . ALA A 1 636 ? -38.194 13.765 58.170 1.00 52.88 636 ALA A C 1
ATOM 4971 O O . ALA A 1 636 ? -37.282 13.399 57.428 1.00 52.88 636 ALA A O 1
ATOM 4972 N N . ASN A 1 637 ? -39.341 14.247 57.679 1.00 56.31 637 ASN A N 1
ATOM 4973 C CA . ASN A 1 637 ? -39.615 14.329 56.241 1.00 56.31 637 ASN A CA 1
ATOM 4974 C C . ASN A 1 637 ? -39.079 15.603 55.570 1.00 56.31 637 ASN A C 1
ATOM 4976 O O . ASN A 1 637 ? -38.810 15.575 54.371 1.00 56.31 637 ASN A O 1
ATOM 4980 N N . SER A 1 638 ? -38.913 16.714 56.297 1.00 63.53 638 SER A N 1
ATOM 4981 C CA . SER A 1 638 ? -38.516 17.991 55.683 1.00 63.53 638 SER A CA 1
ATOM 4982 C C . SER A 1 638 ? -37.029 18.012 55.347 1.00 63.53 638 SER A C 1
ATOM 4984 O O . SER A 1 638 ? -36.659 18.346 54.225 1.00 63.53 638 SER A O 1
ATOM 4986 N N . GLU A 1 639 ? -36.169 17.615 56.287 1.00 70.50 639 GLU A N 1
ATOM 4987 C CA . GLU A 1 639 ? -34.718 17.699 56.091 1.00 70.50 639 GLU A CA 1
ATOM 4988 C C . GLU A 1 639 ? -34.222 16.664 55.063 1.00 70.50 639 GLU A C 1
ATOM 4990 O O . GLU A 1 639 ? -33.356 16.962 54.240 1.00 70.50 639 GLU A O 1
ATOM 4995 N N . HIS A 1 640 ? -34.809 15.460 55.044 1.00 74.88 640 HIS A N 1
ATOM 4996 C CA . HIS A 1 640 ? -34.512 14.448 54.027 1.00 74.88 640 HIS A CA 1
ATOM 4997 C C . HIS A 1 640 ? -34.978 14.884 52.628 1.00 74.88 640 HIS A C 1
ATOM 4999 O O . HIS A 1 640 ? -34.241 14.715 51.653 1.00 74.88 640 HIS A O 1
ATOM 5005 N N . LEU A 1 641 ? -36.164 15.496 52.515 1.00 74.38 641 LEU A N 1
ATOM 5006 C CA . LEU A 1 641 ? -36.653 16.028 51.243 1.00 74.38 641 LEU A CA 1
ATOM 5007 C C . LEU A 1 641 ? -35.804 17.217 50.770 1.00 74.38 641 LEU A C 1
ATOM 5009 O O . LEU A 1 641 ? -35.462 17.277 49.595 1.00 74.38 641 LEU A O 1
ATOM 5013 N N . GLU A 1 642 ? -35.380 18.111 51.666 1.00 82.12 642 GLU A N 1
ATOM 5014 C CA . GLU A 1 642 ? -34.487 19.227 51.335 1.00 82.12 642 GLU A CA 1
ATOM 5015 C C . GLU A 1 642 ? -33.094 18.742 50.896 1.00 82.12 642 GLU A C 1
ATOM 5017 O O . GLU A 1 642 ? -32.569 19.217 49.887 1.00 82.12 642 GLU A O 1
ATOM 5022 N N . LYS A 1 643 ? -32.514 17.748 51.587 1.00 86.75 643 LYS A N 1
ATOM 5023 C CA . LYS A 1 643 ? -31.267 17.077 51.173 1.00 86.75 643 LYS A CA 1
ATOM 5024 C C . LYS A 1 643 ? -31.411 16.447 49.785 1.00 86.75 643 LYS A C 1
ATOM 5026 O O . LYS A 1 643 ? -30.540 16.648 48.940 1.00 86.75 643 LYS A O 1
ATOM 5031 N N . ARG A 1 644 ? -32.526 15.757 49.513 1.00 84.81 644 ARG A N 1
ATOM 5032 C CA . ARG A 1 644 ? -32.822 15.165 48.198 1.00 84.81 644 ARG A CA 1
ATOM 5033 C C . ARG A 1 644 ? -33.026 16.226 47.113 1.00 84.81 644 ARG A C 1
ATOM 5035 O O . ARG A 1 644 ? -32.514 16.052 46.015 1.00 84.81 644 ARG A O 1
ATOM 5042 N N . CYS A 1 645 ? -33.704 17.335 47.405 1.00 83.88 645 CYS A N 1
ATOM 5043 C CA . CYS A 1 645 ? -33.859 18.450 46.470 1.00 83.88 645 CYS A CA 1
ATOM 5044 C C . CYS A 1 645 ? -32.516 19.121 46.152 1.00 83.88 645 CYS A C 1
ATOM 5046 O O . CYS A 1 645 ? -32.242 19.374 44.985 1.00 83.88 645 CYS A O 1
ATOM 5048 N N . LYS A 1 646 ? -31.644 19.341 47.146 1.00 91.44 646 LYS A N 1
ATOM 5049 C CA . LYS A 1 646 ? -30.284 19.873 46.929 1.00 91.44 646 LYS A CA 1
ATOM 5050 C C . LYS A 1 646 ? -29.401 18.909 46.131 1.00 91.44 646 LYS A C 1
ATOM 5052 O O . LYS A 1 646 ? -28.620 19.357 45.297 1.00 91.44 646 LYS A O 1
ATOM 5057 N N . MET A 1 647 ? -29.541 17.601 46.353 1.00 88.06 647 MET A N 1
ATOM 5058 C CA . MET A 1 647 ? -28.852 16.561 45.581 1.00 88.06 647 MET A CA 1
ATOM 5059 C C . MET A 1 647 ? -29.320 16.552 44.119 1.00 88.06 647 MET A C 1
ATOM 5061 O O . MET A 1 647 ? -28.493 16.722 43.232 1.00 88.06 647 MET A O 1
ATOM 5065 N N . LEU A 1 648 ? -30.634 16.496 43.874 1.00 91.06 648 LEU A N 1
ATOM 5066 C CA . LEU A 1 648 ? -31.227 16.570 42.531 1.00 91.06 648 LEU A CA 1
ATOM 5067 C C . LEU A 1 648 ? -30.913 17.892 41.814 1.00 91.06 648 LEU A C 1
ATOM 5069 O O . LEU A 1 648 ? -30.697 17.897 40.607 1.00 91.06 648 LEU A O 1
ATOM 5073 N N . GLN A 1 649 ? -30.868 19.015 42.537 1.00 93.69 649 GLN A N 1
ATOM 5074 C CA . GLN A 1 649 ? -30.470 20.307 41.977 1.00 93.69 649 GLN A CA 1
ATOM 5075 C C . GLN A 1 649 ? -28.994 20.295 41.564 1.00 93.69 649 GLN A C 1
ATOM 5077 O O . GLN A 1 649 ? -28.674 20.736 40.466 1.00 93.69 649 GLN A O 1
ATOM 5082 N N . LYS A 1 650 ? -28.104 19.730 42.391 1.00 95.38 650 LYS A N 1
ATOM 5083 C CA . LYS A 1 650 ? -26.692 19.571 42.030 1.00 95.38 650 LYS A CA 1
ATOM 5084 C C . LYS A 1 650 ? -26.515 18.629 40.832 1.00 95.38 650 LYS A C 1
ATOM 5086 O O . LYS A 1 650 ? -25.745 18.943 39.936 1.00 95.38 650 LYS A O 1
ATOM 5091 N N . GLU A 1 651 ? -27.236 17.510 40.791 1.00 95.50 651 GLU A N 1
ATOM 5092 C CA . GLU A 1 651 ? -27.242 16.580 39.652 1.00 95.50 651 GLU A CA 1
ATOM 5093 C C . GLU A 1 651 ? -27.744 17.257 38.368 1.00 95.50 651 GLU A C 1
ATOM 5095 O O . GLU A 1 651 ? -27.175 17.039 37.301 1.00 95.50 651 GLU A O 1
ATOM 5100 N N . LEU A 1 652 ? -28.757 18.125 38.463 1.00 93.75 652 LEU A N 1
ATOM 5101 C CA . LEU A 1 652 ? -29.228 18.942 37.344 1.00 93.75 652 LEU A CA 1
ATOM 5102 C C . LEU A 1 652 ? -28.164 19.956 36.896 1.00 93.75 652 LEU A C 1
ATOM 5104 O O . LEU A 1 652 ? -27.894 20.052 35.703 1.00 93.75 652 LEU A O 1
ATOM 5108 N N . ASP A 1 653 ? -27.540 20.680 37.830 1.00 95.81 653 ASP A N 1
ATOM 5109 C CA . ASP A 1 653 ? -26.486 21.661 37.543 1.00 95.81 653 ASP A CA 1
ATOM 5110 C C . ASP A 1 653 ? -25.228 21.001 36.950 1.00 95.81 653 ASP A C 1
ATOM 5112 O O . ASP A 1 653 ? -24.586 21.570 36.068 1.00 95.81 653 ASP A O 1
ATOM 5116 N N . ASP A 1 654 ? -24.856 19.808 37.421 1.00 95.88 654 ASP A N 1
ATOM 5117 C CA . ASP A 1 654 ? -23.724 19.035 36.902 1.00 95.88 654 ASP A CA 1
ATOM 5118 C C . ASP A 1 654 ? -24.055 18.444 35.512 1.00 95.88 654 ASP A C 1
ATOM 5120 O O . ASP A 1 654 ? -23.266 18.626 34.585 1.00 95.88 654 ASP A O 1
ATOM 5124 N N . MET A 1 655 ? -25.260 17.895 35.289 1.00 94.31 655 MET A N 1
ATOM 5125 C CA . MET A 1 655 ? -25.712 17.512 33.938 1.00 94.31 655 MET A CA 1
ATOM 5126 C C . MET A 1 655 ? -25.797 18.706 32.976 1.00 94.31 655 MET A C 1
ATOM 5128 O O . MET A 1 655 ? -25.485 18.559 31.796 1.00 94.31 655 MET A O 1
ATOM 5132 N N . LEU A 1 656 ? -26.202 19.894 33.438 1.00 95.81 656 LEU A N 1
ATOM 5133 C CA . LEU A 1 656 ? -26.225 21.107 32.613 1.00 95.81 656 LEU A CA 1
ATOM 5134 C C . LEU A 1 656 ? -24.812 21.508 32.169 1.00 95.81 656 LEU A C 1
ATOM 5136 O O . LEU A 1 656 ? -24.623 21.819 30.993 1.00 95.81 656 LEU A O 1
ATOM 5140 N N . LYS A 1 657 ? -23.809 21.420 33.054 1.00 96.44 657 LYS A N 1
ATOM 5141 C CA . LYS A 1 657 ? -22.393 21.621 32.687 1.00 96.44 657 LYS A CA 1
ATOM 5142 C C . LYS A 1 657 ? -21.932 20.586 31.667 1.00 96.44 657 LYS A C 1
ATOM 5144 O O . LYS A 1 657 ? -21.253 20.952 30.712 1.00 96.44 657 LYS A O 1
ATOM 5149 N N . ASP A 1 658 ? -22.328 19.324 31.814 1.00 95.81 658 ASP A N 1
ATOM 5150 C CA . ASP A 1 658 ? -21.993 18.279 30.842 1.00 95.81 658 ASP A CA 1
ATOM 5151 C C . ASP A 1 658 ? -22.673 18.509 29.483 1.00 95.81 658 ASP A C 1
ATOM 5153 O O . ASP A 1 658 ? -22.030 18.332 28.449 1.00 95.81 658 ASP A O 1
ATOM 5157 N N . PHE A 1 659 ? -23.913 19.010 29.445 1.00 94.88 659 PHE A N 1
ATOM 5158 C CA . PHE A 1 659 ? -24.553 19.446 28.199 1.00 94.88 659 PHE A CA 1
ATOM 5159 C C . PHE A 1 659 ? -23.874 20.679 27.582 1.00 94.88 659 PHE A C 1
ATOM 5161 O O . PHE A 1 659 ? -23.708 20.723 26.362 1.00 94.88 659 PHE A O 1
ATOM 5168 N N . GLU A 1 660 ? -23.433 21.661 28.375 1.00 96.19 660 GLU A N 1
ATOM 5169 C CA . GLU A 1 660 ? -22.639 22.795 27.878 1.00 96.19 660 GLU A CA 1
ATOM 5170 C C . GLU A 1 660 ? -21.279 22.346 27.324 1.00 96.19 660 GLU A C 1
ATOM 5172 O O . GLU A 1 660 ? -20.868 22.799 26.254 1.00 96.19 660 GLU A O 1
ATOM 5177 N N . ASN A 1 661 ? -20.592 21.437 28.017 1.00 94.06 661 ASN A N 1
ATOM 5178 C CA . ASN A 1 661 ? -19.304 20.882 27.606 1.00 94.06 661 ASN A CA 1
ATOM 5179 C C . ASN A 1 661 ? -19.441 20.036 26.334 1.00 94.06 661 ASN A C 1
ATOM 5181 O O . ASN A 1 661 ? -18.676 20.231 25.393 1.00 94.06 661 ASN A O 1
ATOM 5185 N N . LEU A 1 662 ? -20.456 19.172 26.252 1.00 94.94 662 LEU A N 1
ATOM 5186 C CA . LEU A 1 662 ? -20.780 18.404 25.047 1.00 94.94 662 LEU A CA 1
ATOM 5187 C C . LEU A 1 662 ? -21.163 19.324 23.876 1.00 94.94 662 LEU A C 1
ATOM 5189 O O . LEU A 1 662 ? -20.797 19.056 22.733 1.00 94.94 662 LEU A O 1
ATOM 5193 N N . THR A 1 663 ? -21.851 20.437 24.147 1.00 93.94 663 THR A N 1
ATOM 5194 C CA . THR A 1 663 ? -22.181 21.445 23.127 1.00 93.94 663 THR A CA 1
ATOM 5195 C C . THR A 1 663 ? -20.926 22.166 22.630 1.00 93.94 663 THR A C 1
ATOM 5197 O O . THR A 1 663 ? -20.761 22.309 21.419 1.00 93.94 663 THR A O 1
ATOM 5200 N N . LYS A 1 664 ? -19.999 22.555 23.521 1.00 97.50 664 LYS A N 1
ATOM 5201 C CA . LYS A 1 664 ? -18.685 23.110 23.140 1.00 97.50 664 LYS A CA 1
ATOM 5202 C C . LYS A 1 664 ? -17.887 22.117 22.302 1.00 97.50 664 LYS A C 1
ATOM 5204 O O . LYS A 1 664 ? -17.519 22.459 21.186 1.00 97.50 664 LYS A O 1
ATOM 5209 N N . GLN A 1 665 ? -17.735 20.875 22.763 1.00 96.00 665 GLN A N 1
ATOM 5210 C CA . GLN A 1 665 ? -17.043 19.813 22.024 1.00 96.00 665 GLN A CA 1
ATOM 5211 C C . GLN A 1 665 ? -17.689 19.543 20.657 1.00 96.00 665 GLN A C 1
ATOM 5213 O O . GLN A 1 665 ? -16.983 19.355 19.672 1.00 96.00 665 GLN A O 1
ATOM 5218 N N . SER A 1 666 ? -19.023 19.582 20.550 1.00 92.12 666 SER A N 1
ATOM 5219 C CA . SER A 1 666 ? -19.723 19.452 19.265 1.00 92.12 666 SER A CA 1
ATOM 5220 C C . SER A 1 666 ? -19.458 20.632 18.323 1.00 92.12 666 SER A C 1
ATOM 5222 O O . SER A 1 666 ? -19.382 20.430 17.111 1.00 92.12 666 SER A O 1
ATOM 5224 N N . ILE A 1 667 ? -19.337 21.853 18.849 1.00 95.38 667 ILE A N 1
ATOM 5225 C CA . ILE A 1 667 ? -19.008 23.055 18.070 1.00 95.38 667 ILE A CA 1
ATOM 5226 C C . ILE A 1 667 ? -17.533 23.031 17.651 1.00 95.38 667 ILE A C 1
ATOM 5228 O O . ILE A 1 667 ? -17.222 23.320 16.499 1.00 95.38 667 ILE A O 1
ATOM 5232 N N . GLU A 1 668 ? -16.629 22.656 18.552 1.00 94.94 668 GLU A N 1
ATOM 5233 C CA . GLU A 1 668 ? -15.191 22.519 18.305 1.00 94.94 668 GLU A CA 1
ATOM 5234 C C . GLU A 1 668 ? -14.918 21.427 17.264 1.00 94.94 668 GLU A C 1
ATOM 5236 O O . GLU A 1 668 ? -14.239 21.691 16.274 1.00 94.94 668 GLU A O 1
ATOM 5241 N N . ALA A 1 669 ? -15.553 20.258 17.387 1.00 92.44 669 ALA A N 1
ATOM 5242 C CA . ALA A 1 669 ? -15.471 19.185 16.399 1.00 92.44 669 ALA A CA 1
ATOM 5243 C C . ALA A 1 669 ? -16.053 19.585 15.030 1.00 92.44 669 ALA A C 1
ATOM 5245 O O . ALA A 1 669 ? -15.522 19.172 14.002 1.00 92.44 669 ALA A O 1
ATOM 5246 N N . GLU A 1 670 ? -17.108 20.410 14.960 1.00 95.06 670 GLU A N 1
ATOM 5247 C CA . GLU A 1 670 ? -17.599 20.951 13.680 1.00 95.06 670 GLU A CA 1
ATOM 5248 C C . GLU A 1 670 ? -16.673 22.045 13.104 1.00 95.06 670 GLU A C 1
ATOM 5250 O O . GLU A 1 670 ? -16.468 22.105 11.887 1.00 95.06 670 GLU A O 1
ATOM 5255 N N . GLN A 1 671 ? -16.025 22.856 13.945 1.00 96.38 671 GLN A N 1
ATOM 5256 C CA . GLN A 1 671 ? -14.963 23.772 13.511 1.00 96.38 671 GLN A CA 1
ATOM 5257 C C . GLN A 1 671 ? -13.730 23.019 12.991 1.00 96.38 671 GLN A C 1
ATOM 5259 O O . GLN A 1 671 ? -13.135 23.420 11.995 1.00 96.38 671 GLN A O 1
ATOM 5264 N N . GLU A 1 672 ? -13.329 21.920 13.625 1.00 95.06 672 GLU A N 1
ATOM 5265 C CA . GLU A 1 672 ? -12.264 21.054 13.113 1.00 95.06 672 GLU A CA 1
ATOM 5266 C C . GLU A 1 672 ? -12.684 20.335 11.835 1.00 95.06 672 GLU A C 1
ATOM 5268 O O . GLU A 1 672 ? -11.918 20.325 10.871 1.00 95.06 672 GLU A O 1
ATOM 5273 N N . ARG A 1 673 ? -13.926 19.844 11.752 1.00 95.81 673 ARG A N 1
ATOM 5274 C CA . ARG A 1 673 ? -14.451 19.246 10.520 1.00 95.81 673 ARG A CA 1
ATOM 5275 C C . ARG A 1 673 ? -14.426 20.241 9.359 1.00 95.81 673 ARG A C 1
ATOM 5277 O O . ARG A 1 673 ? -14.004 19.864 8.277 1.00 95.81 673 ARG A O 1
ATOM 5284 N N . THR A 1 674 ? -14.788 21.508 9.573 1.00 94.00 674 THR A N 1
ATOM 5285 C CA . THR A 1 674 ? -14.748 22.549 8.523 1.00 94.00 674 THR A CA 1
ATOM 5286 C C . THR A 1 674 ? -13.322 22.992 8.148 1.00 94.00 674 THR A C 1
ATOM 5288 O O . THR A 1 674 ? -13.062 23.284 6.976 1.00 94.00 674 THR A O 1
ATOM 5291 N N . LYS A 1 675 ? -12.354 22.961 9.077 1.00 94.62 675 LYS A N 1
ATOM 5292 C CA . LYS A 1 675 ? -10.910 23.102 8.766 1.00 94.62 675 LYS A CA 1
ATOM 5293 C C . LYS A 1 675 ? -10.387 21.915 7.938 1.00 94.62 675 LYS A C 1
ATOM 5295 O O . LYS A 1 675 ? -9.610 22.100 7.000 1.00 94.62 675 LYS A O 1
ATOM 5300 N N . LEU A 1 676 ? -10.835 20.697 8.241 1.00 94.00 676 LEU A N 1
ATOM 5301 C CA . LEU A 1 676 ? -10.488 19.496 7.475 1.00 94.00 676 LEU A CA 1
ATOM 5302 C C . LEU A 1 676 ? -11.173 19.478 6.099 1.00 94.00 676 LEU A C 1
ATOM 5304 O O . LEU A 1 676 ? -10.525 19.179 5.107 1.00 94.00 676 LEU A O 1
ATOM 5308 N N . GLU A 1 677 ? -12.442 19.876 5.999 1.00 94.69 677 GLU A N 1
ATOM 5309 C CA . GLU A 1 677 ? -13.170 20.015 4.728 1.00 94.69 677 GLU A CA 1
ATOM 5310 C C . GLU A 1 677 ? -12.484 21.038 3.807 1.00 94.69 677 GLU A C 1
ATOM 5312 O O . GLU A 1 677 ? -12.222 20.731 2.645 1.00 94.69 677 GLU A O 1
ATOM 5317 N N . SER A 1 678 ? -12.098 22.208 4.329 1.00 93.81 678 SER A N 1
ATOM 5318 C CA . SER A 1 678 ? -11.409 23.244 3.544 1.00 93.81 678 SER A CA 1
ATOM 5319 C C . SER A 1 678 ? -9.973 22.875 3.142 1.00 93.81 678 SER A C 1
ATOM 5321 O O . SER A 1 678 ? -9.568 23.172 2.018 1.00 93.81 678 SER A O 1
ATOM 5323 N N . THR A 1 679 ? -9.207 22.178 3.989 1.00 94.94 679 THR A N 1
ATOM 5324 C CA . THR A 1 679 ? -7.881 21.655 3.591 1.00 94.94 679 THR A CA 1
ATOM 5325 C C . THR A 1 679 ? -7.988 20.504 2.589 1.00 94.94 679 THR A C 1
ATOM 5327 O O . THR A 1 679 ? -7.192 20.445 1.655 1.00 94.94 679 THR A O 1
ATOM 5330 N N . ILE A 1 680 ? -8.998 19.637 2.712 1.00 92.00 680 ILE A N 1
ATOM 5331 C CA . ILE A 1 680 ? -9.309 18.594 1.725 1.00 92.00 680 ILE A CA 1
ATOM 5332 C C . ILE A 1 680 ? -9.693 19.212 0.373 1.00 92.00 680 ILE A C 1
ATOM 5334 O O . ILE A 1 680 ? -9.231 18.730 -0.659 1.00 92.00 680 ILE A O 1
ATOM 5338 N N . ASP A 1 681 ? -10.507 20.269 0.346 1.00 93.56 681 ASP A N 1
ATOM 5339 C CA . ASP A 1 681 ? -10.896 20.929 -0.906 1.00 93.56 681 ASP A CA 1
ATOM 5340 C C . ASP A 1 681 ? -9.720 21.690 -1.548 1.00 93.56 681 ASP A C 1
ATOM 5342 O O . ASP A 1 681 ? -9.503 21.547 -2.750 1.00 93.56 681 ASP A O 1
ATOM 5346 N N . ALA A 1 682 ? -8.869 22.361 -0.763 1.00 93.56 682 ALA A N 1
ATOM 5347 C CA . ALA A 1 682 ? -7.627 22.967 -1.263 1.00 93.56 682 ALA A CA 1
ATOM 5348 C C . ALA A 1 682 ? -6.590 21.932 -1.760 1.00 93.56 682 ALA A C 1
ATOM 5350 O O . ALA A 1 682 ? -5.765 22.236 -2.622 1.00 93.56 682 ALA A O 1
ATOM 5351 N N . LEU A 1 683 ? -6.607 20.701 -1.232 1.00 91.44 683 LEU A N 1
ATOM 5352 C CA . LEU A 1 683 ? -5.800 19.592 -1.755 1.00 91.44 683 LEU A CA 1
ATOM 5353 C C . LEU A 1 683 ? -6.383 19.014 -3.052 1.00 91.44 683 LEU A C 1
ATOM 5355 O O . LEU A 1 683 ? -5.611 18.650 -3.935 1.00 91.44 683 LEU A O 1
ATOM 5359 N N . LYS A 1 684 ? -7.714 18.966 -3.209 1.00 92.19 684 LYS A N 1
ATOM 5360 C CA . LYS A 1 684 ? -8.353 18.597 -4.487 1.00 92.19 684 LYS A CA 1
ATOM 5361 C C . LYS A 1 684 ? -8.058 19.622 -5.572 1.00 92.19 684 LYS A C 1
ATOM 5363 O O . LYS A 1 684 ? -7.697 19.218 -6.665 1.00 92.19 684 LYS A O 1
ATOM 5368 N N . GLU A 1 685 ? -8.157 20.915 -5.265 1.00 93.31 685 GLU A N 1
ATOM 5369 C CA . GLU A 1 685 ? -7.836 21.995 -6.206 1.00 93.31 685 GLU A CA 1
ATOM 5370 C C . GLU A 1 685 ? -6.399 21.846 -6.728 1.00 93.31 685 GLU A C 1
ATOM 5372 O O . GLU A 1 685 ? -6.193 21.751 -7.933 1.00 93.31 685 GLU A O 1
ATOM 5377 N N . LYS A 1 686 ? -5.424 21.641 -5.833 1.00 93.56 686 LYS A N 1
ATOM 5378 C CA . LYS A 1 686 ? -4.026 21.356 -6.207 1.00 93.56 686 LYS A CA 1
ATOM 5379 C C . LYS A 1 686 ? -3.837 20.057 -6.993 1.00 93.56 686 LYS A C 1
ATOM 5381 O O . LYS A 1 686 ? -2.931 19.976 -7.817 1.00 93.56 686 LYS A O 1
ATOM 5386 N N . LEU A 1 687 ? -4.651 19.027 -6.754 1.00 88.44 687 LEU A N 1
ATOM 5387 C CA . LEU A 1 687 ? -4.626 17.801 -7.557 1.00 88.44 687 LEU A CA 1
ATOM 5388 C C . LEU A 1 687 ? -5.230 18.028 -8.950 1.00 88.44 687 LEU A C 1
ATOM 5390 O O . LEU A 1 687 ? -4.651 17.564 -9.924 1.00 88.44 687 LEU A O 1
ATOM 5394 N N . GLU A 1 688 ? -6.317 18.793 -9.075 1.00 91.12 688 GLU A N 1
ATOM 5395 C CA . GLU A 1 688 ? -6.885 19.201 -10.367 1.00 91.12 688 GLU A CA 1
ATOM 5396 C C . GLU A 1 688 ? -5.904 20.119 -11.141 1.00 91.12 688 GLU A C 1
ATOM 5398 O O . GLU A 1 688 ? -5.738 19.966 -12.354 1.00 91.12 688 GLU A O 1
ATOM 5403 N N . GLU A 1 689 ? -5.154 20.997 -10.463 1.00 91.44 689 GLU A N 1
ATOM 5404 C CA . GLU A 1 689 ? -4.037 21.774 -11.034 1.00 91.44 689 GLU A CA 1
ATOM 5405 C C . GLU A 1 689 ? -2.867 20.880 -11.491 1.00 91.44 689 GLU A C 1
ATOM 5407 O O . GLU A 1 689 ? -2.350 21.041 -12.601 1.00 91.44 689 GLU A O 1
ATOM 5412 N N . LEU A 1 690 ? -2.450 19.901 -10.682 1.00 88.69 690 LEU A N 1
ATOM 5413 C CA . LEU A 1 690 ? -1.377 18.965 -11.043 1.00 88.69 690 LEU A CA 1
ATOM 5414 C C . LEU A 1 690 ? -1.792 18.007 -12.170 1.00 88.69 690 LEU A C 1
ATOM 5416 O O . LEU A 1 690 ? -0.988 17.708 -13.049 1.00 88.69 690 LEU A O 1
ATOM 5420 N N . GLU A 1 691 ? -3.046 17.558 -12.213 1.00 88.88 691 GLU A N 1
ATOM 5421 C CA . GLU A 1 691 ? -3.571 16.750 -13.316 1.00 88.88 691 GLU A CA 1
ATOM 5422 C C . GLU A 1 691 ? -3.717 17.566 -14.605 1.00 88.88 691 GLU A C 1
ATOM 5424 O O . GLU A 1 691 ? -3.393 17.065 -15.686 1.00 88.88 691 GLU A O 1
ATOM 5429 N N . THR A 1 692 ? -4.157 18.827 -14.525 1.00 87.69 692 THR A N 1
ATOM 5430 C CA . THR A 1 692 ? -4.255 19.699 -15.705 1.00 87.69 692 THR A CA 1
ATOM 5431 C C . THR A 1 692 ? -2.882 20.077 -16.247 1.00 87.69 692 THR A C 1
ATOM 5433 O O . THR A 1 692 ? -2.663 19.904 -17.446 1.00 87.69 692 THR A O 1
ATOM 5436 N N . THR A 1 693 ? -1.931 20.482 -15.402 1.00 90.69 693 THR A N 1
ATOM 5437 C CA . THR A 1 693 ? -0.544 20.752 -15.824 1.00 90.69 693 THR A CA 1
ATOM 5438 C C . THR A 1 693 ? 0.141 19.497 -16.367 1.00 90.69 693 THR A C 1
ATOM 5440 O O . THR A 1 693 ? 0.694 19.547 -17.462 1.00 90.69 693 THR A O 1
ATOM 5443 N N . MET A 1 694 ? 0.012 18.334 -15.716 1.00 82.69 694 MET A N 1
ATOM 5444 C CA . MET A 1 694 ? 0.534 17.063 -16.243 1.00 82.69 694 MET A CA 1
ATOM 5445 C C . MET A 1 694 ? -0.129 16.667 -17.574 1.00 82.69 694 MET A C 1
ATOM 5447 O O . MET A 1 694 ? 0.527 16.104 -18.454 1.00 82.69 694 MET A O 1
ATOM 5451 N N . ALA A 1 695 ? -1.422 16.949 -17.766 1.00 77.25 695 ALA A N 1
ATOM 5452 C CA . ALA A 1 695 ? -2.098 16.730 -19.043 1.00 77.25 695 ALA A CA 1
ATOM 5453 C C . ALA A 1 695 ? -1.619 17.711 -20.126 1.00 77.25 695 ALA A C 1
ATOM 5455 O O . ALA A 1 695 ? -1.494 17.316 -21.286 1.00 77.25 695 ALA A O 1
ATOM 5456 N N . GLU A 1 696 ? -1.325 18.964 -19.775 1.00 84.94 696 GLU A N 1
ATOM 5457 C CA . GLU A 1 696 ? -0.741 19.946 -20.689 1.00 84.94 696 GLU A CA 1
ATOM 5458 C C . GLU A 1 696 ? 0.711 19.612 -21.041 1.00 84.94 696 GLU A C 1
ATOM 5460 O O . GLU A 1 696 ? 1.064 19.691 -22.215 1.00 84.94 696 GLU A O 1
ATOM 5465 N N . GLU A 1 697 ? 1.517 19.117 -20.100 1.00 80.00 697 GLU A N 1
ATOM 5466 C CA . GLU A 1 697 ? 2.867 18.603 -20.357 1.00 80.00 697 GLU A CA 1
ATOM 5467 C C . GLU A 1 697 ? 2.844 17.343 -21.229 1.00 80.00 697 GLU A C 1
ATOM 5469 O O . GLU A 1 697 ? 3.588 17.258 -22.203 1.00 80.00 697 GLU A O 1
ATOM 5474 N N . LYS A 1 698 ? 1.925 16.399 -20.986 1.00 80.12 698 LYS A N 1
ATOM 5475 C CA . LYS A 1 698 ? 1.708 15.245 -21.880 1.00 80.12 698 LYS A CA 1
ATOM 5476 C C . LYS A 1 698 ? 1.297 15.693 -23.287 1.00 80.12 698 LYS A C 1
ATOM 5478 O O . LYS A 1 698 ? 1.798 15.155 -24.269 1.00 80.12 698 LYS A O 1
ATOM 5483 N N . ILE A 1 699 ? 0.445 16.713 -23.417 1.00 74.56 699 ILE A N 1
ATOM 5484 C CA . ILE A 1 699 ? 0.084 17.311 -24.716 1.00 74.56 699 ILE A CA 1
ATOM 5485 C C . ILE A 1 699 ? 1.272 18.066 -25.344 1.00 74.56 699 ILE A C 1
ATOM 5487 O O . ILE A 1 699 ? 1.405 18.064 -26.567 1.00 74.56 699 ILE A O 1
ATOM 5491 N N . ARG A 1 700 ? 2.148 18.679 -24.540 1.00 78.75 700 ARG A N 1
ATOM 5492 C CA . ARG A 1 700 ? 3.371 19.373 -24.973 1.00 78.75 700 ARG A CA 1
ATOM 5493 C C . ARG A 1 700 ? 4.418 18.388 -25.487 1.00 78.75 700 ARG A C 1
ATOM 5495 O O . ARG A 1 700 ? 4.963 18.627 -26.555 1.00 78.75 700 ARG A O 1
ATOM 5502 N N . LEU A 1 701 ? 4.622 17.260 -24.810 1.00 68.19 701 LEU A N 1
ATOM 5503 C CA . LEU A 1 701 ? 5.493 16.159 -25.240 1.00 68.19 701 LEU A CA 1
ATOM 5504 C C . LEU A 1 701 ? 4.926 15.408 -26.460 1.00 68.19 701 LEU A C 1
ATOM 5506 O O . LEU A 1 701 ? 5.676 14.981 -27.326 1.00 68.19 701 LEU A O 1
ATOM 5510 N N . LEU A 1 702 ? 3.599 15.313 -26.601 1.00 67.19 702 LEU A N 1
ATOM 5511 C CA . LEU A 1 702 ? 2.964 14.810 -27.831 1.00 67.19 702 LEU A CA 1
ATOM 5512 C C . LEU A 1 702 ? 2.975 15.831 -28.989 1.00 67.19 702 LEU A C 1
ATOM 5514 O O . LEU A 1 702 ? 2.752 15.454 -30.141 1.00 67.19 702 LEU A O 1
ATOM 5518 N N . ALA A 1 703 ? 3.219 17.116 -28.711 1.00 57.97 703 ALA A N 1
ATOM 5519 C CA . ALA A 1 703 ? 3.419 18.152 -29.726 1.00 57.97 703 ALA A CA 1
ATOM 5520 C C . ALA A 1 703 ? 4.899 18.286 -30.132 1.00 57.97 703 ALA A C 1
ATOM 5522 O O . ALA A 1 703 ? 5.192 18.462 -31.313 1.00 57.97 703 ALA A O 1
ATOM 5523 N N . VAL A 1 704 ? 5.815 18.158 -29.169 1.00 60.09 704 VAL A N 1
ATOM 5524 C CA . VAL A 1 704 ? 7.266 18.060 -29.358 1.00 60.09 704 VAL A CA 1
ATOM 5525 C C . VAL A 1 704 ? 7.635 16.579 -29.448 1.00 60.09 704 VAL A C 1
ATOM 5527 O O . VAL A 1 704 ? 8.185 15.995 -28.517 1.00 60.09 704 VAL A O 1
ATOM 5530 N N . GLY A 1 705 ? 7.303 15.966 -30.589 1.00 47.00 705 GLY A N 1
ATOM 5531 C CA . GLY A 1 705 ? 7.792 14.625 -30.916 1.00 47.00 705 GLY A CA 1
ATOM 5532 C C . GLY A 1 705 ? 9.326 14.558 -30.815 1.00 47.00 705 GLY A C 1
ATOM 5533 O O . GLY A 1 705 ? 9.986 15.586 -30.990 1.00 47.00 705 GLY A O 1
ATOM 5534 N N . PRO A 1 706 ? 9.901 13.377 -30.517 1.00 43.53 706 PRO A N 1
ATOM 5535 C CA . PRO A 1 706 ? 11.306 13.255 -30.139 1.00 43.53 706 PRO A CA 1
ATOM 5536 C C . PRO A 1 706 ? 12.235 13.857 -31.205 1.00 43.53 706 PRO A C 1
ATOM 5538 O O . PRO A 1 706 ? 11.971 13.677 -32.401 1.00 43.53 706 PRO A O 1
ATOM 5541 N N . PRO A 1 707 ? 13.316 14.551 -30.798 1.00 41.03 707 PRO A N 1
ATOM 5542 C CA . PRO A 1 707 ? 14.222 15.221 -31.721 1.00 41.03 707 PRO A CA 1
ATOM 5543 C C . PRO A 1 707 ? 14.930 14.182 -32.595 1.00 41.03 707 PRO A C 1
ATOM 5545 O O . PRO A 1 707 ? 15.901 13.548 -32.186 1.00 41.03 707 PRO A O 1
ATOM 5548 N N . ARG A 1 708 ? 14.425 13.991 -33.817 1.00 42.06 708 ARG A N 1
ATOM 5549 C CA . ARG A 1 708 ? 15.108 13.182 -34.826 1.00 42.06 708 ARG A CA 1
ATOM 5550 C C . ARG A 1 708 ? 16.417 13.886 -35.198 1.00 42.06 708 ARG A C 1
ATOM 5552 O O . ARG A 1 708 ? 16.357 15.071 -35.529 1.00 42.06 708 ARG A O 1
ATOM 5559 N N . PRO A 1 709 ? 17.571 13.195 -35.182 1.00 39.50 709 PRO A N 1
ATOM 5560 C CA . PRO A 1 709 ? 18.817 13.788 -35.641 1.00 39.50 709 PRO A CA 1
ATOM 5561 C C . PRO A 1 709 ? 18.685 14.159 -37.120 1.00 39.50 709 PRO A C 1
ATOM 5563 O O . PRO A 1 709 ? 18.270 13.343 -37.947 1.00 39.50 709 PRO A O 1
ATOM 5566 N N . SER A 1 710 ? 19.007 15.407 -37.445 1.00 45.41 710 SER A N 1
ATOM 5567 C CA . SER A 1 710 ? 19.011 15.914 -38.812 1.00 45.41 710 SER A CA 1
ATOM 5568 C C . SER A 1 710 ? 20.211 15.362 -39.579 1.00 45.41 710 SER A C 1
ATOM 5570 O O . SER A 1 710 ? 21.353 15.634 -39.209 1.00 45.41 710 SER A O 1
ATOM 5572 N N . VAL A 1 711 ? 19.942 14.637 -40.663 1.00 38.47 711 VAL A N 1
ATOM 5573 C CA . VAL A 1 711 ? 20.916 14.313 -41.711 1.00 38.47 711 VAL A CA 1
ATOM 5574 C C . VAL A 1 711 ? 20.307 14.761 -43.036 1.00 38.47 711 VAL A C 1
ATOM 5576 O O . VAL A 1 711 ? 19.167 14.411 -43.346 1.00 38.47 711 VAL A O 1
ATOM 5579 N N . ASP A 1 712 ? 21.033 15.597 -43.773 1.00 49.50 712 ASP A N 1
ATOM 5580 C CA . ASP A 1 712 ? 20.527 16.305 -44.948 1.00 49.50 712 ASP A CA 1
ATOM 5581 C C . ASP A 1 712 ? 20.379 15.430 -46.197 1.00 49.50 712 ASP A C 1
ATOM 5583 O O . ASP A 1 712 ? 21.268 14.655 -46.541 1.00 49.50 712 ASP A O 1
ATOM 5587 N N . VAL A 1 713 ? 19.330 15.703 -46.982 1.00 37.78 713 VAL A N 1
ATOM 5588 C CA . VAL A 1 713 ? 19.370 15.556 -48.446 1.00 37.78 713 VAL A CA 1
ATOM 5589 C C . VAL A 1 713 ? 18.673 16.760 -49.081 1.00 37.78 713 VAL A C 1
ATOM 5591 O O . VAL A 1 713 ? 17.485 16.998 -48.864 1.00 37.78 713 VAL A O 1
ATOM 5594 N N . ARG A 1 714 ? 19.395 17.514 -49.920 1.00 41.22 714 ARG A N 1
ATOM 5595 C CA . ARG A 1 714 ? 18.786 18.517 -50.808 1.00 41.22 714 ARG A CA 1
ATOM 5596 C C . ARG A 1 714 ? 18.060 17.816 -51.958 1.00 41.22 714 ARG A C 1
ATOM 5598 O O . ARG A 1 714 ? 18.673 17.054 -52.699 1.00 41.22 714 ARG A O 1
ATOM 5605 N N . SER A 1 715 ? 16.790 18.140 -52.185 1.00 34.31 715 SER A N 1
ATOM 5606 C CA . SER A 1 715 ? 16.093 17.868 -53.454 1.00 34.31 715 SER A CA 1
ATOM 5607 C C . SER A 1 715 ? 14.971 18.895 -53.667 1.00 34.31 715 SER A C 1
ATOM 5609 O O . SER A 1 715 ? 14.036 18.933 -52.868 1.00 34.31 715 SER A O 1
ATOM 5611 N N . PRO A 1 716 ? 15.058 19.776 -54.684 1.00 53.16 716 PRO A N 1
ATOM 5612 C CA . PRO A 1 716 ? 14.186 20.945 -54.773 1.00 53.16 716 PRO A CA 1
ATOM 5613 C C . PRO A 1 716 ? 13.003 20.757 -55.740 1.00 53.16 716 PRO A C 1
ATOM 5615 O O . PRO A 1 716 ? 13.049 21.277 -56.850 1.00 53.16 716 PRO A O 1
ATOM 5618 N N . LEU A 1 717 ? 11.917 20.086 -55.325 1.00 39.34 717 LEU A N 1
ATOM 5619 C CA . LEU A 1 717 ? 10.579 20.293 -55.921 1.00 39.34 717 LEU A CA 1
ATOM 5620 C C . LEU A 1 717 ? 9.441 19.661 -55.089 1.00 39.34 717 LEU A C 1
ATOM 5622 O O . LEU A 1 717 ? 9.536 18.502 -54.702 1.00 39.34 717 LEU A O 1
ATOM 5626 N N . GLY A 1 718 ? 8.318 20.380 -54.928 1.00 34.19 718 GLY A N 1
ATOM 5627 C CA . GLY A 1 718 ? 7.004 19.777 -54.634 1.00 34.19 718 GLY A CA 1
ATOM 5628 C C . GLY A 1 718 ? 6.326 20.121 -53.294 1.00 34.19 718 GLY A C 1
ATOM 5629 O O . GLY A 1 718 ? 6.684 19.577 -52.262 1.00 34.19 718 GLY A O 1
ATOM 5630 N N . ARG A 1 719 ? 5.255 20.933 -53.378 1.00 35.81 719 ARG A N 1
ATOM 5631 C CA . ARG A 1 719 ? 4.007 20.919 -52.563 1.00 35.81 719 ARG A CA 1
ATOM 5632 C C . ARG A 1 719 ? 4.144 20.800 -51.030 1.00 35.81 719 ARG A C 1
ATOM 5634 O O . ARG A 1 719 ? 4.415 19.734 -50.503 1.00 35.81 719 ARG A O 1
ATOM 5641 N N . THR A 1 720 ? 3.907 21.830 -50.212 1.00 47.59 720 THR A N 1
ATOM 5642 C CA . THR A 1 720 ? 2.622 22.542 -49.971 1.00 47.59 720 THR A CA 1
ATOM 5643 C C . THR A 1 720 ? 1.366 21.646 -49.962 1.00 47.59 720 THR A C 1
ATOM 5645 O O . THR A 1 720 ? 0.867 21.251 -51.011 1.00 47.59 720 THR A O 1
ATOM 5648 N N . GLY A 1 721 ? 0.807 21.366 -48.770 1.00 44.88 721 GLY A N 1
ATOM 5649 C CA . GLY A 1 721 ? -0.473 20.645 -48.641 1.00 44.88 721 GLY A CA 1
ATOM 5650 C C . GLY A 1 721 ? -0.971 20.353 -47.213 1.00 44.88 721 GLY A C 1
ATOM 5651 O O . GLY A 1 721 ? -2.076 20.744 -46.857 1.00 44.88 721 GLY A O 1
ATOM 5652 N N . GLU A 1 722 ? -0.185 19.665 -46.379 1.00 41.62 722 GLU A N 1
ATOM 5653 C CA . GLU A 1 722 ? -0.763 18.815 -45.308 1.00 41.62 722 GLU A CA 1
ATOM 5654 C C . GLU A 1 722 ? -0.862 19.441 -43.898 1.00 41.62 722 GLU A C 1
ATOM 5656 O O . GLU A 1 722 ? -1.545 18.914 -43.010 1.00 41.62 722 GLU A O 1
ATOM 5661 N N . SER A 1 723 ? -0.206 20.583 -43.670 1.00 48.72 723 SER A N 1
ATOM 5662 C CA . SER A 1 723 ? -0.128 21.210 -42.338 1.00 48.72 723 SER A CA 1
ATOM 5663 C C . SER A 1 723 ? -1.468 21.802 -41.868 1.00 48.72 723 SER A C 1
ATOM 5665 O O . SER A 1 723 ? -1.800 21.744 -40.685 1.00 48.72 723 SER A O 1
ATOM 5667 N N . THR A 1 724 ? -2.294 22.322 -42.783 1.00 50.25 724 THR A N 1
ATOM 5668 C CA . THR A 1 724 ? -3.595 22.921 -42.435 1.00 50.25 724 THR A CA 1
ATOM 5669 C C . THR A 1 724 ? -4.605 21.874 -41.981 1.00 50.25 724 THR A C 1
ATOM 5671 O O . THR A 1 724 ? -5.161 22.023 -40.898 1.00 50.25 724 THR A O 1
ATOM 5674 N N . THR A 1 725 ? -4.811 20.789 -42.732 1.00 48.44 725 THR A N 1
ATOM 5675 C CA . THR A 1 725 ? -5.787 19.739 -42.380 1.00 48.44 725 THR A CA 1
ATOM 5676 C C . THR A 1 725 ? -5.451 19.072 -41.046 1.00 48.44 725 THR A C 1
ATOM 5678 O O . THR A 1 725 ? -6.324 18.902 -40.195 1.00 48.44 725 THR A O 1
ATOM 5681 N N . THR A 1 726 ? -4.176 18.749 -40.814 1.00 57.38 726 THR A N 1
ATOM 5682 C CA . THR A 1 726 ? -3.735 18.144 -39.547 1.00 57.38 726 THR A CA 1
ATOM 5683 C C . THR A 1 726 ? -3.783 19.131 -38.376 1.00 57.38 726 THR A C 1
ATOM 5685 O O . THR A 1 726 ? -4.104 18.724 -37.259 1.00 57.38 726 THR A O 1
ATOM 5688 N N . SER A 1 727 ? -3.542 20.427 -38.608 1.00 59.97 727 SER A N 1
ATOM 5689 C CA . SER A 1 727 ? -3.748 21.478 -37.603 1.00 59.97 727 SER A CA 1
ATOM 5690 C C . SER A 1 727 ? -5.233 21.671 -37.269 1.00 59.97 727 SER A C 1
ATOM 5692 O O . SER A 1 727 ? -5.589 21.662 -36.093 1.00 59.97 727 SER A O 1
ATOM 5694 N N . VAL A 1 728 ? -6.117 21.728 -38.274 1.00 68.50 728 VAL A N 1
ATOM 5695 C CA . VAL A 1 728 ? -7.576 21.857 -38.096 1.00 68.50 728 VAL A CA 1
ATOM 5696 C C . VAL A 1 728 ? -8.143 20.674 -37.309 1.00 68.50 728 VAL A C 1
ATOM 5698 O O . VAL A 1 728 ? -8.868 20.879 -36.335 1.00 68.50 728 VAL A O 1
ATOM 5701 N N . LEU A 1 729 ? -7.745 19.441 -37.643 1.00 71.62 729 LEU A N 1
ATOM 5702 C CA . LEU A 1 729 ? -8.119 18.250 -36.873 1.00 71.62 729 LEU A CA 1
ATOM 5703 C C . LEU A 1 729 ? -7.580 18.298 -35.433 1.00 71.62 729 LEU A C 1
ATOM 5705 O O . LEU A 1 729 ? -8.301 17.941 -34.504 1.00 71.62 729 LEU A O 1
ATOM 5709 N N . LYS A 1 730 ? -6.360 18.809 -35.204 1.00 72.88 730 LYS A N 1
ATOM 5710 C CA . LYS A 1 730 ? -5.824 19.033 -33.848 1.00 72.88 730 LYS A CA 1
ATOM 5711 C C . LYS A 1 730 ? -6.581 20.132 -33.089 1.00 72.88 730 LYS A C 1
ATOM 5713 O O . LYS A 1 730 ? -6.757 19.998 -31.878 1.00 72.88 730 LYS A O 1
ATOM 5718 N N . THR A 1 731 ? -7.056 21.192 -33.749 1.00 76.56 731 THR A N 1
ATOM 5719 C CA . THR A 1 731 ? -7.877 22.231 -33.102 1.00 76.56 731 THR A CA 1
ATOM 5720 C C . THR A 1 731 ? -9.287 21.747 -32.793 1.00 76.56 731 THR A C 1
ATOM 5722 O O . THR A 1 731 ? -9.753 21.974 -31.679 1.00 76.56 731 THR A O 1
ATOM 5725 N N . GLU A 1 732 ? -9.937 21.016 -33.701 1.00 76.75 732 GLU A N 1
ATOM 5726 C CA . GLU A 1 732 ? -11.261 20.437 -33.454 1.00 76.75 732 GLU A CA 1
ATOM 5727 C C . GLU A 1 732 ? -11.194 19.308 -32.416 1.00 76.75 732 GLU A C 1
ATOM 5729 O O . GLU A 1 732 ? -12.050 19.252 -31.540 1.00 76.75 732 GLU A O 1
ATOM 5734 N N . PHE A 1 733 ? -10.127 18.499 -32.379 1.00 72.75 733 PHE A N 1
ATOM 5735 C CA . PHE A 1 733 ? -9.900 17.553 -31.280 1.00 72.75 733 PHE A CA 1
ATOM 5736 C C . PHE A 1 733 ? -9.689 18.271 -29.936 1.00 72.75 733 PHE A C 1
ATOM 5738 O O . PHE A 1 733 ? -10.328 17.920 -28.946 1.00 72.75 733 PHE A O 1
ATOM 5745 N N . LYS A 1 734 ? -8.864 19.330 -29.876 1.00 79.75 734 LYS A N 1
ATOM 5746 C CA . LYS A 1 734 ? -8.710 20.150 -28.654 1.00 79.75 734 LYS A CA 1
ATOM 5747 C C . LYS A 1 734 ? -10.031 20.800 -28.220 1.00 79.75 734 LYS A C 1
ATOM 5749 O O . LYS A 1 734 ? -10.296 20.889 -27.024 1.00 79.75 734 LYS A O 1
ATOM 5754 N N . LYS A 1 735 ? -10.862 21.234 -29.168 1.00 84.75 735 LYS A N 1
ATOM 5755 C CA . LYS A 1 735 ? -12.187 21.833 -28.945 1.00 84.75 735 LYS A CA 1
ATOM 5756 C C . LYS A 1 735 ? -13.208 20.798 -28.464 1.00 84.75 735 LYS A C 1
ATOM 5758 O O . LYS A 1 735 ? -13.896 21.068 -27.488 1.00 84.75 735 LYS A O 1
ATOM 5763 N N . MET A 1 736 ? -13.225 19.598 -29.043 1.00 76.81 736 MET A N 1
ATOM 5764 C CA . MET A 1 736 ? -14.034 18.458 -28.599 1.00 76.81 736 MET A CA 1
ATOM 5765 C C . MET A 1 736 ? -13.631 17.991 -27.195 1.00 76.81 736 MET A C 1
ATOM 5767 O O . MET A 1 736 ? -14.491 17.833 -26.336 1.00 76.81 736 MET A O 1
ATOM 5771 N N . MET A 1 737 ? -12.331 17.865 -26.907 1.00 73.88 737 MET A N 1
ATOM 5772 C CA . MET A 1 737 ? -11.843 17.522 -25.565 1.00 73.88 737 MET A CA 1
ATOM 5773 C C . MET A 1 737 ? -12.156 18.619 -24.535 1.00 73.88 737 MET A C 1
ATOM 5775 O O . MET A 1 737 ? -12.489 18.305 -23.394 1.00 73.88 737 MET A O 1
ATOM 5779 N N . ARG A 1 738 ? -12.108 19.905 -24.919 1.00 84.00 738 ARG A N 1
ATOM 5780 C CA . ARG A 1 738 ? -12.581 21.017 -24.072 1.00 84.00 738 ARG A CA 1
ATOM 5781 C C . ARG A 1 738 ? -14.095 20.962 -23.846 1.00 84.00 738 ARG A C 1
ATOM 5783 O O . ARG A 1 738 ? -14.515 21.138 -22.708 1.00 84.00 738 ARG A O 1
ATOM 5790 N N . HIS A 1 739 ? -14.893 20.670 -24.875 1.00 83.75 739 HIS A N 1
ATOM 5791 C CA . HIS A 1 739 ? -16.347 20.514 -24.763 1.00 83.75 739 HIS A CA 1
ATOM 5792 C C . HIS A 1 739 ? -16.709 19.360 -23.823 1.00 83.75 739 HIS A C 1
ATOM 5794 O O . HIS A 1 739 ? -17.436 19.570 -22.861 1.00 83.75 739 HIS A O 1
ATOM 5800 N N . MET A 1 740 ? -16.109 18.183 -24.022 1.00 80.44 740 MET A N 1
ATOM 5801 C CA . MET A 1 740 ? -16.331 16.999 -23.190 1.00 80.44 740 MET A CA 1
ATOM 5802 C C . MET A 1 740 ? -15.948 17.242 -21.723 1.00 80.44 740 MET A C 1
ATOM 5804 O O . MET A 1 740 ? -16.722 16.901 -20.832 1.00 80.44 740 MET A O 1
ATOM 5808 N N . ARG A 1 741 ? -14.810 17.904 -21.450 1.00 83.62 741 ARG A N 1
ATOM 5809 C CA . ARG A 1 741 ? -14.451 18.341 -20.085 1.00 83.62 741 ARG A CA 1
ATOM 5810 C C . ARG A 1 741 ? -15.472 19.330 -19.515 1.00 83.62 741 ARG A C 1
ATOM 5812 O O . ARG A 1 741 ? -15.842 19.219 -18.352 1.00 83.62 741 ARG A O 1
ATOM 5819 N N . GLN A 1 742 ? -15.949 20.284 -20.317 1.00 86.12 742 GLN A N 1
ATOM 5820 C CA . GLN A 1 742 ? -16.939 21.271 -19.879 1.00 86.12 742 GLN A CA 1
ATOM 5821 C C . GLN A 1 742 ? -18.316 20.636 -19.617 1.00 86.12 742 GLN A C 1
ATOM 5823 O O . GLN A 1 742 ? -19.017 21.065 -18.705 1.00 86.12 742 GLN A O 1
ATOM 5828 N N . GLU A 1 743 ? -18.705 19.607 -20.369 1.00 85.00 743 GLU A N 1
ATOM 5829 C CA . GLU A 1 743 ? -19.913 18.814 -20.123 1.00 85.00 743 GLU A CA 1
ATOM 5830 C C . GLU A 1 743 ? -19.773 17.924 -18.888 1.00 85.00 743 GLU A C 1
ATOM 5832 O O . GLU A 1 743 ? -20.682 17.904 -18.065 1.00 85.00 743 GLU A O 1
ATOM 5837 N N . GLN A 1 744 ? -18.623 17.275 -18.685 1.00 78.31 744 GLN A N 1
ATOM 5838 C CA . GLN A 1 744 ? -18.333 16.523 -17.458 1.00 78.31 744 GLN A CA 1
ATOM 5839 C C . GLN A 1 744 ? -18.338 17.436 -16.220 1.00 78.31 744 GLN A C 1
ATOM 5841 O O . GLN A 1 744 ? -18.954 17.095 -15.213 1.00 78.31 744 GLN A O 1
ATOM 5846 N N . ALA A 1 745 ? -17.757 18.637 -16.304 1.00 83.19 745 ALA A N 1
ATOM 5847 C CA . ALA A 1 745 ? -17.809 19.633 -15.233 1.00 83.19 745 ALA A CA 1
ATOM 5848 C C . ALA A 1 745 ? -19.239 20.151 -14.973 1.00 83.19 745 ALA A C 1
ATOM 5850 O O . ALA A 1 745 ? -19.642 20.303 -13.819 1.00 83.19 745 ALA A O 1
ATOM 5851 N N . LYS A 1 746 ? -20.042 20.378 -16.026 1.00 90.38 746 LYS A N 1
ATOM 5852 C CA . LYS A 1 746 ? -21.474 20.711 -15.897 1.00 90.38 746 LYS A CA 1
ATOM 5853 C C . LYS A 1 746 ? -22.263 19.575 -15.240 1.00 90.38 746 LYS A C 1
ATOM 5855 O O . LYS A 1 746 ? -23.073 19.854 -14.364 1.00 90.38 746 LYS A O 1
ATOM 5860 N N . ALA A 1 747 ? -22.011 18.322 -15.620 1.00 85.44 747 ALA A N 1
ATOM 5861 C CA . ALA A 1 747 ? -22.666 17.147 -15.049 1.00 85.44 747 ALA A CA 1
ATOM 5862 C C . ALA A 1 747 ? -22.310 16.958 -13.565 1.00 85.44 747 ALA A C 1
ATOM 5864 O O . ALA A 1 747 ? -23.208 16.802 -12.743 1.00 85.44 747 ALA A O 1
ATOM 5865 N N . LEU A 1 748 ? -21.028 17.076 -13.200 1.00 84.75 748 LEU A N 1
ATOM 5866 C CA . LEU A 1 748 ? -20.578 17.029 -11.804 1.00 84.75 748 LEU A CA 1
ATOM 5867 C C . LEU A 1 748 ? -21.176 18.164 -10.964 1.00 84.75 748 LEU A C 1
ATOM 5869 O O . LEU A 1 748 ? -21.558 17.942 -9.818 1.00 84.75 748 LEU A O 1
ATOM 5873 N N . ASN A 1 749 ? -21.296 19.375 -11.513 1.00 85.88 749 ASN A N 1
ATOM 5874 C CA . ASN A 1 749 ? -21.927 20.485 -10.797 1.00 85.88 749 ASN A CA 1
ATOM 5875 C C . ASN A 1 749 ? -23.453 20.315 -10.684 1.00 85.88 749 ASN A C 1
ATOM 5877 O O . ASN A 1 749 ? -24.007 20.608 -9.627 1.00 85.88 749 ASN A O 1
ATOM 5881 N N . ALA A 1 750 ? -24.119 19.752 -11.698 1.00 90.06 750 ALA A N 1
ATOM 5882 C CA . ALA A 1 750 ? -25.525 19.363 -11.602 1.00 90.06 750 ALA A CA 1
ATOM 5883 C C . ALA A 1 750 ? -25.746 18.281 -10.527 1.00 90.06 750 ALA A C 1
ATOM 5885 O O . ALA A 1 750 ? -26.631 18.441 -9.691 1.00 90.06 750 ALA A O 1
ATOM 5886 N N . GLU A 1 751 ? -24.901 17.244 -10.468 1.00 87.12 751 GLU A N 1
ATOM 5887 C CA . GLU A 1 751 ? -24.946 16.216 -9.417 1.00 87.12 751 GLU A CA 1
ATOM 5888 C C . GLU A 1 751 ? -24.682 16.816 -8.024 1.00 87.12 751 GLU A C 1
ATOM 5890 O O . GLU A 1 751 ? -25.386 16.496 -7.065 1.00 87.12 751 GLU A O 1
ATOM 5895 N N . ARG A 1 752 ? -23.717 17.739 -7.896 1.00 87.19 752 ARG A N 1
ATOM 5896 C CA . ARG A 1 752 ? -23.442 18.476 -6.647 1.00 87.19 752 ARG A CA 1
ATOM 5897 C C . ARG A 1 752 ? -24.652 19.306 -6.195 1.00 87.19 752 ARG A C 1
ATOM 5899 O O . ARG A 1 752 ? -24.957 19.320 -5.002 1.00 87.19 752 ARG A O 1
ATOM 5906 N N . ASP A 1 753 ? -25.374 19.950 -7.110 1.00 87.50 753 ASP A N 1
ATOM 5907 C CA . ASP A 1 753 ? -26.566 20.742 -6.779 1.00 87.50 753 ASP A CA 1
ATOM 5908 C C . ASP A 1 753 ? -27.825 19.891 -6.545 1.00 87.50 753 ASP A C 1
ATOM 5910 O O . ASP A 1 753 ? -28.638 20.228 -5.683 1.00 87.50 753 ASP A O 1
ATOM 5914 N N . GLU A 1 754 ? -27.987 18.752 -7.222 1.00 88.44 754 GLU A N 1
ATOM 5915 C CA . GLU A 1 754 ? -28.995 17.744 -6.862 1.00 88.44 754 GLU A CA 1
ATOM 5916 C C . GLU A 1 754 ? -28.722 17.152 -5.479 1.00 88.44 754 GLU A C 1
ATOM 5918 O O . GLU A 1 754 ? -29.627 17.082 -4.644 1.00 88.44 754 GLU A O 1
ATOM 5923 N N . ARG A 1 755 ? -27.462 16.828 -5.179 1.00 89.62 755 ARG A N 1
ATOM 5924 C CA . ARG A 1 755 ? -27.034 16.391 -3.850 1.00 89.62 755 ARG A CA 1
ATOM 5925 C C . ARG A 1 755 ? -27.343 17.446 -2.784 1.00 89.62 755 ARG A C 1
ATOM 5927 O O . ARG A 1 755 ? -27.916 17.091 -1.758 1.00 89.62 755 ARG A O 1
ATOM 5934 N N . ARG A 1 756 ? -27.057 18.732 -3.030 1.00 90.31 756 ARG A N 1
ATOM 5935 C CA . ARG A 1 756 ? -27.424 19.838 -2.120 1.00 90.31 756 ARG A CA 1
ATOM 5936 C C . ARG A 1 756 ? -28.936 19.919 -1.884 1.00 90.31 756 ARG A C 1
ATOM 5938 O O . ARG A 1 756 ? -29.355 20.030 -0.732 1.00 90.31 756 ARG A O 1
ATOM 5945 N N . LYS A 1 757 ? -29.760 19.805 -2.937 1.00 93.31 757 LYS A N 1
ATOM 5946 C CA . LYS A 1 757 ? -31.235 19.769 -2.826 1.00 93.31 757 LYS A CA 1
ATOM 5947 C C . LYS A 1 757 ? -31.707 18.580 -1.982 1.00 93.31 757 LYS A C 1
ATOM 5949 O O . LYS A 1 757 ? -32.535 18.757 -1.092 1.00 93.31 757 LYS A O 1
ATOM 5954 N N . LEU A 1 758 ? -31.150 17.388 -2.205 1.00 88.88 758 LEU A N 1
ATOM 5955 C CA . LEU A 1 758 ? -31.468 16.181 -1.434 1.00 88.88 758 LEU A CA 1
ATOM 5956 C C . LEU A 1 758 ? -31.026 16.300 0.034 1.00 88.88 758 LEU A C 1
ATOM 5958 O O . LEU A 1 758 ? -31.795 15.972 0.932 1.00 88.88 758 LEU A O 1
ATOM 5962 N N . GLU A 1 759 ? -29.837 16.835 0.312 1.00 90.38 759 GLU A N 1
ATOM 5963 C CA . GLU A 1 759 ? -29.353 17.099 1.675 1.00 90.38 759 GLU A CA 1
ATOM 5964 C C . GLU A 1 759 ? -30.168 18.191 2.395 1.00 90.38 759 GLU A C 1
ATOM 5966 O O . GLU A 1 759 ? -30.295 18.165 3.623 1.00 90.38 759 GLU A O 1
ATOM 5971 N N . GLN A 1 760 ? -30.748 19.145 1.662 1.00 92.88 760 GLN A N 1
ATOM 5972 C CA . GLN A 1 760 ? -31.697 20.120 2.204 1.00 92.88 760 GLN A CA 1
ATOM 5973 C C . GLN A 1 760 ? -33.071 19.483 2.468 1.00 92.88 760 GLN A C 1
ATOM 5975 O O . GLN A 1 760 ? -33.648 19.704 3.531 1.00 92.88 760 GLN A O 1
ATOM 5980 N N . MET A 1 761 ? -33.565 18.626 1.569 1.00 89.06 761 MET A N 1
ATOM 5981 C CA . MET A 1 761 ? -34.809 17.873 1.766 1.00 89.06 761 MET A CA 1
ATOM 5982 C C . MET A 1 761 ? -34.707 16.910 2.958 1.00 89.06 761 MET A C 1
ATOM 5984 O O . MET A 1 761 ? -35.607 16.879 3.791 1.00 89.06 761 MET A O 1
ATOM 5988 N N . ILE A 1 762 ? -33.581 16.205 3.116 1.00 89.69 762 ILE A N 1
ATOM 5989 C CA . ILE A 1 762 ? -33.301 15.345 4.277 1.00 89.69 762 ILE A CA 1
ATOM 5990 C C . ILE A 1 762 ? -33.225 16.169 5.571 1.00 89.69 762 ILE A C 1
ATOM 5992 O O . ILE A 1 762 ? -33.754 15.737 6.595 1.00 89.69 762 ILE A O 1
ATOM 5996 N N . ARG A 1 763 ? -32.618 17.367 5.552 1.00 90.50 763 ARG A N 1
ATOM 5997 C CA . ARG A 1 763 ? -32.632 18.282 6.710 1.00 90.50 763 ARG A CA 1
ATOM 5998 C C . ARG A 1 763 ? -34.049 18.747 7.057 1.00 90.50 763 ARG A C 1
ATOM 6000 O O . ARG A 1 763 ? -34.408 18.722 8.232 1.00 90.50 763 ARG A O 1
ATOM 6007 N N . ASN A 1 764 ? -34.869 19.082 6.062 1.00 91.06 764 ASN A N 1
ATOM 6008 C CA . ASN A 1 764 ? -36.271 19.448 6.267 1.00 91.06 764 ASN A CA 1
ATOM 6009 C C . ASN A 1 764 ? -37.090 18.272 6.826 1.00 91.06 764 ASN A C 1
ATOM 6011 O O . ASN A 1 764 ? -37.795 18.456 7.812 1.00 91.06 764 ASN A O 1
ATOM 6015 N N . MET A 1 765 ? -36.932 17.058 6.287 1.00 85.62 765 MET A N 1
ATOM 6016 C CA . MET A 1 765 ? -37.582 15.845 6.806 1.00 85.62 765 MET A CA 1
ATOM 6017 C C . MET A 1 765 ? -37.152 15.523 8.241 1.00 85.62 765 MET A C 1
ATOM 6019 O O . MET A 1 765 ? -38.002 15.218 9.071 1.00 85.62 765 MET A O 1
ATOM 6023 N N . LYS A 1 766 ? -35.856 15.628 8.572 1.00 86.25 766 LYS A N 1
ATOM 6024 C CA . LYS A 1 766 ? -35.374 15.455 9.954 1.00 86.25 766 LYS A CA 1
ATOM 6025 C C . LYS A 1 766 ? -35.955 16.514 10.893 1.00 86.25 766 LYS A C 1
ATOM 6027 O O . LYS A 1 766 ? -36.349 16.178 12.005 1.00 86.25 766 LYS A O 1
ATOM 6032 N N . LYS A 1 767 ? -36.062 17.771 10.445 1.00 87.81 767 LYS A N 1
ATOM 6033 C CA . LYS A 1 767 ? -36.710 18.848 11.207 1.00 87.81 767 LYS A CA 1
ATOM 6034 C C . LYS A 1 767 ? -38.203 18.574 11.406 1.00 87.81 767 LYS A C 1
ATOM 6036 O O . LYS A 1 767 ? -38.696 18.746 12.513 1.00 87.81 767 LYS A O 1
ATOM 6041 N N . GLU A 1 768 ? -38.914 18.091 10.390 1.00 85.94 768 GLU A N 1
ATOM 6042 C CA . GLU A 1 768 ? -40.328 17.717 10.507 1.00 85.94 768 GLU A CA 1
ATOM 6043 C C . GLU A 1 768 ? -40.531 16.513 11.441 1.00 85.94 768 GLU A C 1
ATOM 6045 O O . GLU A 1 768 ? -41.407 16.545 12.299 1.00 85.94 768 GLU A O 1
ATOM 6050 N N . GLN A 1 769 ? -39.689 15.478 11.347 1.00 82.19 769 GLN A N 1
ATOM 6051 C CA . GLN A 1 769 ? -39.705 14.329 12.261 1.00 82.19 769 GLN A CA 1
ATOM 6052 C C . GLN A 1 769 ? -39.416 14.737 13.712 1.00 82.19 769 GLN A C 1
ATOM 6054 O O . GLN A 1 769 ? -40.037 14.198 14.628 1.00 82.19 769 GLN A O 1
ATOM 6059 N N . LEU A 1 770 ? -38.519 15.705 13.928 1.00 81.31 770 LEU A N 1
ATOM 6060 C CA . LEU A 1 770 ? -38.263 16.280 15.248 1.00 81.31 770 LEU A CA 1
ATOM 6061 C C . LEU A 1 770 ? -39.493 17.045 15.763 1.00 81.31 770 LEU A C 1
ATOM 6063 O O . LEU A 1 770 ? -39.943 16.781 16.872 1.00 81.31 770 LEU A O 1
ATOM 6067 N N . MET A 1 771 ? -40.103 17.904 14.940 1.00 75.31 771 MET A N 1
ATOM 6068 C CA . MET A 1 771 ? -41.329 18.633 15.303 1.00 75.31 771 MET A CA 1
ATOM 6069 C C . MET A 1 771 ? -42.493 17.674 15.613 1.00 75.31 771 MET A C 1
ATOM 6071 O O . MET A 1 771 ? -43.147 17.835 16.639 1.00 75.31 771 MET A O 1
ATOM 6075 N N . ARG A 1 772 ? -42.694 16.617 14.809 1.00 73.88 772 ARG A N 1
ATOM 6076 C CA . ARG A 1 772 ? -43.689 15.551 15.061 1.00 73.88 772 ARG A CA 1
ATOM 6077 C C . ARG A 1 772 ? -43.415 14.750 16.342 1.00 73.88 772 ARG A C 1
ATOM 6079 O O . ARG A 1 772 ? -44.351 14.205 16.916 1.00 73.88 772 ARG A O 1
ATOM 6086 N N . ARG A 1 773 ? -42.157 14.662 16.794 1.00 73.69 773 ARG A N 1
ATOM 6087 C CA . ARG A 1 773 ? -41.788 14.089 18.104 1.00 73.69 773 ARG A CA 1
ATOM 6088 C C . ARG A 1 773 ? -42.018 15.052 19.272 1.00 73.69 773 ARG A C 1
ATOM 6090 O O . ARG A 1 773 ? -42.156 14.584 20.396 1.00 73.69 773 ARG A O 1
ATOM 6097 N N . MET A 1 774 ? -42.037 16.362 19.024 1.00 66.81 774 MET A N 1
ATOM 6098 C CA . MET A 1 774 ? -42.269 17.392 20.047 1.00 66.81 774 MET A CA 1
ATOM 6099 C C . MET A 1 774 ? -43.751 17.777 20.184 1.00 66.81 774 MET A C 1
ATOM 6101 O O . MET A 1 774 ? -44.138 18.332 21.208 1.00 66.81 774 MET A O 1
ATOM 6105 N N . THR A 1 775 ? -44.601 17.451 19.205 1.00 55.34 775 THR A N 1
ATOM 6106 C CA . THR A 1 775 ? -46.064 17.507 19.353 1.00 55.34 775 THR A CA 1
ATOM 6107 C C . THR A 1 775 ? -46.577 16.286 20.131 1.00 55.34 775 THR A C 1
ATOM 6109 O O . THR A 1 775 ? -46.468 15.173 19.610 1.00 55.34 775 THR A O 1
ATOM 6112 N N . PRO A 1 776 ? -47.162 16.442 21.336 1.00 57.41 776 PRO A N 1
ATOM 6113 C CA . PRO A 1 776 ? -47.782 15.326 22.048 1.00 57.41 776 PRO A CA 1
ATOM 6114 C C . PRO A 1 776 ? -49.041 14.830 21.310 1.00 57.41 776 PRO A C 1
ATOM 6116 O O . PRO A 1 776 ? -49.687 15.610 20.602 1.00 57.41 776 PRO A O 1
ATOM 6119 N N . PRO A 1 777 ? -49.426 13.549 21.465 1.00 52.19 777 PRO A N 1
ATOM 6120 C CA . PRO A 1 777 ? -50.618 13.011 20.821 1.00 52.19 777 PRO A CA 1
ATOM 6121 C C . PRO A 1 777 ? -51.885 13.669 21.381 1.00 52.19 777 PRO A C 1
ATOM 6123 O O . PRO A 1 777 ? -52.145 13.624 22.584 1.00 52.19 777 PRO A O 1
ATOM 6126 N N . VAL A 1 778 ? -52.701 14.254 20.500 1.00 56.50 778 VAL A N 1
ATOM 6127 C CA . VAL A 1 778 ? -54.030 14.763 20.866 1.00 56.50 778 VAL A CA 1
ATOM 6128 C C . VAL A 1 778 ? -54.908 13.574 21.255 1.00 56.50 778 VAL A C 1
ATOM 6130 O O . VAL A 1 778 ? -55.142 12.673 20.450 1.00 56.50 778 VAL A O 1
ATOM 6133 N N . ASN A 1 779 ? -55.365 13.558 22.507 1.00 46.47 779 ASN A N 1
ATOM 6134 C CA . ASN A 1 779 ? -56.074 12.425 23.093 1.00 46.47 779 ASN A CA 1
ATOM 6135 C C . ASN A 1 779 ? -57.512 12.331 22.547 1.00 46.47 779 ASN A C 1
ATOM 6137 O O . ASN A 1 779 ? -58.426 12.975 23.058 1.00 46.47 779 ASN A O 1
ATOM 6141 N N . ALA A 1 780 ? -57.703 11.543 21.487 1.00 53.72 780 ALA A N 1
ATOM 6142 C CA . ALA A 1 780 ? -58.961 11.402 20.751 1.00 53.72 780 ALA A CA 1
ATOM 6143 C C . ALA A 1 780 ? -60.006 10.517 21.471 1.00 53.72 780 ALA A C 1
ATOM 6145 O O . ALA A 1 780 ? -60.572 9.606 20.876 1.00 53.72 780 ALA A O 1
ATOM 6146 N N . ASN A 1 781 ? -60.262 10.791 22.753 1.00 50.56 781 ASN A N 1
ATOM 6147 C CA . ASN A 1 781 ? -61.222 10.075 23.601 1.00 50.56 781 ASN A CA 1
ATOM 6148 C C . ASN A 1 781 ? -62.129 11.069 24.354 1.00 50.56 781 ASN A C 1
ATOM 6150 O O . ASN A 1 781 ? -62.125 11.153 25.580 1.00 50.56 781 ASN A O 1
ATOM 6154 N N . ALA A 1 782 ? -62.885 11.867 23.592 1.00 52.38 782 ALA A N 1
ATOM 6155 C CA . ALA A 1 782 ? -63.815 12.866 24.123 1.00 52.38 782 ALA A CA 1
ATOM 6156 C C . ALA A 1 782 ? -64.996 13.136 23.165 1.00 52.38 782 ALA A C 1
ATOM 6158 O O . ALA A 1 782 ? -65.142 14.250 22.672 1.00 52.38 782 ALA A O 1
ATOM 6159 N N . ASN A 1 783 ? -65.788 12.096 22.856 1.00 48.97 783 ASN A N 1
ATOM 6160 C CA . ASN A 1 783 ? -67.246 12.171 22.624 1.00 48.97 783 ASN A CA 1
ATOM 6161 C C . ASN A 1 783 ? -67.820 10.801 22.213 1.00 48.97 783 ASN A C 1
ATOM 6163 O O . ASN A 1 783 ? -67.768 10.422 21.045 1.00 48.97 783 ASN A O 1
ATOM 6167 N N . VAL A 1 784 ? -68.430 10.101 23.173 1.00 48.22 784 VAL A N 1
ATOM 6168 C CA . VAL A 1 784 ? -69.535 9.159 22.928 1.00 48.22 784 VAL A CA 1
ATOM 6169 C C . VAL A 1 784 ? -70.584 9.429 24.007 1.00 48.22 784 VAL A C 1
ATOM 6171 O O . VAL A 1 784 ? -70.471 8.931 25.127 1.00 48.22 784 VAL A O 1
ATOM 6174 N N . ALA A 1 785 ? -71.544 10.285 23.666 1.00 41.28 785 ALA A N 1
ATOM 6175 C CA . ALA A 1 785 ? -72.743 10.641 24.421 1.00 41.28 785 ALA A CA 1
ATOM 6176 C C . ALA A 1 785 ? -73.802 11.118 23.414 1.00 41.28 785 ALA A C 1
ATOM 6178 O O . ALA A 1 785 ? -73.389 11.820 22.460 1.00 41.28 785 ALA A O 1
#

Radius of gyration: 104.74 Å; chains: 1; bounding box: 230×95×328 Å

pLDDT: mean 75.62, std 19.02, range [28.92, 97.5]

Foldseek 3Di:
DVVVVVVVVLLVVLLPFDQDDPVVLVVLVVLLVVLVVVLVVLVVVLVVLVVQLVVLVVVLVVVVVVCVVPVPCPVVNVVSVVSNVVSVVVNVVSVVVSVVSVVSSVVSVVNNVSNVSNVVSVVVVVVVVPPDDDDDPDPDDDDDDDDDPDDDDPPPPDDDDDPPPDDDPDDDDDDDPDDPVVVVLQVLLVVLVVVLVVLVVVLVVLPDDDADDDDDPPSSGNVVSVVSVVVSVVSCVVRDDDDDDDPCVVVVVVVVVVVLVVVVVVVVVVVVVVVVVVVVCVVVVVDDPPDPPDDPDDDDDDDDPVVSVVVVVVVVVVVVVVVVVVVVVVVVVVVVVVVVVVVVVVVVVVVVVVVVVVVVVVVVVVVVVVVVVVVVVVVVVVVVVVVVVVVVVVVVVVVVVVVVVVVVVVVVVVVVVVVVVVVVVVVVVVVVVVVVVVVVVVVVVVVVVVVVVVVVVVVVVVVVVVVVVVVVVVVVVVVVVVVVVVVVVVVVVVVVVVVVVVVVVVVVVVVVVVVVVVVVVVVVVVVVVVVVVVVVVVVVVVVVVVVVVVVVVVVVVVVVVVVVVVVPPPPDDDDDDDYYDDDDDEYDDDDDDDDDYDYDDYDDDDDPVVVVVVVVVVVVVVVVVVVVVVVVPDDPPPVVVVVVVVVVVVVVVVVVVVVVVVVVVVVVVVVVVVVVVVVVVVVVVVVVVVVVVVVVVVVVCVVVDDDDDDDDDDDDDDDDDDPVVVVVVVVVVVVVVVVVVVVVVVVVVVVVVVVVVVVVVVVVVVVVVVVVVVDDDDPPPPDDD

Organism: NCBI:txid1250544

Sequence (785 aa):
MSLHLLVEQAIFDSSSYEVLSYEEVEALKKEHETLTKRIDAATNKLAMESKVRDAALSLSRLTSKKSRRSAASTASDTKGDEEYAASSRKCDELSAELAKLNARANEVQRRLLQHSAGILGVAHKAVGDGGASRGSVEYSLSSSNPIDPQAFDDRSFYKTVDKLAGFGEMSRGVGGDGAQKAVEDELVVERLEMFNAQVQELLRSAGAKDLPLPDKNLANTVHEQLTLLEQNLHCLRENPPSSDLNNRAAEQLEHQESILTTLWDMIVTFDEEVREQKLERKQNGELNADYPESDDEPEAPEFSMSVFSSRVQRLLNKVMKLRGDRDMLRERTSHQERGMEEDMKMMQDEISTMGAQVEQLSTLLGQRENELTAANAKMQNLTAELNQRNEELQHTANELEESRTAFSMKSAEFLEAMHELDVERSKDKQRANEANAGLQQEHSALQQANQALAELQAQLIEKENRLAEMENQAREMKEHHNTVRADLEAAVAEKAGKLRDLEQDIIVLHEAVETSEKARNWATEQENLLRQQSEENDAQMKKMDAELEELRMKVAELSTEVVMAKAELDIAYGSKSERAAATAQAKAAALALEKANKQPQSIDPGLLSEIANLEKKNNELIDEIVMLKTERAEGANSEHLEKRCKMLQKELDDMLKDFENLTKQSIEAEQERTKLESTIDALKEKLEELETTMAEEKIRLLAVGPPRPSVDVRSPLGRTGESTTTSVLKTEFKKMMRHMRQEQAKALNAERDERRKLEQMIRNMKKEQLMRRMTPPVNANANVA

Secondary structure (DSSP, 8-state):
-HHHHHHHHHHHHHTTS----HHHHHHHHHHHHHHHHHHHHHHHHHHHHHHHHHHHHHHHHHHHHHHTT-TT-HHHHHHHHHHHHHHHHHHHHHHHHHHHHHHHHHHHHHHHHHHHHHHHHHHHHHHHS--S------------SPPPTT----TTS---S----SS---------TTSSHHHHHHHHHHHHHHHHHHHHHHHHHTT----PPPPTTT---HHHHHHHHHHHHHHHHHS------STHHHHHHHHHHHHHHHHHHHHHHHHHHHHHHHHHHHHTT---TTS-------SPPPP-HHHHHHHHHHHHHHHHHHHHHHHHHHHHHHHHHHHHHHHHHHHHHHHHHHHHHHHHHHHHHHHHHHHHHHHHHHHHHHHHHHHHHHHHHHHHHHHHHHHHHHHHHHHHHHHHHHHHHHHHHHHHHHHHHHHHHHHHHHHHHHHHHHHHHHHHHHHHHHHHHHHHHHHHHHHHHHHHHHHHHHHHHHHHHHHHHHHHHHHHHHHHHHHHHHHHHHHHHHHHHHHHHHHHHHHHHHHHHHHHHHHHHHHHHHHHHHHHHHHHHHHHGGGS----------------------------------THHHHHHHHHHHHHHHHHHHHHHHTTTS-HHHHHHHHHHHHHHHHHHHHHHHHHHHHHHHHHHHHHHHHHHHHHHHHHHHHHHHHHHHHHHHHHHHHS---PPP-----------SHHHHHHHHHHHHHHHHHHHHHHHHHHHHHHHHHHHHHHHHHHHHHHHHHHHHSPPP-------